Protein 9DOU (pdb70)

Nearest PDB structures (foldseek):
  8gh6-assembly1_A  TM=8.488E-01  e=1.044E-53  Bombyx mori
  8ibx-assembly1_C  TM=8.023E-01  e=6.310E-50  Bombyx mori
  8ibz-assembly1_C  TM=7.250E-01  e=3.531E-45  Bombyx mori
  8uw3-assembly1_A  TM=6.671E-01  e=2.197E-22  Homo sapiens
  8sxu-assembly1_A  TM=6.401E-01  e=6.492E-21  Homo sapiens

Solvent-accessible surface area: 48446 Å² total; per-residue (Å²): 176,30,119,6,75,4,67,66,174,43,8,50,0,77,63,70,64,81,141,38,125,39,1,133,44,0,59,96,52,1,138,118,68,70,46,92,204,37,21,13,6,95,1,55,120,70,42,126,75,68,73,79,76,122,48,4,54,74,44,67,99,174,23,276,70,145,91,97,0,173,78,61,127,123,87,36,110,70,131,143,28,22,23,82,21,17,100,116,58,28,40,40,58,61,8,104,65,29,40,126,88,100,247,160,129,116,154,156,132,38,140,82,127,61,90,155,138,34,75,102,118,114,26,30,133,20,7,80,128,78,78,25,111,0,3,117,44,11,3,41,97,133,81,92,97,24,65,55,43,0,67,87,48,12,58,82,107,28,86,27,142,51,7,53,76,3,135,22,102,48,151,17,58,62,76,2,26,168,78,112,3,54,27,119,6,0,68,33,8,21,139,56,30,80,202,77,52,50,42,8,63,67,45,44,51,22,43,55,5,57,166,112,5,86,139,13,50,143,11,58,116,60,0,28,105,6,22,93,82,6,123,6,37,116,147,12,22,28,2,55,0,51,29,81,62,91,42,58,139,100,128,144,62,179,85,27,72,35,63,89,5,35,3,33,7,4,5,39,8,28,1,0,0,71,0,5,22,46,8,0,60,81,0,3,70,32,3,55,22,5,17,0,111,54,183,37,45,3,33,12,10,4,4,19,2,0,38,10,3,3,97,7,2,14,128,106,94,66,41,0,0,0,0,18,4,6,4,16,69,17,35,10,43,0,7,41,92,1,8,21,59,0,1,100,72,1,104,4,52,106,87,9,10,36,1,4,53,14,9,18,104,81,6,16,0,49,0,24,33,154,241,115,52,104,11,102,122,3,72,10,112,12,1,6,11,33,51,15,37,1,0,35,14,0,1,4,1,1,6,2,0,0,4,21,40,0,110,112,52,15,107,4,5,89,61,70,185,34,44,2,11,2,2,3,53,17,31,42,4,1,0,0,0,41,39,58,112,41,0,56,52,0,5,58,23,1,53,62,2,11,112,29,4,26,10,121,10,60,58,162,109,7,19,0,1,15,1,90,43,41,178,108,40,26,2,2,27,65,49,68,39,2,69,8,60,63,87,94,16,80,33,6,73,9,37,118,29,58,134,11,31,37,9,70,3,1,0,21,89,6,24,11,141,40,46,6,33,100,92,0,67,85,21,17,112,68,0,70,121,12,52,16,70,24,8,4,28,7,27,0,0,63,68,65,0,1,71,90,2,41,86,56,4,12,16,21,37,17,152,39,82,60,2,90,63,1,2,86,64,0,44,56,17,0,24,129,17,1,122,14,28,120,81,5,17,58,5,1,1,1,0,35,23,93,9,4,0,10,10,1,22,43,3,15,9,37,0,4,5,28,5,2,51,9,0,16,96,1,3,91,11,98,7,106,46,2,52,72,1,6,36,100,120,116,7,85,113,47,6,86,105,12,15,50,85,11,46,12,81,154,152,113,50,32,90,2,83,89,112,32,47,58,104,87,173,168,109,199,37,66,127,18,52,96,34,58,65,66,6,3,133,93,3,52,167,78,100,44,25,6,98,8,2,49,18,2,70,164,14,118,13,1,3,53,8,12,100,144,26,159,233,30,82,30,184,47,0,23,10,0,4,25,2,4,0,22,0,31,64,2,82,34,22,88,0,63,73,122,109,141,130,124,126,63,36,10,100,67,37,147,30,114,81,0,23,8,24,20,1,2,38,112,0,85,51,0,92,103,17,43,86,154,19,48,75,115,0,14,103,43,0,20,97,8,0,100,117,84,107,8,97,24,70,126,76,12,123,10,146,19,119,128,161,96,69,39,104,1,26,3,0,0,21,66,116,52,81,0,8,3,0,7,1,26,25,81,29,0,44,50,158,46,12,7,107,98,1,17,46,71,48,48,168,109,8,150,97,0,48,87,31,0,92,150,64,14,144,13,134,76,14,66,36,46,8,0,0,0,0,0,2,1,26,0,24,105,71,3,44,139,5,1,82,75,4,38,14,75,174,90,97,11,51,119,15,0,18,44,2,4,42,35,0,1,14,23,0,0,64,2,1,49,71,4,19,41,115,18,162,120,49,173,148,187

Organism: Ficedula albicollis (NCBI:txid59894)

Sequence (924 aa):
KVMVTVPDKNPPCPCCGTRVNSVLNLIEHLKVSHGKRGVCFRCAKCGKENSNYHSVVCHFPKCRGEWICEVCNRDFTTKIGLGQHKRLAHPAVRNQERIVASKKPFQKWMKDRAIKKGNYLRFQRLFYLDRGKLAKIILDDILSEIYSVFKTRWETTGSFKSLGDFKTYGKADNTAFRELITAKEIEKNVQEMSKGSAPGPDGITLGDVVKMDPEFSRTMEIFNLWLTTGKIPDMVRGCRTVLIPKSSKPDRLKDINNWRPITIGSILLRLFSRIVTARLSKACPLNPRQRGFIRAAGCSENLKLLQTIIWSAKREHRPLGVVFVDIAKAFDTVSHQHIIHALQQREVDPHIVGLVSNMYENISTYITTKRNTHTDKIQIRVGVKQGDPMSPLLFNLAMDPLLCKLEESGKGYHRGQSSITAMAFADDLVLLSDSWENMNTNISILETFCNLTGLKTQGQKCHGFYIKPTKDSYTINDCAAWTINGTPLNMIDPGESEKYLGLQFDPWIGIARSGLSTKLDFWLQRIDQAPLKPLQKTDILKTYTIPRLIYIADHSEVKTALLETLDQKIRTAVKEWLHLPPCTCDAILYSSTRDGGLGITKLAGLIPSVQARRLHRIAQSSDDTMKCFMEKEKMEQLHKKLWIQAGGDRENIPSIWSEWEAPTQKDKFPKPCNWRKNEFKKWTKLASQGRGIVNFERDKISNHWIQYYRRIPHRKLLTALQLRANVYPTREFLARGRQDQYIKACRHCDADIESCAHIIGNCPVTQDARIKRHNYICELLLEEAKKKDWVVFKEPHIRDSNKELYKPDLIFVKDARALVVDVTVRYEAAKSSLEEAAAEKVRKYKHLETEVRHLTNAKDVTFVGFPLGARGKWHQDNFKLLTELGLSKSRQVKMAETFSTVALFSSVDIVHMFASRARKSMVM

Structure (mmCIF, N/CA/C/O backbone):
data_9DOU
#
_entry.id   9DOU
#
_cell.length_a   1.00
_cell.length_b   1.00
_cell.length_c   1.00
_cell.angle_alpha   90.00
_cell.angle_beta   90.00
_cell.angle_gamma   90.00
#
_symmetry.space_group_name_H-M   'P 1'
#
loop_
_entity.id
_entity.type
_entity.pdbx_description
1 polymer 'R2Tg retrotransposon ORF'
2 polymer "28S DNA bottom strand, 3' side"
3 polymer "28S DNA bottom strand, 5' side (priming strand)"
4 polymer "R2Tg 3'UTR RNA"
5 polymer '28S DNA top strand'
6 non-polymer 'MAGNESIUM ION'
7 non-polymer "THYMIDINE-5'-TRIPHOSPHATE"
8 non-polymer 'ZINC ION'
#
loop_
_atom_site.group_PDB
_atom_site.id
_atom_site.type_symbol
_atom_site.label_atom_id
_atom_site.label_alt_id
_atom_site.label_comp_id
_atom_site.label_asym_id
_atom_site.label_entity_id
_atom_site.label_seq_id
_atom_site.pdbx_PDB_ins_code
_atom_site.Cartn_x
_atom_site.Cartn_y
_atom_site.Cartn_z
_atom_site.occupancy
_atom_site.B_iso_or_equiv
_atom_site.auth_seq_id
_atom_site.auth_comp_id
_atom_site.auth_asym_id
_atom_site.auth_atom_id
_atom_site.pdbx_PDB_model_num
ATOM 1 N N . LYS A 1 220 ? 123.564 163.620 131.683 1.00 135.45 220 LYS A N 1
ATOM 2 C CA . LYS A 1 220 ? 124.645 163.134 132.531 1.00 135.10 220 LYS A CA 1
ATOM 3 C C . LYS A 1 220 ? 125.229 164.261 133.374 1.00 137.35 220 LYS A C 1
ATOM 4 O O . LYS A 1 220 ? 125.138 165.433 133.008 1.00 138.22 220 LYS A O 1
ATOM 10 N N . VAL A 1 221 ? 125.819 163.891 134.510 1.00 138.71 221 VAL A N 1
ATOM 11 C CA . VAL A 1 221 ? 126.485 164.854 135.378 1.00 139.17 221 VAL A CA 1
ATOM 12 C C . VAL A 1 221 ? 127.780 165.310 134.718 1.00 140.18 221 VAL A C 1
ATOM 13 O O . VAL A 1 221 ? 128.615 164.488 134.328 1.00 140.39 221 VAL A O 1
ATOM 17 N N . MET A 1 222 ? 127.961 166.623 134.599 1.00 139.56 222 MET A N 1
ATOM 18 C CA . MET A 1 222 ? 129.049 167.190 133.811 1.00 139.36 222 MET A CA 1
ATOM 19 C C . MET A 1 222 ? 130.096 167.829 134.715 1.00 140.38 222 MET A C 1
ATOM 20 O O . MET A 1 222 ? 129.774 168.689 135.542 1.00 139.62 222 MET A O 1
ATOM 25 N N . VAL A 1 223 ? 131.350 167.404 134.542 1.00 142.19 223 VAL A N 1
ATOM 26 C CA . VAL A 1 223 ? 132.491 167.839 135.342 1.00 140.10 223 VAL A CA 1
ATOM 27 C C . VAL A 1 223 ? 133.549 168.382 134.387 1.00 140.37 223 VAL A C 1
ATOM 28 O O . VAL A 1 223 ? 133.852 167.755 133.368 1.00 139.99 223 VAL A O 1
ATOM 32 N N . THR A 1 224 ? 134.107 169.549 134.704 1.00 142.91 224 THR A N 1
ATOM 33 C CA . THR A 1 224 ? 135.104 170.194 133.856 1.00 143.39 224 THR A CA 1
ATOM 34 C C . THR A 1 224 ? 136.494 169.956 134.440 1.00 143.42 224 THR A C 1
ATOM 35 O O . THR A 1 224 ? 136.745 170.286 135.604 1.00 145.09 224 THR A O 1
ATOM 39 N N . VAL A 1 225 ? 137.386 169.365 133.641 1.00 142.82 225 VAL A N 1
ATOM 40 C CA . VAL A 1 225 ? 138.675 168.883 134.154 1.00 147.49 225 VAL A CA 1
ATOM 41 C C . VAL A 1 225 ? 139.858 169.526 133.425 1.00 147.35 225 VAL A C 1
ATOM 42 O O . VAL A 1 225 ? 140.385 168.943 132.462 1.00 144.00 225 VAL A O 1
ATOM 46 N N . PRO A 1 226 ? 140.259 170.763 133.775 1.00 150.37 226 PRO A N 1
ATOM 47 C CA . PRO A 1 226 ? 141.694 171.085 133.752 1.00 148.91 226 PRO A CA 1
ATOM 48 C C . PRO A 1 226 ? 142.393 170.883 135.096 1.00 150.01 226 PRO A C 1
ATOM 49 O O . PRO A 1 226 ? 143.615 170.712 135.148 1.00 149.24 226 PRO A O 1
ATOM 53 N N . ASP A 1 227 ? 141.615 170.868 136.179 1.00 149.35 227 ASP A N 1
ATOM 54 C CA . ASP A 1 227 ? 142.094 171.001 137.546 1.00 150.82 227 ASP A CA 1
ATOM 55 C C . ASP A 1 227 ? 141.949 169.615 138.154 1.00 151.75 227 ASP A C 1
ATOM 56 O O . ASP A 1 227 ? 140.900 168.977 138.011 1.00 148.79 227 ASP A O 1
ATOM 61 N N . LYS A 1 228 ? 143.004 169.158 138.831 1.00 154.40 228 LYS A N 1
ATOM 62 C CA . LYS A 1 228 ? 143.055 167.822 139.411 1.00 152.68 228 LYS A CA 1
ATOM 63 C C . LYS A 1 228 ? 142.120 167.636 140.604 1.00 151.91 228 LYS A C 1
ATOM 64 O O . LYS A 1 228 ? 141.918 166.494 141.028 1.00 149.65 228 LYS A O 1
ATOM 70 N N . ASN A 1 229 ? 141.560 168.710 141.164 1.00 153.48 229 ASN A N 1
ATOM 71 C CA . ASN A 1 229 ? 140.692 168.620 142.342 1.00 153.56 229 ASN A CA 1
ATOM 72 C C . ASN A 1 229 ? 139.442 169.492 142.172 1.00 154.70 229 ASN A C 1
ATOM 73 O O . ASN A 1 229 ? 139.359 170.594 142.718 1.00 154.82 229 ASN A O 1
ATOM 78 N N . PRO A 1 230 ? 138.450 169.033 141.406 1.00 153.73 230 PRO A N 1
ATOM 79 C CA . PRO A 1 230 ? 137.238 169.843 141.190 1.00 152.12 230 PRO A CA 1
ATOM 80 C C . PRO A 1 230 ? 136.226 169.623 142.303 1.00 151.49 230 PRO A C 1
ATOM 81 O O . PRO A 1 230 ? 136.324 168.636 143.046 1.00 149.45 230 PRO A O 1
ATOM 85 N N . PRO A 1 231 ? 135.245 170.512 142.466 1.00 152.38 231 PRO A N 1
ATOM 86 C CA . PRO A 1 231 ? 134.166 170.244 143.421 1.00 153.45 231 PRO A CA 1
ATOM 87 C C . PRO A 1 231 ? 133.091 169.326 142.855 1.00 154.08 231 PRO A C 1
ATOM 88 O O . PRO A 1 231 ? 132.998 169.085 141.650 1.00 153.70 231 PRO A O 1
ATOM 92 N N . CYS A 1 232 ? 132.277 168.808 143.767 1.00 154.99 232 CYS A N 1
ATOM 93 C CA . CYS A 1 232 ? 131.059 168.083 143.409 1.00 156.21 232 CYS A CA 1
ATOM 94 C C . CYS A 1 232 ? 129.987 169.068 142.970 1.00 156.61 232 CYS A C 1
ATOM 95 O O . CYS A 1 232 ? 129.758 170.062 143.664 1.00 155.67 232 CYS A O 1
ATOM 98 N N . PRO A 1 233 ? 129.334 168.862 141.824 1.00 157.71 233 PRO A N 1
ATOM 99 C CA . PRO A 1 233 ? 128.286 169.804 141.401 1.00 158.59 233 PRO A CA 1
ATOM 100 C C . PRO A 1 233 ? 126.976 169.663 142.168 1.00 157.81 233 PRO A C 1
ATOM 101 O O . PRO A 1 233 ? 126.117 170.546 142.050 1.00 157.73 233 PRO A O 1
ATOM 105 N N . CYS A 1 234 ? 126.781 168.583 142.930 1.00 157.42 234 CYS A N 1
ATOM 106 C CA . CYS A 1 234 ? 125.552 168.435 143.702 1.00 157.37 234 CYS A CA 1
ATOM 107 C C . CYS A 1 234 ? 125.537 169.296 144.960 1.00 156.40 234 CYS A C 1
ATOM 108 O O . CYS A 1 234 ? 124.454 169.636 145.446 1.00 154.25 234 CYS A O 1
ATOM 111 N N . CYS A 1 235 ? 126.707 169.648 145.503 1.00 157.50 235 CYS A N 1
ATOM 112 C CA . CYS A 1 235 ? 126.735 170.407 146.749 1.00 158.37 235 CYS A CA 1
ATOM 113 C C . CYS A 1 235 ? 127.783 171.516 146.782 1.00 159.55 235 CYS A C 1
ATOM 114 O O . CYS A 1 235 ? 127.934 172.157 147.830 1.00 159.76 235 CYS A O 1
ATOM 117 N N . GLY A 1 236 ? 128.499 171.772 145.688 1.00 159.73 236 GLY A N 1
ATOM 118 C CA . GLY A 1 236 ? 129.516 172.810 145.632 1.00 158.70 236 GLY A CA 1
ATOM 119 C C . GLY A 1 236 ? 130.727 172.603 146.518 1.00 159.67 236 GLY A C 1
ATOM 120 O O . GLY A 1 236 ? 131.424 173.573 146.827 1.00 159.97 236 GLY A O 1
ATOM 121 N N . THR A 1 237 ? 131.005 171.368 146.932 1.00 160.04 237 THR A N 1
ATOM 122 C CA . THR A 1 237 ? 132.005 171.080 147.955 1.00 159.97 237 THR A CA 1
ATOM 123 C C . THR A 1 237 ? 133.150 170.271 147.355 1.00 158.33 237 THR A C 1
ATOM 124 O O . THR A 1 237 ? 132.917 169.249 146.701 1.00 156.79 237 THR A O 1
ATOM 128 N N . ARG A 1 238 ? 134.382 170.723 147.589 1.00 155.92 238 ARG A N 1
ATOM 129 C CA . ARG A 1 238 ? 135.568 170.080 147.045 1.00 152.94 238 ARG A CA 1
ATOM 130 C C . ARG A 1 238 ? 135.965 168.850 147.866 1.00 153.01 238 ARG A C 1
ATOM 131 O O . ARG A 1 238 ? 135.506 168.624 148.989 1.00 154.40 238 ARG A O 1
ATOM 139 N N . VAL A 1 239 ? 136.844 168.052 147.260 1.00 151.59 239 VAL A N 1
ATOM 140 C CA . VAL A 1 239 ? 137.312 166.738 147.701 1.00 148.70 239 VAL A CA 1
ATOM 141 C C . VAL A 1 239 ? 138.834 166.771 147.639 1.00 149.95 239 VAL A C 1
ATOM 142 O O . VAL A 1 239 ? 139.426 167.851 147.715 1.00 151.65 239 VAL A O 1
ATOM 146 N N . ASN A 1 240 ? 139.488 165.607 147.643 1.00 148.34 240 ASN A N 1
ATOM 147 C CA . ASN A 1 240 ? 140.936 165.569 147.460 1.00 146.95 240 ASN A CA 1
ATOM 148 C C . ASN A 1 240 ? 141.392 165.371 146.016 1.00 145.95 240 ASN A C 1
ATOM 149 O O . ASN A 1 240 ? 142.416 165.943 145.637 1.00 145.71 240 ASN A O 1
ATOM 154 N N . SER A 1 241 ? 140.671 164.605 145.195 1.00 145.32 241 SER A N 1
ATOM 155 C CA . SER A 1 241 ? 141.084 164.344 143.816 1.00 141.74 241 SER A CA 1
ATOM 156 C C . SER A 1 241 ? 139.855 163.948 143.008 1.00 138.25 241 SER A C 1
ATOM 157 O O . SER A 1 241 ? 138.756 163.835 143.550 1.00 139.15 241 SER A O 1
ATOM 160 N N . VAL A 1 242 ? 140.051 163.766 141.692 1.00 133.17 242 VAL A N 1
ATOM 161 C CA . VAL A 1 242 ? 138.959 163.363 140.799 1.00 131.57 242 VAL A CA 1
ATOM 162 C C . VAL A 1 242 ? 138.469 161.960 141.160 1.00 133.64 242 VAL A C 1
ATOM 163 O O . VAL A 1 242 ? 137.265 161.673 141.097 1.00 137.35 242 VAL A O 1
ATOM 167 N N . LEU A 1 243 ? 139.389 161.083 141.575 1.00 132.48 243 LEU A N 1
ATOM 168 C CA . LEU A 1 243 ? 139.029 159.745 142.045 1.00 132.66 243 LEU A CA 1
ATOM 169 C C . LEU A 1 243 ? 138.158 159.802 143.301 1.00 133.34 243 LEU A C 1
ATOM 170 O O . LEU A 1 243 ? 137.176 159.055 143.419 1.00 133.31 243 LEU A O 1
ATOM 175 N N . ASN A 1 244 ? 138.460 160.728 144.219 1.00 134.35 244 ASN A N 1
ATOM 176 C CA . ASN A 1 244 ? 137.580 160.946 145.364 1.00 135.57 244 ASN A CA 1
ATOM 177 C C . ASN A 1 244 ? 136.253 161.595 144.971 1.00 136.18 244 ASN A C 1
ATOM 178 O O . ASN A 1 244 ? 135.242 161.352 145.639 1.00 138.55 244 ASN A O 1
ATOM 183 N N . LEU A 1 245 ? 136.216 162.359 143.872 1.00 134.62 245 LEU A N 1
ATOM 184 C CA . LEU A 1 245 ? 134.958 162.892 143.350 1.00 134.19 245 LEU A CA 1
ATOM 185 C C . LEU A 1 245 ? 134.078 161.783 142.784 1.00 132.64 245 LEU A C 1
ATOM 186 O O . LEU A 1 245 ? 132.863 161.782 143.003 1.00 133.09 245 LEU A O 1
ATOM 191 N N . ILE A 1 246 ? 134.680 160.851 142.037 1.00 132.01 246 ILE A N 1
ATOM 192 C CA . ILE A 1 246 ? 133.948 159.716 141.475 1.00 130.13 246 ILE A CA 1
ATOM 193 C C . ILE A 1 246 ? 133.431 158.817 142.597 1.00 129.10 246 ILE A C 1
ATOM 194 O O . ILE A 1 246 ? 132.295 158.318 142.542 1.00 126.02 246 ILE A O 1
ATOM 199 N N . GLU A 1 247 ? 134.240 158.658 143.655 1.00 129.57 247 GLU A N 1
ATOM 200 C CA . GLU A 1 247 ? 133.821 158.010 144.900 1.00 127.92 247 GLU A CA 1
ATOM 201 C C . GLU A 1 247 ? 132.594 158.677 145.528 1.00 125.70 247 GLU A C 1
ATOM 202 O O . GLU A 1 247 ? 131.612 158.004 145.864 1.00 121.90 247 GLU A O 1
ATOM 208 N N . HIS A 1 248 ? 132.643 160.004 145.694 1.00 127.60 248 HIS A N 1
ATOM 209 C CA . HIS A 1 248 ? 131.550 160.734 146.337 1.00 126.32 248 HIS A CA 1
ATOM 210 C C . HIS A 1 248 ? 130.288 160.753 145.476 1.00 125.69 248 HIS A C 1
ATOM 211 O O . HIS A 1 248 ? 129.170 160.717 146.005 1.00 125.14 248 HIS A O 1
ATOM 218 N N . LEU A 1 249 ? 130.449 160.815 144.151 1.00 126.86 249 LEU A N 1
ATOM 219 C CA . LEU A 1 249 ? 129.308 160.751 143.242 1.00 126.34 249 LEU A CA 1
ATOM 220 C C . LEU A 1 249 ? 128.659 159.371 143.253 1.00 123.03 249 LEU A C 1
ATOM 221 O O . LEU A 1 249 ? 127.428 159.261 143.200 1.00 122.85 249 LEU A O 1
ATOM 226 N N . LYS A 1 250 ? 129.468 158.307 143.303 1.00 120.60 250 LYS A N 1
ATOM 227 C CA . LYS A 1 250 ? 128.920 156.953 143.295 1.00 114.55 250 LYS A CA 1
ATOM 228 C C . LYS A 1 250 ? 128.234 156.613 144.615 1.00 108.52 250 LYS A C 1
ATOM 229 O O . LYS A 1 250 ? 127.102 156.113 144.628 1.00 103.63 250 LYS A O 1
ATOM 235 N N . VAL A 1 251 ? 128.904 156.874 145.740 1.00 110.31 251 VAL A N 1
ATOM 236 C CA . VAL A 1 251 ? 128.400 156.400 147.026 1.00 102.19 251 VAL A CA 1
ATOM 237 C C . VAL A 1 251 ? 127.273 157.287 147.540 1.00 105.01 251 VAL A C 1
ATOM 238 O O . VAL A 1 251 ? 126.166 156.810 147.816 1.00 97.03 251 VAL A O 1
ATOM 242 N N . SER A 1 252 ? 127.531 158.588 147.674 1.00 113.24 252 SER A N 1
ATOM 243 C CA . SER A 1 252 ? 126.592 159.470 148.355 1.00 116.42 252 SER A CA 1
ATOM 244 C C . SER A 1 252 ? 125.391 159.856 147.500 1.00 122.36 252 SER A C 1
ATOM 245 O O . SER A 1 252 ? 124.352 160.232 148.057 1.00 124.87 252 SER A O 1
ATOM 248 N N . HIS A 1 253 ? 125.495 159.766 146.172 1.00 123.30 253 HIS A N 1
ATOM 249 C CA . HIS A 1 253 ? 124.424 160.228 145.298 1.00 125.01 253 HIS A CA 1
ATOM 250 C C . HIS A 1 253 ? 123.964 159.213 144.259 1.00 123.77 253 HIS A C 1
ATOM 251 O O . HIS A 1 253 ? 122.890 159.408 143.679 1.00 125.62 253 HIS A O 1
ATOM 258 N N . GLY A 1 254 ? 124.717 158.142 144.011 1.00 118.10 254 GLY A N 1
ATOM 259 C CA . GLY A 1 254 ? 124.309 157.153 143.027 1.00 118.38 254 GLY A CA 1
ATOM 260 C C . GLY A 1 254 ? 124.390 157.602 141.585 1.00 125.77 254 GLY A C 1
ATOM 261 O O . GLY A 1 254 ? 123.710 157.030 140.730 1.00 126.12 254 GLY A O 1
ATOM 262 N N . LYS A 1 255 ? 125.201 158.621 141.291 1.00 126.28 255 LYS A N 1
ATOM 263 C CA . LYS A 1 255 ? 125.305 159.202 139.951 1.00 126.91 255 LYS A CA 1
ATOM 264 C C . LYS A 1 255 ? 126.340 158.436 139.123 1.00 128.75 255 LYS A C 1
ATOM 265 O O . LYS A 1 255 ? 127.493 158.843 138.969 1.00 129.73 255 LYS A O 1
ATOM 271 N N . ARG A 1 256 ? 125.906 157.295 138.580 1.00 130.23 256 ARG A N 1
ATOM 272 C CA . ARG A 1 256 ? 126.801 156.479 137.762 1.00 132.88 256 ARG A CA 1
ATOM 273 C C . ARG A 1 256 ? 127.067 157.076 136.381 1.00 136.70 256 ARG A C 1
ATOM 274 O O . ARG A 1 256 ? 128.042 156.681 135.732 1.00 134.78 256 ARG A O 1
ATOM 282 N N . GLY A 1 257 ? 126.223 157.991 135.906 1.00 139.16 257 GLY A N 1
ATOM 283 C CA . GLY A 1 257 ? 126.451 158.631 134.621 1.00 138.43 257 GLY A CA 1
ATOM 284 C C . GLY A 1 257 ? 127.251 159.916 134.714 1.00 138.74 257 GLY A C 1
ATOM 285 O O . GLY A 1 257 ? 126.698 160.972 135.034 1.00 138.91 257 GLY A O 1
ATOM 286 N N . VAL A 1 258 ? 128.557 159.843 134.441 1.00 140.01 258 VAL A N 1
ATOM 287 C CA . VAL A 1 258 ? 129.474 160.967 134.613 1.00 138.51 258 VAL A CA 1
ATOM 288 C C . VAL A 1 258 ? 130.170 161.230 133.279 1.00 135.80 258 VAL A C 1
ATOM 289 O O . VAL A 1 258 ? 130.599 160.292 132.597 1.00 131.65 258 VAL A O 1
ATOM 293 N N . CYS A 1 259 ? 130.283 162.509 132.909 1.00 137.54 259 CYS A N 1
ATOM 294 C CA . CYS A 1 259 ? 130.951 162.939 131.689 1.00 135.30 259 CYS A CA 1
ATOM 295 C C . CYS A 1 259 ? 131.927 164.062 132.017 1.00 133.42 259 CYS A C 1
ATOM 296 O O . CYS A 1 259 ? 131.616 164.953 132.811 1.00 132.74 259 CYS A O 1
ATOM 299 N N . PHE A 1 260 ? 133.104 164.012 131.398 1.00 132.70 260 PHE A N 1
ATOM 300 C CA . PHE A 1 260 ? 134.199 164.941 131.654 1.00 132.55 260 PHE A CA 1
ATOM 301 C C . PHE A 1 260 ? 134.482 165.771 130.407 1.00 133.72 260 PHE A C 1
ATOM 302 O O . PHE A 1 260 ? 134.411 165.256 129.286 1.00 132.84 260 PHE A O 1
ATOM 310 N N . ARG A 1 261 ? 134.792 167.053 130.601 1.00 137.88 261 ARG A N 1
ATOM 311 C CA . ARG A 1 261 ? 134.989 168.001 129.510 1.00 138.48 261 ARG A CA 1
ATOM 312 C C . ARG A 1 261 ? 136.386 168.615 129.564 1.00 138.42 261 ARG A C 1
ATOM 313 O O . ARG A 1 261 ? 136.878 168.963 130.642 1.00 139.61 261 ARG A O 1
ATOM 321 N N . CYS A 1 262 ? 137.018 168.736 128.396 1.00 136.46 262 CYS A N 1
ATOM 322 C CA . CYS A 1 262 ? 138.258 169.487 128.242 1.00 138.90 262 CYS A CA 1
ATOM 323 C C . CYS A 1 262 ? 137.957 170.978 128.309 1.00 141.83 262 CYS A C 1
ATOM 324 O O . CYS A 1 262 ? 137.020 171.458 127.664 1.00 142.42 262 CYS A O 1
ATOM 327 N N . ALA A 1 263 ? 138.739 171.709 129.108 1.00 141.96 263 ALA A N 1
ATOM 328 C CA . ALA A 1 263 ? 138.491 173.137 129.272 1.00 141.57 263 ALA A CA 1
ATOM 329 C C . ALA A 1 263 ? 138.965 173.961 128.084 1.00 140.80 263 ALA A C 1
ATOM 330 O O . ALA A 1 263 ? 138.457 175.068 127.877 1.00 140.61 263 ALA A O 1
ATOM 332 N N . LYS A 1 264 ? 139.944 173.471 127.320 1.00 140.85 264 LYS A N 1
ATOM 333 C CA . LYS A 1 264 ? 140.466 174.265 126.213 1.00 140.18 264 LYS A CA 1
ATOM 334 C C . LYS A 1 264 ? 139.538 174.262 125.004 1.00 141.69 264 LYS A C 1
ATOM 335 O O . LYS A 1 264 ? 139.444 175.276 124.302 1.00 141.23 264 LYS A O 1
ATOM 341 N N . CYS A 1 265 ? 138.851 173.152 124.738 1.00 142.55 265 CYS A N 1
ATOM 342 C CA . CYS A 1 265 ? 138.172 173.007 123.456 1.00 142.61 265 CYS A CA 1
ATOM 343 C C . CYS A 1 265 ? 136.747 172.484 123.587 1.00 143.03 265 CYS A C 1
ATOM 344 O O . CYS A 1 265 ? 136.036 172.366 122.584 1.00 142.75 265 CYS A O 1
ATOM 347 N N . GLY A 1 266 ? 136.318 172.167 124.807 1.00 142.43 266 GLY A N 1
ATOM 348 C CA . GLY A 1 266 ? 134.964 171.690 125.021 1.00 141.55 266 GLY A CA 1
ATOM 349 C C . GLY A 1 266 ? 134.670 170.288 124.530 1.00 140.58 266 GLY A C 1
ATOM 350 O O . GLY A 1 266 ? 133.495 169.938 124.385 1.00 137.21 266 GLY A O 1
ATOM 351 N N . LYS A 1 267 ? 135.694 169.487 124.238 1.00 140.16 267 LYS A N 1
ATOM 352 C CA . LYS A 1 267 ? 135.484 168.096 123.853 1.00 135.57 267 LYS A CA 1
ATOM 353 C C . LYS A 1 267 ? 135.012 167.287 125.056 1.00 137.22 267 LYS A C 1
ATOM 354 O O . LYS A 1 267 ? 135.466 167.501 126.181 1.00 139.18 267 LYS A O 1
ATOM 360 N N . GLU A 1 268 ? 134.096 166.352 124.820 1.00 135.66 268 GLU A N 1
ATOM 361 C CA . GLU A 1 268 ? 133.548 165.547 125.898 1.00 133.73 268 GLU A CA 1
ATOM 362 C C . GLU A 1 268 ? 133.776 164.066 125.643 1.00 128.68 268 GLU A C 1
ATOM 363 O O . GLU A 1 268 ? 133.809 163.603 124.500 1.00 125.73 268 GLU A O 1
ATOM 369 N N . ASN A 1 269 ? 133.943 163.337 126.741 1.00 127.71 269 ASN A N 1
ATOM 370 C CA . ASN A 1 269 ? 133.997 161.887 126.738 1.00 123.77 269 ASN A CA 1
ATOM 371 C C . ASN A 1 269 ? 133.473 161.417 128.084 1.00 122.92 269 ASN A C 1
ATOM 372 O O . ASN A 1 269 ? 133.444 162.175 129.056 1.00 124.70 269 ASN A O 1
ATOM 377 N N . SER A 1 270 ? 133.050 160.155 128.136 1.00 118.46 270 SER A N 1
ATOM 378 C CA . SER A 1 270 ? 132.642 159.568 129.406 1.00 117.34 270 SER A CA 1
ATOM 379 C C . SER A 1 270 ? 133.832 159.190 130.284 1.00 113.12 270 SER A C 1
ATOM 380 O O . SER A 1 270 ? 133.639 158.877 131.464 1.00 113.57 270 SER A O 1
ATOM 383 N N . ASN A 1 271 ? 135.047 159.221 129.741 1.00 108.39 271 ASN A N 1
ATOM 384 C CA . ASN A 1 271 ? 136.219 158.638 130.377 1.00 103.64 271 ASN A CA 1
ATOM 385 C C . ASN A 1 271 ? 137.152 159.765 130.826 1.00 102.95 271 ASN A C 1
ATOM 386 O O . ASN A 1 271 ? 137.522 160.630 130.025 1.00 103.92 271 ASN A O 1
ATOM 391 N N . TYR A 1 272 ? 137.505 159.750 132.118 1.00 101.14 272 TYR A N 1
ATOM 392 C CA . TYR A 1 272 ? 138.376 160.752 132.742 1.00 98.92 272 TYR A CA 1
ATOM 393 C C . TYR A 1 272 ? 139.786 160.747 132.159 1.00 92.21 272 TYR A C 1
ATOM 394 O O . TYR A 1 272 ? 140.377 161.812 131.899 1.00 95.65 272 TYR A O 1
ATOM 403 N N . HIS A 1 273 ? 140.346 159.551 131.978 1.00 85.45 273 HIS A N 1
ATOM 404 C CA . HIS A 1 273 ? 141.730 159.400 131.556 1.00 80.00 273 HIS A CA 1
ATOM 405 C C . HIS A 1 273 ? 141.908 159.848 130.108 1.00 80.49 273 HIS A C 1
ATOM 406 O O . HIS A 1 273 ? 142.972 160.368 129.747 1.00 80.74 273 HIS A O 1
ATOM 413 N N . SER A 1 274 ? 140.844 159.728 129.306 1.00 80.29 274 SER A N 1
ATOM 414 C CA . SER A 1 274 ? 140.792 160.312 127.966 1.00 78.88 274 SER A CA 1
ATOM 415 C C . SER A 1 274 ? 140.969 161.826 127.992 1.00 85.24 274 SER A C 1
ATOM 416 O O . SER A 1 274 ? 141.732 162.381 127.196 1.00 84.01 274 SER A O 1
ATOM 419 N N . VAL A 1 275 ? 140.290 162.505 128.919 1.00 89.06 275 VAL A N 1
ATOM 420 C CA . VAL A 1 275 ? 140.335 163.965 128.975 1.00 92.12 275 VAL A CA 1
ATOM 421 C C . VAL A 1 275 ? 141.692 164.454 129.484 1.00 92.09 275 VAL A C 1
ATOM 422 O O . VAL A 1 275 ? 142.247 165.439 128.968 1.00 97.19 275 VAL A O 1
ATOM 426 N N . VAL A 1 276 ? 142.271 163.768 130.477 1.00 88.79 276 VAL A N 1
ATOM 427 C CA . VAL A 1 276 ? 143.589 164.229 130.931 1.00 86.86 276 VAL A CA 1
ATOM 428 C C . VAL A 1 276 ? 144.708 163.844 129.965 1.00 84.30 276 VAL A C 1
ATOM 429 O O . VAL A 1 276 ? 145.771 164.477 129.971 1.00 85.40 276 VAL A O 1
ATOM 433 N N . CYS A 1 277 ? 144.518 162.822 129.126 1.00 82.44 277 CYS A N 1
ATOM 434 C CA . CYS A 1 277 ? 145.452 162.675 128.012 1.00 80.07 277 CYS A CA 1
ATOM 435 C C . CYS A 1 277 ? 145.159 163.654 126.877 1.00 85.91 277 CYS A C 1
ATOM 436 O O . CYS A 1 277 ? 146.057 163.936 126.076 1.00 85.94 277 CYS A O 1
ATOM 439 N N . HIS A 1 278 ? 143.927 164.169 126.790 1.00 91.40 278 HIS A N 1
ATOM 440 C CA . HIS A 1 278 ? 143.597 165.191 125.797 1.00 94.34 278 HIS A CA 1
ATOM 441 C C . HIS A 1 278 ? 144.264 166.526 126.101 1.00 98.82 278 HIS A C 1
ATOM 442 O O . HIS A 1 278 ? 144.673 167.234 125.174 1.00 102.64 278 HIS A O 1
ATOM 449 N N . PHE A 1 279 ? 144.322 166.908 127.382 1.00 97.69 279 PHE A N 1
ATOM 450 C CA . PHE A 1 279 ? 144.717 168.269 127.770 1.00 102.29 279 PHE A CA 1
ATOM 451 C C . PHE A 1 279 ? 146.121 168.747 127.345 1.00 104.96 279 PHE A C 1
ATOM 452 O O . PHE A 1 279 ? 146.215 169.916 126.933 1.00 107.57 279 PHE A O 1
ATOM 460 N N . PRO A 1 280 ? 147.229 167.976 127.433 1.00 101.09 280 PRO A N 1
ATOM 461 C CA . PRO A 1 280 ? 148.501 168.541 126.928 1.00 100.29 280 PRO A CA 1
ATOM 462 C C . PRO A 1 280 ? 148.563 168.642 125.416 1.00 100.82 280 PRO A C 1
ATOM 463 O O . PRO A 1 280 ? 149.129 169.603 124.880 1.00 97.25 280 PRO A O 1
ATOM 467 N N . LYS A 1 281 ? 147.981 167.676 124.717 1.00 104.13 281 LYS A N 1
ATOM 468 C CA . LYS A 1 281 ? 148.081 167.573 123.271 1.00 101.37 281 LYS A CA 1
ATOM 469 C C . LYS A 1 281 ? 146.997 168.364 122.552 1.00 103.61 281 LYS A C 1
ATOM 470 O O . LYS A 1 281 ? 146.944 168.336 121.316 1.00 103.42 281 LYS A O 1
ATOM 476 N N . CYS A 1 282 ? 146.122 169.030 123.306 1.00 108.01 282 CYS A N 1
ATOM 477 C CA . CYS A 1 282 ? 145.037 169.832 122.755 1.00 112.30 282 CYS A CA 1
ATOM 478 C C . CYS A 1 282 ? 145.575 171.024 121.968 1.00 115.97 282 CYS A C 1
ATOM 479 O O . CYS A 1 282 ? 146.529 171.683 122.387 1.00 113.91 282 CYS A O 1
ATOM 482 N N . ARG A 1 283 ? 144.954 171.299 120.825 1.00 121.43 283 ARG A N 1
ATOM 483 C CA . ARG A 1 283 ? 145.400 172.382 119.954 1.00 118.47 283 ARG A CA 1
ATOM 484 C C . ARG A 1 283 ? 144.398 173.533 119.923 1.00 114.85 283 ARG A C 1
ATOM 485 O O . ARG A 1 283 ? 144.785 174.698 119.822 1.00 111.48 283 ARG A O 1
ATOM 493 N N . GLY A 1 293 ? 134.185 173.221 102.344 1.00 72.76 293 GLY A N 1
ATOM 494 C CA . GLY A 1 293 ? 134.292 172.517 101.080 1.00 72.90 293 GLY A CA 1
ATOM 495 C C . GLY A 1 293 ? 133.263 172.945 100.051 1.00 74.29 293 GLY A C 1
ATOM 496 O O . GLY A 1 293 ? 132.163 173.376 100.396 1.00 74.91 293 GLY A O 1
ATOM 497 N N . GLU A 1 294 ? 133.627 172.819 98.774 1.00 71.37 294 GLU A N 1
ATOM 498 C CA . GLU A 1 294 ? 132.748 173.210 97.681 1.00 73.08 294 GLU A CA 1
ATOM 499 C C . GLU A 1 294 ? 131.625 172.203 97.443 1.00 74.28 294 GLU A C 1
ATOM 500 O O . GLU A 1 294 ? 130.522 172.602 97.050 1.00 76.42 294 GLU A O 1
ATOM 506 N N . TRP A 1 295 ? 131.852 170.925 97.731 1.00 71.52 295 TRP A N 1
ATOM 507 C CA . TRP A 1 295 ? 130.894 169.867 97.438 1.00 67.64 295 TRP A CA 1
ATOM 508 C C . TRP A 1 295 ? 130.188 169.469 98.726 1.00 65.75 295 TRP A C 1
ATOM 509 O O . TRP A 1 295 ? 130.835 169.310 99.763 1.00 67.08 295 TRP A O 1
ATOM 520 N N . ILE A 1 296 ? 128.867 169.319 98.668 1.00 65.40 296 ILE A N 1
ATOM 521 C CA . ILE A 1 296 ? 128.063 169.068 99.860 1.00 69.38 296 ILE A CA 1
ATOM 522 C C . ILE A 1 296 ? 127.272 167.780 99.667 1.00 68.36 296 ILE A C 1
ATOM 523 O O . ILE A 1 296 ? 126.589 167.602 98.652 1.00 68.67 296 ILE A O 1
ATOM 528 N N . CYS A 1 297 ? 127.367 166.885 100.649 1.00 67.57 297 CYS A N 1
ATOM 529 C CA . CYS A 1 297 ? 126.530 165.693 100.722 1.00 68.15 297 CYS A CA 1
ATOM 530 C C . CYS A 1 297 ? 125.110 166.110 101.077 1.00 72.42 297 CYS A C 1
ATOM 531 O O . CYS A 1 297 ? 124.886 166.769 102.095 1.00 72.71 297 CYS A O 1
ATOM 534 N N . GLU A 1 298 ? 124.147 165.728 100.239 1.00 73.70 298 GLU A N 1
ATOM 535 C CA . GLU A 1 298 ? 122.754 166.070 100.493 1.00 75.37 298 GLU A CA 1
ATOM 536 C C . GLU A 1 298 ? 122.087 165.178 101.537 1.00 76.43 298 GLU A C 1
ATOM 537 O O . GLU A 1 298 ? 120.926 165.427 101.875 1.00 79.52 298 GLU A O 1
ATOM 543 N N . VAL A 1 299 ? 122.768 164.151 102.042 1.00 72.73 299 VAL A N 1
ATOM 544 C CA . VAL A 1 299 ? 122.177 163.297 103.067 1.00 70.30 299 VAL A CA 1
ATOM 545 C C . VAL A 1 299 ? 122.467 163.811 104.479 1.00 70.77 299 VAL A C 1
ATOM 546 O O . VAL A 1 299 ? 121.593 163.753 105.350 1.00 70.36 299 VAL A O 1
ATOM 550 N N . CYS A 1 300 ? 123.666 164.349 104.717 1.00 71.28 300 CYS A N 1
ATOM 551 C CA . CYS A 1 300 ? 124.067 164.692 106.077 1.00 72.65 300 CYS A CA 1
ATOM 552 C C . CYS A 1 300 ? 124.777 166.039 106.193 1.00 72.17 300 CYS A C 1
ATOM 553 O O . CYS A 1 300 ? 125.327 166.323 107.267 1.00 69.59 300 CYS A O 1
ATOM 556 N N . ASN A 1 301 ? 124.816 166.851 105.129 1.00 70.65 301 ASN A N 1
ATOM 557 C CA . ASN A 1 301 ? 125.393 168.197 105.048 1.00 71.13 301 ASN A CA 1
ATOM 558 C C . ASN A 1 301 ? 126.894 168.238 105.327 1.00 71.86 301 ASN A C 1
ATOM 559 O O . ASN A 1 301 ? 127.414 169.282 105.743 1.00 74.25 301 ASN A O 1
ATOM 564 N N . ARG A 1 302 ? 127.601 167.129 105.128 1.00 71.90 302 ARG A N 1
ATOM 565 C CA . ARG A 1 302 ? 129.055 167.123 105.213 1.00 68.85 302 ARG A CA 1
ATOM 566 C C . ARG A 1 302 ? 129.660 167.811 103.993 1.00 66.87 302 ARG A C 1
ATOM 567 O O . ARG A 1 302 ? 129.079 167.819 102.908 1.00 69.66 302 ARG A O 1
ATOM 575 N N . ASP A 1 303 ? 130.840 168.396 104.175 1.00 65.60 303 ASP A N 1
ATOM 576 C CA . ASP A 1 303 ? 131.484 169.185 103.133 1.00 67.56 303 ASP A CA 1
ATOM 577 C C . ASP A 1 303 ? 132.840 168.589 102.775 1.00 63.98 303 ASP A C 1
ATOM 578 O O . ASP A 1 303 ? 133.578 168.107 103.639 1.00 67.79 303 ASP A O 1
ATOM 583 N N . PHE A 1 304 ? 133.149 168.613 101.477 1.00 60.73 304 PHE A N 1
ATOM 584 C CA . PHE A 1 304 ? 134.326 167.969 100.911 1.00 60.53 304 PHE A CA 1
ATOM 585 C C . PHE A 1 304 ? 134.899 168.843 99.805 1.00 64.91 304 PHE A C 1
ATOM 586 O O . PHE A 1 304 ? 134.204 169.695 99.246 1.00 67.96 304 PHE A O 1
ATOM 594 N N . THR A 1 305 ? 136.178 168.622 99.493 1.00 63.64 305 THR A N 1
ATOM 595 C CA . THR A 1 305 ? 136.872 169.480 98.539 1.00 63.45 305 THR A CA 1
ATOM 596 C C . THR A 1 305 ? 136.698 169.046 97.088 1.00 64.75 305 THR A C 1
ATOM 597 O O . THR A 1 305 ? 136.728 169.904 96.200 1.00 67.80 305 THR A O 1
ATOM 601 N N . THR A 1 306 ? 136.519 167.751 96.819 1.00 61.81 306 THR A N 1
ATOM 602 C CA . THR A 1 306 ? 136.421 167.237 95.456 1.00 57.85 306 THR A CA 1
ATOM 603 C C . THR A 1 306 ? 135.215 166.315 95.353 1.00 57.20 306 THR A C 1
ATOM 604 O O . THR A 1 306 ? 134.697 165.821 96.357 1.00 60.54 306 THR A O 1
ATOM 608 N N . LYS A 1 307 ? 134.765 166.093 94.113 1.00 55.50 307 LYS A N 1
ATOM 609 C CA . LYS A 1 307 ? 133.616 165.222 93.886 1.00 54.80 307 LYS A CA 1
ATOM 610 C C . LYS A 1 307 ? 133.989 163.750 94.059 1.00 48.15 307 LYS A C 1
ATOM 611 O O . LYS A 1 307 ? 133.120 162.925 94.369 1.00 47.81 307 LYS A O 1
ATOM 617 N N . ILE A 1 308 ? 135.269 163.407 93.866 1.00 46.14 308 ILE A N 1
ATOM 618 C CA . ILE A 1 308 ? 135.753 162.047 94.113 1.00 42.10 308 ILE A CA 1
ATOM 619 C C . ILE A 1 308 ? 135.626 161.691 95.592 1.00 41.92 308 ILE A C 1
ATOM 620 O O . ILE A 1 308 ? 135.166 160.595 95.948 1.00 42.26 308 ILE A O 1
ATOM 625 N N . GLY A 1 309 ? 135.998 162.629 96.471 1.00 41.94 309 GLY A N 1
ATOM 626 C CA . GLY A 1 309 ? 135.816 162.430 97.901 1.00 39.75 309 GLY A CA 1
ATOM 627 C C . GLY A 1 309 ? 134.357 162.347 98.311 1.00 37.42 309 GLY A C 1
ATOM 628 O O . GLY A 1 309 ? 134.002 161.590 99.216 1.00 40.33 309 GLY A O 1
ATOM 629 N N . LEU A 1 310 ? 133.493 163.111 97.636 1.00 37.51 310 LEU A N 1
ATOM 630 C CA . LEU A 1 310 ? 132.057 163.052 97.897 1.00 40.48 310 LEU A CA 1
ATOM 631 C C . LEU A 1 310 ? 131.466 161.707 97.483 1.00 39.76 310 LEU A C 1
ATOM 632 O O . LEU A 1 310 ? 130.646 161.126 98.207 1.00 40.41 310 LEU A O 1
ATOM 637 N N . GLY A 1 311 ? 131.878 161.198 96.318 1.00 39.25 311 GLY A N 1
ATOM 638 C CA . GLY A 1 311 ? 131.424 159.887 95.876 1.00 36.53 311 GLY A CA 1
ATOM 639 C C . GLY A 1 311 ? 131.932 158.761 96.755 1.00 35.14 311 GLY A C 1
ATOM 640 O O . GLY A 1 311 ? 131.219 157.786 97.002 1.00 36.10 311 GLY A O 1
ATOM 641 N N . GLN A 1 312 ? 133.157 158.898 97.269 1.00 32.58 312 GLN A N 1
ATOM 642 C CA . GLN A 1 312 ? 133.700 157.887 98.170 1.00 28.00 312 GLN A CA 1
ATOM 643 C C . GLN A 1 312 ? 133.015 157.919 99.530 1.00 29.63 312 GLN A C 1
ATOM 644 O O . GLN A 1 312 ? 132.771 156.863 100.136 1.00 31.36 312 GLN A O 1
ATOM 650 N N . HIS A 1 313 ? 132.710 159.127 100.022 1.00 30.80 313 HIS A N 1
ATOM 651 C CA . HIS A 1 313 ? 131.914 159.294 101.234 1.00 30.07 313 HIS A CA 1
ATOM 652 C C . HIS A 1 313 ? 130.532 158.683 101.092 1.00 32.92 313 HIS A C 1
ATOM 653 O O . HIS A 1 313 ? 130.032 158.036 102.015 1.00 35.61 313 HIS A O 1
ATOM 660 N N . LYS A 1 314 ? 129.887 158.902 99.949 1.00 35.14 314 LYS A N 1
ATOM 661 C CA . LYS A 1 314 ? 128.558 158.339 99.760 1.00 34.81 314 LYS A CA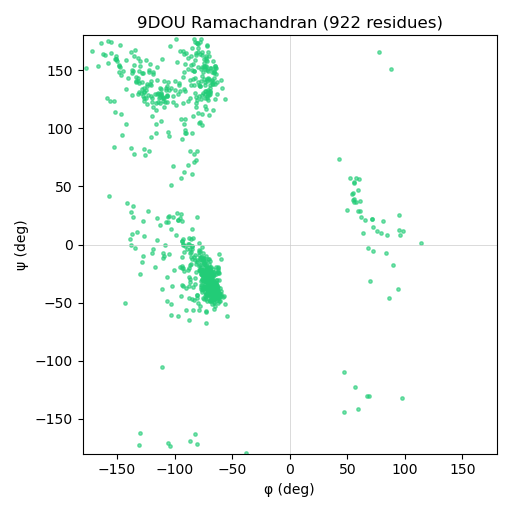 1
ATOM 662 C C . LYS A 1 314 ? 128.612 156.833 99.508 1.00 34.74 314 LYS A C 1
ATOM 663 O O . LYS A 1 314 ? 127.628 156.138 99.761 1.00 36.08 314 LYS A O 1
ATOM 669 N N . ARG A 1 315 ? 129.736 156.309 99.011 1.00 33.77 315 ARG A N 1
ATOM 670 C CA . ARG A 1 315 ? 129.919 154.859 98.964 1.00 27.87 315 ARG A CA 1
ATOM 671 C C . ARG A 1 315 ? 130.032 154.265 100.363 1.00 29.42 315 ARG A C 1
ATOM 672 O O . ARG A 1 315 ? 129.400 153.250 100.672 1.00 34.79 315 ARG A O 1
ATOM 680 N N . LEU A 1 316 ? 130.851 154.878 101.220 1.00 28.59 316 LEU A N 1
ATOM 681 C CA . LEU A 1 316 ? 131.128 154.303 102.535 1.00 28.59 316 LEU A CA 1
ATOM 682 C C . LEU A 1 316 ? 129.993 154.534 103.529 1.00 34.03 316 LEU A C 1
ATOM 683 O O . LEU A 1 316 ? 129.499 153.585 104.145 1.00 32.57 316 LEU A O 1
ATOM 688 N N . ALA A 1 317 ? 129.569 155.783 103.700 1.00 36.58 317 ALA A N 1
ATOM 689 C CA . ALA A 1 317 ? 128.679 156.146 104.794 1.00 33.61 317 ALA A CA 1
ATOM 690 C C . ALA A 1 317 ? 127.205 155.984 104.462 1.00 35.85 317 ALA A C 1
ATOM 691 O O . ALA A 1 317 ? 126.404 155.745 105.372 1.00 40.20 317 ALA A O 1
ATOM 693 N N . HIS A 1 318 ? 126.817 156.094 103.194 1.00 34.59 318 HIS A N 1
ATOM 694 C CA . HIS A 1 318 ? 125.409 156.018 102.800 1.00 35.98 318 HIS A CA 1
ATOM 695 C C . HIS A 1 318 ? 125.194 154.950 101.733 1.00 35.13 318 HIS A C 1
ATOM 696 O O . HIS A 1 318 ? 125.038 155.275 100.551 1.00 38.78 318 HIS A O 1
ATOM 703 N N . PRO A 1 319 ? 125.166 153.642 102.114 1.00 34.78 319 PRO A N 1
ATOM 704 C CA . PRO A 1 319 ? 124.691 152.629 101.159 1.00 30.46 319 PRO A CA 1
ATOM 705 C C . PRO A 1 319 ? 123.221 152.829 100.818 1.00 30.53 319 PRO A C 1
ATOM 706 O O . PRO A 1 319 ? 122.484 153.442 101.601 1.00 33.38 319 PRO A O 1
ATOM 710 N N . ALA A 1 320 ? 122.847 152.393 99.606 1.00 28.25 320 ALA A N 1
ATOM 711 C CA . ALA A 1 320 ? 121.528 152.417 98.960 1.00 29.76 320 ALA A CA 1
ATOM 712 C C . ALA A 1 320 ? 121.085 153.817 98.525 1.00 35.18 320 ALA A C 1
ATOM 713 O O . ALA A 1 320 ? 120.040 153.957 97.883 1.00 39.63 320 ALA A O 1
ATOM 715 N N . VAL A 1 321 ? 121.853 154.854 98.870 1.00 36.10 321 VAL A N 1
ATOM 716 C CA . VAL A 1 321 ? 121.807 156.111 98.131 1.00 32.81 321 VAL A CA 1
ATOM 717 C C . VAL A 1 321 ? 122.777 156.060 96.957 1.00 35.21 321 VAL A C 1
ATOM 718 O O . VAL A 1 321 ? 122.436 156.435 95.826 1.00 39.59 321 VAL A O 1
ATOM 722 N N . ARG A 1 322 ? 124.004 155.587 97.219 1.00 31.87 322 ARG A N 1
ATOM 723 C CA . ARG A 1 322 ? 124.991 155.355 96.167 1.00 32.00 322 ARG A CA 1
ATOM 724 C C . ARG A 1 322 ? 124.529 154.293 95.180 1.00 35.37 322 ARG A C 1
ATOM 725 O O . ARG A 1 322 ? 124.813 154.405 93.985 1.00 38.23 322 ARG A O 1
ATOM 733 N N . ASN A 1 323 ? 123.799 153.279 95.657 1.00 33.52 323 ASN A N 1
ATOM 734 C CA . ASN A 1 323 ? 123.249 152.252 94.775 1.00 32.72 323 ASN A CA 1
ATOM 735 C C . ASN A 1 323 ? 122.212 152.830 93.818 1.00 34.14 323 ASN A C 1
ATOM 736 O O . ASN A 1 323 ? 122.209 152.495 92.627 1.00 38.10 323 ASN A O 1
ATOM 741 N N . GLN A 1 324 ? 121.350 153.724 94.314 1.00 32.28 324 GLN A N 1
ATOM 742 C CA . GLN A 1 324 ? 120.382 154.399 93.453 1.00 36.71 324 GLN A CA 1
ATOM 743 C C . GLN A 1 324 ? 121.064 155.333 92.464 1.00 37.90 324 GLN A C 1
ATOM 744 O O . GLN A 1 324 ? 120.601 155.485 91.325 1.00 39.71 324 GLN A O 1
ATOM 750 N N . GLU A 1 325 ? 122.157 155.977 92.885 1.00 36.59 325 GLU A N 1
ATOM 751 C CA . GLU A 1 325 ? 122.919 156.819 91.965 1.00 37.15 325 GLU A CA 1
ATOM 752 C C . GLU A 1 325 ? 123.598 155.991 90.875 1.00 39.74 325 GLU A C 1
ATOM 753 O O . GLU A 1 325 ? 123.698 156.432 89.726 1.00 44.30 325 GLU A O 1
ATOM 759 N N . ARG A 1 326 ? 124.088 154.796 91.222 1.00 36.25 326 ARG A N 1
ATOM 760 C CA . ARG A 1 326 ? 124.706 153.926 90.221 1.00 35.08 326 ARG A CA 1
ATOM 761 C C . ARG A 1 326 ? 123.675 153.352 89.253 1.00 39.11 326 ARG A C 1
ATOM 762 O O . ARG A 1 326 ? 123.980 153.144 88.072 1.00 41.99 326 ARG A O 1
ATOM 770 N N . ILE A 1 327 ? 122.467 153.049 89.745 1.00 38.52 327 ILE A N 1
ATOM 771 C CA . ILE A 1 327 ? 121.385 152.580 88.875 1.00 38.92 327 ILE A CA 1
ATOM 772 C C . ILE A 1 327 ? 120.941 153.687 87.922 1.00 43.29 327 ILE A C 1
ATOM 773 O O . ILE A 1 327 ? 120.729 153.446 86.724 1.00 46.57 327 ILE A O 1
ATOM 778 N N . VAL A 1 328 ? 120.822 154.918 88.440 1.00 43.50 328 VAL A N 1
ATOM 779 C CA . VAL A 1 328 ? 120.440 156.083 87.638 1.00 43.36 328 VAL A CA 1
ATOM 780 C C . VAL A 1 328 ? 121.476 156.388 86.556 1.00 45.42 328 VAL A C 1
ATOM 781 O O . VAL A 1 328 ? 121.118 156.666 85.404 1.00 48.89 328 VAL A O 1
ATOM 785 N N . ALA A 1 329 ? 122.764 156.252 86.875 1.00 43.61 329 ALA A N 1
ATOM 786 C CA . ALA A 1 329 ? 123.818 156.512 85.901 1.00 44.81 329 ALA A CA 1
ATOM 787 C C . ALA A 1 329 ? 123.955 155.421 84.842 1.00 48.01 329 ALA A C 1
ATOM 788 O O . ALA A 1 329 ? 124.653 155.643 83.847 1.00 49.35 329 ALA A O 1
ATOM 790 N N . SER A 1 330 ? 123.317 154.266 85.019 1.00 47.83 330 SER A N 1
ATOM 791 C CA . SER A 1 330 ? 123.373 153.190 84.030 1.00 50.43 330 SER A CA 1
ATOM 792 C C . SER A 1 330 ? 122.548 153.512 82.787 1.00 56.57 330 SER A C 1
ATOM 793 O O . SER A 1 330 ? 123.017 153.349 81.661 1.00 53.24 330 SER A O 1
ATOM 796 N N . LYS A 1 546 ? 112.472 136.417 166.176 1.00 95.08 546 LYS A N 1
ATOM 797 C CA . LYS A 1 546 ? 111.041 136.439 166.444 1.00 98.84 546 LYS A CA 1
ATOM 798 C C . LYS A 1 546 ? 110.630 137.737 167.141 1.00 100.16 546 LYS A C 1
ATOM 799 O O . LYS A 1 546 ? 109.970 137.736 168.181 1.00 97.26 546 LYS A O 1
ATOM 805 N N . LYS A 1 547 ? 111.052 138.843 166.531 1.00 102.19 547 LYS A N 1
ATOM 806 C CA . LYS A 1 547 ? 110.622 140.187 166.893 1.00 99.11 547 LYS A CA 1
ATOM 807 C C . LYS A 1 547 ? 109.179 140.396 166.395 1.00 96.82 547 LYS A C 1
ATOM 808 O O . LYS A 1 547 ? 108.715 139.635 165.545 1.00 96.80 547 LYS A O 1
ATOM 814 N N . PRO A 1 548 ? 108.422 141.372 166.947 1.00 96.27 548 PRO A N 1
ATOM 815 C CA . PRO A 1 548 ? 106.962 141.404 166.664 1.00 96.67 548 PRO A CA 1
ATOM 816 C C . PRO A 1 548 ? 106.526 141.709 165.229 1.00 94.66 548 PRO A C 1
ATOM 817 O O . PRO A 1 548 ? 105.640 141.016 164.711 1.00 93.56 548 PRO A O 1
ATOM 821 N N . PHE A 1 549 ? 107.103 142.707 164.568 1.00 91.04 549 PHE A N 1
ATOM 822 C CA . PHE A 1 549 ? 106.551 143.198 163.312 1.00 86.27 549 PHE A CA 1
ATOM 823 C C . PHE A 1 549 ? 107.299 142.607 162.111 1.00 85.78 549 PHE A C 1
ATOM 824 O O . PHE A 1 549 ? 108.227 141.811 162.258 1.00 86.69 549 PHE A O 1
ATOM 832 N N . GLN A 1 550 ? 106.826 142.948 160.893 1.00 83.93 550 GLN A N 1
ATOM 833 C CA . GLN A 1 550 ? 107.183 142.205 159.685 1.00 81.18 550 GLN A CA 1
ATOM 834 C C . GLN A 1 550 ? 107.531 143.068 158.467 1.00 81.68 550 GLN A C 1
ATOM 835 O O . GLN A 1 550 ? 107.394 142.585 157.337 1.00 79.76 550 GLN A O 1
ATOM 841 N N . LYS A 1 551 ? 107.960 144.322 158.632 1.00 79.13 551 LYS A N 1
ATOM 842 C CA . LYS A 1 551 ? 107.973 145.212 157.470 1.00 74.60 551 LYS A CA 1
ATOM 843 C C . LYS A 1 551 ? 109.315 145.348 156.737 1.00 67.80 551 LYS A C 1
ATOM 844 O O . LYS A 1 551 ? 109.392 145.008 155.552 1.00 68.69 551 LYS A O 1
ATOM 850 N N . TRP A 1 552 ? 110.373 145.841 157.399 1.00 64.37 552 TRP A N 1
ATOM 851 C CA . TRP A 1 552 ? 111.696 145.921 156.761 1.00 58.64 552 TRP A CA 1
ATOM 852 C C . TRP A 1 552 ? 112.340 144.546 156.611 1.00 54.85 552 TRP A C 1
ATOM 853 O O . TRP A 1 552 ? 113.211 144.335 155.744 1.00 55.32 552 TRP A O 1
ATOM 864 N N . MET A 1 553 ? 111.917 143.601 157.446 1.00 52.79 553 MET A N 1
ATOM 865 C CA . MET A 1 553 ? 112.388 142.227 157.389 1.00 50.61 553 MET A CA 1
ATOM 866 C C . MET A 1 553 ? 111.959 141.509 156.116 1.00 52.95 553 MET A C 1
ATOM 867 O O . MET A 1 553 ? 112.630 140.557 155.710 1.00 53.75 553 MET A O 1
ATOM 872 N N . LYS A 1 554 ? 110.906 141.992 155.443 1.00 53.69 554 LYS A N 1
ATOM 873 C CA . LYS A 1 554 ? 110.574 141.513 154.103 1.00 53.79 554 LYS A CA 1
ATOM 874 C C . LYS A 1 554 ? 111.664 141.867 153.095 1.00 54.50 554 LYS A C 1
ATOM 875 O O . LYS A 1 554 ? 112.053 141.020 152.283 1.00 54.28 554 LYS A O 1
ATOM 881 N N . ASP A 1 555 ? 112.193 143.097 153.155 1.00 53.03 555 ASP A N 1
ATOM 882 C CA . ASP A 1 555 ? 113.261 143.511 152.243 1.00 53.25 555 ASP A CA 1
ATOM 883 C C . ASP A 1 555 ? 114.560 142.766 152.531 1.00 49.29 555 ASP A C 1
ATOM 884 O O . ASP A 1 555 ? 115.278 142.363 151.596 1.00 49.13 555 ASP A O 1
ATOM 889 N N . ARG A 1 556 ? 114.856 142.552 153.822 1.00 45.53 556 ARG A N 1
ATOM 890 C CA . ARG A 1 556 ? 116.001 141.723 154.200 1.00 41.15 556 ARG A CA 1
ATOM 891 C C . ARG A 1 556 ? 115.836 140.280 153.721 1.00 41.19 556 ARG A C 1
ATOM 892 O O . ARG A 1 556 ? 116.803 139.660 153.260 1.00 42.10 556 ARG A O 1
ATOM 900 N N . ALA A 1 557 ? 114.606 139.754 153.782 1.00 41.68 557 ALA A N 1
ATOM 901 C CA . ALA A 1 557 ? 114.301 138.409 153.300 1.00 42.22 557 ALA A CA 1
ATOM 902 C C . ALA A 1 557 ? 114.491 138.282 151.791 1.00 40.86 557 ALA A C 1
ATOM 903 O O . ALA A 1 557 ? 114.991 137.260 151.311 1.00 40.94 557 ALA A O 1
ATOM 905 N N . ILE A 1 558 ? 114.076 139.305 151.031 1.00 41.78 558 ILE A N 1
ATOM 906 C CA . ILE A 1 558 ? 114.237 139.299 149.571 1.00 40.77 558 ILE A CA 1
ATOM 907 C C . ILE A 1 558 ? 115.716 139.306 149.182 1.00 37.65 558 ILE A C 1
ATOM 908 O O . ILE A 1 558 ? 116.144 138.540 148.303 1.00 35.92 558 ILE A O 1
ATOM 913 N N . LYS A 1 559 ? 116.518 140.149 149.853 1.00 37.44 559 LYS A N 1
ATOM 914 C CA . LYS A 1 559 ? 117.954 140.213 149.560 1.00 34.56 559 LYS A CA 1
ATOM 915 C C . LYS A 1 559 ? 118.673 138.909 149.921 1.00 33.57 559 LYS A C 1
ATOM 916 O O . LYS A 1 559 ? 119.482 138.388 149.131 1.00 34.37 559 LYS A O 1
ATOM 922 N N . LYS A 1 560 ? 118.353 138.347 151.098 1.00 32.43 560 LYS A N 1
ATOM 923 C CA . LYS A 1 560 ? 118.933 137.074 151.524 1.00 30.52 560 LYS A CA 1
ATOM 924 C C . LYS A 1 560 ? 118.491 135.919 150.630 1.00 31.85 560 LYS A C 1
ATOM 925 O O . LYS A 1 560 ? 119.265 134.990 150.380 1.00 32.73 560 LYS A O 1
ATOM 931 N N . GLY A 1 561 ? 117.265 135.976 150.109 1.00 31.36 561 GLY A N 1
ATOM 932 C CA . GLY A 1 561 ? 116.799 134.926 149.219 1.00 29.89 561 GLY A CA 1
ATOM 933 C C . GLY A 1 561 ? 117.438 134.969 147.844 1.00 27.13 561 GLY A C 1
ATOM 934 O O . GLY A 1 561 ? 117.709 133.920 147.250 1.00 27.32 561 GLY A O 1
ATOM 935 N N . ASN A 1 562 ? 117.663 136.180 147.312 1.00 29.04 562 ASN A N 1
ATOM 936 C CA . ASN A 1 562 ? 118.391 136.324 146.049 1.00 27.33 562 ASN A CA 1
ATOM 937 C C . ASN A 1 562 ? 119.825 135.817 146.178 1.00 24.19 562 ASN A C 1
ATOM 938 O O . ASN A 1 562 ? 120.331 135.113 145.283 1.00 23.98 562 ASN A O 1
ATOM 943 N N . TYR A 1 563 ? 120.477 136.135 147.309 1.00 23.40 563 TYR A N 1
ATOM 944 C CA . TYR A 1 563 ? 121.818 135.613 147.575 1.00 20.83 563 TYR A CA 1
ATOM 945 C C . TYR A 1 563 ? 121.819 134.091 147.719 1.00 21.53 563 TYR A C 1
ATOM 946 O O . TYR A 1 563 ? 122.736 133.429 147.220 1.00 21.19 563 TYR A O 1
ATOM 955 N N . LEU A 1 564 ? 120.807 133.528 148.400 1.00 23.18 564 LEU A N 1
ATOM 956 C CA . LEU A 1 564 ? 120.696 132.076 148.561 1.00 23.77 564 LEU A CA 1
ATOM 957 C C . LEU A 1 564 ? 120.518 131.372 147.223 1.00 22.81 564 LEU A C 1
ATOM 958 O O . LEU A 1 564 ? 121.120 130.316 146.991 1.00 23.79 564 LEU A O 1
ATOM 963 N N . ARG A 1 565 ? 119.677 131.936 146.345 1.00 22.90 565 ARG A N 1
ATOM 964 C CA . ARG A 1 565 ? 119.440 131.353 145.025 1.00 20.27 565 ARG A CA 1
ATOM 965 C C . ARG A 1 565 ? 120.709 131.331 144.179 1.00 21.39 565 ARG A C 1
ATOM 966 O O . ARG A 1 565 ? 121.051 130.297 143.585 1.00 24.59 565 ARG A O 1
ATOM 974 N N . PHE A 1 566 ? 121.453 132.445 144.157 1.00 18.71 566 PHE A N 1
ATOM 975 C CA . PHE A 1 566 ? 122.662 132.476 143.331 1.00 17.52 566 PHE A CA 1
ATOM 976 C C . PHE A 1 566 ? 123.799 131.634 143.916 1.00 20.75 566 PHE A C 1
ATOM 977 O O . PHE A 1 566 ? 124.525 130.975 143.159 1.00 21.75 566 PHE A O 1
ATOM 985 N N . GLN A 1 567 ? 123.957 131.606 145.247 1.00 20.56 567 GLN A N 1
ATOM 986 C CA . GLN A 1 567 ? 124.983 130.743 145.836 1.00 19.21 567 GLN A CA 1
ATOM 987 C C . GLN A 1 567 ? 124.629 129.263 145.721 1.00 21.19 567 GLN A C 1
ATOM 988 O O . GLN A 1 567 ? 125.528 128.421 145.635 1.00 23.09 567 GLN A O 1
ATOM 994 N N . ARG A 1 568 ? 123.337 128.919 145.741 1.00 22.98 568 ARG A N 1
ATOM 995 C CA . ARG A 1 568 ? 122.928 127.539 145.491 1.00 23.08 568 ARG A CA 1
ATOM 996 C C . ARG A 1 568 ? 123.223 127.120 144.056 1.00 24.72 568 ARG A C 1
ATOM 997 O O . ARG A 1 568 ? 123.733 126.019 143.808 1.00 28.92 568 ARG A O 1
ATOM 1005 N N . LEU A 1 569 ? 122.892 127.985 143.092 1.00 22.63 569 LEU A N 1
ATOM 1006 C CA . LEU A 1 569 ? 123.080 127.626 141.689 1.00 22.04 569 LEU A CA 1
ATOM 1007 C C . LEU A 1 569 ? 124.547 127.654 141.275 1.00 22.31 569 LEU A C 1
ATOM 1008 O O . LEU A 1 569 ? 124.912 127.032 140.273 1.00 26.00 569 LEU A O 1
ATOM 1013 N N . PHE A 1 570 ? 125.394 128.405 141.986 1.00 19.76 570 PHE A N 1
ATOM 1014 C CA . PHE A 1 570 ? 126.819 128.384 141.662 1.00 18.86 570 PHE A CA 1
ATOM 1015 C C . PHE A 1 570 ? 127.471 127.033 141.965 1.00 22.86 570 PHE A C 1
ATOM 1016 O O . PHE A 1 570 ? 128.447 126.671 141.303 1.00 23.84 570 PHE A O 1
ATOM 1024 N N . TYR A 1 571 ? 126.936 126.256 142.906 1.00 25.32 571 TYR A N 1
ATOM 1025 C CA . TYR A 1 571 ? 127.494 124.943 143.196 1.00 26.62 571 TYR A CA 1
ATOM 1026 C C . TYR A 1 571 ? 126.624 123.767 142.776 1.00 30.99 571 TYR A C 1
ATOM 1027 O O . TYR A 1 571 ? 127.119 122.637 142.782 1.00 37.21 571 TYR A O 1
ATOM 1036 N N . LEU A 1 572 ? 125.358 123.981 142.413 1.00 31.56 572 LEU A N 1
ATOM 1037 C CA . LEU A 1 572 ? 124.623 122.871 141.808 1.00 36.36 572 LEU A CA 1
ATOM 1038 C C . LEU A 1 572 ? 124.764 122.822 140.290 1.00 40.39 572 LEU A C 1
ATOM 1039 O O . LEU A 1 572 ? 125.193 121.804 139.741 1.00 45.04 572 LEU A O 1
ATOM 1044 N N . ASP A 1 573 ? 124.415 123.913 139.596 1.00 36.80 573 ASP A N 1
ATOM 1045 C CA . ASP A 1 573 ? 124.386 123.921 138.130 1.00 32.99 573 ASP A CA 1
ATOM 1046 C C . ASP A 1 573 ? 124.806 125.321 137.673 1.00 29.75 573 ASP A C 1
ATOM 1047 O O . ASP A 1 573 ? 124.002 126.251 137.579 1.00 29.28 573 ASP A O 1
ATOM 1052 N N . ARG A 1 574 ? 126.101 125.463 137.385 1.00 26.31 574 ARG A N 1
ATOM 1053 C CA . ARG A 1 574 ? 126.662 126.764 137.033 1.00 23.03 574 ARG A CA 1
ATOM 1054 C C . ARG A 1 574 ? 126.329 127.164 135.599 1.00 24.30 574 ARG A C 1
ATOM 1055 O O . ARG A 1 574 ? 126.361 128.358 135.271 1.00 25.51 574 ARG A O 1
ATOM 1063 N N . GLY A 1 575 ? 126.016 126.188 134.739 1.00 25.22 575 GLY A N 1
ATOM 1064 C CA . GLY A 1 575 ? 125.569 126.506 133.390 1.00 25.04 575 GLY A CA 1
ATOM 1065 C C . GLY A 1 575 ? 124.227 127.214 133.359 1.00 28.64 575 GLY A C 1
ATOM 1066 O O . GLY A 1 575 ? 124.027 128.155 132.581 1.00 31.65 575 GLY A O 1
ATOM 1067 N N . LYS A 1 576 ? 123.296 126.784 134.216 1.00 25.92 576 LYS A N 1
ATOM 1068 C CA . LYS A 1 576 ? 122.021 127.485 134.345 1.00 26.27 576 LYS A CA 1
ATOM 1069 C C . LYS A 1 576 ? 122.202 128.872 134.949 1.00 25.95 576 LYS A C 1
ATOM 1070 O O . LYS A 1 576 ? 121.494 129.810 134.567 1.00 27.78 576 LYS A O 1
ATOM 1076 N N . LEU A 1 577 ? 123.149 129.024 135.880 1.00 22.95 577 LEU A N 1
ATOM 1077 C CA . LEU A 1 577 ? 123.451 130.339 136.442 1.00 19.86 577 LEU A CA 1
ATOM 1078 C C . LEU A 1 577 ? 123.996 131.283 135.376 1.00 21.10 577 LEU A C 1
ATOM 1079 O O . LEU A 1 577 ? 123.619 132.461 135.330 1.00 23.07 577 LEU A O 1
ATOM 1084 N N . ALA A 1 578 ? 124.846 130.759 134.484 1.00 21.36 578 ALA A N 1
ATOM 1085 C CA . ALA A 1 578 ? 125.333 131.533 133.344 1.00 19.08 578 ALA A CA 1
ATOM 1086 C C . ALA A 1 578 ? 124.203 131.925 132.395 1.00 24.90 578 ALA A C 1
ATOM 1087 O O . ALA A 1 578 ? 124.164 133.063 131.916 1.00 28.80 578 ALA A O 1
ATOM 1089 N N . LYS A 1 579 ? 123.264 131.007 132.130 1.00 25.12 579 LYS A N 1
ATOM 1090 C CA . LYS A 1 579 ? 122.137 131.331 131.250 1.00 24.38 579 LYS A CA 1
ATOM 1091 C C . LYS A 1 579 ? 121.187 132.353 131.873 1.00 24.97 579 LYS A C 1
ATOM 1092 O O . LYS A 1 579 ? 120.658 133.219 131.169 1.00 28.59 579 LYS A O 1
ATOM 1098 N N . ILE A 1 580 ? 120.943 132.250 133.183 1.00 22.74 580 ILE A N 1
ATOM 1099 C CA . ILE A 1 580 ? 120.072 133.195 133.886 1.00 20.83 580 ILE A CA 1
ATOM 1100 C C . ILE A 1 580 ? 120.693 134.591 133.913 1.00 22.64 580 ILE A C 1
ATOM 1101 O O . ILE A 1 580 ? 120.000 135.597 133.703 1.00 26.22 580 ILE A O 1
ATOM 1106 N N . ILE A 1 581 ? 122.012 134.670 134.135 1.00 22.19 581 ILE A N 1
ATOM 1107 C CA . ILE A 1 581 ? 122.701 135.962 134.128 1.00 20.90 581 ILE A CA 1
ATOM 1108 C C . ILE A 1 581 ? 122.717 136.575 132.725 1.00 23.14 581 ILE A C 1
ATOM 1109 O O . ILE A 1 581 ? 122.359 137.744 132.545 1.00 25.48 581 ILE A O 1
ATOM 1114 N N . LEU A 1 582 ? 123.084 135.792 131.707 1.00 22.38 582 LEU A N 1
ATOM 1115 C CA . LEU A 1 582 ? 123.350 136.389 130.401 1.00 24.09 582 LEU A CA 1
ATOM 1116 C C . LEU A 1 582 ? 122.106 136.526 129.520 1.00 30.21 582 LEU A C 1
ATOM 1117 O O . LEU A 1 582 ? 121.991 137.503 128.773 1.00 35.47 582 LEU A O 1
ATOM 1122 N N . ASP A 1 583 ? 121.165 135.577 129.574 1.00 31.64 583 ASP A N 1
ATOM 1123 C CA . ASP A 1 583 ? 120.197 135.411 128.493 1.00 39.72 583 ASP A CA 1
ATOM 1124 C C . ASP A 1 583 ? 118.758 135.802 128.809 1.00 48.96 583 ASP A C 1
ATOM 1125 O O . ASP A 1 583 ? 117.933 135.761 127.890 1.00 55.60 583 ASP A O 1
ATOM 1130 N N . ASP A 1 584 ? 118.432 136.132 130.071 1.00 48.86 584 ASP A N 1
ATOM 1131 C CA . ASP A 1 584 ? 117.104 136.550 130.595 1.00 56.09 584 ASP A CA 1
ATOM 1132 C C . ASP A 1 584 ? 115.937 135.628 130.200 1.00 63.43 584 ASP A C 1
ATOM 1133 O O . ASP A 1 584 ? 114.786 136.074 130.137 1.00 64.29 584 ASP A O 1
ATOM 1138 N N . ILE A 1 585 ? 116.193 134.337 129.995 1.00 64.21 585 ILE A N 1
ATOM 1139 C CA . ILE A 1 585 ? 115.153 133.391 129.588 1.00 71.71 585 ILE A CA 1
ATOM 1140 C C . ILE A 1 585 ? 114.180 133.093 130.730 1.00 78.84 585 ILE A C 1
ATOM 1141 O O . ILE A 1 585 ? 114.601 132.819 131.853 1.00 75.18 585 ILE A O 1
ATOM 1146 N N . LEU A 1 594 ? 97.504 122.354 126.456 1.00 63.82 594 LEU A N 1
ATOM 1147 C CA . LEU A 1 594 ? 97.324 120.911 126.594 1.00 70.04 594 LEU A CA 1
ATOM 1148 C C . LEU A 1 594 ? 96.460 120.352 125.471 1.00 71.26 594 LEU A C 1
ATOM 1149 O O . LEU A 1 594 ? 96.816 119.362 124.835 1.00 69.01 594 LEU A O 1
ATOM 1154 N N . SER A 1 595 ? 95.308 120.987 125.246 1.00 73.36 595 SER A N 1
ATOM 1155 C CA . SER A 1 595 ? 94.442 120.573 124.147 1.00 73.80 595 SER A CA 1
ATOM 1156 C C . SER A 1 595 ? 95.004 121.022 122.804 1.00 72.19 595 SER A C 1
ATOM 1157 O O . SER A 1 595 ? 94.864 120.312 121.800 1.00 70.44 595 SER A O 1
ATOM 1160 N N . GLU A 1 596 ? 95.632 122.203 122.771 1.00 71.62 596 GLU A N 1
ATOM 1161 C CA . GLU A 1 596 ? 96.249 122.716 121.549 1.00 69.78 596 GLU A CA 1
ATOM 1162 C C . GLU A 1 596 ? 97.428 121.854 121.115 1.00 67.51 596 GLU A C 1
ATOM 1163 O O . GLU A 1 596 ? 97.561 121.526 119.930 1.00 67.95 596 GLU A O 1
ATOM 1169 N N . ILE A 1 597 ? 98.284 121.477 122.073 1.00 64.42 597 ILE A N 1
ATOM 1170 C CA . ILE A 1 597 ? 99.465 120.657 121.799 1.00 59.68 597 ILE A CA 1
ATOM 1171 C C . ILE A 1 597 ? 99.057 119.285 121.274 1.00 63.02 597 ILE A C 1
ATOM 1172 O O . ILE A 1 597 ? 99.547 118.834 120.226 1.00 65.55 597 ILE A O 1
ATOM 1177 N N . TYR A 1 598 ? 98.097 118.645 121.960 1.00 65.17 598 TYR A N 1
ATOM 1178 C CA . TYR A 1 598 ? 97.566 117.348 121.544 1.00 64.63 598 TYR A CA 1
ATOM 1179 C C . TYR A 1 598 ? 96.904 117.408 120.173 1.00 62.90 598 TYR A C 1
ATOM 1180 O O . TYR A 1 598 ? 97.181 116.565 119.316 1.00 64.32 598 TYR A O 1
ATOM 1189 N N . SER A 1 599 ? 96.079 118.436 119.933 1.00 61.28 599 SER A N 1
ATOM 1190 C CA . SER A 1 599 ? 95.337 118.535 118.678 1.00 63.68 599 SER A CA 1
ATOM 1191 C C . SER A 1 599 ? 96.255 118.793 117.487 1.00 62.91 599 SER A C 1
ATOM 1192 O O . SER A 1 599 ? 96.174 118.079 116.478 1.00 62.83 599 SER A O 1
ATOM 1195 N N . VAL A 1 600 ? 97.173 119.762 117.614 1.00 62.24 600 VAL A N 1
ATOM 1196 C CA . VAL A 1 600 ? 98.055 120.132 116.504 1.00 61.56 600 VAL A CA 1
ATOM 1197 C C . VAL A 1 600 ? 99.065 119.024 116.211 1.00 60.35 600 VAL A C 1
ATOM 1198 O O . VAL A 1 600 ? 99.230 118.616 115.055 1.00 60.00 600 VAL A O 1
ATOM 1202 N N . PHE A 1 601 ? 99.731 118.491 117.246 1.00 57.21 601 PHE A N 1
ATOM 1203 C CA . PHE A 1 601 ? 100.707 117.435 116.987 1.00 55.51 601 PHE A CA 1
ATOM 1204 C C . PHE A 1 601 ? 100.053 116.104 116.609 1.00 56.39 601 PHE A C 1
ATOM 1205 O O . PHE A 1 601 ? 100.660 115.319 115.867 1.00 56.30 601 PHE A O 1
ATOM 1213 N N . LYS A 1 602 ? 98.814 115.847 117.052 1.00 58.13 602 LYS A N 1
ATOM 1214 C CA . LYS A 1 602 ? 98.120 114.630 116.646 1.00 55.75 602 LYS A CA 1
ATOM 1215 C C . LYS A 1 602 ? 97.685 114.704 115.188 1.00 56.77 602 LYS A C 1
ATOM 1216 O O . LYS A 1 602 ? 97.824 113.729 114.444 1.00 59.79 602 LYS A O 1
ATOM 1222 N N . THR A 1 603 ? 97.153 115.855 114.754 1.00 56.16 603 THR A N 1
ATOM 1223 C CA . THR A 1 603 ? 96.814 115.973 113.338 1.00 57.39 603 THR A CA 1
ATOM 1224 C C . THR A 1 603 ? 98.056 116.142 112.463 1.00 57.16 603 THR A C 1
ATOM 1225 O O . THR A 1 603 ? 97.974 115.930 111.248 1.00 52.96 603 THR A O 1
ATOM 1229 N N . ARG A 1 604 ? 99.202 116.507 113.050 1.00 57.32 604 ARG A N 1
ATOM 1230 C CA . ARG A 1 604 ? 100.432 116.624 112.276 1.00 52.74 604 ARG A CA 1
ATOM 1231 C C . ARG A 1 604 ? 101.095 115.267 112.052 1.00 53.71 604 ARG A C 1
ATOM 1232 O O . ARG A 1 604 ? 101.561 114.976 110.945 1.00 57.26 604 ARG A O 1
ATOM 1240 N N . TRP A 1 605 ? 101.159 114.420 113.084 1.00 51.27 605 TRP A N 1
ATOM 1241 C CA . TRP A 1 605 ? 101.925 113.183 112.946 1.00 47.97 605 TRP A CA 1
ATOM 1242 C C . TRP A 1 605 ? 101.153 112.015 112.341 1.00 50.99 605 TRP A C 1
ATOM 1243 O O . TRP A 1 605 ? 101.758 111.192 111.645 1.00 50.94 605 TRP A O 1
ATOM 1254 N N . GLU A 1 606 ? 99.845 111.913 112.584 1.00 53.87 606 GLU A N 1
ATOM 1255 C CA . GLU A 1 606 ? 99.123 110.664 112.354 1.00 56.33 606 GLU A CA 1
ATOM 1256 C C . GLU A 1 606 ? 98.841 110.400 110.874 1.00 58.75 606 GLU A C 1
ATOM 1257 O O . GLU A 1 606 ? 98.707 109.236 110.477 1.00 59.81 606 GLU A O 1
ATOM 1263 N N . THR A 1 607 ? 98.848 111.429 110.036 1.00 59.03 607 THR A N 1
ATOM 1264 C CA . THR A 1 607 ? 98.482 111.294 108.632 1.00 61.27 607 THR A CA 1
ATOM 1265 C C . THR A 1 607 ? 99.720 111.015 107.788 1.00 58.50 607 THR A C 1
ATOM 1266 O O . THR A 1 607 ? 100.760 111.655 107.972 1.00 57.11 607 THR A O 1
ATOM 1270 N N . THR A 1 608 ? 99.606 110.029 106.897 1.00 57.61 608 THR A N 1
ATOM 1271 C CA . THR A 1 608 ? 100.683 109.654 105.987 1.00 55.57 608 THR A CA 1
ATOM 1272 C C . THR A 1 608 ? 100.966 110.794 105.006 1.00 57.92 608 THR A C 1
ATOM 1273 O O . THR A 1 608 ? 100.061 111.523 104.593 1.00 60.31 608 THR A O 1
ATOM 1277 N N . GLY A 1 609 ? 102.247 110.972 104.668 1.00 54.80 609 GLY A N 1
ATOM 1278 C CA . GLY A 1 609 ? 102.672 112.061 103.811 1.00 54.16 609 GLY A CA 1
ATOM 1279 C C . GLY A 1 609 ? 102.269 111.887 102.357 1.00 55.93 609 GLY A C 1
ATOM 1280 O O . GLY A 1 609 ? 101.795 110.839 101.916 1.00 55.55 609 GLY A O 1
ATOM 1281 N N . SER A 1 610 ? 102.474 112.964 101.595 1.00 55.26 610 SER A N 1
ATOM 1282 C CA . SER A 1 610 ? 101.977 113.099 100.231 1.00 50.64 610 SER A CA 1
ATOM 1283 C C . SER A 1 610 ? 103.014 112.759 99.160 1.00 47.41 610 SER A C 1
ATOM 1284 O O . SER A 1 610 ? 102.944 113.317 98.059 1.00 46.81 610 SER A O 1
ATOM 1287 N N . PHE A 1 611 ? 103.986 111.899 99.462 1.00 45.05 611 PHE A N 1
ATOM 1288 C CA . PHE A 1 611 ? 104.946 111.464 98.453 1.00 42.51 611 PHE A CA 1
ATOM 1289 C C . PHE A 1 611 ? 104.271 110.582 97.409 1.00 45.99 611 PHE A C 1
ATOM 1290 O O . PHE A 1 611 ? 103.553 109.637 97.744 1.00 48.26 611 PHE A O 1
ATOM 1298 N N . LYS A 1 612 ? 104.506 110.892 96.134 1.00 45.69 612 LYS A N 1
ATOM 1299 C CA . LYS A 1 612 ? 104.052 110.042 95.038 1.00 48.23 612 LYS A CA 1
ATOM 1300 C C . LYS A 1 612 ? 105.188 109.213 94.441 1.00 43.99 612 LYS A C 1
ATOM 1301 O O . LYS A 1 612 ? 105.141 107.982 94.516 1.00 39.21 612 LYS A O 1
ATOM 1307 N N . SER A 1 613 ? 106.236 109.844 93.905 1.00 43.13 613 SER A N 1
ATOM 1308 C CA . SER A 1 613 ? 107.302 109.164 93.176 1.00 43.17 613 SER A CA 1
ATOM 1309 C C . SER A 1 613 ? 108.465 110.135 93.016 1.00 43.96 613 SER A C 1
ATOM 1310 O O . SER A 1 613 ? 108.279 111.354 93.009 1.00 44.03 613 SER A O 1
ATOM 1313 N N . LEU A 1 614 ? 109.673 109.580 92.882 1.00 42.46 614 LEU A N 1
ATOM 1314 C CA . LEU A 1 614 ? 110.852 110.414 92.678 1.00 44.74 614 LEU A CA 1
ATOM 1315 C C . LEU A 1 614 ? 110.995 110.918 91.247 1.00 44.94 614 LEU A C 1
ATOM 1316 O O . LEU A 1 614 ? 111.654 111.941 91.043 1.00 43.77 614 LEU A O 1
ATOM 1321 N N . GLY A 1 615 ? 110.378 110.253 90.272 1.00 46.16 615 GLY A N 1
ATOM 1322 C CA . GLY A 1 615 ? 110.455 110.702 88.889 1.00 44.82 615 GLY A CA 1
ATOM 1323 C C . GLY A 1 615 ? 111.840 110.534 88.289 1.00 51.34 615 GLY A C 1
ATOM 1324 O O . GLY A 1 615 ? 112.462 109.470 88.381 1.00 52.18 615 GLY A O 1
ATOM 1325 N N . ASP A 1 616 ? 112.334 111.605 87.670 1.00 51.00 616 ASP A N 1
ATOM 1326 C CA . ASP A 1 616 ? 113.635 111.616 87.017 1.00 50.41 616 ASP A CA 1
ATOM 1327 C C . ASP A 1 616 ? 114.786 111.917 87.969 1.00 47.98 616 ASP A C 1
ATOM 1328 O O . ASP A 1 616 ? 115.943 111.907 87.535 1.00 50.00 616 ASP A O 1
ATOM 1333 N N . PHE A 1 617 ? 114.501 112.202 89.237 1.00 45.17 617 PHE A N 1
ATOM 1334 C CA . PHE A 1 617 ? 115.552 112.474 90.208 1.00 41.81 617 PHE A CA 1
ATOM 1335 C C . PHE A 1 617 ? 116.292 111.191 90.577 1.00 46.12 617 PHE A C 1
ATOM 1336 O O . PHE A 1 617 ? 115.677 110.167 90.886 1.00 49.32 617 PHE A O 1
ATOM 1344 N N . LYS A 1 618 ? 117.626 111.256 90.560 1.00 44.69 618 LYS A N 1
ATOM 1345 C CA . LYS A 1 618 ? 118.481 110.092 90.770 1.00 42.14 618 LYS A CA 1
ATOM 1346 C C . LYS A 1 618 ? 119.565 110.407 91.789 1.00 42.44 618 LYS A C 1
ATOM 1347 O O . LYS A 1 618 ? 120.093 111.522 91.824 1.00 43.75 618 LYS A O 1
ATOM 1353 N N . THR A 1 619 ? 119.888 109.414 92.615 1.00 43.46 619 THR A N 1
ATOM 1354 C CA . THR A 1 619 ? 120.879 109.557 93.672 1.00 44.17 619 THR A CA 1
ATOM 1355 C C . THR A 1 619 ? 122.307 109.443 93.136 1.00 43.82 619 THR A C 1
ATOM 1356 O O . THR A 1 619 ? 122.547 109.055 91.990 1.00 43.01 619 THR A O 1
ATOM 1360 N N . TYR A 1 620 ? 123.260 109.794 94.004 1.00 44.79 620 TYR A N 1
ATOM 1361 C CA . TYR A 1 620 ? 124.699 109.778 93.720 1.00 48.31 620 TYR A CA 1
ATOM 1362 C C . TYR A 1 620 ? 125.255 108.358 93.846 1.00 51.74 620 TYR A C 1
ATOM 1363 O O .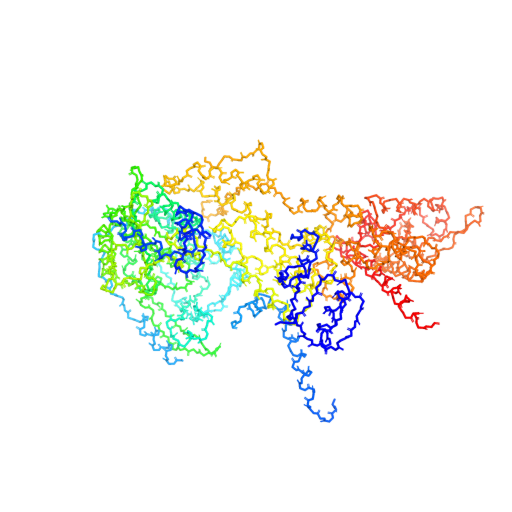 TYR A 1 620 ? 125.832 107.963 94.862 1.00 53.48 620 TYR A O 1
ATOM 1372 N N . GLY A 1 621 ? 125.060 107.565 92.794 1.00 50.63 621 GLY A N 1
ATOM 1373 C CA . GLY A 1 621 ? 125.729 106.285 92.665 1.00 55.43 621 GLY A CA 1
ATOM 1374 C C . GLY A 1 621 ? 125.121 105.176 93.510 1.00 57.52 621 GLY A C 1
ATOM 1375 O O . GLY A 1 621 ? 124.321 105.397 94.420 1.00 56.28 621 GLY A O 1
ATOM 1376 N N . LYS A 1 622 ? 125.523 103.945 93.191 1.00 55.86 622 LYS A N 1
ATOM 1377 C CA . LYS A 1 622 ? 125.028 102.768 93.891 1.00 57.21 622 LYS A CA 1
ATOM 1378 C C . LYS A 1 622 ? 125.875 102.449 95.124 1.00 60.42 622 LYS A C 1
ATOM 1379 O O . LYS A 1 622 ? 127.023 102.880 95.261 1.00 62.81 622 LYS A O 1
ATOM 1385 N N . ALA A 1 623 ? 125.277 101.670 96.024 1.00 57.96 623 ALA A N 1
ATOM 1386 C CA . ALA A 1 623 ? 125.784 101.463 97.372 1.00 56.56 623 ALA A CA 1
ATOM 1387 C C . ALA A 1 623 ? 126.889 100.408 97.420 1.00 57.33 623 ALA A C 1
ATOM 1388 O O . ALA A 1 623 ? 127.073 99.606 96.500 1.00 60.71 623 ALA A O 1
ATOM 1390 N N . ASP A 1 624 ? 127.624 100.424 98.531 1.00 56.66 624 ASP A N 1
ATOM 1391 C CA . ASP A 1 624 ? 128.690 99.469 98.829 1.00 56.47 624 ASP A CA 1
ATOM 1392 C C . ASP A 1 624 ? 128.121 98.536 99.900 1.00 58.12 624 ASP A C 1
ATOM 1393 O O . ASP A 1 624 ? 128.154 98.837 101.093 1.00 56.44 624 ASP A O 1
ATOM 1398 N N . ASN A 1 625 ? 127.614 97.377 99.466 1.00 59.96 625 ASN A N 1
ATOM 1399 C CA . ASN A 1 625 ? 126.942 96.422 100.346 1.00 60.57 625 ASN A CA 1
ATOM 1400 C C . ASN A 1 625 ? 127.892 95.614 101.231 1.00 60.75 625 ASN A C 1
ATOM 1401 O O . ASN A 1 625 ? 127.412 94.791 102.019 1.00 59.84 625 ASN A O 1
ATOM 1406 N N . THR A 1 626 ? 129.211 95.801 101.105 1.00 58.47 626 THR A N 1
ATOM 1407 C CA . THR A 1 626 ? 130.176 95.065 101.922 1.00 59.36 626 THR A CA 1
ATOM 1408 C C . THR A 1 626 ? 130.132 95.495 103.392 1.00 62.86 626 THR A C 1
ATOM 1409 O O . THR A 1 626 ? 130.532 94.727 104.275 1.00 65.59 626 THR A O 1
ATOM 1413 N N . ALA A 1 627 ? 129.634 96.709 103.669 1.00 61.80 627 ALA A N 1
ATOM 1414 C CA . ALA A 1 627 ? 129.648 97.271 105.021 1.00 58.58 627 ALA A CA 1
ATOM 1415 C C . ALA A 1 627 ? 128.747 96.514 105.994 1.00 57.82 627 ALA A C 1
ATOM 1416 O O . ALA A 1 627 ? 129.014 96.506 107.199 1.00 57.36 627 ALA A O 1
ATOM 1418 N N . PHE A 1 628 ? 127.692 95.870 105.504 1.00 57.30 628 PHE A N 1
ATOM 1419 C CA . PHE A 1 628 ? 126.748 95.173 106.367 1.00 58.98 628 PHE A CA 1
ATOM 1420 C C . PHE A 1 628 ? 127.148 93.730 106.659 1.00 64.92 628 PHE A C 1
ATOM 1421 O O . PHE A 1 628 ? 126.419 93.039 107.379 1.00 69.21 628 PHE A O 1
ATOM 1429 N N . ARG A 1 629 ? 128.280 93.271 106.119 1.00 62.99 629 ARG A N 1
ATOM 1430 C CA . ARG A 1 629 ? 128.647 91.856 106.156 1.00 66.63 629 ARG A CA 1
ATOM 1431 C C . ARG A 1 629 ? 129.088 91.406 107.547 1.00 70.22 629 ARG A C 1
ATOM 1432 O O . ARG A 1 629 ? 128.517 90.469 108.119 1.00 66.11 629 ARG A O 1
ATOM 1440 N N . GLU A 1 630 ? 130.115 92.052 108.097 1.00 69.58 630 GLU A N 1
ATOM 1441 C CA . GLU A 1 630 ? 130.751 91.605 109.333 1.00 66.20 630 GLU A CA 1
ATOM 1442 C C . GLU A 1 630 ? 129.876 91.907 110.546 1.00 61.36 630 GLU A C 1
ATOM 1443 O O . GLU A 1 630 ? 129.196 92.931 110.587 1.00 61.57 630 GLU A O 1
ATOM 1449 N N . LEU A 1 631 ? 129.872 90.997 111.517 1.00 59.55 631 LEU A N 1
ATOM 1450 C CA . LEU A 1 631 ? 128.967 91.082 112.657 1.00 57.99 631 LEU A CA 1
ATOM 1451 C C . LEU A 1 631 ? 129.367 92.193 113.631 1.00 56.30 631 LEU A C 1
ATOM 1452 O O . LEU A 1 631 ? 130.492 92.698 113.622 1.00 60.06 631 LEU A O 1
ATOM 1457 N N . ILE A 1 632 ? 128.409 92.573 114.476 1.00 50.90 632 ILE A N 1
ATOM 1458 C CA . ILE A 1 632 ? 128.647 93.548 115.537 1.00 48.95 632 ILE A CA 1
ATOM 1459 C C . ILE A 1 632 ? 129.463 92.895 116.646 1.00 52.50 632 ILE A C 1
ATOM 1460 O O . ILE A 1 632 ? 129.029 91.915 117.262 1.00 53.90 632 ILE A O 1
ATOM 1465 N N . THR A 1 633 ? 130.651 93.432 116.901 1.00 53.04 633 THR A N 1
ATOM 1466 C CA . THR A 1 633 ? 131.480 92.974 118.004 1.00 51.37 633 THR A CA 1
ATOM 1467 C C . THR A 1 633 ? 131.222 93.806 119.254 1.00 52.25 633 THR A C 1
ATOM 1468 O O . THR A 1 633 ? 130.595 94.866 119.208 1.00 55.97 633 THR A O 1
ATOM 1472 N N . ALA A 1 634 ? 131.713 93.296 120.387 1.00 52.05 634 ALA A N 1
ATOM 1473 C CA . ALA A 1 634 ? 131.578 94.005 121.655 1.00 53.45 634 ALA A CA 1
ATOM 1474 C C . ALA A 1 634 ? 132.444 95.259 121.712 1.00 56.70 634 ALA A C 1
ATOM 1475 O O . ALA A 1 634 ? 132.098 96.219 122.410 1.00 60.13 634 ALA A O 1
ATOM 1477 N N . LYS A 1 635 ? 133.571 95.272 120.995 1.00 54.97 635 LYS A N 1
ATOM 1478 C CA . LYS A 1 635 ? 134.456 96.433 121.014 1.00 56.40 635 LYS A CA 1
ATOM 1479 C C . LYS A 1 635 ? 133.906 97.572 120.163 1.00 55.85 635 LYS A C 1
ATOM 1480 O O . LYS A 1 635 ? 134.138 98.745 120.477 1.00 56.70 635 LYS A O 1
ATOM 1486 N N . GLU A 1 636 ? 133.163 97.239 119.104 1.00 54.55 636 GLU A N 1
ATOM 1487 C CA . GLU A 1 636 ? 132.413 98.233 118.342 1.00 51.68 636 GLU A CA 1
ATOM 1488 C C . GLU A 1 636 ? 131.339 98.892 119.199 1.00 49.55 636 GLU A C 1
ATOM 1489 O O . GLU A 1 636 ? 131.158 100.121 119.140 1.00 54.25 636 GLU A O 1
ATOM 1495 N N . ILE A 1 637 ? 130.669 98.094 120.041 1.00 47.32 637 ILE A N 1
ATOM 1496 C CA . ILE A 1 637 ? 129.712 98.617 121.013 1.00 47.74 637 ILE A CA 1
ATOM 1497 C C . ILE A 1 637 ? 130.412 99.509 122.033 1.00 50.24 637 ILE A C 1
ATOM 1498 O O . ILE A 1 637 ? 129.905 100.580 122.376 1.00 50.80 637 ILE A O 1
ATOM 1503 N N . GLU A 1 638 ? 131.595 99.090 122.504 1.00 52.98 638 GLU A N 1
ATOM 1504 C CA . GLU A 1 638 ? 132.385 99.872 123.462 1.00 54.01 638 GLU A CA 1
ATOM 1505 C C . GLU A 1 638 ? 132.810 101.228 122.895 1.00 53.48 638 GLU A C 1
ATOM 1506 O O . GLU A 1 638 ? 132.738 102.254 123.589 1.00 56.08 638 GLU A O 1
ATOM 1512 N N . LYS A 1 639 ? 133.236 101.243 121.628 1.00 51.40 639 LYS A N 1
ATOM 1513 C CA . LYS A 1 639 ? 133.614 102.483 120.952 1.00 51.53 639 LYS A CA 1
ATOM 1514 C C . LYS A 1 639 ? 132.421 103.416 120.779 1.00 50.39 639 LYS A C 1
ATOM 1515 O O . LYS A 1 639 ? 132.531 104.630 121.000 1.00 52.17 639 LYS A O 1
ATOM 1521 N N . ASN A 1 640 ? 131.267 102.866 120.382 1.00 48.66 640 ASN A N 1
ATOM 1522 C CA . ASN A 1 640 ? 130.081 103.707 120.246 1.00 43.73 640 ASN A CA 1
ATOM 1523 C C . ASN A 1 640 ? 129.539 104.189 121.591 1.00 46.25 640 ASN A C 1
ATOM 1524 O O . ASN A 1 640 ? 128.963 105.275 121.647 1.00 48.14 640 ASN A O 1
ATOM 1529 N N . VAL A 1 641 ? 129.710 103.420 122.672 1.00 49.15 641 VAL A N 1
ATOM 1530 C CA . VAL A 1 641 ? 129.337 103.908 124.003 1.00 48.65 641 VAL A CA 1
ATOM 1531 C C . VAL A 1 641 ? 130.276 105.026 124.461 1.00 50.87 641 VAL A C 1
ATOM 1532 O O . VAL A 1 641 ? 129.827 105.997 125.092 1.00 53.50 641 VAL A O 1
ATOM 1536 N N . GLN A 1 642 ? 131.570 104.948 124.113 1.00 51.55 642 GLN A N 1
ATOM 1537 C CA . GLN A 1 642 ? 132.468 106.076 124.385 1.00 53.58 642 GLN A CA 1
ATOM 1538 C C . GLN A 1 642 ? 132.092 107.310 123.567 1.00 53.39 642 GLN A C 1
ATOM 1539 O O . GLN A 1 642 ? 132.236 108.442 124.044 1.00 54.40 642 GLN A O 1
ATOM 1545 N N . GLU A 1 643 ? 131.597 107.118 122.341 1.00 53.70 643 GLU A N 1
ATOM 1546 C CA . GLU A 1 643 ? 131.208 108.270 121.530 1.00 51.34 643 GLU A CA 1
ATOM 1547 C C . GLU A 1 643 ? 129.805 108.810 121.834 1.00 47.53 643 GLU A C 1
ATOM 1548 O O . GLU A 1 643 ? 129.461 109.882 121.324 1.00 45.00 643 GLU A O 1
ATOM 1554 N N . MET A 1 644 ? 128.979 108.106 122.610 1.00 48.96 644 MET A N 1
ATOM 1555 C CA . MET A 1 644 ? 127.680 108.658 122.995 1.00 48.98 644 MET A CA 1
ATOM 1556 C C . MET A 1 644 ? 127.818 109.778 124.020 1.00 50.75 644 MET A C 1
ATOM 1557 O O . MET A 1 644 ? 128.848 109.925 124.684 1.00 51.09 644 MET A O 1
ATOM 1562 N N . SER A 1 645 ? 126.761 110.587 124.115 1.00 52.84 645 SER A N 1
ATOM 1563 C CA . SER A 1 645 ? 126.683 111.654 125.106 1.00 52.66 645 SER A CA 1
ATOM 1564 C C . SER A 1 645 ? 126.605 111.078 126.515 1.00 56.45 645 SER A C 1
ATOM 1565 O O . SER A 1 645 ? 125.917 110.083 126.760 1.00 57.76 645 SER A O 1
ATOM 1568 N N . LYS A 1 646 ? 127.317 111.724 127.441 1.00 57.65 646 LYS A N 1
ATOM 1569 C CA . LYS A 1 646 ? 127.671 111.106 128.716 1.00 58.19 646 LYS A CA 1
ATOM 1570 C C . LYS A 1 646 ? 126.512 111.071 129.713 1.00 58.10 646 LYS A C 1
ATOM 1571 O O . LYS A 1 646 ? 126.374 110.091 130.454 1.00 58.62 646 LYS A O 1
ATOM 1577 N N . GLY A 1 647 ? 125.665 112.100 129.746 1.00 56.89 647 GLY A N 1
ATOM 1578 C CA . GLY A 1 647 ? 124.678 112.217 130.811 1.00 55.67 647 GLY A CA 1
ATOM 1579 C C . GLY A 1 647 ? 123.216 112.307 130.405 1.00 53.20 647 GLY A C 1
ATOM 1580 O O . GLY A 1 647 ? 122.413 112.911 131.123 1.00 48.02 647 GLY A O 1
ATOM 1581 N N . SER A 1 648 ? 122.860 111.713 129.267 1.00 53.11 648 SER A N 1
ATOM 1582 C CA . SER A 1 648 ? 121.564 111.943 128.638 1.00 46.95 648 SER A CA 1
ATOM 1583 C C . SER A 1 648 ? 120.409 111.276 129.383 1.00 47.22 648 SER A C 1
ATOM 1584 O O . SER A 1 648 ? 120.593 110.348 130.175 1.00 48.52 648 SER A O 1
ATOM 1587 N N . ALA A 1 649 ? 119.204 111.796 129.126 1.00 46.26 649 ALA A N 1
ATOM 1588 C CA . ALA A 1 649 ? 117.971 111.323 129.737 1.00 43.32 649 ALA A CA 1
ATOM 1589 C C . ALA A 1 649 ? 117.614 109.914 129.253 1.00 46.48 649 ALA A C 1
ATOM 1590 O O . ALA A 1 649 ? 117.976 109.520 128.142 1.00 49.26 649 ALA A O 1
ATOM 1592 N N . PRO A 1 650 ? 116.914 109.131 130.075 1.00 48.52 650 PRO A N 1
ATOM 1593 C CA . PRO A 1 650 ? 116.396 107.841 129.611 1.00 45.25 650 PRO A CA 1
ATOM 1594 C C . PRO A 1 650 ? 115.055 107.968 128.902 1.00 43.70 650 PRO A C 1
ATOM 1595 O O . PRO A 1 650 ? 114.403 109.010 128.921 1.00 49.87 650 PRO A O 1
ATOM 1599 N N . GLY A 1 651 ? 114.652 106.871 128.266 1.00 42.66 651 GLY A N 1
ATOM 1600 C CA . GLY A 1 651 ? 113.36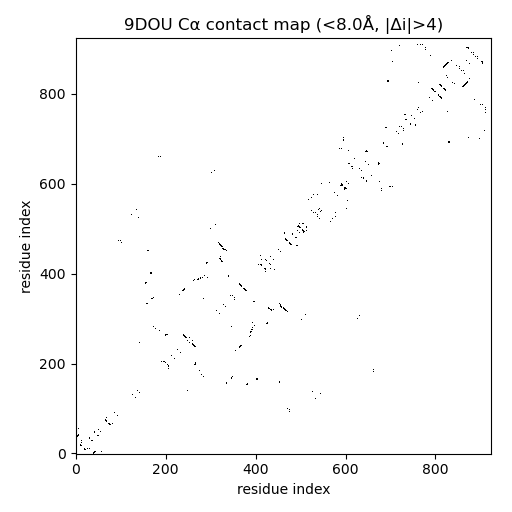3 106.781 127.619 1.00 43.71 651 GLY A CA 1
ATOM 1601 C C . GLY A 1 651 ? 112.243 106.441 128.583 1.00 47.88 651 GLY A C 1
ATOM 1602 O O . GLY A 1 651 ? 112.373 106.613 129.800 1.00 54.05 651 GLY A O 1
ATOM 1603 N N . PRO A 1 652 ? 111.099 105.989 128.055 1.00 48.17 652 PRO A N 1
ATOM 1604 C CA . PRO A 1 652 ? 110.020 105.512 128.941 1.00 51.61 652 PRO A CA 1
ATOM 1605 C C . PRO A 1 652 ? 110.366 104.249 129.718 1.00 52.36 652 PRO A C 1
ATOM 1606 O O . PRO A 1 652 ? 109.777 104.015 130.779 1.00 52.80 652 PRO A O 1
ATOM 1610 N N . ASP A 1 653 ? 111.308 103.439 129.238 1.00 53.25 653 ASP A N 1
ATOM 1611 C CA . ASP A 1 653 ? 111.757 102.258 129.965 1.00 55.24 653 ASP A CA 1
ATOM 1612 C C . ASP A 1 653 ? 112.724 102.591 131.097 1.00 59.12 653 ASP A C 1
ATOM 1613 O O . ASP A 1 653 ? 112.989 101.722 131.934 1.00 60.12 653 ASP A O 1
ATOM 1618 N N . GLY A 1 654 ? 113.251 103.817 131.145 1.00 55.91 654 GLY A N 1
ATOM 1619 C CA . GLY A 1 654 ? 113.936 104.326 132.317 1.00 51.81 654 GLY A CA 1
ATOM 1620 C C . GLY A 1 654 ? 115.395 103.949 132.468 1.00 55.53 654 GLY A C 1
ATOM 1621 O O . GLY A 1 654 ? 116.056 104.470 133.374 1.00 58.61 654 GLY A O 1
ATOM 1622 N N . ILE A 1 655 ? 115.925 103.064 131.626 1.00 56.16 655 ILE A N 1
ATOM 1623 C CA . ILE A 1 655 ? 117.332 102.691 131.717 1.00 57.36 655 ILE A CA 1
ATOM 1624 C C . ILE A 1 655 ? 118.196 103.783 131.100 1.00 58.51 655 ILE A C 1
ATOM 1625 O O . ILE A 1 655 ? 117.878 104.316 130.030 1.00 58.53 655 ILE A O 1
ATOM 1630 N N . THR A 1 656 ? 119.288 104.129 131.778 1.00 58.54 656 THR A N 1
ATOM 1631 C CA . THR A 1 656 ? 120.298 105.032 131.247 1.00 58.13 656 THR A CA 1
ATOM 1632 C C . THR A 1 656 ? 121.520 104.232 130.809 1.00 61.53 656 THR A C 1
ATOM 1633 O O . THR A 1 656 ? 121.615 103.030 131.065 1.00 63.44 656 THR A O 1
ATOM 1637 N N . LEU A 1 657 ? 122.446 104.922 130.126 1.00 58.24 657 LEU A N 1
ATOM 1638 C CA . LEU A 1 657 ? 123.610 104.271 129.521 1.00 58.32 657 LEU A CA 1
ATOM 1639 C C . LEU A 1 657 ? 124.559 103.701 130.572 1.00 64.66 657 LEU A C 1
ATOM 1640 O O . LEU A 1 657 ? 125.115 102.605 130.391 1.00 70.58 657 LEU A O 1
ATOM 1645 N N . GLY A 1 658 ? 124.748 104.431 131.680 1.00 63.33 658 GLY A N 1
ATOM 1646 C CA . GLY A 1 658 ? 125.545 103.920 132.784 1.00 66.24 658 GLY A CA 1
ATOM 1647 C C . GLY A 1 658 ? 124.943 102.693 133.439 1.00 66.22 658 GLY A C 1
ATOM 1648 O O . GLY A 1 658 ? 125.670 101.807 133.893 1.00 66.17 658 GLY A O 1
ATOM 1649 N N . ASP A 1 659 ? 123.611 102.613 133.470 1.00 64.88 659 ASP A N 1
ATOM 1650 C CA . ASP A 1 659 ? 122.937 101.416 133.960 1.00 68.56 659 ASP A CA 1
ATOM 1651 C C . ASP A 1 659 ? 123.146 100.228 133.024 1.00 70.06 659 ASP A C 1
ATOM 1652 O O . ASP A 1 659 ? 123.223 99.084 133.484 1.00 71.38 659 ASP A O 1
ATOM 1657 N N . VAL A 1 660 ? 123.215 100.479 131.710 1.00 69.40 660 VAL A N 1
ATOM 1658 C CA . VAL A 1 660 ? 123.530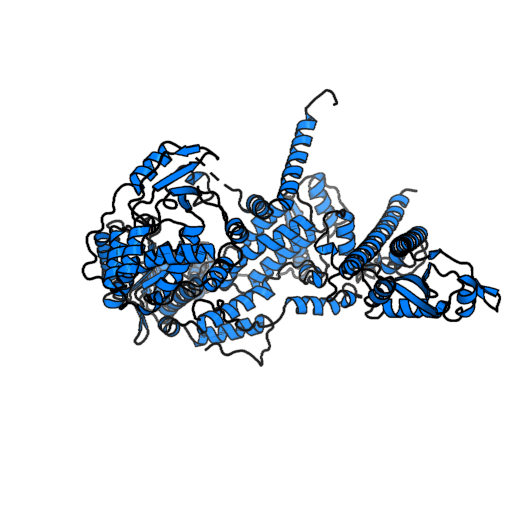 99.426 130.741 1.00 66.02 660 VAL A CA 1
ATOM 1659 C C . VAL A 1 660 ? 124.955 98.919 130.946 1.00 68.36 660 VAL A C 1
ATOM 1660 O O . VAL A 1 660 ? 125.221 97.711 130.847 1.00 70.42 660 VAL A O 1
ATOM 1664 N N . VAL A 1 661 ? 125.888 99.830 131.252 1.00 69.21 661 VAL A N 1
ATOM 1665 C CA . VAL A 1 661 ? 127.263 99.422 131.549 1.00 69.40 661 VAL A CA 1
ATOM 1666 C C . VAL A 1 661 ? 127.335 98.630 132.859 1.00 73.29 661 VAL A C 1
ATOM 1667 O O . VAL A 1 661 ? 128.044 97.618 132.943 1.00 72.02 661 VAL A O 1
ATOM 1671 N N . LYS A 1 662 ? 126.580 99.050 133.884 1.00 74.61 662 LYS A N 1
ATOM 1672 C CA . LYS A 1 662 ? 126.573 98.331 135.161 1.00 71.10 662 LYS A CA 1
ATOM 1673 C C . LYS A 1 662 ? 125.922 96.954 135.049 1.00 73.48 662 LYS A C 1
ATOM 1674 O O . LYS A 1 662 ? 126.392 95.993 135.667 1.00 75.15 662 LYS A O 1
ATOM 1680 N N . MET A 1 663 ? 124.834 96.840 134.279 1.00 76.20 663 MET A N 1
ATOM 1681 C CA . MET A 1 663 ? 124.165 95.553 134.111 1.00 76.35 663 MET A CA 1
ATOM 1682 C C . MET A 1 663 ? 124.965 94.582 133.254 1.00 74.49 663 MET A C 1
ATOM 1683 O O . MET A 1 663 ? 124.767 93.370 133.372 1.00 76.25 663 MET A O 1
ATOM 1688 N N . ASP A 1 664 ? 125.849 95.082 132.397 1.00 73.72 664 ASP A N 1
ATOM 1689 C CA . ASP A 1 664 ? 126.554 94.273 131.409 1.00 74.14 664 ASP A CA 1
ATOM 1690 C C . ASP A 1 664 ? 127.901 94.926 131.081 1.00 72.21 664 ASP A C 1
ATOM 1691 O O . ASP A 1 664 ? 127.994 95.729 130.142 1.00 73.54 664 ASP A O 1
ATOM 1696 N N . PRO A 1 665 ? 128.943 94.675 131.895 1.00 71.47 665 PRO A N 1
ATOM 1697 C CA . PRO A 1 665 ? 130.220 95.395 131.715 1.00 69.21 665 PRO A CA 1
ATOM 1698 C C . PRO A 1 665 ? 130.990 95.030 130.457 1.00 71.01 665 PRO A C 1
ATOM 1699 O O . PRO A 1 665 ? 131.540 95.924 129.803 1.00 68.77 665 PRO A O 1
ATOM 1703 N N . GLU A 1 666 ? 131.038 93.752 130.088 1.00 73.31 666 GLU A N 1
ATOM 1704 C CA . GLU A 1 666 ? 131.843 93.301 128.961 1.00 73.07 666 GLU A CA 1
ATOM 1705 C C . GLU A 1 666 ? 131.110 93.389 127.635 1.00 71.85 666 GLU A C 1
ATOM 1706 O O . GLU A 1 666 ? 131.656 92.940 126.620 1.00 73.57 666 GLU A O 1
ATOM 1712 N N . PHE A 1 667 ? 129.900 93.960 127.636 1.00 67.09 667 PHE A N 1
ATOM 1713 C CA . PHE A 1 667 ? 129.006 94.091 126.486 1.00 63.27 667 PHE A CA 1
ATOM 1714 C C . PHE A 1 667 ? 128.688 92.757 125.823 1.00 64.04 667 PHE A C 1
ATOM 1715 O O . PHE A 1 667 ? 128.603 92.686 124.600 1.00 65.03 667 PHE A O 1
ATOM 1723 N N . SER A 1 668 ? 128.544 91.683 126.606 1.00 65.64 668 SER A N 1
ATOM 1724 C CA . SER A 1 668 ? 128.208 90.383 126.026 1.00 66.49 668 SER A CA 1
ATOM 1725 C C . SER A 1 668 ? 126.718 90.264 125.714 1.00 64.60 668 SER A C 1
ATOM 1726 O O . SER A 1 668 ? 126.345 89.894 124.591 1.00 64.68 668 SER A O 1
ATOM 1729 N N . ARG A 1 669 ? 125.860 90.579 126.698 1.00 63.23 669 ARG A N 1
ATOM 1730 C CA . ARG A 1 669 ? 124.413 90.406 126.560 1.00 63.54 669 ARG A CA 1
ATOM 1731 C C . ARG A 1 669 ? 123.839 91.338 125.502 1.00 63.14 669 ARG A C 1
ATOM 1732 O O . ARG A 1 669 ? 122.984 90.932 124.700 1.00 62.48 669 ARG A O 1
ATOM 1740 N N . THR A 1 670 ? 124.319 92.585 125.476 1.00 61.28 670 THR A N 1
ATOM 1741 C CA . THR A 1 670 ? 123.901 93.525 124.443 1.00 55.45 670 THR A CA 1
ATOM 1742 C C . THR A 1 670 ? 124.421 93.113 123.073 1.00 54.04 670 THR A C 1
ATOM 1743 O O . THR A 1 670 ? 123.784 93.413 122.062 1.00 52.77 670 THR A O 1
ATOM 1747 N N . MET A 1 671 ? 125.569 92.424 123.016 1.00 55.65 671 MET A N 1
ATOM 1748 C CA . MET A 1 671 ? 126.054 91.902 121.739 1.00 55.89 671 MET A CA 1
ATOM 1749 C C . MET A 1 671 ? 125.137 90.817 121.190 1.00 54.48 671 MET A C 1
ATOM 1750 O O . MET A 1 671 ? 124.813 90.833 119.998 1.00 52.34 671 MET A O 1
ATOM 1755 N N . GLU A 1 672 ? 124.692 89.882 122.045 1.00 56.01 672 GLU A N 1
ATOM 1756 C CA . GLU A 1 672 ? 123.746 88.859 121.582 1.00 56.47 672 GLU A CA 1
ATOM 1757 C C . GLU A 1 672 ? 122.402 89.467 121.189 1.00 53.64 672 GLU A C 1
ATOM 1758 O O . GLU A 1 672 ? 121.802 89.052 120.188 1.00 52.74 672 GLU A O 1
ATOM 1764 N N . ILE A 1 673 ? 121.944 90.478 121.938 1.00 52.49 673 ILE A N 1
ATOM 1765 C CA . ILE A 1 673 ? 120.685 91.161 121.629 1.00 50.21 673 ILE A CA 1
ATOM 1766 C C . ILE A 1 673 ? 120.772 91.912 120.294 1.00 49.29 673 ILE A C 1
ATOM 1767 O O . ILE A 1 673 ? 119.885 91.786 119.437 1.00 48.72 673 ILE A O 1
ATOM 1772 N N . PHE A 1 674 ? 121.859 92.669 120.084 1.00 47.44 674 PHE A N 1
ATOM 1773 C CA . PHE A 1 674 ? 122.022 93.445 118.852 1.00 41.93 674 PHE A CA 1
ATOM 1774 C C . PHE A 1 674 ? 122.248 92.559 117.635 1.00 43.73 674 PHE A C 1
ATOM 1775 O O . PHE A 1 674 ? 121.729 92.857 116.554 1.00 44.34 674 PHE A O 1
ATOM 1783 N N . ASN A 1 675 ? 123.006 91.464 117.780 1.00 45.38 675 ASN A N 1
ATOM 1784 C CA . ASN A 1 675 ? 123.138 90.546 116.654 1.00 45.92 675 ASN A CA 1
ATOM 1785 C C . ASN A 1 675 ? 121.850 89.783 116.370 1.00 49.53 675 ASN A C 1
ATOM 1786 O O . ASN A 1 675 ? 121.589 89.468 115.207 1.00 49.75 675 ASN A O 1
ATOM 1791 N N . LEU A 1 676 ? 121.029 89.502 117.391 1.00 50.38 676 LEU A N 1
ATOM 1792 C CA . LEU A 1 676 ? 119.719 88.894 117.157 1.00 49.62 676 LEU A CA 1
ATOM 1793 C C . LEU A 1 676 ? 118.806 89.837 116.374 1.00 47.91 676 LEU A C 1
ATOM 1794 O O . LEU A 1 676 ? 118.140 89.416 115.414 1.00 49.50 676 LEU A O 1
ATOM 1799 N N . TRP A 1 677 ? 118.791 91.122 116.763 1.00 46.89 677 TRP A N 1
ATOM 1800 C CA . TRP A 1 677 ? 118.056 92.141 116.009 1.00 45.59 677 TRP A CA 1
ATOM 1801 C C . TRP A 1 677 ? 118.595 92.293 114.592 1.00 45.62 677 TRP A C 1
ATOM 1802 O O . TRP A 1 677 ? 117.830 92.539 113.655 1.00 46.95 677 TRP A O 1
ATOM 1813 N N . LEU A 1 678 ? 119.913 92.175 114.421 1.00 44.65 678 LEU A N 1
ATOM 1814 C CA . LEU A 1 678 ? 120.494 92.419 113.109 1.00 43.98 678 LEU A CA 1
ATOM 1815 C C . LEU A 1 678 ? 120.255 91.251 112.152 1.00 47.19 678 LEU A C 1
ATOM 1816 O O . LEU A 1 678 ? 119.975 91.477 110.971 1.00 48.88 678 LEU A O 1
ATOM 1821 N N . THR A 1 679 ? 120.340 89.996 112.627 1.00 49.04 679 THR A N 1
ATOM 1822 C CA . THR A 1 679 ? 120.131 88.898 111.679 1.00 49.12 679 THR A CA 1
ATOM 1823 C C . THR A 1 679 ? 118.656 88.612 111.456 1.00 48.48 679 THR A C 1
ATOM 1824 O O . THR A 1 679 ? 118.288 88.122 110.381 1.00 49.68 679 THR A O 1
ATOM 1828 N N . THR A 1 680 ? 117.799 88.871 112.451 1.00 48.32 680 THR A N 1
ATOM 1829 C CA . THR A 1 680 ? 116.366 88.771 112.189 1.00 48.98 680 THR A CA 1
ATOM 1830 C C . THR A 1 680 ? 115.895 89.910 111.290 1.00 51.50 680 THR A C 1
ATOM 1831 O O . THR A 1 680 ? 115.029 89.712 110.428 1.00 51.98 680 THR A O 1
ATOM 1835 N N . GLY A 1 681 ? 116.511 91.079 111.415 1.00 51.38 681 GLY A N 1
ATOM 1836 C CA . GLY A 1 681 ? 116.115 92.224 110.628 1.00 50.63 681 GLY A CA 1
ATOM 1837 C C . GLY A 1 681 ? 114.890 92.938 111.137 1.00 53.82 681 GLY A C 1
ATOM 1838 O O . GLY A 1 681 ? 114.355 93.801 110.437 1.00 53.33 681 GLY A O 1
ATOM 1839 N N . LYS A 1 682 ? 114.420 92.601 112.337 1.00 54.04 682 LYS A N 1
ATOM 1840 C CA . LYS A 1 682 ? 113.279 93.270 112.944 1.00 50.01 682 LYS A CA 1
ATOM 1841 C C . LYS A 1 682 ? 113.622 93.597 114.387 1.00 49.69 682 LYS A C 1
ATOM 1842 O O . LYS A 1 682 ? 114.244 92.789 115.080 1.00 53.29 682 LYS A O 1
ATOM 1848 N N . ILE A 1 683 ? 113.211 94.779 114.834 1.00 48.06 683 ILE A N 1
ATOM 1849 C CA . ILE A 1 683 ? 113.396 95.187 116.225 1.00 50.04 683 ILE A CA 1
ATOM 1850 C C . ILE A 1 683 ? 112.184 94.711 117.027 1.00 51.78 683 ILE A C 1
ATOM 1851 O O . ILE A 1 683 ? 111.094 94.564 116.453 1.00 51.74 683 ILE A O 1
ATOM 1856 N N . PRO A 1 684 ? 112.318 94.417 118.324 1.00 49.92 684 PRO A N 1
ATOM 1857 C CA . PRO A 1 684 ? 111.158 93.950 119.087 1.00 50.60 684 PRO A CA 1
ATOM 1858 C C . PRO A 1 684 ? 110.207 95.082 119.429 1.00 53.23 684 PRO A C 1
ATOM 1859 O O . PRO A 1 684 ? 110.551 96.263 119.359 1.00 52.69 684 PRO A O 1
ATOM 1863 N N . ASP A 1 685 ? 108.987 94.694 119.804 1.00 56.19 685 ASP A N 1
ATOM 1864 C CA . ASP A 1 685 ? 107.938 95.656 120.122 1.00 56.92 685 ASP A CA 1
ATOM 1865 C C . ASP A 1 685 ? 108.158 96.362 121.458 1.00 57.04 685 ASP A C 1
ATOM 1866 O O . ASP A 1 685 ? 107.497 97.370 121.722 1.00 58.31 685 ASP A O 1
ATOM 1871 N N . MET A 1 686 ? 109.064 95.864 122.304 1.00 56.41 686 MET A N 1
ATOM 1872 C CA . MET A 1 686 ? 109.262 96.427 123.637 1.00 56.59 686 MET A CA 1
ATOM 1873 C C . MET A 1 686 ? 110.020 97.753 123.645 1.00 55.41 686 MET A C 1
ATOM 1874 O O . MET A 1 686 ? 110.127 98.368 124.712 1.00 53.95 686 MET A O 1
ATOM 1879 N N . VAL A 1 687 ? 110.551 98.207 122.510 1.00 53.89 687 VAL A N 1
ATOM 1880 C CA . VAL A 1 687 ? 111.273 99.472 122.427 1.00 49.05 687 VAL A CA 1
ATOM 1881 C C . VAL A 1 687 ? 110.571 100.496 121.549 1.00 49.67 687 VAL A C 1
ATOM 1882 O O . VAL A 1 687 ? 111.112 101.586 121.339 1.00 48.88 687 VAL A O 1
ATOM 1886 N N . ARG A 1 688 ? 109.381 100.185 121.030 1.00 49.86 688 ARG A N 1
ATOM 1887 C CA . ARG A 1 688 ? 108.728 101.050 120.053 1.00 48.61 688 ARG A CA 1
ATOM 1888 C C . ARG A 1 688 ? 108.090 102.285 120.682 1.00 50.45 688 ARG A C 1
ATOM 1889 O O . ARG A 1 688 ? 107.751 103.225 119.957 1.00 50.62 688 ARG A O 1
ATOM 1897 N N . GLY A 1 689 ? 107.909 102.302 122.002 1.00 51.31 689 GLY A N 1
ATOM 1898 C CA . GLY A 1 689 ? 107.313 103.454 122.668 1.00 47.89 689 GLY A CA 1
ATOM 1899 C C . GLY A 1 689 ? 108.336 104.548 122.919 1.00 47.13 689 GLY A C 1
ATOM 1900 O O . GLY A 1 689 ? 109.502 104.268 123.218 1.00 49.52 689 GLY A O 1
ATOM 1901 N N . CYS A 1 690 ? 107.902 105.804 122.784 1.00 44.04 690 CYS A N 1
ATOM 1902 C CA . CYS A 1 690 ? 108.772 106.963 122.947 1.00 43.23 690 CYS A CA 1
ATOM 1903 C C . CYS A 1 690 ? 108.075 108.065 123.740 1.00 45.74 690 CYS A C 1
ATOM 1904 O O . CYS A 1 690 ? 106.863 108.018 123.965 1.00 48.52 690 CYS A O 1
ATOM 1907 N N . ARG A 1 691 ? 108.867 109.032 124.206 1.00 40.56 691 ARG A N 1
ATOM 1908 C CA . ARG A 1 691 ? 108.383 110.219 124.903 1.00 37.84 691 ARG A CA 1
ATOM 1909 C C . ARG A 1 691 ? 108.701 111.463 124.064 1.00 38.87 691 ARG A C 1
ATOM 1910 O O . ARG A 1 691 ? 109.645 111.460 123.277 1.00 41.54 691 ARG A O 1
ATOM 1918 N N . THR A 1 692 ? 107.896 112.523 124.210 1.00 40.55 692 THR A N 1
ATOM 1919 C CA . THR A 1 692 ? 108.076 113.765 123.464 1.00 38.46 692 THR A CA 1
ATOM 1920 C C . THR A 1 692 ? 108.125 114.960 124.414 1.00 40.46 692 THR A C 1
ATOM 1921 O O . THR A 1 692 ? 107.230 115.139 125.243 1.00 45.36 692 THR A O 1
ATOM 1925 N N . VAL A 1 693 ? 109.179 115.777 124.283 1.00 38.79 693 VAL A N 1
ATOM 1926 C CA . VAL A 1 693 ? 109.418 116.966 125.100 1.00 38.32 693 VAL A CA 1
ATOM 1927 C C . VAL A 1 693 ? 109.630 118.149 124.157 1.00 39.50 693 VAL A C 1
ATOM 1928 O O . VAL A 1 693 ? 110.367 118.037 123.173 1.00 42.63 693 VAL A O 1
ATOM 1932 N N . LEU A 1 694 ? 108.994 119.285 124.456 1.00 37.29 694 LEU A N 1
ATOM 1933 C CA . LEU A 1 694 ? 109.017 120.458 123.586 1.00 35.97 694 LEU A CA 1
ATOM 1934 C C . LEU A 1 694 ? 110.105 121.439 124.013 1.00 37.16 694 LEU A C 1
ATOM 1935 O O . LEU A 1 694 ? 110.220 121.777 125.195 1.00 43.15 694 LEU A O 1
ATOM 1940 N N . ILE A 1 695 ? 110.895 121.888 123.041 1.00 34.59 695 ILE A N 1
ATOM 1941 C CA . ILE A 1 695 ? 111.989 122.845 123.218 1.00 37.99 695 ILE A CA 1
ATOM 1942 C C . ILE A 1 695 ? 111.605 124.151 122.528 1.00 42.92 695 ILE A C 1
ATOM 1943 O O . ILE A 1 695 ? 111.123 124.111 121.389 1.00 45.04 695 ILE A O 1
ATOM 1948 N N . PRO A 1 696 ? 111.778 125.319 123.153 1.00 44.99 696 PRO A N 1
ATOM 1949 C CA . PRO A 1 696 ? 111.461 126.571 122.456 1.00 46.58 696 PRO A CA 1
ATOM 1950 C C . PRO A 1 696 ? 112.526 126.951 121.437 1.00 49.45 696 PRO A C 1
ATOM 1951 O O . PRO A 1 696 ? 113.717 126.688 121.616 1.00 47.72 696 PRO A O 1
ATOM 1955 N N . LYS A 1 697 ? 112.073 127.554 120.337 1.00 51.99 697 LYS A N 1
ATOM 1956 C CA . LYS A 1 697 ? 112.979 127.982 119.278 1.00 51.61 697 LYS A CA 1
ATOM 1957 C C . LYS A 1 697 ? 113.524 129.390 119.491 1.00 60.37 697 LYS A C 1
ATOM 1958 O O . LYS A 1 697 ? 114.578 129.717 118.935 1.00 63.15 697 LYS A O 1
ATOM 1964 N N . SER A 1 698 ? 112.844 130.223 120.279 1.00 66.89 698 SER A N 1
ATOM 1965 C CA . SER A 1 698 ? 113.295 131.586 120.528 1.00 77.58 698 SER A CA 1
ATOM 1966 C C . SER A 1 698 ? 112.964 131.974 121.963 1.00 81.78 698 SER A C 1
ATOM 1967 O O . SER A 1 698 ? 111.972 131.512 122.533 1.00 80.51 698 SER A O 1
ATOM 1970 N N . SER A 1 699 ? 113.804 132.838 122.540 1.00 86.67 699 SER A N 1
ATOM 1971 C CA . SER A 1 699 ? 113.677 133.206 123.946 1.00 92.52 699 SER A CA 1
ATOM 1972 C C . SER A 1 699 ? 112.630 134.284 124.207 1.00 96.69 699 SER A C 1
ATOM 1973 O O . SER A 1 699 ? 112.236 134.467 125.364 1.00 97.64 699 SER A O 1
ATOM 1976 N N . LYS A 1 700 ? 112.192 135.007 123.179 1.00 98.03 700 LYS A N 1
ATOM 1977 C CA . LYS A 1 700 ? 111.288 136.148 123.360 1.00 99.82 700 LYS A CA 1
ATOM 1978 C C . LYS A 1 700 ? 109.879 135.718 123.760 1.00 103.66 700 LYS A C 1
ATOM 1979 O O . LYS A 1 700 ? 109.315 134.815 123.127 1.00 101.10 700 LYS A O 1
ATOM 1985 N N . PRO A 1 701 ? 109.288 136.317 124.806 1.00 106.76 701 PRO A N 1
ATOM 1986 C CA . PRO A 1 701 ? 107.893 136.003 125.176 1.00 105.75 701 PRO A CA 1
ATOM 1987 C C . PRO A 1 701 ? 106.846 136.378 124.128 1.00 106.58 701 PRO A C 1
ATOM 1988 O O . PRO A 1 701 ? 105.721 135.864 124.186 1.00 104.41 701 PRO A O 1
ATOM 1992 N N . ASP A 1 702 ? 107.175 137.279 123.192 1.00 109.46 702 ASP A N 1
ATOM 1993 C CA . ASP A 1 702 ? 106.297 137.602 122.065 1.00 111.19 702 ASP A CA 1
ATOM 1994 C C . ASP A 1 702 ? 106.046 136.415 121.137 1.00 108.02 702 ASP A C 1
ATOM 1995 O O . ASP A 1 702 ? 105.038 136.410 120.422 1.00 104.68 702 ASP A O 1
ATOM 2000 N N . ARG A 1 703 ? 106.941 135.427 121.117 1.00 104.69 703 ARG A N 1
ATOM 2001 C CA . ARG A 1 703 ? 106.867 134.296 120.202 1.00 98.11 703 ARG A CA 1
ATOM 2002 C C . ARG A 1 703 ? 106.311 133.030 120.840 1.00 93.14 703 ARG A C 1
ATOM 2003 O O . ARG A 1 703 ? 105.826 132.152 120.117 1.00 88.16 703 ARG A O 1
ATOM 2011 N N . LEU A 1 704 ? 106.377 132.915 122.173 1.00 94.80 704 LEU A N 1
ATOM 2012 C CA . LEU A 1 704 ? 106.139 131.651 122.871 1.00 88.86 704 LEU A CA 1
ATOM 2013 C C . LEU A 1 704 ? 104.688 131.184 122.833 1.00 89.19 704 LEU A C 1
ATOM 2014 O O . LEU A 1 704 ? 104.426 130.012 123.124 1.00 86.23 704 LEU A O 1
ATOM 2019 N N . LYS A 1 705 ? 103.743 132.070 122.509 1.00 90.52 705 LYS A N 1
ATOM 2020 C CA . LYS A 1 705 ? 102.339 131.678 122.437 1.00 86.11 705 LYS A CA 1
ATOM 2021 C C . LYS A 1 705 ? 102.060 130.797 121.224 1.00 83.85 705 LYS A C 1
ATOM 2022 O O . LYS A 1 705 ? 101.188 129.922 121.278 1.00 79.06 705 LYS A O 1
ATOM 2028 N N . ASP A 1 706 ? 102.791 131.012 120.133 1.00 83.69 706 ASP A N 1
ATOM 2029 C CA . ASP A 1 706 ? 102.494 130.398 118.844 1.00 77.33 706 ASP A CA 1
ATOM 2030 C C . ASP A 1 706 ? 103.092 128.991 118.879 1.00 73.54 706 ASP A C 1
ATOM 2031 O O . ASP A 1 706 ? 104.259 128.821 119.242 1.00 74.19 706 ASP A O 1
ATOM 2036 N N . ILE A 1 707 ? 102.284 127.990 118.511 1.00 69.37 707 ILE A N 1
ATOM 2037 C CA . ILE A 1 707 ? 102.675 126.581 118.600 1.00 67.38 707 ILE A CA 1
ATOM 2038 C C . ILE A 1 707 ? 103.801 126.209 117.627 1.00 63.77 707 ILE A C 1
ATOM 2039 O O . ILE A 1 707 ? 104.575 125.281 117.898 1.00 62.66 707 ILE A O 1
ATOM 2044 N N . ASN A 1 708 ? 103.961 126.955 116.530 1.00 63.13 708 ASN A N 1
ATOM 2045 C CA . ASN A 1 708 ? 104.962 126.617 115.524 1.00 60.54 708 ASN A CA 1
ATOM 2046 C C . ASN A 1 708 ? 106.382 126.952 115.960 1.00 57.96 708 ASN A C 1
ATOM 2047 O O . ASN A 1 708 ? 107.331 126.513 115.305 1.00 62.27 708 ASN A O 1
ATOM 2052 N N . ASN A 1 709 ? 106.555 127.718 117.036 1.00 57.18 709 ASN A N 1
ATOM 2053 C CA . ASN A 1 709 ? 107.873 127.988 117.589 1.00 55.01 709 ASN A CA 1
ATOM 2054 C C . ASN A 1 709 ? 108.247 127.025 118.709 1.00 49.36 709 ASN A C 1
ATOM 2055 O O . ASN A 1 709 ? 109.040 127.384 119.585 1.00 45.86 709 ASN A O 1
ATOM 2060 N N . TRP A 1 710 ? 107.682 125.820 118.705 1.00 50.05 710 TRP A N 1
ATOM 2061 C CA . TRP A 1 710 ? 108.066 124.745 119.607 1.00 45.80 710 TRP A CA 1
ATOM 2062 C C . TRP A 1 710 ? 108.449 123.525 118.785 1.00 43.09 710 TRP A C 1
ATOM 2063 O O . TRP A 1 710 ? 107.789 123.195 117.797 1.00 45.59 710 TRP A O 1
ATOM 2074 N N . ARG A 1 711 ? 109.519 122.863 119.208 1.00 36.41 711 ARG A N 1
ATOM 2075 C CA . ARG A 1 711 ? 110.155 121.803 118.448 1.00 29.57 711 ARG A CA 1
ATOM 2076 C C . ARG A 1 711 ? 109.905 120.468 119.129 1.00 30.56 711 ARG A C 1
ATOM 2077 O O . ARG A 1 711 ? 110.321 120.290 120.283 1.00 34.99 711 ARG A O 1
ATOM 2085 N N . PRO A 1 712 ? 109.236 119.512 118.488 1.00 32.06 712 PRO A N 1
ATOM 2086 C CA . PRO A 1 712 ? 109.024 118.213 119.141 1.00 32.30 712 PRO A CA 1
ATOM 2087 C C . PRO A 1 712 ? 110.246 117.299 119.127 1.00 30.26 712 PRO A C 1
ATOM 2088 O O . PRO A 1 712 ? 110.602 116.691 118.112 1.00 31.48 712 PRO A O 1
ATOM 2092 N N . ILE A 1 713 ? 110.888 117.186 120.285 1.00 28.05 713 ILE A N 1
ATOM 2093 C CA . ILE A 1 713 ? 112.025 116.290 120.469 1.00 29.44 713 ILE A CA 1
ATOM 2094 C C . ILE A 1 713 ? 111.522 114.949 120.980 1.00 32.85 713 ILE A C 1
ATOM 2095 O O . ILE A 1 713 ? 110.899 114.876 122.041 1.00 39.02 713 ILE A O 1
ATOM 2100 N N . THR A 1 714 ? 111.815 113.883 120.249 1.00 29.10 714 THR A N 1
ATOM 2101 C CA . THR A 1 714 ? 111.327 112.554 120.585 1.00 31.16 714 THR A CA 1
ATOM 2102 C C . THR A 1 714 ? 112.500 111.698 121.049 1.00 31.45 714 THR A C 1
ATOM 2103 O O . THR A 1 714 ? 113.491 111.548 120.327 1.00 33.84 714 THR A O 1
ATOM 2107 N N . ILE A 1 715 ? 112.383 111.148 122.255 1.00 32.43 715 ILE A N 1
ATOM 2108 C CA . ILE A 1 715 ? 113.436 110.390 122.921 1.00 31.33 715 ILE A CA 1
ATOM 2109 C C . ILE A 1 715 ? 112.990 108.937 122.992 1.00 35.91 715 ILE A C 1
ATOM 2110 O O . ILE A 1 715 ? 111.868 108.647 123.423 1.00 40.12 715 ILE A O 1
ATOM 2115 N N . GLY A 1 716 ? 113.857 108.024 122.558 1.00 37.65 716 GLY A N 1
ATOM 2116 C CA . GLY A 1 716 ? 113.561 106.611 122.570 1.00 35.72 716 GLY A CA 1
ATOM 2117 C C . GLY A 1 716 ? 114.294 105.862 123.675 1.00 38.30 716 GLY A C 1
ATOM 2118 O O . GLY A 1 716 ? 114.891 106.442 124.578 1.00 39.95 716 GLY A O 1
ATOM 2119 N N . SER A 1 717 ? 114.191 104.534 123.600 1.00 39.07 717 SER A N 1
ATOM 2120 C CA . SER A 1 717 ? 114.944 103.642 124.474 1.00 39.81 717 SER A CA 1
ATOM 2121 C C . SER A 1 717 ? 116.440 103.788 124.226 1.00 39.11 717 SER A C 1
ATOM 2122 O O . SER A 1 717 ? 116.866 104.082 123.107 1.00 40.14 717 SER A O 1
ATOM 2125 N N . ILE A 1 718 ? 117.233 103.618 125.292 1.00 37.80 718 ILE A N 1
ATOM 2126 C CA . ILE A 1 718 ? 118.684 103.783 125.203 1.00 38.26 718 ILE A CA 1
ATOM 2127 C C . ILE A 1 718 ? 119.326 102.696 124.334 1.00 38.93 718 ILE A C 1
ATOM 2128 O O . ILE A 1 718 ? 120.274 102.973 123.583 1.00 39.95 718 ILE A O 1
ATOM 2133 N N . LEU A 1 719 ? 118.792 101.468 124.372 1.00 38.29 719 LEU A N 1
ATOM 2134 C CA . LEU A 1 719 ? 119.367 100.376 123.593 1.00 38.10 719 LEU A CA 1
ATOM 2135 C C . LEU A 1 719 ? 119.047 100.534 122.115 1.00 38.09 719 LEU A C 1
ATOM 2136 O O . LEU A 1 719 ? 119.897 100.258 121.258 1.00 39.33 719 LEU A O 1
ATOM 2141 N N . LEU A 1 720 ? 117.834 101.007 121.809 1.00 34.60 720 LEU A N 1
ATOM 2142 C CA . LEU A 1 720 ? 117.454 101.336 120.439 1.00 35.33 720 LEU A CA 1
ATOM 2143 C C . LEU A 1 720 ? 118.303 102.469 119.882 1.00 33.83 720 LEU A C 1
ATOM 2144 O O . LEU A 1 720 ? 118.717 102.421 118.726 1.00 35.54 720 LEU A O 1
ATOM 2149 N N . ARG A 1 721 ? 118.596 103.470 120.707 1.00 31.94 721 ARG A N 1
ATOM 2150 C CA . ARG A 1 721 ? 119.369 104.636 120.288 1.00 29.78 721 ARG A CA 1
ATOM 2151 C C . ARG A 1 721 ? 120.828 104.270 120.009 1.00 31.09 721 ARG A C 1
ATOM 2152 O O . ARG A 1 721 ? 121.409 104.692 118.993 1.00 36.06 721 ARG A O 1
ATOM 2160 N N . LEU A 1 722 ? 121.414 103.438 120.878 1.00 30.16 722 LEU A N 1
ATOM 2161 C CA . LEU A 1 722 ? 122.760 102.911 120.653 1.00 29.24 722 LEU A CA 1
ATOM 2162 C C . LEU A 1 722 ? 122.819 102.017 119.415 1.00 31.14 722 LEU A C 1
ATOM 2163 O O . LEU A 1 722 ? 123.768 102.109 118.620 1.00 33.29 722 LEU A O 1
ATOM 2168 N N . PHE A 1 723 ? 121.803 101.163 119.232 1.00 30.51 723 PHE A N 1
ATOM 2169 C CA . PHE A 1 723 ? 121.720 100.300 118.057 1.00 30.07 723 PHE A CA 1
ATOM 2170 C C . PHE A 1 723 ? 121.563 101.107 116.773 1.00 30.83 723 PHE A C 1
ATOM 2171 O O . PHE A 1 723 ? 122.127 100.741 115.734 1.00 33.25 723 PHE A O 1
ATOM 2179 N N . SER A 1 724 ? 120.807 102.210 116.834 1.00 29.56 724 SER A N 1
ATOM 2180 C CA . SER A 1 724 ? 120.680 103.106 115.690 1.00 26.31 724 SER A CA 1
ATOM 2181 C C . SER A 1 724 ? 122.006 103.749 115.326 1.00 27.04 724 SER A C 1
ATOM 2182 O O . SER A 1 724 ? 122.321 103.848 114.143 1.00 29.36 724 SER A O 1
ATOM 2185 N N . ARG A 1 725 ? 122.807 104.162 116.321 1.00 26.18 725 ARG A N 1
ATOM 2186 C CA . ARG A 1 725 ? 124.127 104.730 116.010 1.00 25.13 725 ARG A CA 1
ATOM 2187 C C . ARG A 1 725 ? 125.068 103.700 115.377 1.00 29.69 725 ARG A C 1
ATOM 2188 O O . ARG A 1 725 ? 125.799 104.016 114.415 1.00 31.95 725 ARG A O 1
ATOM 2196 N N . ILE A 1 726 ? 125.022 102.457 115.879 1.00 31.92 726 ILE A N 1
ATOM 2197 C CA . ILE A 1 726 ? 125.822 101.363 115.317 1.00 31.25 726 ILE A CA 1
ATOM 2198 C C . ILE A 1 726 ? 125.423 101.060 113.868 1.00 32.36 726 ILE A C 1
ATOM 2199 O O . ILE A 1 726 ? 126.288 100.839 113.009 1.00 37.14 726 ILE A O 1
ATOM 2204 N N . VAL A 1 727 ? 124.121 101.088 113.561 1.00 30.24 727 VAL A N 1
ATOM 2205 C CA . VAL A 1 727 ? 123.679 100.860 112.180 1.00 29.41 727 VAL A CA 1
ATOM 2206 C C . VAL A 1 727 ? 124.018 102.056 111.275 1.00 30.56 727 VAL A C 1
ATOM 2207 O O . VAL A 1 727 ? 124.429 101.873 110.119 1.00 31.47 727 VAL A O 1
ATOM 2211 N N . THR A 1 728 ? 123.881 103.286 111.796 1.00 30.74 728 THR A N 1
ATOM 2212 C CA . THR A 1 728 ? 124.132 104.511 111.024 1.00 28.66 728 THR A CA 1
ATOM 2213 C C . THR A 1 728 ? 125.590 104.659 110.605 1.00 30.59 728 THR A C 1
ATOM 2214 O O . THR A 1 728 ? 125.863 105.177 109.516 1.00 33.00 728 THR A O 1
ATOM 2218 N N . ALA A 1 729 ? 126.534 104.168 111.424 1.00 31.26 729 ALA A N 1
ATOM 2219 C CA . ALA A 1 729 ? 127.944 104.157 111.008 1.00 33.23 729 ALA A CA 1
ATOM 2220 C C . ALA A 1 729 ? 128.169 103.308 109.752 1.00 38.82 729 ALA A C 1
ATOM 2221 O O . ALA A 1 729 ? 128.817 103.753 108.790 1.00 41.19 729 ALA A O 1
ATOM 2223 N N . ARG A 1 730 ? 127.529 102.142 109.693 1.00 37.97 730 ARG A N 1
ATOM 2224 C CA . ARG A 1 730 ? 127.671 101.248 108.550 1.00 38.49 730 ARG A CA 1
ATOM 2225 C C . ARG A 1 730 ? 126.924 101.763 107.325 1.00 38.38 730 ARG A C 1
ATOM 2226 O O . ARG A 1 730 ? 127.424 101.666 106.198 1.00 44.06 730 ARG A O 1
ATOM 2234 N N . LEU A 1 731 ? 125.718 102.300 107.530 1.00 36.97 731 LEU A N 1
ATOM 2235 C CA . LEU A 1 731 ? 124.939 102.828 106.413 1.00 35.01 731 LEU A CA 1
ATOM 2236 C C . LEU A 1 731 ? 125.555 104.110 105.861 1.00 34.97 731 LEU A C 1
ATOM 2237 O O . LEU A 1 731 ? 125.444 104.387 104.661 1.00 36.90 731 LEU A O 1
ATOM 2242 N N . SER A 1 732 ? 126.223 104.890 106.714 1.00 33.67 732 SER A N 1
ATOM 2243 C CA . SER A 1 732 ? 126.970 106.053 106.256 1.00 33.26 732 SER A CA 1
ATOM 2244 C C . SER A 1 732 ? 128.226 105.654 105.496 1.00 36.05 732 SER A C 1
ATOM 2245 O O . SER A 1 732 ? 128.670 106.400 104.617 1.00 37.05 732 SER A O 1
ATOM 2248 N N . LYS A 1 733 ? 128.829 104.504 105.830 1.00 36.99 733 LYS A N 1
ATOM 2249 C CA . LYS A 1 733 ? 129.904 104.001 104.973 1.00 37.85 733 LYS A CA 1
ATOM 2250 C C . LYS A 1 733 ? 129.366 103.509 103.630 1.00 38.76 733 LYS A C 1
ATOM 2251 O O . LYS A 1 733 ? 130.011 103.698 102.592 1.00 45.14 733 LYS A O 1
ATOM 2257 N N . ALA A 1 734 ? 128.190 102.871 103.633 1.00 38.89 734 ALA A N 1
ATOM 2258 C CA . ALA A 1 734 ? 127.669 102.240 102.420 1.00 39.55 734 ALA A CA 1
ATOM 2259 C C . ALA A 1 734 ? 127.189 103.246 101.377 1.00 43.93 734 ALA A C 1
ATOM 2260 O O . ALA A 1 734 ? 127.171 102.930 100.183 1.00 46.26 734 ALA A O 1
ATOM 2262 N N . CYS A 1 735 ? 126.781 104.446 101.796 1.00 45.16 735 CYS A N 1
ATOM 2263 C CA . CYS A 1 735 ? 126.123 105.413 100.914 1.00 43.98 735 CYS A CA 1
ATOM 2264 C C . CYS A 1 735 ? 126.910 106.718 100.841 1.00 46.22 735 CYS A C 1
ATOM 2265 O O . CYS A 1 735 ? 126.730 107.608 101.688 1.00 46.36 735 CYS A O 1
ATOM 2268 N N . PRO A 1 736 ? 127.807 106.868 99.863 1.00 46.67 736 PRO A N 1
ATOM 2269 C CA . PRO A 1 736 ? 128.500 108.152 99.674 1.00 45.83 736 PRO A CA 1
ATOM 2270 C C . PRO A 1 736 ? 127.551 109.231 99.168 1.00 45.45 736 PRO A C 1
ATOM 2271 O O . PRO A 1 736 ? 126.769 109.006 98.245 1.00 46.62 736 PRO A O 1
ATOM 2275 N N . LEU A 1 737 ? 127.638 110.414 99.767 1.00 41.40 737 LEU A N 1
ATOM 2276 C CA . LEU A 1 737 ? 126.783 111.534 99.402 1.00 38.59 737 LEU A CA 1
ATOM 2277 C C . LEU A 1 737 ? 127.439 112.407 98.336 1.00 39.47 737 LEU A C 1
ATOM 2278 O O . LEU A 1 737 ? 128.640 112.309 98.064 1.00 42.42 737 LEU A O 1
ATOM 2283 N N . ASN A 1 738 ? 126.607 113.243 97.709 1.00 36.81 738 ASN A N 1
ATOM 2284 C CA . ASN A 1 738 ? 127.086 114.292 96.819 1.00 35.37 738 ASN A CA 1
ATOM 2285 C C . ASN A 1 738 ? 127.926 115.275 97.633 1.00 34.52 738 ASN A C 1
ATOM 2286 O O . ASN A 1 738 ? 127.478 115.726 98.689 1.00 36.22 738 ASN A O 1
ATOM 2291 N N . PRO A 1 739 ? 129.144 115.615 97.182 1.00 34.29 739 PRO A N 1
ATOM 2292 C CA . PRO A 1 739 ? 130.011 116.544 97.941 1.00 30.86 739 PRO A CA 1
ATOM 2293 C C . PRO A 1 739 ? 129.488 117.966 98.163 1.00 27.38 739 PRO A C 1
ATOM 2294 O O . PRO A 1 739 ? 130.133 118.721 98.901 1.00 29.49 739 PRO A O 1
ATOM 2298 N N . ARG A 1 740 ? 128.377 118.377 97.538 1.00 26.72 740 ARG A N 1
ATOM 2299 C CA . ARG A 1 740 ? 127.780 119.670 97.856 1.00 22.54 740 ARG A CA 1
ATOM 2300 C C . ARG A 1 740 ? 127.191 119.705 99.262 1.00 19.80 740 ARG A C 1
ATOM 2301 O O . ARG A 1 740 ? 127.093 120.785 99.849 1.00 16.81 740 ARG A O 1
ATOM 2309 N N . GLN A 1 741 ? 126.805 118.551 99.805 1.00 20.74 741 GLN A N 1
ATOM 2310 C CA . GLN A 1 741 ? 126.167 118.448 101.113 1.00 17.52 741 GLN A CA 1
ATOM 2311 C C . GLN A 1 741 ? 127.237 118.429 102.197 1.00 18.03 741 GLN A C 1
ATOM 2312 O O . GLN A 1 741 ? 127.984 117.454 102.324 1.00 21.76 741 GLN A O 1
ATOM 2318 N N . ARG A 1 742 ? 127.310 119.501 102.986 1.00 15.67 742 ARG A N 1
ATOM 2319 C CA . ARG A 1 742 ? 128.346 119.663 103.997 1.00 15.25 742 ARG A CA 1
ATOM 2320 C C . ARG A 1 742 ? 127.850 119.433 105.420 1.00 14.23 742 ARG A C 1
ATOM 2321 O O . ARG A 1 742 ? 128.669 119.410 106.345 1.00 14.24 742 ARG A O 1
ATOM 2329 N N . GLY A 1 743 ? 126.545 119.279 105.622 1.00 14.58 743 GLY A N 1
ATOM 2330 C CA . GLY A 1 743 ? 126.003 119.062 106.948 1.00 13.94 743 GLY A CA 1
ATOM 2331 C C . GLY A 1 743 ? 125.991 117.597 107.349 1.00 17.00 743 GLY A C 1
ATOM 2332 O O . GLY A 1 743 ? 125.787 116.715 106.518 1.00 22.56 743 GLY A O 1
ATOM 2333 N N . PHE A 1 744 ? 126.287 117.367 108.638 1.00 14.57 744 PHE A N 1
ATOM 2334 C CA . PHE A 1 744 ? 126.307 116.093 109.369 1.00 15.91 744 PHE A CA 1
ATOM 2335 C C . PHE A 1 744 ? 127.406 115.115 108.948 1.00 18.13 744 PHE A C 1
ATOM 2336 O O . PHE A 1 744 ? 127.545 114.052 109.561 1.00 18.59 744 PHE A O 1
ATOM 2344 N N . ILE A 1 745 ? 128.203 115.451 107.937 1.00 18.79 745 ILE A N 1
ATOM 2345 C CA . ILE A 1 745 ? 129.337 114.628 107.532 1.00 19.35 745 ILE A CA 1
ATOM 2346 C C . ILE A 1 745 ? 130.524 114.944 108.430 1.00 22.28 745 ILE A C 1
ATOM 2347 O O . ILE A 1 745 ? 130.457 115.854 109.260 1.00 22.95 745 ILE A O 1
ATOM 2352 N N . ARG A 1 746 ? 131.614 114.190 108.281 1.00 24.52 746 ARG A N 1
ATOM 2353 C CA . ARG A 1 746 ? 132.818 114.365 109.098 1.00 26.26 746 ARG A CA 1
ATOM 2354 C C . ARG A 1 746 ? 133.734 115.455 108.530 1.00 27.27 746 ARG A C 1
ATOM 2355 O O . ARG A 1 746 ? 134.886 115.219 108.168 1.00 29.20 746 ARG A O 1
ATOM 2363 N N . ALA A 1 747 ? 133.200 116.672 108.457 1.00 25.93 747 ALA A N 1
ATOM 2364 C CA . ALA A 1 747 ? 133.957 117.818 107.977 1.00 22.12 747 ALA A CA 1
ATOM 2365 C C . ALA A 1 747 ? 133.441 119.076 108.658 1.00 21.41 747 ALA A C 1
ATOM 2366 O O . ALA A 1 747 ? 132.311 119.121 109.148 1.00 24.13 747 ALA A O 1
ATOM 2368 N N . ALA A 1 748 ? 134.296 120.100 108.691 1.00 19.33 748 ALA A N 1
ATOM 2369 C CA . ALA A 1 748 ? 133.934 121.421 109.207 1.00 17.18 748 ALA A CA 1
ATOM 2370 C C . ALA A 1 748 ? 133.220 122.210 108.107 1.00 17.18 748 ALA A C 1
ATOM 2371 O O . ALA A 1 748 ? 133.791 123.073 107.437 1.00 18.49 748 ALA A O 1
ATOM 2373 N N . GLY A 1 749 ? 131.938 121.875 107.921 1.00 16.12 749 GLY A N 1
ATOM 2374 C CA . GLY A 1 749 ? 131.176 122.412 106.802 1.00 15.10 749 GLY A CA 1
ATOM 2375 C C . GLY A 1 749 ? 130.850 123.889 106.910 1.00 14.68 749 GLY A C 1
ATOM 2376 O O . GLY A 1 749 ? 130.680 124.561 105.888 1.00 15.89 749 GLY A O 1
ATOM 2377 N N . CYS A 1 750 ? 130.747 124.405 108.140 1.00 12.05 750 CYS A N 1
ATOM 2378 C CA . CYS A 1 750 ? 130.379 125.803 108.357 1.00 11.73 750 CYS A CA 1
ATOM 2379 C C . CYS A 1 750 ? 131.462 126.756 107.865 1.00 13.82 750 CYS A C 1
ATOM 2380 O O . CYS A 1 750 ? 131.165 127.725 107.155 1.00 17.27 750 CYS A O 1
ATOM 2383 N N . SER A 1 751 ? 132.725 126.474 108.220 1.00 12.87 751 SER A N 1
ATOM 2384 C CA . SER A 1 751 ? 133.864 127.292 107.800 1.00 11.72 751 SER A CA 1
ATOM 2385 C C . SER A 1 751 ? 134.019 127.289 106.289 1.00 13.75 751 SER A C 1
ATOM 2386 O O . SER A 1 751 ? 134.248 128.338 105.673 1.00 15.04 751 SER A O 1
ATOM 2389 N N . GLU A 1 752 ? 133.837 126.117 105.682 1.00 14.08 752 GLU A N 1
ATOM 2390 C CA . GLU A 1 752 ? 134.002 125.945 104.245 1.00 14.62 752 GLU A CA 1
ATOM 2391 C C . GLU A 1 752 ? 132.900 126.657 103.474 1.00 13.21 752 GLU A C 1
ATOM 2392 O O . GLU A 1 752 ? 133.169 127.315 102.465 1.00 15.87 752 GLU A O 1
ATOM 2398 N N . ASN A 1 753 ? 131.655 126.568 103.957 1.00 12.13 753 ASN A N 1
ATOM 2399 C CA . ASN A 1 753 ? 130.549 127.231 103.270 1.00 11.46 753 ASN A CA 1
ATOM 2400 C C . ASN A 1 753 ? 130.608 128.749 103.418 1.00 13.15 753 ASN A C 1
ATOM 2401 O O . ASN A 1 753 ? 130.332 129.472 102.450 1.00 16.20 753 ASN A O 1
ATOM 2406 N N . LEU A 1 754 ? 130.985 129.249 104.606 1.00 11.87 754 LEU A N 1
ATOM 2407 C CA . LEU A 1 754 ? 131.127 130.694 104.795 1.00 10.41 754 LEU A CA 1
ATOM 2408 C C . LEU A 1 754 ? 132.275 131.262 103.967 1.00 11.64 754 LEU A C 1
ATOM 2409 O O . LEU A 1 754 ? 132.128 132.323 103.344 1.00 14.84 754 LEU A O 1
ATOM 2414 N N . LYS A 1 755 ? 133.407 130.547 103.913 1.00 12.44 755 LYS A N 1
ATOM 2415 C CA . LYS A 1 755 ? 134.536 130.978 103.093 1.00 13.33 755 LYS A CA 1
ATOM 2416 C C . LYS A 1 755 ? 134.215 130.921 101.605 1.00 13.95 755 LYS A C 1
ATOM 2417 O O . LYS A 1 755 ? 134.607 131.822 100.856 1.00 16.11 755 LYS A O 1
ATOM 2423 N N . LEU A 1 756 ? 133.478 129.891 101.169 1.00 13.57 756 LEU A N 1
ATOM 2424 C CA . LEU A 1 756 ? 133.100 129.761 99.765 1.00 13.92 756 LEU A CA 1
ATOM 2425 C C . LEU A 1 756 ? 132.157 130.876 99.329 1.00 14.68 756 LEU A C 1
ATOM 2426 O O . LEU A 1 756 ? 132.356 131.482 98.268 1.00 18.04 756 LEU A O 1
ATOM 2431 N N . LEU A 1 757 ? 131.154 131.190 100.158 1.00 12.95 757 LEU A N 1
ATOM 2432 C CA . LEU A 1 757 ? 130.215 132.254 99.815 1.00 11.99 757 LEU A CA 1
ATOM 2433 C C . LEU A 1 757 ? 130.885 133.626 99.840 1.00 13.93 757 LEU A C 1
ATOM 2434 O O . LEU A 1 757 ? 130.636 134.449 98.950 1.00 17.08 757 LEU A O 1
ATOM 2439 N N . GLN A 1 758 ? 131.771 133.867 100.819 1.00 14.30 758 GLN A N 1
ATOM 2440 C CA . GLN A 1 758 ? 132.494 135.136 100.899 1.00 13.97 758 GLN A CA 1
ATOM 2441 C C . GLN A 1 758 ? 133.437 135.341 99.712 1.00 15.30 758 GLN A C 1
ATOM 2442 O O . GLN A 1 758 ? 133.492 136.439 99.140 1.00 17.16 758 GLN A O 1
ATOM 2448 N N . THR A 1 759 ? 134.152 134.284 99.301 1.00 15.91 759 THR A N 1
ATOM 2449 C CA . THR A 1 759 ? 135.061 134.392 98.160 1.00 15.59 759 THR A CA 1
ATOM 2450 C C . THR A 1 759 ? 134.305 134.558 96.842 1.00 17.45 759 THR A C 1
ATOM 2451 O O . THR A 1 759 ? 134.739 135.336 95.983 1.00 23.71 759 THR A O 1
ATOM 2455 N N . ILE A 1 760 ? 133.161 133.875 96.673 1.00 15.20 760 ILE A N 1
ATOM 2456 C CA . ILE A 1 760 ? 132.363 134.044 95.452 1.00 14.36 760 ILE A CA 1
ATOM 2457 C C . ILE A 1 760 ? 131.771 135.454 95.352 1.00 16.17 760 ILE A C 1
ATOM 2458 O O . ILE A 1 760 ? 131.825 136.080 94.280 1.00 17.26 760 ILE A O 1
ATOM 2463 N N . ILE A 1 761 ? 131.247 135.992 96.468 1.00 16.84 761 ILE A N 1
ATOM 2464 C CA . ILE A 1 761 ? 130.700 137.355 96.476 1.00 15.32 761 ILE A CA 1
ATOM 2465 C C . ILE A 1 761 ? 131.791 138.399 96.220 1.00 18.11 761 ILE A C 1
ATOM 2466 O O . ILE A 1 761 ? 131.577 139.359 95.469 1.00 20.83 761 ILE A O 1
ATOM 2471 N N . TRP A 1 762 ? 132.992 138.199 96.780 1.00 18.50 762 TRP A N 1
ATOM 2472 C CA . TRP A 1 762 ? 134.097 139.126 96.524 1.00 18.92 762 TRP A CA 1
ATOM 2473 C C . TRP A 1 762 ? 134.601 139.030 95.081 1.00 22.50 762 TRP A C 1
ATOM 2474 O O . TRP A 1 762 ? 134.876 140.052 94.434 1.00 25.73 762 TRP A O 1
ATOM 2485 N N . SER A 1 763 ? 134.706 137.806 94.556 1.00 22.22 763 SER A N 1
ATOM 2486 C CA . SER A 1 763 ? 135.275 137.581 93.231 1.00 21.54 763 SER A CA 1
ATOM 2487 C C . SER A 1 763 ? 134.339 138.034 92.118 1.00 21.01 763 SER A C 1
ATOM 2488 O O . SER A 1 763 ? 134.803 138.421 91.041 1.00 23.55 763 SER A O 1
ATOM 2491 N N . ALA A 1 764 ? 133.022 137.937 92.332 1.00 20.60 764 ALA A N 1
ATOM 2492 C CA . ALA A 1 764 ? 132.071 138.451 91.348 1.00 19.84 764 ALA A CA 1
ATOM 2493 C C . ALA A 1 764 ? 132.153 139.968 91.229 1.00 20.56 764 ALA A C 1
ATOM 2494 O O . ALA A 1 764 ? 131.957 140.525 90.144 1.00 21.66 764 ALA A O 1
ATOM 2496 N N . LYS A 1 765 ? 132.417 140.652 92.341 1.00 22.12 765 LYS A N 1
ATOM 2497 C CA . LYS A 1 765 ? 132.618 142.096 92.310 1.00 22.72 765 LYS A CA 1
ATOM 2498 C C . LYS A 1 765 ? 133.937 142.459 91.640 1.00 25.73 765 LYS A C 1
ATOM 2499 O O . LYS A 1 765 ? 134.000 143.404 90.846 1.00 26.34 765 LYS A O 1
ATOM 2505 N N . ARG A 1 766 ? 135.006 141.717 91.952 1.00 26.22 766 ARG A N 1
ATOM 2506 C CA . ARG A 1 766 ? 136.331 142.096 91.466 1.00 24.91 766 ARG A CA 1
ATOM 2507 C C . ARG A 1 766 ? 136.541 141.779 89.987 1.00 26.20 766 ARG A C 1
ATOM 2508 O O . ARG A 1 766 ? 137.293 142.489 89.313 1.00 32.58 766 ARG A O 1
ATOM 2516 N N . GLU A 1 767 ? 135.914 140.728 89.466 1.00 25.79 767 GLU A N 1
ATOM 2517 C CA . GLU A 1 767 ? 136.095 140.344 88.070 1.00 25.58 767 GLU A CA 1
ATOM 2518 C C . GLU A 1 767 ? 135.048 140.932 87.130 1.00 25.73 767 GLU A C 1
ATOM 2519 O O . GLU A 1 767 ? 135.089 140.614 85.935 1.00 26.94 767 GLU A O 1
ATOM 2525 N N . HIS A 1 768 ? 134.128 141.766 87.648 1.00 26.66 768 HIS A N 1
ATOM 2526 C CA . HIS A 1 768 ? 133.028 142.408 86.900 1.00 26.09 768 HIS A CA 1
ATOM 2527 C C . HIS A 1 768 ? 132.124 141.386 86.209 1.00 24.76 768 HIS A C 1
ATOM 2528 O O . HIS A 1 768 ? 131.930 141.414 84.992 1.00 26.55 768 HIS A O 1
ATOM 2535 N N . ARG A 1 769 ? 131.563 140.475 87.001 1.00 25.03 769 ARG A N 1
ATOM 2536 C CA . ARG A 1 769 ? 130.707 139.426 86.476 1.00 23.13 769 ARG A CA 1
ATOM 2537 C C . ARG A 1 769 ? 129.384 139.384 87.235 1.00 23.87 769 ARG A C 1
ATOM 2538 O O . ARG A 1 769 ? 129.347 139.693 88.431 1.00 27.96 769 ARG A O 1
ATOM 2546 N N . PRO A 1 770 ? 128.281 139.025 86.574 1.00 23.99 770 PRO A N 1
ATOM 2547 C CA . PRO A 1 770 ? 127.009 138.889 87.292 1.00 22.58 770 PRO A CA 1
ATOM 2548 C C . PRO A 1 770 ? 126.958 137.647 88.172 1.00 21.11 770 PRO A C 1
ATOM 2549 O O . PRO A 1 770 ? 127.614 136.639 87.908 1.00 26.28 770 PRO A O 1
ATOM 2553 N N . LEU A 1 771 ? 126.155 137.737 89.235 1.00 16.72 771 LEU A N 1
ATOM 2554 C CA . LEU A 1 771 ? 126.025 136.673 90.230 1.00 16.51 771 LEU A CA 1
ATOM 2555 C C . LEU A 1 771 ? 124.686 136.791 90.939 1.00 18.34 771 LEU A C 1
ATOM 2556 O O . LEU A 1 771 ? 124.388 137.834 91.523 1.00 22.53 771 LEU A O 1
ATOM 2561 N N . GLY A 1 772 ? 123.889 135.729 90.900 1.00 17.70 772 GLY A N 1
ATOM 2562 C CA . GLY A 1 772 ? 122.667 135.646 91.686 1.00 16.84 772 GLY A CA 1
ATOM 2563 C C . GLY A 1 772 ? 122.827 134.682 92.849 1.00 18.33 772 GLY A C 1
ATOM 2564 O O . GLY A 1 772 ? 123.398 133.604 92.699 1.00 21.06 772 GLY A O 1
ATOM 2565 N N . VAL A 1 773 ? 122.331 135.090 94.018 1.00 16.38 773 VAL A N 1
ATOM 2566 C CA . VAL A 1 773 ? 122.350 134.278 95.234 1.00 14.83 773 VAL A CA 1
ATOM 2567 C C . VAL A 1 773 ? 120.924 134.210 95.770 1.00 16.38 773 VAL A C 1
ATOM 2568 O O . VAL A 1 773 ? 120.250 135.238 95.859 1.00 19.91 773 VAL A O 1
ATOM 2572 N N . VAL A 1 774 ? 120.452 133.001 96.087 1.00 14.25 774 VAL A N 1
ATOM 2573 C CA . VAL A 1 774 ? 119.149 132.782 96.714 1.00 14.08 774 VAL A CA 1
ATOM 2574 C C . VAL A 1 774 ? 119.352 131.850 97.905 1.00 16.02 774 VAL A C 1
ATOM 2575 O O . VAL A 1 774 ? 120.013 130.818 97.775 1.00 17.26 774 VAL A O 1
ATOM 2579 N N . PHE A 1 775 ? 118.806 132.218 99.064 1.00 16.66 775 PHE A N 1
ATOM 2580 C CA . PHE A 1 775 ? 118.830 131.383 100.259 1.00 14.86 775 PHE A CA 1
ATOM 2581 C C . PHE A 1 775 ? 117.437 130.812 100.484 1.00 19.75 775 PHE A C 1
ATOM 2582 O O . PHE A 1 775 ? 116.457 131.558 100.475 1.00 27.18 775 PHE A O 1
ATOM 2590 N N . VAL A 1 776 ? 117.342 129.488 100.657 1.00 19.01 776 VAL A N 1
ATOM 2591 C CA . VAL A 1 776 ? 116.103 128.806 101.029 1.00 21.94 776 VAL A CA 1
ATOM 2592 C C . VAL A 1 776 ? 116.412 127.786 102.118 1.00 24.27 776 VAL A C 1
ATOM 2593 O O . VAL A 1 776 ? 117.566 127.425 102.350 1.00 27.10 776 VAL A O 1
ATOM 2597 N N . ASP A 1 777 ? 115.362 127.346 102.816 1.00 25.12 777 ASP A N 1
ATOM 2598 C CA . ASP A 1 777 ? 115.446 126.177 103.684 1.00 24.89 777 ASP A CA 1
ATOM 2599 C C . ASP A 1 777 ? 114.078 125.508 103.754 1.00 29.70 777 ASP A C 1
ATOM 2600 O O . ASP A 1 777 ? 113.049 126.114 103.452 1.00 33.39 777 ASP A O 1
ATOM 2605 N N . ILE A 1 778 ? 114.090 124.231 104.138 1.00 28.40 778 ILE A N 1
ATOM 2606 C CA . ILE A 1 778 ? 112.876 123.421 104.172 1.00 28.22 778 ILE A CA 1
ATOM 2607 C C . ILE A 1 778 ? 112.124 123.660 105.479 1.00 28.51 778 ILE A C 1
ATOM 2608 O O . ILE A 1 778 ? 112.724 123.746 106.557 1.00 30.64 778 ILE A O 1
ATOM 2613 N N . ALA A 1 779 ? 110.801 123.784 105.383 1.00 29.68 779 ALA A N 1
ATOM 2614 C CA . ALA A 1 779 ? 109.936 123.908 106.548 1.00 32.43 779 ALA A CA 1
ATOM 2615 C C . ALA A 1 779 ? 109.685 122.556 107.198 1.00 31.34 779 ALA A C 1
ATOM 2616 O O . ALA A 1 779 ? 109.223 121.622 106.533 1.00 32.13 779 ALA A O 1
ATOM 2618 N N . LYS A 1 780 ? 109.939 122.494 108.516 1.00 29.37 780 LYS A N 1
ATOM 2619 C CA . LYS A 1 780 ? 109.721 121.326 109.388 1.00 27.97 780 LYS A CA 1
ATOM 2620 C C . LYS A 1 780 ? 110.387 120.069 108.835 1.00 29.16 780 LYS A C 1
ATOM 2621 O O . LYS A 1 780 ? 109.732 119.048 108.623 1.00 32.39 780 LYS A O 1
ATOM 2627 N N . ALA A 1 781 ? 111.708 120.172 108.627 1.00 27.06 781 ALA A N 1
ATOM 2628 C CA . ALA A 1 781 ? 112.442 119.348 107.661 1.00 24.06 781 ALA A CA 1
ATOM 2629 C C . ALA A 1 781 ? 112.403 117.862 108.001 1.00 25.09 781 ALA A C 1
ATOM 2630 O O . ALA A 1 781 ? 112.173 117.020 107.127 1.00 27.15 781 ALA A O 1
ATOM 2632 N N . PHE A 1 782 ? 112.602 117.526 109.273 1.00 23.46 782 PHE A N 1
ATOM 2633 C CA . PHE A 1 782 ? 112.554 116.125 109.680 1.00 24.15 782 PHE A CA 1
ATOM 2634 C C . PHE A 1 782 ? 111.121 115.612 109.784 1.00 28.13 782 PHE A C 1
ATOM 2635 O O . PHE A 1 782 ? 110.875 114.428 109.539 1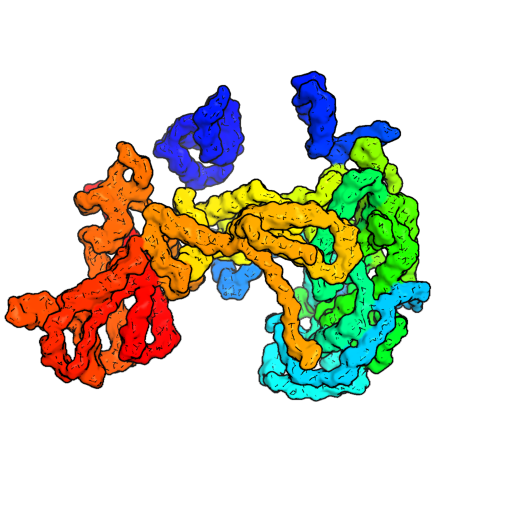.00 29.51 782 PHE A O 1
ATOM 2643 N N . ASP A 1 783 ? 110.168 116.480 110.139 1.00 27.53 783 ASP A N 1
ATOM 2644 C CA . ASP A 1 783 ? 108.793 116.041 110.391 1.00 28.23 783 ASP A CA 1
ATOM 2645 C C . ASP A 1 783 ? 108.007 115.766 109.113 1.00 31.22 783 ASP A C 1
ATOM 2646 O O . ASP A 1 783 ? 107.047 114.989 109.141 1.00 34.60 783 ASP A O 1
ATOM 2651 N N . THR A 1 784 ? 108.369 116.398 107.999 1.00 29.76 784 THR A N 1
ATOM 2652 C CA . THR A 1 784 ? 107.558 116.345 106.787 1.00 27.48 784 THR A CA 1
ATOM 2653 C C . THR A 1 784 ? 107.979 115.220 105.840 1.00 30.65 784 THR A C 1
ATOM 2654 O O . THR A 1 784 ? 107.155 114.769 105.033 1.00 38.73 784 THR A O 1
ATOM 2658 N N . VAL A 1 785 ? 109.206 114.704 105.975 1.00 27.70 785 VAL A N 1
ATOM 2659 C CA . VAL A 1 785 ? 109.735 113.719 105.032 1.00 28.12 785 VAL A CA 1
ATOM 2660 C C . VAL A 1 785 ? 109.013 112.378 105.177 1.00 29.92 785 VAL A C 1
ATOM 2661 O O . VAL A 1 785 ? 108.787 111.872 106.284 1.00 32.76 785 VAL A O 1
ATOM 2665 N N . SER A 1 786 ? 108.534 111.862 104.050 1.00 31.52 786 SER A N 1
ATOM 2666 C CA . SER A 1 786 ? 107.758 110.632 104.040 1.00 35.14 786 SER A CA 1
ATOM 2667 C C . SER A 1 786 ? 108.661 109.424 104.241 1.00 36.79 786 SER A C 1
ATOM 2668 O O . SER A 1 786 ? 109.831 109.437 103.851 1.00 36.68 786 SER A O 1
ATOM 2671 N N . HIS A 1 787 ? 108.114 108.387 104.887 1.00 36.29 787 HIS A N 1
ATOM 2672 C CA . HIS A 1 787 ? 108.830 107.123 105.030 1.00 38.03 787 HIS A CA 1
ATOM 2673 C C . HIS A 1 787 ? 109.064 106.455 103.681 1.00 40.32 787 HIS A C 1
ATOM 2674 O O . HIS A 1 787 ? 110.136 105.880 103.448 1.00 40.79 787 HIS A O 1
ATOM 2681 N N . GLN A 1 788 ? 108.087 106.550 102.773 1.00 37.88 788 GLN A N 1
ATOM 2682 C CA . GLN A 1 788 ? 108.211 105.926 101.461 1.00 37.76 788 GLN A CA 1
ATOM 2683 C C . GLN A 1 788 ? 109.220 106.657 100.582 1.00 38.50 788 GLN A C 1
ATOM 2684 O O . GLN A 1 788 ? 109.827 106.036 99.706 1.00 38.15 788 GLN A O 1
ATOM 2690 N N . HIS A 1 789 ? 109.417 107.960 100.818 1.00 38.10 789 HIS A N 1
ATOM 2691 C CA . HIS A 1 789 ? 110.477 108.721 100.157 1.00 34.89 789 HIS A CA 1
ATOM 2692 C C . HIS A 1 789 ? 111.850 108.176 100.547 1.00 33.15 789 HIS A C 1
ATOM 2693 O O . HIS A 1 789 ? 112.718 107.977 99.689 1.00 36.23 789 HIS A O 1
ATOM 2700 N N . ILE A 1 790 ? 112.045 107.914 101.843 1.00 31.78 790 ILE A N 1
ATOM 2701 C CA . ILE A 1 790 ? 113.310 107.381 102.352 1.00 31.98 790 ILE A CA 1
ATOM 2702 C C . ILE A 1 790 ? 113.547 105.963 101.832 1.00 36.42 790 ILE A C 1
ATOM 2703 O O . ILE A 1 790 ? 114.663 105.615 101.415 1.00 37.91 790 ILE A O 1
ATOM 2708 N N . ILE A 1 791 ? 112.489 105.138 101.816 1.00 37.77 791 ILE A N 1
ATOM 2709 C CA . ILE A 1 791 ? 112.584 103.767 101.303 1.00 35.66 791 ILE A CA 1
ATOM 2710 C C . ILE A 1 791 ? 112.890 103.750 99.805 1.00 37.29 791 ILE A C 1
ATOM 2711 O O . ILE A 1 791 ? 113.738 102.973 99.347 1.00 41.25 791 ILE A O 1
ATOM 2716 N N . HIS A 1 792 ? 112.246 104.631 99.029 1.00 36.52 792 HIS A N 1
ATOM 2717 C CA . HIS A 1 792 ? 112.526 104.727 97.598 1.00 36.42 792 HIS A CA 1
ATOM 2718 C C . HIS A 1 792 ? 113.929 105.259 97.326 1.00 37.75 792 HIS A C 1
ATOM 2719 O O . HIS A 1 792 ? 114.572 104.851 96.353 1.00 41.74 792 HIS A O 1
ATOM 2726 N N . ALA A 1 793 ? 114.418 106.174 98.171 1.00 36.28 793 ALA A N 1
ATOM 2727 C CA . ALA A 1 793 ? 115.788 106.660 98.036 1.00 36.54 793 ALA A CA 1
ATOM 2728 C C . ALA A 1 793 ? 116.804 105.572 98.368 1.00 41.30 793 ALA A C 1
ATOM 2729 O O . ALA A 1 793 ? 117.889 105.530 97.777 1.00 44.98 793 ALA A O 1
ATOM 2731 N N . LEU A 1 794 ? 116.481 104.697 99.323 1.00 38.46 794 LEU A N 1
ATOM 2732 C CA . LEU A 1 794 ? 117.341 103.547 99.594 1.00 37.50 794 LEU A CA 1
ATOM 2733 C C . LEU A 1 794 ? 117.283 102.511 98.474 1.00 41.86 794 LEU A C 1
ATOM 2734 O O . LEU A 1 794 ? 118.301 101.884 98.163 1.00 48.61 794 LEU A O 1
ATOM 2739 N N . GLN A 1 795 ? 116.113 102.319 97.859 1.00 39.99 795 GLN A N 1
ATOM 2740 C CA . GLN A 1 795 ? 115.977 101.332 96.789 1.00 39.79 795 GLN A CA 1
ATOM 2741 C C . GLN A 1 795 ? 116.597 101.803 95.477 1.00 44.80 795 GLN A C 1
ATOM 2742 O O . GLN A 1 795 ? 117.000 100.970 94.657 1.00 46.39 795 GLN A O 1
ATOM 2748 N N . GLN A 1 796 ? 116.641 103.121 95.239 1.00 45.57 796 GLN A N 1
ATOM 2749 C CA . GLN A 1 796 ? 117.361 103.646 94.078 1.00 44.72 796 GLN A CA 1
ATOM 2750 C C . GLN A 1 796 ? 118.858 103.367 94.169 1.00 47.42 796 GLN A C 1
ATOM 2751 O O . GLN A 1 796 ? 119.519 103.144 93.148 1.00 51.84 796 GLN A O 1
ATOM 2757 N N . ARG A 1 797 ? 119.409 103.370 95.382 1.00 45.18 797 ARG A N 1
ATOM 2758 C CA . ARG A 1 797 ? 120.826 103.106 95.583 1.00 48.43 797 ARG A CA 1
ATOM 2759 C C . ARG A 1 797 ? 121.179 101.626 95.528 1.00 55.10 797 ARG A C 1
ATOM 2760 O O . ARG A 1 797 ? 122.374 101.317 95.565 1.00 60.87 797 ARG A O 1
ATOM 2768 N N . GLU A 1 79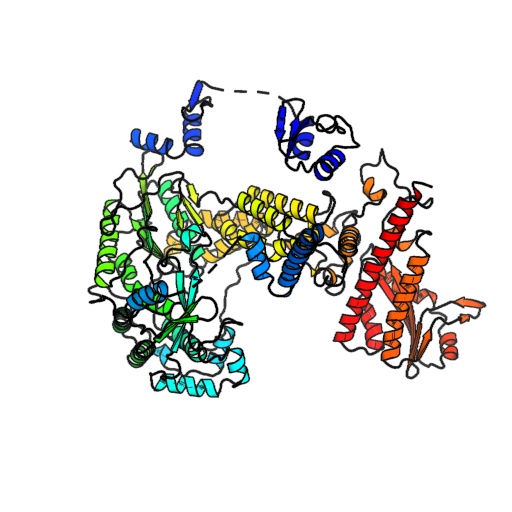8 ? 120.177 100.732 95.437 1.00 51.80 798 GLU A N 1
ATOM 2769 C CA . GLU A 1 798 ? 120.334 99.268 95.520 1.00 51.82 798 GLU A CA 1
ATOM 2770 C C . GLU A 1 798 ? 121.049 98.845 96.803 1.00 54.78 798 GLU A C 1
ATOM 2771 O O . GLU A 1 798 ? 121.971 98.027 96.784 1.00 57.17 798 GLU A O 1
ATOM 2777 N N . VAL A 1 799 ? 120.635 99.450 97.919 1.00 53.71 799 VAL A N 1
ATOM 2778 C CA . VAL A 1 799 ? 121.038 98.991 99.239 1.00 53.33 799 VAL A CA 1
ATOM 2779 C C . VAL A 1 799 ? 120.425 97.601 99.460 1.00 53.96 799 VAL A C 1
ATOM 2780 O O . VAL A 1 799 ? 119.364 97.279 98.906 1.00 55.54 799 VAL A O 1
ATOM 2784 N N . ASP A 1 800 ? 121.146 96.753 100.215 1.00 54.69 800 ASP A N 1
ATOM 2785 C CA . ASP A 1 800 ? 120.836 95.347 100.486 1.00 58.30 800 ASP A CA 1
ATOM 2786 C C . ASP A 1 800 ? 119.438 95.228 101.101 1.00 57.05 800 ASP A C 1
ATOM 2787 O O . ASP A 1 800 ? 119.148 95.938 102.073 1.00 58.41 800 ASP A O 1
ATOM 2792 N N . PRO A 1 801 ? 118.532 94.421 100.515 1.00 55.80 801 PRO A N 1
ATOM 2793 C CA . PRO A 1 801 ? 117.115 94.413 100.936 1.00 55.56 801 PRO A CA 1
ATOM 2794 C C . PRO A 1 801 ? 116.840 94.000 102.375 1.00 53.82 801 PRO A C 1
ATOM 2795 O O . PRO A 1 801 ? 115.790 94.369 102.920 1.00 53.50 801 PRO A O 1
ATOM 2799 N N . HIS A 1 802 ? 117.738 93.234 102.995 1.00 54.09 802 HIS A N 1
ATOM 2800 C CA . HIS A 1 802 ? 117.610 92.927 104.415 1.00 53.51 802 HIS A CA 1
ATOM 2801 C C . HIS A 1 802 ? 117.790 94.186 105.262 1.00 53.18 802 HIS A C 1
ATOM 2802 O O . HIS A 1 802 ? 117.034 94.422 106.214 1.00 54.05 802 HIS A O 1
ATOM 2809 N N . ILE A 1 803 ? 118.737 95.040 104.872 1.00 53.22 803 ILE A N 1
ATOM 2810 C CA . ILE A 1 803 ? 119.006 96.293 105.570 1.00 51.04 803 ILE A CA 1
ATOM 2811 C C . ILE A 1 803 ? 117.873 97.295 105.358 1.00 48.78 803 ILE A C 1
ATOM 2812 O O . ILE A 1 803 ? 117.455 97.973 106.305 1.00 48.04 803 ILE A O 1
ATOM 2817 N N . VAL A 1 804 ? 117.354 97.386 104.125 1.00 48.02 804 VAL A N 1
ATOM 2818 C CA . VAL A 1 804 ? 116.205 98.245 103.825 1.00 46.33 804 VAL A CA 1
ATOM 2819 C C . VAL A 1 804 ? 114.963 97.769 104.573 1.00 45.19 804 VAL A C 1
ATOM 2820 O O . VAL A 1 804 ? 114.162 98.581 105.056 1.00 41.36 804 VAL A O 1
ATOM 2824 N N . GLY A 1 805 ? 114.802 96.447 104.704 1.00 49.97 805 GLY A N 1
ATOM 2825 C CA . GLY A 1 805 ? 113.716 95.904 105.508 1.00 49.40 805 GLY A CA 1
ATOM 2826 C C . GLY A 1 805 ? 113.843 96.241 106.983 1.00 45.66 805 GLY A C 1
ATOM 2827 O O . GLY A 1 805 ? 112.847 96.520 107.653 1.00 45.96 805 GLY A O 1
ATOM 2828 N N . LEU A 1 806 ? 115.078 96.218 107.503 1.00 44.43 806 LEU A N 1
ATOM 2829 C CA . LEU A 1 806 ? 115.336 96.626 108.885 1.00 44.89 806 LEU A CA 1
ATOM 2830 C C . LEU A 1 806 ? 115.019 98.104 109.115 1.00 46.26 806 LEU A C 1
ATOM 2831 O O . LEU A 1 806 ? 114.399 98.464 110.125 1.00 46.11 806 LEU A O 1
ATOM 2836 N N . VAL A 1 807 ? 115.444 98.971 108.184 1.00 45.89 807 VAL A N 1
ATOM 2837 C CA . VAL A 1 807 ? 115.180 100.411 108.286 1.00 39.69 807 VAL A CA 1
ATOM 2838 C C . VAL A 1 807 ? 113.681 100.701 108.190 1.00 40.25 807 VAL A C 1
ATOM 2839 O O . VAL A 1 807 ? 113.146 101.532 108.938 1.00 43.07 807 VAL A O 1
ATOM 2843 N N . SER A 1 808 ? 112.978 99.984 107.304 1.00 42.95 808 SER A N 1
ATOM 2844 C CA . SER A 1 808 ? 111.522 100.088 107.207 1.00 43.79 808 SER A CA 1
ATOM 2845 C C . SER A 1 808 ? 110.832 99.595 108.475 1.00 45.36 808 SER A C 1
ATOM 2846 O O . SER A 1 808 ? 109.822 100.163 108.904 1.00 45.92 808 SER A O 1
ATOM 2849 N N . ASN A 1 809 ? 111.356 98.520 109.073 1.00 46.76 809 ASN A N 1
ATOM 2850 C CA . ASN A 1 809 ? 110.754 97.952 110.273 1.00 46.54 809 ASN A CA 1
ATOM 2851 C C . ASN A 1 809 ? 110.947 98.849 111.489 1.00 45.30 809 ASN A C 1
ATOM 2852 O O . ASN A 1 809 ? 110.094 98.860 112.384 1.00 46.21 809 ASN A O 1
ATOM 2857 N N . MET A 1 810 ? 112.061 99.593 111.549 1.00 43.40 810 MET A N 1
ATOM 2858 C CA . MET A 1 810 ? 112.297 100.474 112.694 1.00 40.52 810 MET A CA 1
ATOM 2859 C C . MET A 1 810 ? 111.353 101.671 112.733 1.00 42.16 810 MET A C 1
ATOM 2860 O O . MET A 1 810 ? 111.184 102.264 113.800 1.00 41.20 810 MET A O 1
ATOM 2865 N N . TYR A 1 811 ? 110.737 102.042 111.610 1.00 41.90 811 TYR A N 1
ATOM 2866 C CA . TYR A 1 811 ? 109.744 103.111 111.573 1.00 39.49 811 TYR A CA 1
ATOM 2867 C C . TYR A 1 811 ? 108.324 102.597 111.374 1.00 42.50 811 TYR A C 1
ATOM 2868 O O . TYR A 1 811 ? 107.450 103.366 110.964 1.00 41.92 811 TYR A O 1
ATOM 2877 N N . GLU A 1 812 ? 108.072 101.316 111.649 1.00 46.29 812 GLU A N 1
ATOM 2878 C CA . GLU A 1 812 ? 106.813 100.706 111.238 1.00 49.61 812 GLU A CA 1
ATOM 2879 C C . GLU A 1 812 ? 105.673 100.963 112.225 1.00 49.95 812 GLU A C 1
ATOM 2880 O O . GLU A 1 812 ? 104.530 101.157 111.795 1.00 52.73 812 GLU A O 1
ATOM 2886 N N . ASN A 1 813 ? 105.944 100.993 113.533 1.00 48.50 813 ASN A N 1
ATOM 2887 C CA . ASN A 1 813 ? 104.857 101.093 114.507 1.00 49.66 813 ASN A CA 1
ATOM 2888 C C . ASN A 1 813 ? 105.224 102.003 115.678 1.00 50.09 813 ASN A C 1
ATOM 2889 O O . ASN A 1 813 ? 104.863 101.726 116.827 1.00 55.85 813 ASN A O 1
ATOM 2894 N N . ILE A 1 814 ? 105.973 103.077 115.409 1.00 47.14 814 ILE A N 1
ATOM 2895 C CA . ILE A 1 814 ? 106.359 104.014 116.461 1.00 44.30 814 ILE A CA 1
ATOM 2896 C C . ILE A 1 814 ? 105.153 104.805 116.960 1.00 47.81 814 ILE A C 1
ATOM 2897 O O . ILE A 1 814 ? 104.363 105.339 116.172 1.00 51.06 814 ILE A O 1
ATOM 2902 N N . SER A 1 815 ? 105.011 104.882 118.286 1.00 45.93 815 SER A N 1
ATOM 2903 C CA . SER A 1 815 ? 104.018 105.727 118.933 1.00 45.89 815 SER A CA 1
ATOM 2904 C C . SER A 1 815 ? 104.680 106.458 120.097 1.00 48.06 815 SER A C 1
ATOM 2905 O O . SER A 1 815 ? 105.680 105.996 120.651 1.00 50.58 815 SER A O 1
ATOM 2908 N N . THR A 1 816 ? 104.120 107.614 120.460 1.00 47.84 816 THR A N 1
ATOM 2909 C CA . THR A 1 816 ? 104.751 108.497 121.437 1.00 50.74 816 THR A CA 1
ATOM 2910 C C . THR A 1 816 ? 103.686 109.290 122.189 1.00 52.16 816 THR A C 1
ATOM 2911 O O . THR A 1 816 ? 102.534 109.366 121.766 1.00 56.41 816 THR A O 1
ATOM 2915 N N . TYR A 1 817 ? 104.071 109.851 123.338 1.00 48.29 817 TYR A N 1
ATOM 2916 C CA . TYR A 1 817 ? 103.190 110.702 124.132 1.00 48.12 817 TYR A CA 1
ATOM 2917 C C . TYR A 1 817 ? 103.934 111.962 124.556 1.00 48.83 817 TYR A C 1
ATOM 2918 O O . TYR A 1 817 ? 105.117 111.910 124.884 1.00 50.34 817 TYR A O 1
ATOM 2927 N N . ILE A 1 818 ? 103.219 113.084 124.606 1.00 50.92 818 ILE A N 1
ATOM 2928 C CA . ILE A 1 818 ? 103.812 114.395 124.864 1.00 48.15 818 ILE A CA 1
ATOM 2929 C C . ILE A 1 818 ? 103.654 114.743 126.337 1.00 55.07 818 ILE A C 1
ATOM 2930 O O . ILE A 1 818 ? 102.544 114.691 126.875 1.00 62.05 818 ILE A O 1
ATOM 2935 N N . THR A 1 819 ? 104.751 115.133 126.984 1.00 55.75 819 THR A N 1
ATOM 2936 C CA . THR A 1 819 ? 104.720 115.592 128.366 1.00 60.49 819 THR A CA 1
ATOM 2937 C C . THR A 1 819 ? 104.966 117.100 128.433 1.00 64.54 819 THR A C 1
ATOM 2938 O O . THR A 1 819 ? 105.745 117.652 127.645 1.00 65.69 819 THR A O 1
ATOM 2942 N N . THR A 1 820 ? 104.234 117.760 129.330 1.00 71.07 820 THR A N 1
ATOM 2943 C CA . THR A 1 820 ? 104.170 119.212 129.459 1.00 76.09 820 THR A CA 1
ATOM 2944 C C . THR A 1 820 ? 103.590 119.504 130.840 1.00 82.85 820 THR A C 1
ATOM 2945 O O . THR A 1 820 ? 103.049 118.607 131.487 1.00 84.41 820 THR A O 1
ATOM 2949 N N . LYS A 1 821 ? 103.753 120.758 131.296 1.00 88.54 821 LYS A N 1
ATOM 2950 C CA . LYS A 1 821 ? 103.344 121.265 132.628 1.00 90.70 821 LYS A CA 1
ATOM 2951 C C . LYS A 1 821 ? 103.965 120.417 133.752 1.00 90.79 821 LYS A C 1
ATOM 2952 O O . LYS A 1 821 ? 103.325 120.054 134.744 1.00 91.57 821 LYS A O 1
ATOM 2958 N N . ARG A 1 822 ? 105.223 120.043 133.504 1.00 91.69 822 ARG A N 1
ATOM 2959 C CA . ARG A 1 822 ? 106.223 119.313 134.285 1.00 96.39 822 ARG A CA 1
ATOM 2960 C C . ARG A 1 822 ? 105.924 117.827 134.501 1.00 94.78 822 ARG A C 1
ATOM 2961 O O . ARG A 1 822 ? 106.871 117.031 134.498 1.00 96.18 822 ARG A O 1
ATOM 2969 N N . ASN A 1 823 ? 104.655 117.410 134.588 1.00 91.55 823 ASN A N 1
ATOM 2970 C CA . ASN A 1 823 ? 104.357 115.987 134.779 1.00 89.88 823 ASN A CA 1
ATOM 2971 C C . ASN A 1 823 ? 102.939 115.646 134.285 1.00 85.98 823 ASN A C 1
ATOM 2972 O O . ASN A 1 823 ? 102.171 114.955 134.955 1.00 84.37 823 ASN A O 1
ATOM 2977 N N . THR A 1 824 ? 102.504 116.180 133.140 1.00 85.25 824 THR A N 1
ATOM 2978 C CA . THR A 1 824 ? 101.189 115.796 132.622 1.00 80.42 824 THR A CA 1
ATOM 2979 C C . THR A 1 824 ? 101.342 115.356 131.174 1.00 74.87 824 THR A C 1
ATOM 2980 O O . THR A 1 824 ? 102.092 115.968 130.412 1.00 74.86 824 THR A O 1
ATOM 2984 N N . HIS A 1 825 ? 100.620 114.301 130.796 1.00 73.90 825 HIS A N 1
ATOM 2985 C CA . HIS A 1 825 ? 100.862 113.603 129.541 1.00 68.16 825 HIS A CA 1
ATOM 2986 C C . HIS A 1 825 ? 99.603 113.595 128.686 1.00 67.02 825 HIS A C 1
ATOM 2987 O O . HIS A 1 825 ? 98.485 113.623 129.205 1.00 73.22 825 HIS A O 1
ATOM 2994 N N . THR A 1 826 ? 99.792 113.571 127.364 1.00 63.78 826 THR A N 1
ATOM 2995 C CA . THR A 1 826 ? 98.681 113.469 126.420 1.00 67.68 826 THR A CA 1
ATOM 2996 C C . THR A 1 826 ? 98.810 112.147 125.661 1.00 66.37 826 THR A C 1
ATOM 2997 O O . THR A 1 826 ? 99.841 111.885 125.028 1.00 64.91 826 THR A O 1
ATOM 3001 N N . ASP A 1 827 ? 97.825 111.278 125.875 1.00 68.66 827 ASP A N 1
ATOM 3002 C CA . ASP A 1 827 ? 97.297 110.167 125.062 1.00 70.13 827 ASP A CA 1
ATOM 3003 C C . ASP A 1 827 ? 98.425 109.270 124.513 1.00 67.88 827 ASP A C 1
ATOM 3004 O O . ASP A 1 827 ? 99.421 109.021 125.201 1.00 66.88 827 ASP A O 1
ATOM 3009 N N . LYS A 1 828 ? 98.269 108.754 123.292 1.00 63.19 828 LYS A N 1
ATOM 3010 C CA . LYS A 1 828 ? 99.345 108.098 122.557 1.00 59.91 828 LYS A CA 1
ATOM 3011 C C . LYS A 1 828 ? 99.066 108.259 121.071 1.00 60.58 828 LYS A C 1
ATOM 3012 O O . LYS A 1 828 ? 98.006 107.851 120.589 1.00 64.68 828 LYS A O 1
ATOM 3018 N N . ILE A 1 829 ? 100.023 108.845 120.359 1.00 56.63 829 ILE A N 1
ATOM 3019 C CA . ILE A 1 829 ? 99.851 109.313 118.990 1.00 52.84 829 ILE A CA 1
ATOM 3020 C C . ILE A 1 829 ? 100.695 108.447 118.065 1.00 50.05 829 ILE A C 1
ATOM 3021 O O . ILE A 1 829 ? 101.895 108.265 118.301 1.00 50.42 829 ILE A O 1
ATOM 3026 N N . GLN A 1 830 ? 100.077 107.922 117.009 1.00 49.49 830 GLN A N 1
ATOM 3027 C CA . GLN A 1 830 ? 100.798 107.150 116.005 1.00 48.72 830 GLN A CA 1
ATOM 3028 C C . GLN A 1 830 ? 101.639 108.063 115.123 1.00 51.22 830 GLN A C 1
ATOM 3029 O O . GLN A 1 830 ? 101.125 109.017 114.533 1.00 57.75 830 GLN A O 1
ATOM 3035 N N . ILE A 1 831 ? 102.930 107.761 115.024 1.00 46.24 831 ILE A N 1
ATOM 3036 C CA . ILE A 1 831 ? 103.845 108.500 114.162 1.00 43.06 831 ILE A CA 1
ATOM 3037 C C . ILE A 1 831 ? 103.850 107.802 112.807 1.00 44.14 831 ILE A C 1
ATOM 3038 O O . ILE A 1 831 ? 104.375 106.694 112.669 1.00 45.54 831 ILE A O 1
ATOM 3043 N N . ARG A 1 832 ? 103.237 108.436 111.808 1.00 42.08 832 ARG A N 1
ATOM 3044 C CA . ARG A 1 832 ? 103.147 107.867 110.473 1.00 41.33 832 ARG A CA 1
ATOM 3045 C C . ARG A 1 832 ? 103.832 108.709 109.410 1.00 40.63 832 ARG A C 1
ATOM 3046 O O . ARG A 1 832 ? 103.886 108.289 108.249 1.00 43.88 832 ARG A O 1
ATOM 3054 N N . VAL A 1 833 ? 104.356 109.877 109.767 1.00 40.08 833 VAL A N 1
ATOM 3055 C CA . VAL A 1 833 ? 105.134 110.694 108.850 1.00 37.26 833 VAL A CA 1
ATOM 3056 C C . VAL A 1 833 ? 106.299 111.284 109.639 1.00 36.59 833 VAL A C 1
ATOM 3057 O O . VAL A 1 833 ? 106.191 111.557 110.839 1.00 39.46 833 VAL A O 1
ATOM 3061 N N . GLY A 1 834 ? 107.447 111.388 108.980 1.00 34.96 834 GLY A N 1
ATOM 3062 C CA . GLY A 1 834 ? 108.591 112.039 109.578 1.00 34.37 834 GLY A CA 1
ATOM 3063 C C . GLY A 1 834 ? 109.506 111.163 110.406 1.00 32.25 834 GLY A C 1
ATOM 3064 O O . GLY A 1 834 ? 109.078 110.177 111.014 1.00 35.74 834 GLY A O 1
ATOM 3065 N N . VAL A 1 835 ? 110.771 111.537 110.441 1.00 28.92 835 VAL A N 1
ATOM 3066 C CA . VAL A 1 835 ? 111.775 110.905 111.284 1.00 29.61 835 VAL A CA 1
ATOM 3067 C C . VAL A 1 835 ? 111.834 111.638 112.616 1.00 30.28 835 VAL A C 1
ATOM 3068 O O . VAL A 1 835 ? 111.456 112.808 112.729 1.00 32.21 835 VAL A O 1
ATOM 3072 N N . LYS A 1 836 ? 112.286 110.927 113.643 1.00 29.33 836 LYS A N 1
ATOM 3073 C CA . LYS A 1 836 ? 112.318 111.474 114.991 1.00 28.98 836 LYS A CA 1
ATOM 3074 C C . LYS A 1 836 ? 113.476 112.453 115.143 1.00 27.92 836 LYS A C 1
ATOM 3075 O O . LYS A 1 836 ? 114.620 112.123 114.823 1.00 28.04 836 LYS A O 1
ATOM 3081 N N . GLN A 1 837 ? 113.192 113.656 115.633 1.00 26.38 837 GLN A N 1
ATOM 3082 C CA . GLN A 1 837 ? 114.273 114.562 115.998 1.00 23.55 837 GLN A CA 1
ATOM 3083 C C . GLN A 1 837 ? 114.869 114.105 117.322 1.00 23.37 837 GLN A C 1
ATOM 3084 O O . GLN A 1 837 ? 114.216 114.185 118.365 1.00 26.98 837 GLN A O 1
ATOM 3090 N N . GLY A 1 838 ? 116.111 113.629 117.282 1.00 22.87 838 GLY A N 1
ATOM 3091 C CA . GLY A 1 838 ? 116.733 113.010 118.435 1.00 22.81 838 GLY A CA 1
ATOM 3092 C C . GLY A 1 838 ? 117.037 111.537 118.274 1.00 23.24 838 GLY A C 1
ATOM 3093 O O . GLY A 1 838 ? 117.528 110.917 119.222 1.00 24.38 838 GLY A O 1
ATOM 3094 N N . ASP A 1 839 ? 116.754 110.956 117.131 1.00 23.91 839 ASP A N 1
ATOM 3095 C CA . ASP A 1 839 ? 117.191 109.597 116.852 1.00 23.06 839 ASP A CA 1
ATOM 3096 C C . ASP A 1 839 ? 118.486 109.678 116.059 1.00 24.14 839 ASP A C 1
ATOM 3097 O O . ASP A 1 839 ? 118.609 110.556 115.193 1.00 25.44 839 ASP A O 1
ATOM 3102 N N . PRO A 1 840 ? 119.482 108.813 116.358 1.00 21.95 840 PRO A N 1
ATOM 3103 C CA . PRO A 1 840 ? 120.792 108.886 115.690 1.00 21.38 840 PRO A CA 1
ATOM 3104 C C . PRO A 1 840 ? 120.806 108.671 114.180 1.00 23.50 840 PRO A C 1
ATOM 3105 O O . PRO A 1 840 ? 121.778 109.043 113.517 1.00 24.01 840 PRO A O 1
ATOM 3109 N N . MET A 1 841 ? 119.756 108.064 113.628 1.00 25.22 841 MET A N 1
ATOM 3110 C CA . MET A 1 841 ? 119.746 107.697 112.221 1.00 21.78 841 MET A CA 1
ATOM 3111 C C . MET A 1 841 ? 119.142 108.791 111.345 1.00 20.04 841 MET A C 1
ATOM 3112 O O . MET A 1 841 ? 119.488 108.881 110.159 1.00 23.94 841 MET A O 1
ATOM 3117 N N . SER A 1 842 ? 118.313 109.661 111.932 1.00 18.47 842 SER A N 1
ATOM 3118 C CA . SER A 1 842 ? 117.552 110.660 111.177 1.00 18.89 842 SER A CA 1
ATOM 3119 C C . SER A 1 842 ? 118.344 111.685 110.350 1.00 19.90 842 SER A C 1
ATOM 3120 O O . SER A 1 842 ? 117.848 112.030 109.261 1.00 22.18 842 SER A O 1
ATOM 3123 N N . PRO A 1 843 ? 119.498 112.257 110.793 1.00 18.74 843 PRO A N 1
ATOM 3124 C CA . PRO A 1 843 ? 120.275 113.097 109.856 1.00 16.50 843 PRO A CA 1
ATOM 3125 C C . PRO A 1 843 ? 120.769 112.384 108.603 1.00 16.90 843 PRO A C 1
ATOM 3126 O O . PRO A 1 843 ? 120.750 112.982 107.516 1.00 19.01 843 PRO A O 1
ATOM 3130 N N . LEU A 1 844 ? 121.175 111.116 108.720 1.00 17.26 844 LEU A N 1
ATOM 3131 C CA . LEU A 1 844 ? 121.613 110.347 107.558 1.00 16.84 844 LEU A CA 1
ATOM 3132 C C . LEU A 1 844 ? 120.456 110.077 106.601 1.00 17.96 844 LEU A C 1
ATOM 3133 O O . LEU A 1 844 ? 120.614 110.186 105.380 1.00 20.98 844 LEU A O 1
ATOM 3138 N N . LEU A 1 845 ? 119.282 109.737 107.145 1.00 17.18 845 LEU A N 1
ATOM 3139 C CA . LEU A 1 845 ? 118.103 109.489 106.316 1.00 17.33 845 LEU A CA 1
ATOM 3140 C C . LEU A 1 845 ? 117.619 110.758 105.627 1.00 18.35 845 LEU A C 1
ATOM 3141 O O . LEU A 1 845 ? 117.190 110.713 104.469 1.00 21.12 845 LEU A O 1
ATOM 3146 N N . PHE A 1 846 ? 117.689 111.900 106.320 1.00 16.96 846 PHE A N 1
ATOM 3147 C CA . PHE A 1 846 ? 117.341 113.172 105.691 1.00 16.99 846 PHE A CA 1
ATOM 3148 C C . PHE A 1 846 ? 118.330 113.556 104.593 1.00 20.11 846 PHE A C 1
ATOM 3149 O O . PHE A 1 846 ? 117.931 114.115 103.565 1.00 23.61 846 PHE A O 1
ATOM 3157 N N . ASN A 1 847 ? 119.623 113.274 104.798 1.00 19.01 847 ASN A N 1
ATOM 3158 C CA . ASN A 1 847 ? 120.621 113.532 103.762 1.00 17.79 847 ASN A CA 1
ATOM 3159 C C . ASN A 1 847 ? 120.411 112.645 102.538 1.00 20.18 847 ASN A C 1
ATOM 3160 O O . ASN A 1 847 ? 120.554 113.108 101.399 1.00 22.54 847 ASN A O 1
ATOM 3165 N N . LEU A 1 848 ? 120.055 111.374 102.755 1.00 21.31 848 LEU A N 1
ATOM 3166 C CA . LEU A 1 848 ? 119.744 110.483 101.637 1.00 20.55 848 LEU A CA 1
ATOM 3167 C C . LEU A 1 848 ? 118.457 110.891 100.929 1.00 22.13 848 LEU A C 1
ATOM 3168 O O . LEU A 1 848 ? 118.321 110.683 99.718 1.00 25.80 848 LEU A O 1
ATOM 3173 N N . ALA A 1 849 ? 117.493 111.450 101.665 1.00 19.43 849 ALA A N 1
ATOM 3174 C CA . ALA A 1 849 ? 116.276 111.939 101.026 1.00 19.49 849 ALA A CA 1
ATOM 3175 C C . ALA A 1 849 ? 116.522 113.210 100.216 1.00 23.82 849 ALA A C 1
ATOM 3176 O O . ALA A 1 849 ? 115.905 113.395 99.162 1.00 27.16 849 ALA A O 1
ATOM 3178 N N . MET A 1 850 ? 117.409 114.091 100.685 1.00 24.87 850 MET A N 1
ATOM 3179 C CA . MET A 1 850 ? 117.702 115.341 99.987 1.00 25.28 850 MET A CA 1
ATOM 3180 C C . MET A 1 850 ? 118.773 115.224 98.909 1.00 27.70 850 MET A C 1
ATOM 3181 O O . MET A 1 850 ? 118.983 116.196 98.178 1.00 30.28 850 MET A O 1
ATOM 3186 N N . ASP A 1 851 ? 119.493 114.103 98.841 1.00 27.37 851 ASP A N 1
ATOM 3187 C CA . ASP A 1 851 ? 120.520 113.905 97.813 1.00 27.40 851 ASP A CA 1
ATOM 3188 C C . ASP A 1 851 ? 120.094 114.023 96.335 1.00 31.76 851 ASP A C 1
ATOM 3189 O O . ASP A 1 851 ? 120.866 114.637 95.572 1.00 36.41 851 ASP A O 1
ATOM 3194 N N . PRO A 1 852 ? 118.951 113.462 95.845 1.00 31.99 852 PRO A N 1
ATOM 3195 C CA . PRO A 1 852 ? 118.648 113.624 94.403 1.00 33.23 852 PRO A CA 1
ATOM 3196 C C . PRO A 1 852 ? 118.349 115.050 93.953 1.00 32.84 852 PRO A C 1
ATOM 3197 O O . PRO A 1 852 ? 118.547 115.354 92.771 1.00 35.69 852 PRO A O 1
ATOM 3201 N N . LEU A 1 853 ? 117.877 115.923 94.851 1.00 30.05 853 LEU A N 1
ATOM 3202 C CA . LEU A 1 853 ? 117.718 117.340 94.524 1.00 27.98 853 LEU A CA 1
ATOM 3203 C C . LEU A 1 853 ? 119.059 117.999 94.226 1.00 29.20 853 LEU A C 1
ATOM 3204 O O . LEU A 1 853 ? 119.189 118.748 93.251 1.00 33.76 853 LEU A O 1
ATOM 3209 N N . LEU A 1 854 ? 120.071 117.714 95.052 1.00 28.68 854 LEU A N 1
ATOM 3210 C CA . LEU A 1 854 ? 121.408 118.261 94.834 1.00 30.08 854 LEU A CA 1
ATOM 3211 C C . LEU A 1 854 ? 122.048 117.682 93.580 1.00 31.91 854 LEU A C 1
ATOM 3212 O O . LEU A 1 854 ? 122.743 118.396 92.844 1.00 34.14 854 LEU A O 1
ATOM 3217 N N . CYS A 1 855 ? 121.822 116.388 93.324 1.00 31.26 855 CYS A N 1
ATOM 3218 C CA . CYS A 1 855 ? 122.320 115.772 92.095 1.00 31.31 855 CYS A CA 1
ATOM 3219 C C . CYS A 1 855 ? 121.653 116.358 90.853 1.00 33.90 855 CYS A C 1
ATOM 3220 O O . CYS A 1 855 ? 122.317 116.563 89.833 1.00 37.80 855 CYS A O 1
ATOM 3223 N N . LYS A 1 856 ? 120.346 116.645 90.925 1.00 33.91 856 LYS A N 1
ATOM 3224 C CA . LYS A 1 856 ? 119.647 117.284 89.810 1.00 32.99 856 LYS A CA 1
ATOM 3225 C C . LYS A 1 856 ? 120.123 118.713 89.576 1.00 31.23 856 LYS A C 1
ATOM 3226 O O . LYS A 1 856 ? 120.244 119.148 88.425 1.00 37.44 856 LYS A O 1
ATOM 3232 N N . LEU A 1 857 ? 120.374 119.464 90.654 1.00 29.96 857 LEU A N 1
ATOM 3233 C CA . LEU A 1 857 ? 120.899 120.821 90.510 1.00 29.04 857 LEU A CA 1
ATOM 3234 C C . LEU A 1 857 ? 122.320 120.831 89.954 1.00 32.46 857 LEU A C 1
ATOM 3235 O O . LEU A 1 857 ? 122.679 121.753 89.216 1.00 33.91 857 LEU A O 1
ATOM 3240 N N . GLU A 1 858 ? 123.134 119.823 90.278 1.00 34.54 858 GLU A N 1
ATOM 3241 C CA . GLU A 1 858 ? 124.435 119.701 89.621 1.00 36.59 858 GLU A CA 1
ATOM 3242 C C . GLU A 1 858 ? 124.282 119.289 88.158 1.00 38.05 858 GLU A C 1
ATOM 3243 O O . GLU A 1 858 ? 125.019 119.770 87.289 1.00 43.49 858 GLU A O 1
ATOM 3249 N N . GLU A 1 859 ? 123.318 118.409 87.871 1.00 36.68 859 GLU A N 1
ATOM 3250 C CA . GLU A 1 859 ? 123.190 117.809 86.545 1.00 40.18 859 GLU A CA 1
ATOM 3251 C C . GLU A 1 859 ? 122.630 118.790 85.517 1.00 41.89 859 GLU A C 1
ATOM 3252 O O . GLU A 1 859 ? 123.162 118.908 84.408 1.00 45.98 859 GLU A O 1
ATOM 3258 N N . SER A 1 860 ? 121.555 119.506 85.865 1.00 37.94 860 SER A N 1
ATOM 3259 C CA . SER A 1 860 ? 120.866 120.341 84.887 1.00 35.55 860 SER A CA 1
ATOM 3260 C C . SER A 1 860 ? 120.570 121.752 85.377 1.00 35.55 860 SER A C 1
ATOM 3261 O O . SER A 1 860 ? 119.800 122.464 84.722 1.00 36.77 860 SER A O 1
ATOM 3264 N N . GLY A 1 861 ? 121.130 122.175 86.503 1.00 37.86 861 GLY A N 1
ATOM 3265 C CA . GLY A 1 861 ? 120.992 123.553 86.914 1.00 33.12 861 GLY A CA 1
ATOM 3266 C C . GLY A 1 861 ? 122.013 124.447 86.237 1.00 32.58 861 GLY A C 1
ATOM 3267 O O . GLY A 1 861 ? 123.123 124.033 85.910 1.00 32.52 861 GLY A O 1
ATOM 3268 N N . LYS A 1 862 ? 121.620 125.700 86.025 1.00 32.53 862 LYS A N 1
ATOM 3269 C CA . LYS A 1 862 ? 122.486 126.693 85.391 1.00 31.59 862 LYS A CA 1
ATOM 3270 C C . LYS A 1 862 ? 123.269 127.406 86.487 1.00 30.65 862 LYS A C 1
ATOM 3271 O O . LYS A 1 862 ? 122.793 128.364 87.094 1.00 30.10 862 LYS A O 1
ATOM 3277 N N . GLY A 1 863 ? 124.486 126.938 86.742 1.00 28.38 863 GLY A N 1
ATOM 3278 C CA . GLY A 1 863 ? 125.277 127.437 87.846 1.00 25.38 863 GLY A CA 1
ATOM 3279 C C . GLY A 1 863 ? 126.092 128.672 87.512 1.00 26.61 863 GLY A C 1
ATOM 3280 O O . GLY A 1 863 ? 125.932 129.316 86.474 1.00 33.03 863 GLY A O 1
ATOM 3281 N N . TYR A 1 864 ? 126.989 129.000 88.438 1.00 25.09 864 TYR A N 1
ATOM 3282 C CA . TYR A 1 864 ? 127.963 130.076 88.303 1.00 27.42 864 TYR A CA 1
ATOM 3283 C C . TYR A 1 864 ? 129.333 129.453 88.081 1.00 31.41 864 TYR A C 1
ATOM 3284 O O . TYR A 1 864 ? 129.759 128.591 88.856 1.00 32.80 864 TYR A O 1
ATOM 3293 N N . HIS A 1 865 ? 130.019 129.889 87.030 1.00 32.69 865 HIS A N 1
ATOM 3294 C CA . HIS A 1 865 ? 131.239 129.242 86.571 1.00 35.10 865 HIS A CA 1
ATOM 3295 C C . HIS A 1 865 ? 132.488 129.945 87.089 1.00 38.35 865 HIS A C 1
ATOM 3296 O O . HIS A 1 865 ? 132.459 131.120 87.458 1.00 37.35 865 HIS A O 1
ATOM 3303 N N . ARG A 1 866 ? 133.585 129.191 87.138 1.00 42.35 866 ARG A N 1
ATOM 3304 C CA . ARG A 1 866 ? 134.932 129.752 87.225 1.00 41.67 866 ARG A CA 1
ATOM 3305 C C . ARG A 1 866 ? 135.875 128.752 86.577 1.00 46.74 866 ARG A C 1
ATOM 3306 O O . ARG A 1 866 ? 136.077 127.655 87.110 1.00 49.67 866 ARG A O 1
ATOM 3314 N N . GLY A 1 867 ? 136.469 129.144 85.452 1.00 47.92 867 GLY A N 1
ATOM 3315 C CA . GLY A 1 867 ? 137.261 128.210 84.669 1.00 49.26 867 GLY A CA 1
ATOM 3316 C C . GLY A 1 867 ? 136.383 127.128 84.075 1.00 50.78 867 GLY A C 1
ATOM 3317 O O . GLY A 1 867 ? 135.349 127.401 83.454 1.00 47.21 867 GLY A O 1
ATOM 3318 N N . GLN A 1 868 ? 136.799 125.879 84.264 1.00 51.63 868 GLN A N 1
ATOM 3319 C CA . GLN A 1 868 ? 136.033 124.746 83.766 1.00 55.94 868 GLN A CA 1
ATOM 3320 C C . GLN A 1 868 ? 134.939 124.294 84.728 1.00 52.55 868 GLN A C 1
ATOM 3321 O O . GLN A 1 868 ? 134.029 123.571 84.309 1.00 56.98 868 GLN A O 1
ATOM 3327 N N . SER A 1 869 ? 134.999 124.703 85.993 1.00 44.97 869 SER A N 1
ATOM 3328 C CA . SER A 1 869 ? 134.093 124.206 87.020 1.00 42.64 869 SER A CA 1
ATOM 3329 C C . SER A 1 869 ? 132.899 125.136 87.215 1.00 40.99 869 SER A C 1
ATOM 3330 O O . SER A 1 869 ? 132.878 126.273 86.741 1.00 40.64 869 SER A O 1
ATOM 3333 N N . SER A 1 870 ? 131.891 124.624 87.921 1.00 37.46 870 SER A N 1
ATOM 3334 C CA . SER A 1 870 ? 130.676 125.375 88.198 1.00 33.31 870 SER A CA 1
ATOM 3335 C C . SER A 1 870 ? 130.103 124.947 89.543 1.00 32.30 870 SER A C 1
ATOM 3336 O O . SER A 1 870 ? 130.249 123.793 89.955 1.00 32.99 870 SER A O 1
ATOM 3339 N N . ILE A 1 871 ? 129.454 125.890 90.223 1.00 30.38 871 ILE A N 1
ATOM 3340 C CA . ILE A 1 871 ? 128.708 125.627 91.451 1.00 25.40 871 ILE A CA 1
ATOM 3341 C C . ILE A 1 871 ? 127.279 126.103 91.244 1.00 23.13 871 ILE A C 1
ATOM 3342 O O . ILE A 1 871 ? 127.047 127.285 90.966 1.00 24.59 871 ILE A O 1
ATOM 3347 N N . THR A 1 872 ? 126.326 125.187 91.380 1.00 21.64 872 THR A N 1
ATOM 3348 C CA . THR A 1 872 ? 124.907 125.512 91.347 1.00 20.56 872 THR A CA 1
ATOM 3349 C C . THR A 1 872 ? 124.289 125.536 92.739 1.00 18.39 872 THR A C 1
ATOM 3350 O O . THR A 1 872 ? 123.431 126.376 93.024 1.00 18.19 872 THR A O 1
ATOM 3354 N N . ALA A 1 873 ? 124.737 124.656 93.630 1.00 17.20 873 ALA A N 1
ATOM 3355 C CA . ALA A 1 873 ? 124.104 124.485 94.925 1.00 14.43 873 ALA A CA 1
ATOM 3356 C C . ALA A 1 873 ? 125.160 124.376 96.015 1.00 13.77 873 ALA A C 1
ATOM 3357 O O . ALA A 1 873 ? 126.281 123.930 95.772 1.00 15.47 873 ALA A O 1
ATOM 3359 N N . MET A 1 874 ? 124.801 124.834 97.209 1.00 12.80 874 MET A N 1
ATOM 3360 C CA . MET A 1 874 ? 125.544 124.575 98.433 1.00 13.65 874 MET A CA 1
ATOM 3361 C C . MET A 1 874 ? 124.552 124.117 99.487 1.00 14.79 874 MET A C 1
ATOM 3362 O O . MET A 1 874 ? 123.440 124.642 99.563 1.00 17.35 874 MET A O 1
ATOM 3367 N N . ALA A 1 875 ? 124.939 123.142 100.296 1.00 12.35 875 ALA A N 1
ATOM 3368 C CA . ALA A 1 875 ? 124.022 122.597 101.282 1.00 11.29 875 ALA A CA 1
ATOM 3369 C C . ALA A 1 875 ? 124.707 122.465 102.631 1.00 15.74 875 ALA A C 1
ATOM 3370 O O . ALA A 1 875 ? 125.889 122.123 102.711 1.00 18.80 875 ALA A O 1
ATOM 3372 N N . PHE A 1 876 ? 123.958 122.775 103.685 1.00 14.37 876 PHE A N 1
ATOM 3373 C CA . PHE A 1 876 ? 124.309 122.419 105.057 1.00 12.89 876 PHE A CA 1
ATOM 3374 C C . PHE A 1 876 ? 122.974 122.054 105.695 1.00 16.48 876 PHE A C 1
ATOM 3375 O O . PHE A 1 876 ? 122.197 122.954 106.032 1.00 19.95 876 PHE A O 1
ATOM 3383 N N . ALA A 1 877 ? 122.735 120.744 105.854 1.00 15.20 877 ALA A N 1
ATOM 3384 C CA . ALA A 1 877 ? 121.472 120.134 106.300 1.00 13.61 877 ALA A CA 1
ATOM 3385 C C . ALA A 1 877 ? 120.357 120.586 105.363 1.00 15.22 877 ALA A C 1
ATOM 3386 O O . ALA A 1 877 ? 120.475 120.364 104.146 1.00 15.18 877 ALA A O 1
ATOM 3388 N N . ASP A 1 878 ? 119.293 121.218 105.854 1.00 17.04 878 ASP A N 1
ATOM 3389 C CA . ASP A 1 878 ? 118.191 121.681 105.021 1.00 19.01 878 ASP A CA 1
ATOM 3390 C C . ASP A 1 878 ? 118.424 123.071 104.449 1.00 20.63 878 ASP A C 1
ATOM 3391 O O . ASP A 1 878 ? 117.617 123.530 103.635 1.00 23.36 878 ASP A O 1
ATOM 3396 N N . ASP A 1 879 ? 119.488 123.753 104.865 1.00 19.46 879 ASP A N 1
ATOM 3397 C CA . ASP A 1 879 ? 119.810 125.069 104.327 1.00 18.18 879 ASP A CA 1
ATOM 3398 C C . ASP A 1 879 ? 120.443 124.913 102.951 1.00 17.46 879 ASP A C 1
ATOM 3399 O O . ASP A 1 879 ? 121.436 124.198 102.797 1.00 17.10 879 ASP A O 1
ATOM 3404 N N . LEU A 1 880 ? 119.874 125.581 101.954 1.00 17.95 880 LEU A N 1
ATOM 3405 C CA . LEU A 1 880 ? 120.309 125.464 100.570 1.00 15.74 880 LEU A CA 1
ATOM 3406 C C . LEU A 1 880 ? 120.548 126.851 99.990 1.00 15.48 880 LEU A C 1
ATOM 3407 O O . LEU A 1 880 ? 119.730 127.753 100.180 1.00 17.05 880 LEU A O 1
ATOM 3412 N N . VAL A 1 881 ? 121.674 127.023 99.302 1.00 12.68 881 VAL A N 1
ATOM 3413 C CA . VAL A 1 881 ? 122.006 128.257 98.596 1.00 12.39 881 VAL A CA 1
ATOM 3414 C C . VAL A 1 881 ? 122.111 127.938 97.111 1.00 14.79 881 VAL A C 1
ATOM 3415 O O . VAL A 1 881 ? 122.797 126.987 96.724 1.00 17.42 881 VAL A O 1
ATOM 3419 N N . LEU A 1 882 ? 121.426 128.721 96.284 1.00 14.46 882 LEU A N 1
ATOM 3420 C CA . LEU A 1 882 ? 121.448 128.572 94.838 1.00 14.77 882 LEU A CA 1
ATOM 3421 C C . LEU A 1 882 ? 122.246 129.701 94.203 1.00 16.72 882 LEU A C 1
ATOM 3422 O O . LEU A 1 882 ? 122.080 130.870 94.561 1.00 21.00 882 LEU A O 1
ATOM 3427 N N . LEU A 1 883 ? 123.108 129.345 93.258 1.00 16.73 883 LEU A N 1
ATOM 3428 C CA . LEU A 1 883 ? 123.934 130.299 92.540 1.00 16.56 883 LEU A CA 1
ATOM 3429 C C . LEU A 1 883 ? 123.611 130.246 91.056 1.00 21.97 883 LEU A C 1
ATOM 3430 O O . LEU A 1 883 ? 123.270 129.191 90.515 1.00 27.61 883 LEU A O 1
ATOM 3435 N N . SER A 1 884 ? 123.712 131.400 90.403 1.00 21.11 884 SER A N 1
ATOM 3436 C CA . SER A 1 884 ? 123.411 131.510 88.985 1.00 22.98 884 SER A CA 1
ATOM 3437 C C . SER A 1 884 ? 124.303 132.569 88.363 1.00 24.99 884 SER A C 1
ATOM 3438 O O . SER A 1 884 ? 124.757 133.494 89.040 1.00 27.34 884 SER A O 1
ATOM 3441 N N . ASP A 1 885 ? 124.563 132.414 87.069 1.00 26.39 885 ASP A N 1
ATOM 3442 C CA . ASP A 1 885 ? 125.374 133.362 86.319 1.00 27.41 885 ASP A CA 1
ATOM 3443 C C . ASP A 1 885 ? 124.548 134.446 85.632 1.00 27.82 885 ASP A C 1
ATOM 3444 O O . ASP A 1 885 ? 125.131 135.324 84.989 1.00 32.95 885 ASP A O 1
ATOM 3449 N N . SER A 1 886 ? 123.224 134.415 85.765 1.00 27.76 886 SER A N 1
ATOM 3450 C CA . SER A 1 886 ? 122.335 135.373 85.118 1.00 30.16 886 SER A CA 1
ATOM 3451 C C . SER A 1 886 ? 121.010 135.332 85.864 1.00 31.96 886 SER A C 1
ATOM 3452 O O . SER A 1 886 ? 120.749 134.398 86.625 1.00 34.08 886 SER A O 1
ATOM 3455 N N . TRP A 1 887 ? 120.188 136.366 85.654 1.00 30.92 887 TRP A N 1
ATOM 3456 C CA . TRP A 1 887 ? 118.909 136.467 86.356 1.00 30.97 887 TRP A CA 1
ATOM 3457 C C . TRP A 1 887 ? 117.927 135.398 85.896 1.00 35.35 887 TRP A C 1
ATOM 3458 O O . TRP A 1 887 ? 117.206 134.813 86.713 1.00 38.37 887 TRP A O 1
ATOM 3469 N N . GLU A 1 888 ? 117.872 135.142 84.588 1.00 34.13 888 GLU A N 1
ATOM 3470 C CA . GLU A 1 888 ? 116.912 134.184 84.053 1.00 34.10 888 GLU A CA 1
ATOM 3471 C C . GLU A 1 888 ? 117.303 132.745 84.381 1.00 35.47 888 GLU A C 1
ATOM 3472 O O . GLU A 1 888 ? 116.449 131.853 84.356 1.00 39.09 888 GLU A O 1
ATOM 3478 N N . ASN A 1 889 ? 118.582 132.501 84.678 1.00 31.93 889 ASN A N 1
ATOM 3479 C CA . ASN A 1 889 ? 119.046 131.165 85.045 1.00 31.72 889 ASN A CA 1
ATOM 3480 C C . ASN A 1 889 ? 118.550 130.744 86.429 1.00 32.39 889 ASN A C 1
ATOM 3481 O O . ASN A 1 889 ? 118.351 129.541 86.696 1.00 35.46 889 ASN A O 1
ATOM 3486 N N . MET A 1 890 ? 118.326 131.719 87.315 1.00 28.78 890 MET A N 1
ATOM 3487 C CA . MET A 1 890 ? 117.795 131.408 88.635 1.00 28.01 890 MET A CA 1
ATOM 3488 C C . MET A 1 890 ? 116.348 130.932 88.555 1.00 28.95 890 MET A C 1
ATOM 3489 O O . MET A 1 890 ? 115.920 130.150 89.402 1.00 30.08 890 MET A O 1
ATOM 3494 N N . ASN A 1 891 ? 115.604 131.334 87.520 1.00 28.41 891 ASN A N 1
ATOM 3495 C CA . ASN A 1 891 ? 114.267 130.781 87.316 1.00 29.18 891 ASN A CA 1
ATOM 3496 C C . ASN A 1 891 ? 114.308 129.299 86.953 1.00 31.28 891 ASN A C 1
ATOM 3497 O O . ASN A 1 891 ? 113.429 128.544 87.379 1.00 34.56 891 ASN A O 1
ATOM 3502 N N . THR A 1 892 ? 115.345 128.862 86.226 1.00 28.44 892 THR A N 1
ATOM 3503 C CA . THR A 1 892 ? 115.541 127.437 85.960 1.00 28.21 892 THR A CA 1
ATOM 3504 C C . THR A 1 892 ? 115.840 126.676 87.249 1.00 29.52 892 THR A C 1
ATOM 3505 O O . THR A 1 892 ? 115.236 125.625 87.517 1.00 32.82 892 THR A O 1
ATOM 3509 N N . ASN A 1 893 ? 116.739 127.229 88.082 1.00 27.68 893 ASN A N 1
ATOM 3510 C CA . ASN A 1 893 ? 117.077 126.596 89.369 1.00 25.89 893 ASN A CA 1
ATOM 3511 C C . ASN A 1 893 ? 115.874 126.540 90.319 1.00 26.89 893 ASN A C 1
ATOM 3512 O O . ASN A 1 893 ? 115.629 125.512 90.979 1.00 30.52 893 ASN A O 1
ATOM 3517 N N . ILE A 1 894 ? 115.094 127.624 90.364 1.00 26.14 894 ILE A N 1
ATOM 3518 C CA . ILE A 1 894 ? 113.895 127.699 91.194 1.00 27.09 894 ILE A CA 1
ATOM 3519 C C . ILE A 1 894 ? 112.826 126.721 90.716 1.00 30.56 894 ILE A C 1
ATOM 3520 O O . ILE A 1 894 ? 112.182 126.061 91.534 1.00 33.70 894 ILE A O 1
ATOM 3525 N N . SER A 1 895 ? 112.654 126.567 89.395 1.00 31.03 895 SER A N 1
ATOM 3526 C CA . SER A 1 895 ? 111.672 125.603 88.895 1.00 31.02 895 SER A CA 1
ATOM 3527 C C . SER A 1 895 ? 112.093 124.154 89.135 1.00 32.59 895 SER A C 1
ATOM 3528 O O . SER A 1 895 ? 111.220 123.295 89.317 1.00 36.59 895 SER A O 1
ATOM 3531 N N . ILE A 1 896 ? 113.403 123.870 89.165 1.00 29.49 896 ILE A N 1
ATOM 3532 C CA . ILE A 1 896 ? 113.870 122.550 89.611 1.00 29.22 896 ILE A CA 1
ATOM 3533 C C . ILE A 1 896 ? 113.498 122.310 91.077 1.00 31.22 896 ILE A C 1
ATOM 3534 O O . ILE A 1 896 ? 113.009 121.225 91.444 1.00 35.02 896 ILE A O 1
ATOM 3539 N N . LEU A 1 897 ? 113.682 123.336 91.921 1.00 28.85 897 LEU A N 1
ATOM 3540 C CA . LEU A 1 897 ? 113.294 123.225 93.331 1.00 26.81 897 LEU A CA 1
ATOM 3541 C C . LEU A 1 897 ? 111.776 123.080 93.507 1.00 31.10 897 LEU A C 1
ATOM 3542 O O . LEU A 1 897 ? 111.318 122.303 94.354 1.00 34.29 897 LEU A O 1
ATOM 3547 N N . GLU A 1 898 ? 110.989 123.815 92.709 1.00 32.34 898 GLU A N 1
ATOM 3548 C CA . GLU A 1 898 ? 109.525 123.690 92.696 1.00 34.86 898 GLU A CA 1
ATOM 3549 C C . GLU A 1 898 ? 109.071 122.294 92.290 1.00 35.39 898 GLU A C 1
ATOM 3550 O O . GLU A 1 898 ? 108.136 121.748 92.891 1.00 38.33 898 GLU A O 1
ATOM 3556 N N . THR A 1 899 ? 109.712 121.711 91.265 1.00 33.60 899 THR A N 1
ATOM 3557 C CA . THR A 1 899 ? 109.395 120.348 90.838 1.00 32.61 899 THR A CA 1
ATOM 3558 C C . THR A 1 899 ? 109.703 119.325 91.931 1.00 35.62 899 THR A C 1
ATOM 3559 O O . THR A 1 899 ? 108.901 118.412 92.179 1.00 39.15 899 THR A O 1
ATOM 3563 N N . PHE A 1 900 ? 110.836 119.489 92.626 1.00 34.95 900 PHE A N 1
ATOM 3564 C CA . PHE A 1 900 ? 111.172 118.566 93.713 1.00 33.20 900 PHE A CA 1
ATOM 3565 C C . PHE A 1 900 ? 110.225 118.710 94.906 1.00 34.12 900 PHE A C 1
ATOM 3566 O O . PHE A 1 900 ? 109.840 117.702 95.513 1.00 34.43 900 PHE A O 1
ATOM 3574 N N . CYS A 1 901 ? 109.840 119.944 95.256 1.00 34.31 901 CYS A N 1
ATOM 3575 C CA . CYS A 1 901 ? 108.883 120.149 96.346 1.00 36.24 901 CYS A CA 1
ATOM 3576 C C . CYS A 1 901 ? 107.492 119.632 95.996 1.00 37.92 901 CYS A C 1
ATOM 3577 O O . CYS A 1 901 ? 106.744 119.207 96.884 1.00 39.98 901 CYS A O 1
ATOM 3580 N N . ASN A 1 902 ? 107.109 119.689 94.718 1.00 38.65 902 ASN A N 1
ATOM 3581 C CA . ASN A 1 902 ? 105.826 119.112 94.326 1.00 37.20 902 ASN A CA 1
ATOM 3582 C C . ASN A 1 902 ? 105.865 117.587 94.317 1.00 36.49 902 ASN A C 1
ATOM 3583 O O . ASN A 1 902 ? 104.867 116.943 94.660 1.00 38.50 902 ASN A O 1
ATOM 3588 N N . LEU A 1 903 ? 106.991 116.985 93.913 1.00 37.57 903 LEU A N 1
ATOM 3589 C CA . LEU A 1 903 ? 107.060 115.523 93.895 1.00 38.20 903 LEU A CA 1
ATOM 3590 C C . LEU A 1 903 ? 107.159 114.930 95.297 1.00 38.94 903 LEU A C 1
ATOM 3591 O O . LEU A 1 903 ? 106.490 113.934 95.594 1.00 39.78 903 LEU A O 1
ATOM 3596 N N . THR A 1 904 ? 107.977 115.512 96.177 1.00 38.56 904 THR A N 1
ATOM 3597 C CA . THR A 1 904 ? 108.193 114.875 97.472 1.00 35.58 904 THR A CA 1
ATOM 3598 C C . THR A 1 904 ? 107.261 115.382 98.562 1.00 37.19 904 THR A C 1
ATOM 3599 O O . THR A 1 904 ? 107.208 114.776 99.637 1.00 35.97 904 THR A O 1
ATOM 3603 N N . GLY A 1 905 ? 106.527 116.462 98.316 1.00 38.97 905 GLY A N 1
ATOM 3604 C CA . GLY A 1 905 ? 105.624 116.985 99.318 1.00 37.48 905 GLY A CA 1
ATOM 3605 C C . GLY A 1 905 ? 106.252 117.908 100.333 1.00 36.31 905 GLY A C 1
ATOM 3606 O O . GLY A 1 905 ? 105.589 118.265 101.313 1.00 41.72 905 GLY A O 1
ATOM 3607 N N . LEU A 1 906 ? 107.511 118.293 100.143 1.00 35.19 906 LEU A N 1
ATOM 3608 C CA . LEU A 1 906 ? 108.167 119.244 101.026 1.00 36.26 906 LEU A CA 1
ATOM 3609 C C . LEU A 1 906 ? 107.713 120.673 100.718 1.00 37.07 906 LEU A C 1
ATOM 3610 O O . LEU A 1 906 ? 106.977 120.937 99.764 1.00 40.87 906 LEU A O 1
ATOM 3615 N N . LYS A 1 907 ? 108.166 121.604 101.554 1.00 37.65 907 LYS A N 1
ATOM 3616 C CA . LYS A 1 907 ? 107.728 122.991 101.494 1.00 41.77 907 LYS A CA 1
ATOM 3617 C C . LYS A 1 907 ? 108.899 123.852 101.956 1.00 41.62 907 LYS A C 1
ATOM 3618 O O . LYS A 1 907 ? 109.776 123.369 102.671 1.00 41.69 907 LYS A O 1
ATOM 3624 N N . THR A 1 908 ? 108.952 125.104 101.497 1.00 41.40 908 THR A N 1
ATOM 3625 C CA . THR A 1 908 ? 109.980 126.047 101.918 1.00 42.59 908 THR A CA 1
ATOM 3626 C C . THR A 1 908 ? 109.404 127.081 102.880 1.00 44.57 908 THR A C 1
ATOM 3627 O O . THR A 1 908 ? 108.281 127.557 102.694 1.00 45.78 908 THR A O 1
ATOM 3631 N N . GLN A 1 909 ? 110.182 127.425 103.910 1.00 42.16 909 GLN A N 1
ATOM 3632 C CA . GLN A 1 909 ? 109.810 128.493 104.840 1.00 39.52 909 GLN A CA 1
ATOM 3633 C C . GLN A 1 909 ? 109.894 129.842 104.141 1.00 43.48 909 GLN A C 1
ATOM 3634 O O . GLN A 1 909 ? 110.992 130.310 103.831 1.00 44.71 909 GLN A O 1
ATOM 3640 N N . GLY A 1 910 ? 108.734 130.472 103.915 1.00 43.94 910 GLY A N 1
ATOM 3641 C CA . GLY A 1 910 ? 108.701 131.774 103.266 1.00 42.67 910 GLY A CA 1
ATOM 3642 C C . GLY A 1 910 ? 109.334 132.888 104.077 1.00 43.39 910 GLY A C 1
ATOM 3643 O O . GLY A 1 910 ? 109.810 133.875 103.511 1.00 42.08 910 GLY A O 1
ATOM 3644 N N . GLN A 1 911 ? 109.345 132.747 105.408 1.00 45.50 911 GLN A N 1
ATOM 3645 C CA . GLN A 1 911 ? 109.996 133.728 106.273 1.00 46.87 911 GLN A CA 1
ATOM 3646 C C . GLN A 1 911 ? 111.512 133.723 106.116 1.00 43.34 911 GLN A C 1
ATOM 3647 O O . GLN A 1 911 ? 112.165 134.733 106.398 1.00 45.43 911 GLN A O 1
ATOM 3653 N N . LYS A 1 912 ? 112.092 132.610 105.668 1.00 39.63 912 LYS A N 1
ATOM 3654 C CA . LYS A 1 912 ? 113.540 132.495 105.553 1.00 38.42 912 LYS A CA 1
ATOM 3655 C C . LYS A 1 912 ? 114.026 132.341 104.115 1.00 39.83 912 LYS A C 1
ATOM 3656 O O . LYS A 1 912 ? 115.130 131.827 103.902 1.00 38.45 912 LYS A O 1
ATOM 3662 N N . CYS A 1 913 ? 113.243 132.768 103.124 1.00 37.33 913 CYS A N 1
ATOM 3663 C CA . CYS A 1 913 ? 113.701 132.849 101.741 1.00 31.83 913 CYS A CA 1
ATOM 3664 C C . CYS A 1 913 ? 114.099 134.283 101.412 1.00 33.68 913 CYS A C 1
ATOM 3665 O O . CYS A 1 913 ? 113.271 135.196 101.489 1.00 39.32 913 CYS A O 1
ATOM 3668 N N . HIS A 1 914 ? 115.364 134.467 101.037 1.00 27.63 914 HIS A N 1
ATOM 3669 C CA . HIS A 1 914 ? 115.959 135.763 100.739 1.00 23.43 914 HIS A CA 1
ATOM 3670 C C . HIS A 1 914 ? 116.752 135.644 99.446 1.00 21.76 914 HIS A C 1
ATOM 3671 O O . HIS A 1 914 ? 116.981 134.545 98.943 1.00 23.82 914 HIS A O 1
ATOM 3678 N N . GLY A 1 915 ? 117.150 136.786 98.887 1.00 21.17 915 GLY A N 1
ATOM 3679 C CA . GLY A 1 915 ? 118.045 136.740 97.744 1.00 18.66 915 GLY A CA 1
ATOM 3680 C C . GLY A 1 915 ? 118.554 138.107 97.343 1.00 20.59 915 GLY A C 1
ATOM 3681 O O . GLY A 1 915 ? 118.029 139.135 97.769 1.00 24.59 915 GLY A O 1
ATOM 3682 N N . PHE A 1 916 ? 119.585 138.107 96.496 1.00 18.04 916 PHE A N 1
ATOM 3683 C CA . PHE A 1 916 ? 120.080 139.337 95.887 1.00 17.93 916 PHE A CA 1
ATOM 3684 C C . PHE A 1 916 ? 120.716 139.025 94.538 1.00 18.89 916 PHE A C 1
ATOM 3685 O O . PHE A 1 916 ? 121.098 137.887 94.257 1.00 21.69 916 PHE A O 1
ATOM 3693 N N . TYR A 1 917 ? 120.822 140.059 93.705 1.00 17.74 917 TYR A N 1
ATOM 3694 C CA . TYR A 1 917 ? 121.376 139.960 92.360 1.00 17.89 917 TYR A CA 1
ATOM 3695 C C . TYR A 1 917 ? 122.400 141.067 92.152 1.00 19.36 917 TYR A C 1
ATOM 3696 O O . TYR A 1 917 ? 122.112 142.236 92.421 1.00 23.60 917 TYR A O 1
ATOM 3705 N N . ILE A 1 918 ? 123.588 140.699 91.678 1.00 17.98 918 ILE A N 1
ATOM 3706 C CA . ILE A 1 918 ? 124.685 141.632 91.432 1.00 18.38 918 ILE A CA 1
ATOM 3707 C C . ILE A 1 918 ? 124.880 141.763 89.928 1.00 21.99 918 ILE A C 1
ATOM 3708 O O . ILE A 1 918 ? 125.034 140.757 89.228 1.00 23.93 918 ILE A O 1
ATOM 3713 N N . LYS A 1 919 ? 124.877 142.998 89.425 1.00 22.88 919 LYS A N 1
ATOM 3714 C CA . LYS A 1 919 ? 124.944 143.267 87.995 1.00 24.83 919 LYS A CA 1
ATOM 3715 C C . LYS A 1 919 ? 126.093 144.232 87.724 1.00 26.98 919 LYS A C 1
ATOM 3716 O O . LYS A 1 919 ? 126.147 145.306 88.337 1.00 28.33 919 LYS A O 1
ATOM 3722 N N . PRO A 1 920 ? 127.028 143.900 86.835 1.00 27.72 920 PRO A N 1
ATOM 3723 C CA . PRO A 1 920 ? 128.204 144.757 86.651 1.00 28.75 920 PRO A CA 1
ATOM 3724 C C . PRO A 1 920 ? 127.895 146.015 85.852 1.00 32.65 920 PRO A C 1
ATOM 3725 O O . PRO A 1 920 ? 126.985 146.060 85.023 1.00 36.48 920 PRO A O 1
ATOM 3729 N N . THR A 1 921 ? 128.694 147.049 86.115 1.00 33.51 921 THR A N 1
ATOM 3730 C CA . THR A 1 921 ? 128.681 148.291 85.356 1.00 37.48 921 THR A CA 1
ATOM 3731 C C . THR A 1 921 ? 130.116 148.636 84.980 1.00 39.27 921 THR A C 1
ATOM 3732 O O . THR A 1 921 ? 131.027 147.815 85.125 1.00 39.36 921 THR A O 1
ATOM 3736 N N . LYS A 1 922 ? 130.286 149.838 84.416 1.00 43.70 922 LYS A N 1
ATOM 3737 C CA . LYS A 1 922 ? 131.593 150.297 83.947 1.00 47.21 922 LYS A CA 1
ATOM 3738 C C . LYS A 1 922 ? 132.566 150.454 85.114 1.00 45.00 922 LYS A C 1
ATOM 3739 O O . LYS A 1 922 ? 133.672 149.904 85.098 1.00 47.72 922 LYS A O 1
ATOM 3745 N N . ASP A 1 923 ? 132.166 151.195 86.139 1.00 45.02 923 ASP A N 1
ATOM 3746 C CA . ASP A 1 923 ? 132.858 151.182 87.417 1.00 43.80 923 ASP A CA 1
ATOM 3747 C C . ASP A 1 923 ? 131.935 150.573 88.460 1.00 44.55 923 ASP A C 1
ATOM 3748 O O . ASP A 1 923 ? 130.801 151.036 88.632 1.00 46.12 923 ASP A O 1
ATOM 3753 N N . SER A 1 924 ? 132.437 149.548 89.147 1.00 36.91 924 SER A N 1
ATOM 3754 C CA . SER A 1 924 ? 131.762 148.793 90.227 1.00 31.22 924 SER A CA 1
ATOM 3755 C C . SER A 1 924 ? 130.457 148.159 89.696 1.00 29.38 924 SER A C 1
ATOM 3756 O O . SER A 1 924 ? 130.447 147.649 88.565 1.00 29.85 924 SER A O 1
ATOM 3759 N N . TYR A 1 925 ? 129.372 148.124 90.469 1.00 29.40 925 TYR A N 1
ATOM 3760 C CA . TYR A 1 925 ? 128.262 147.198 90.285 1.00 26.57 925 TYR A CA 1
ATOM 3761 C C . TYR A 1 925 ? 127.005 147.810 90.891 1.00 23.94 925 TYR A C 1
ATOM 3762 O O . TYR A 1 925 ? 127.073 148.744 91.687 1.00 26.56 925 TYR A O 1
ATOM 3771 N N . THR A 1 926 ? 125.856 147.248 90.531 1.00 23.41 926 THR A N 1
ATOM 3772 C CA . THR A 1 926 ? 124.572 147.599 91.122 1.00 23.55 926 THR A CA 1
ATOM 3773 C C . THR A 1 926 ? 123.950 146.358 91.745 1.00 26.01 926 THR A C 1
ATOM 3774 O O . THR A 1 926 ? 124.246 145.231 91.342 1.00 26.75 926 THR A O 1
ATOM 3778 N N . ILE A 1 927 ? 123.086 146.570 92.733 1.00 26.36 927 ILE A N 1
ATOM 3779 C CA . ILE A 1 927 ? 122.416 145.491 93.451 1.00 24.78 927 ILE A CA 1
ATOM 3780 C C . ILE A 1 927 ? 120.909 145.643 93.280 1.00 26.26 927 ILE A C 1
ATOM 3781 O O . ILE A 1 927 ? 120.360 146.723 93.535 1.00 31.00 927 ILE A O 1
ATOM 3786 N N . ASN A 1 928 ? 120.254 144.556 92.836 1.00 24.25 928 ASN A N 1
ATOM 3787 C CA . ASN A 1 928 ? 118.791 144.427 92.692 1.00 26.34 928 ASN A CA 1
ATOM 3788 C C . ASN A 1 928 ? 118.188 145.455 91.738 1.00 35.90 928 ASN A C 1
ATOM 3789 O O . ASN A 1 928 ? 117.179 146.092 92.044 1.00 40.39 928 ASN A O 1
ATOM 3794 N N . ASP A 1 929 ? 118.805 145.623 90.568 1.00 36.42 929 ASP A N 1
ATOM 3795 C CA . ASP A 1 929 ? 118.177 146.363 89.473 1.00 38.91 929 ASP A CA 1
ATOM 3796 C C . ASP A 1 929 ? 117.397 145.386 88.582 1.00 44.52 929 ASP A C 1
ATOM 3797 O O . ASP A 1 929 ? 117.683 145.194 87.400 1.00 50.27 929 ASP A O 1
ATOM 3802 N N . CYS A 1 930 ? 116.393 144.753 89.188 1.00 44.62 930 CYS A N 1
ATOM 3803 C CA . CYS A 1 930 ? 115.651 143.666 88.562 1.00 42.82 930 CYS A CA 1
ATOM 3804 C C . CYS A 1 930 ? 114.355 143.451 89.329 1.00 40.46 930 CYS A C 1
ATOM 3805 O O . CYS A 1 930 ? 114.118 144.061 90.372 1.00 40.30 930 CYS A O 1
ATOM 3808 N N . ALA A 1 931 ? 113.510 142.581 88.782 1.00 40.98 931 ALA A N 1
ATOM 3809 C CA . ALA A 1 931 ? 112.337 142.109 89.502 1.00 41.92 931 ALA A CA 1
ATOM 3810 C C . ALA A 1 931 ? 112.716 141.012 90.493 1.00 39.78 931 ALA A C 1
ATOM 3811 O O . ALA A 1 931 ? 113.697 140.287 90.309 1.00 38.69 931 ALA A O 1
ATOM 3813 N N . ALA A 1 932 ? 111.927 140.902 91.560 1.00 37.62 932 ALA A N 1
ATOM 3814 C CA . ALA A 1 932 ? 112.125 139.846 92.544 1.00 38.14 932 ALA A CA 1
ATOM 3815 C C . ALA A 1 932 ? 111.717 138.489 91.982 1.00 38.12 932 ALA A C 1
ATOM 3816 O O . ALA A 1 932 ? 110.743 138.377 91.233 1.00 42.16 932 ALA A O 1
ATOM 3818 N N . TRP A 1 933 ? 112.475 137.455 92.341 1.00 35.88 933 TRP A N 1
ATOM 3819 C CA . TRP A 1 933 ? 112.098 136.093 91.992 1.00 36.78 933 TRP A CA 1
ATOM 3820 C C . TRP A 1 933 ? 110.916 135.624 92.835 1.00 40.90 933 TRP A C 1
ATOM 3821 O O . TRP A 1 933 ? 110.692 136.097 93.950 1.00 39.82 933 TRP A O 1
ATOM 3832 N N . THR A 1 934 ? 110.151 134.681 92.287 1.00 45.89 934 THR A N 1
ATOM 3833 C CA . THR A 1 934 ? 108.999 134.105 92.972 1.00 46.44 934 THR A CA 1
ATOM 3834 C C . THR A 1 934 ? 109.210 132.607 93.141 1.00 46.27 934 THR A C 1
ATOM 3835 O O . THR A 1 934 ? 109.485 131.901 92.165 1.00 47.71 934 THR A O 1
ATOM 3839 N N . ILE A 1 935 ? 109.100 132.129 94.378 1.00 47.16 935 ILE A N 1
ATOM 3840 C CA . ILE A 1 935 ? 109.089 130.703 94.685 1.00 52.46 935 ILE A CA 1
ATOM 3841 C C . ILE A 1 935 ? 107.729 130.381 95.280 1.00 57.21 935 ILE A C 1
ATOM 3842 O O . ILE A 1 935 ? 107.347 130.956 96.306 1.00 58.38 935 ILE A O 1
ATOM 3847 N N . ASN A 1 936 ? 107.017 129.452 94.633 1.00 54.33 936 ASN A N 1
ATOM 3848 C CA . ASN A 1 936 ? 105.626 129.058 94.928 1.00 55.63 936 ASN A CA 1
ATOM 3849 C C . ASN A 1 936 ? 104.689 130.265 94.927 1.00 58.66 936 ASN A C 1
ATOM 3850 O O . ASN A 1 936 ? 103.818 130.414 95.785 1.00 60.78 936 ASN A O 1
ATOM 3855 N N . GLY A 1 937 ? 104.867 131.120 93.931 1.00 58.10 937 GLY A N 1
ATOM 3856 C CA . GLY A 1 937 ? 104.003 132.286 93.763 1.00 57.73 937 GLY A CA 1
ATOM 3857 C C . GLY A 1 937 ? 104.368 133.535 94.525 1.00 59.59 937 GLY A C 1
ATOM 3858 O O . GLY A 1 937 ? 104.358 134.630 93.954 1.00 62.00 937 GLY A O 1
ATOM 3859 N N . THR A 1 938 ? 104.680 133.400 95.811 1.00 57.40 938 THR A N 1
ATOM 3860 C CA . THR A 1 938 ? 104.998 134.562 96.629 1.00 55.81 938 THR A CA 1
ATOM 3861 C C . THR A 1 938 ? 106.386 135.108 96.283 1.00 54.41 938 THR A C 1
ATOM 3862 O O . THR A 1 938 ? 107.321 134.334 96.048 1.00 52.91 938 THR A O 1
ATOM 3866 N N . PRO A 1 939 ? 106.538 136.430 96.189 1.00 51.51 939 PRO A N 1
ATOM 3867 C CA . PRO A 1 939 ? 107.854 137.004 95.891 1.00 47.19 939 PRO A CA 1
ATOM 3868 C C . PRO A 1 939 ? 108.795 136.947 97.084 1.00 46.46 939 PRO A C 1
ATOM 3869 O O . PRO A 1 939 ? 108.376 136.927 98.244 1.00 48.16 939 PRO A O 1
ATOM 3873 N N . LEU A 1 940 ? 110.088 136.917 96.774 1.00 43.12 940 LEU A N 1
ATOM 3874 C CA . LEU A 1 940 ? 111.130 136.828 97.788 1.00 36.04 940 LEU A CA 1
ATOM 3875 C C . LEU A 1 940 ? 111.446 138.188 98.396 1.00 36.21 940 LEU A C 1
ATOM 3876 O O . LEU A 1 940 ? 111.173 139.239 97.811 1.00 36.20 940 LEU A O 1
ATOM 3881 N N . ASN A 1 941 ? 112.027 138.151 99.591 1.00 34.15 941 ASN A N 1
ATOM 3882 C CA . ASN A 1 941 ? 112.599 139.334 100.229 1.00 34.14 941 ASN A CA 1
ATOM 3883 C C . ASN A 1 941 ? 113.964 139.616 99.618 1.00 32.94 941 ASN A C 1
ATOM 3884 O O . ASN A 1 941 ? 114.943 138.927 99.909 1.00 32.87 941 ASN A O 1
ATOM 3889 N N . MET A 1 942 ? 114.041 140.631 98.764 1.00 30.72 942 MET A N 1
ATOM 3890 C CA . MET A 1 942 ? 115.315 141.020 98.177 1.00 28.14 942 MET A CA 1
ATOM 3891 C C . MET A 1 942 ? 116.098 141.866 99.173 1.00 32.94 942 MET A C 1
ATOM 3892 O O . MET A 1 942 ? 115.596 142.883 99.664 1.00 37.50 942 MET A O 1
ATOM 3897 N N . ILE A 1 943 ? 117.321 141.440 99.474 1.00 28.99 943 ILE A N 1
ATOM 3898 C CA . ILE A 1 943 ? 118.142 142.092 100.487 1.00 27.98 943 ILE A CA 1
ATOM 3899 C C . ILE A 1 943 ? 118.780 143.331 99.878 1.00 30.69 943 ILE A C 1
ATOM 3900 O O . ILE A 1 943 ? 119.651 143.231 99.008 1.00 33.22 943 ILE A O 1
ATOM 3905 N N . ASP A 1 944 ? 118.393 144.446 100.337 1.00 32.74 944 ASP A N 1
ATOM 3906 C CA . ASP A 1 944 ? 118.892 145.729 99.874 1.00 34.61 944 ASP A CA 1
ATOM 3907 C C . ASP A 1 944 ? 120.198 146.074 100.590 1.00 35.50 944 ASP A C 1
ATOM 3908 O O . ASP A 1 944 ? 120.478 145.520 101.657 1.00 36.76 944 ASP A O 1
ATOM 3913 N N . PRO A 1 945 ? 121.049 146.910 99.972 1.00 30.86 945 PRO A N 1
ATOM 3914 C CA . PRO A 1 945 ? 122.310 147.316 100.612 1.00 31.03 945 PRO A CA 1
ATOM 3915 C C . PRO A 1 945 ? 122.131 148.031 101.946 1.00 34.72 945 PRO A C 1
ATOM 3916 O O . PRO A 1 945 ? 121.213 148.832 102.134 1.00 36.26 945 PRO A O 1
ATOM 3920 N N . GLY A 1 946 ? 123.037 147.729 102.874 1.00 32.78 946 GLY A N 1
ATOM 3921 C CA . GLY A 1 946 ? 122.951 148.188 104.239 1.00 31.94 946 GLY A CA 1
ATOM 3922 C C . GLY A 1 946 ? 122.199 147.269 105.174 1.00 35.89 946 GLY A C 1
ATOM 3923 O O . GLY A 1 946 ? 122.354 147.394 106.396 1.00 46.13 946 GLY A O 1
ATOM 3924 N N . GLU A 1 947 ? 121.397 146.349 104.652 1.00 34.45 947 GLU A N 1
ATOM 3925 C CA . GLU A 1 947 ? 120.663 145.389 105.458 1.00 35.95 947 GLU A CA 1
ATOM 3926 C C . GLU A 1 947 ? 121.219 143.985 105.242 1.00 32.32 947 GLU A C 1
ATOM 3927 O O . GLU A 1 947 ? 121.877 143.700 104.239 1.00 34.65 947 GLU A O 1
ATOM 3933 N N . SER A 1 948 ? 120.944 143.101 106.200 1.00 31.12 948 SER A N 1
ATOM 3934 C CA . SER A 1 948 ? 121.578 141.791 106.199 1.00 28.41 948 SER A CA 1
ATOM 3935 C C . SER A 1 948 ? 120.640 140.750 106.790 1.00 27.72 948 SER A C 1
ATOM 3936 O O . SER A 1 948 ? 119.754 141.060 107.589 1.00 30.23 948 SER A O 1
ATOM 3939 N N . GLU A 1 949 ? 120.859 139.500 106.384 1.00 25.47 949 GLU A N 1
ATOM 3940 C CA . GLU A 1 949 ? 120.107 138.353 106.868 1.00 25.52 949 GLU A CA 1
ATOM 3941 C C . GLU A 1 949 ? 121.069 137.258 107.304 1.00 22.38 949 GLU A C 1
ATOM 3942 O O . GLU A 1 949 ? 122.204 137.179 106.828 1.00 21.34 949 GLU A O 1
ATOM 3948 N N . LYS A 1 950 ? 120.600 136.423 108.227 1.00 21.48 950 LYS A N 1
ATOM 3949 C CA . LYS A 1 950 ? 121.439 135.396 108.828 1.00 17.22 950 LYS A CA 1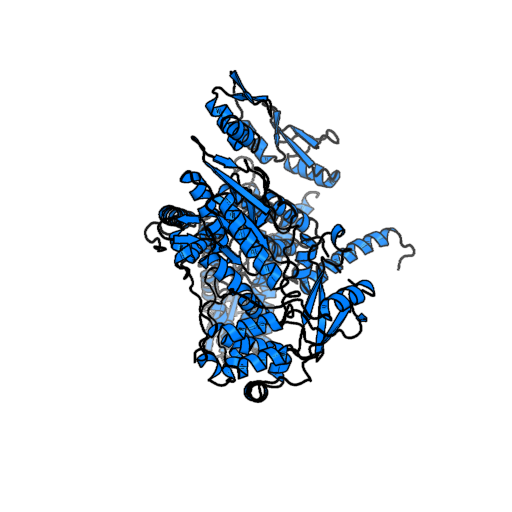
ATOM 3950 C C . LYS A 1 950 ? 121.707 134.243 107.866 1.00 16.17 950 LYS A C 1
ATOM 3951 O O . LYS A 1 950 ? 120.824 133.804 107.126 1.00 21.50 950 LYS A O 1
ATOM 3957 N N . TYR A 1 951 ? 122.944 133.756 107.892 1.00 12.04 951 TYR A N 1
ATOM 3958 C CA . TYR A 1 951 ? 123.345 132.519 107.232 1.00 10.82 951 TYR A CA 1
ATOM 3959 C C . TYR A 1 951 ? 124.424 131.868 108.079 1.00 12.56 951 TYR A C 1
ATOM 3960 O O . TYR A 1 951 ? 125.528 132.412 108.173 1.00 14.65 951 TYR A O 1
ATOM 3969 N N . LEU A 1 952 ? 124.091 130.710 108.672 1.00 11.71 952 LEU A N 1
ATOM 3970 C CA . LEU A 1 952 ? 124.966 129.915 109.554 1.00 8.91 952 LEU A CA 1
ATOM 3971 C C . LEU A 1 952 ? 125.520 130.721 110.729 1.00 10.84 952 LEU A C 1
ATOM 3972 O O . LEU A 1 952 ? 126.673 130.548 111.129 1.00 11.74 952 LEU A O 1
ATOM 3977 N N . GLY A 1 953 ? 124.699 131.599 111.300 1.00 11.35 953 GLY A N 1
ATOM 3978 C CA . GLY A 1 953 ? 125.065 132.380 112.460 1.00 11.28 953 GLY A CA 1
ATOM 3979 C C . GLY A 1 953 ? 125.619 133.758 112.159 1.00 13.41 953 GLY A C 1
ATOM 3980 O O . GLY A 1 953 ? 125.321 134.706 112.890 1.00 16.75 953 GLY A O 1
ATOM 3981 N N . LEU A 1 954 ? 126.416 133.893 111.102 1.00 13.51 954 LEU A N 1
ATOM 3982 C CA . LEU A 1 954 ? 126.903 135.188 110.649 1.00 13.50 954 LEU A CA 1
ATOM 3983 C C . LEU A 1 954 ? 125.832 135.888 109.821 1.00 16.52 954 LEU A C 1
ATOM 3984 O O . LEU A 1 954 ? 124.774 135.335 109.536 1.00 19.00 954 LEU A O 1
ATOM 3989 N N . GLN A 1 955 ? 126.098 137.137 109.459 1.00 18.91 955 GLN A N 1
ATOM 3990 C CA . GLN A 1 955 ? 125.168 137.930 108.665 1.00 20.50 955 GLN A CA 1
ATOM 3991 C C . GLN A 1 955 ? 125.831 138.352 107.362 1.00 20.44 955 GLN A C 1
ATOM 3992 O O . GLN A 1 955 ? 127.001 138.743 107.360 1.00 23.44 955 GLN A O 1
ATOM 3998 N N . PHE A 1 956 ? 125.094 138.255 106.258 1.00 18.77 956 PHE A N 1
ATOM 3999 C CA . PHE A 1 956 ? 125.599 138.644 104.948 1.00 18.49 956 PHE A CA 1
ATOM 4000 C C . PHE A 1 956 ? 124.859 139.868 104.430 1.00 23.28 956 PHE A C 1
ATOM 4001 O O . PHE A 1 956 ? 123.628 139.873 104.353 1.00 29.28 956 PHE A O 1
ATOM 4009 N N . ASP A 1 957 ? 125.627 140.884 104.051 1.00 21.00 957 ASP A N 1
ATOM 4010 C CA . ASP A 1 957 ? 125.153 142.122 103.463 1.00 20.69 957 ASP A CA 1
ATOM 4011 C C . ASP A 1 957 ? 125.710 142.127 102.046 1.00 22.43 957 ASP A C 1
ATOM 4012 O O . ASP A 1 957 ? 126.902 141.831 101.874 1.00 24.03 957 ASP A O 1
ATOM 4017 N N . PRO A 1 958 ? 124.896 142.386 101.010 1.00 21.36 958 PRO A N 1
ATOM 4018 C CA . PRO A 1 958 ? 125.419 142.429 99.628 1.00 18.40 958 PRO A CA 1
ATOM 4019 C C . PRO A 1 958 ? 126.454 143.515 99.360 1.00 17.93 958 PRO A C 1
ATOM 4020 O O . PRO A 1 958 ? 127.225 143.402 98.400 1.00 17.57 958 PRO A O 1
ATOM 4024 N N . TRP A 1 959 ? 126.480 144.574 100.171 1.00 19.88 959 TRP A N 1
ATOM 4025 C CA . TRP A 1 959 ? 127.379 145.698 99.939 1.00 18.70 959 TRP A CA 1
ATOM 4026 C C . TRP A 1 959 ? 128.824 145.394 100.317 1.00 19.82 959 TRP A C 1
ATOM 4027 O O . TRP A 1 959 ? 129.741 145.851 99.630 1.00 20.53 959 TRP A O 1
ATOM 4038 N N . ILE A 1 960 ? 129.058 144.657 101.407 1.00 22.26 960 ILE A N 1
ATOM 4039 C CA . ILE A 1 960 ? 130.405 144.545 101.968 1.00 22.50 960 ILE A CA 1
ATOM 4040 C C . ILE A 1 960 ? 130.840 143.099 102.175 1.00 21.55 960 ILE A C 1
ATOM 4041 O O . ILE A 1 960 ? 132.012 142.837 102.470 1.00 22.40 960 ILE A O 1
ATOM 4046 N N . GLY A 1 961 ? 129.924 142.153 102.028 1.00 20.44 961 GLY A N 1
ATOM 4047 C CA . GLY A 1 961 ? 130.216 140.769 102.371 1.00 18.85 961 GLY A CA 1
ATOM 4048 C C . GLY A 1 961 ? 129.702 140.440 103.759 1.00 21.26 961 GLY A C 1
ATOM 4049 O O . GLY A 1 961 ? 128.564 140.741 104.079 1.00 23.41 961 GLY A O 1
ATOM 4050 N N . ILE A 1 962 ? 130.546 139.817 104.581 1.00 21.77 962 ILE A N 1
ATOM 4051 C CA . ILE A 1 962 ? 130.161 139.481 105.951 1.00 20.56 962 ILE A CA 1
ATOM 4052 C C . ILE A 1 962 ? 130.105 140.764 106.775 1.00 21.47 962 ILE A C 1
ATOM 4053 O O . ILE A 1 962 ? 131.078 141.525 106.832 1.00 24.93 962 ILE A O 1
ATOM 4058 N N . ALA A 1 963 ? 128.966 140.998 107.423 1.00 21.13 963 ALA A N 1
ATOM 4059 C CA . ALA A 1 963 ? 128.584 142.301 107.941 1.00 25.37 963 ALA A CA 1
ATOM 4060 C C . ALA A 1 963 ? 129.327 142.645 109.230 1.00 29.29 963 ALA A C 1
ATOM 4061 O O . ALA A 1 963 ? 130.142 141.871 109.741 1.00 30.09 963 ALA A O 1
ATOM 4063 N N . ARG A 1 964 ? 129.053 143.861 109.714 1.00 34.35 964 ARG A N 1
ATOM 4064 C CA . ARG A 1 964 ? 129.594 144.383 110.968 1.00 36.99 964 ARG A CA 1
ATOM 4065 C C . ARG A 1 964 ? 129.205 143.501 112.147 1.00 37.64 964 ARG A C 1
ATOM 4066 O O . ARG A 1 964 ? 128.055 143.062 112.257 1.00 35.95 964 ARG A O 1
ATOM 4074 N N . SER A 1 965 ? 130.188 143.221 113.009 1.00 37.80 965 SER A N 1
ATOM 4075 C CA . SER A 1 965 ? 130.062 142.125 113.966 1.00 38.61 965 SER A CA 1
ATOM 4076 C C . SER A 1 965 ? 129.100 142.452 115.107 1.00 34.52 965 SER A C 1
ATOM 4077 O O . SER A 1 965 ? 128.262 141.617 115.468 1.00 28.56 965 SER A O 1
ATOM 4080 N N . GLY A 1 966 ? 129.180 143.656 115.670 1.00 35.63 966 GLY A N 1
ATOM 4081 C CA . GLY A 1 966 ? 128.378 143.955 116.839 1.00 30.62 966 GLY A CA 1
ATOM 4082 C C . GLY A 1 966 ? 128.817 143.270 118.115 1.00 29.71 966 GLY A C 1
ATOM 4083 O O . GLY A 1 966 ? 127.995 143.104 119.020 1.00 31.48 966 GLY A O 1
ATOM 4084 N N . LEU A 1 967 ? 130.080 142.834 118.199 1.00 27.28 967 LEU A N 1
ATOM 4085 C CA . LEU A 1 967 ? 130.567 142.141 119.391 1.00 24.76 967 LEU A CA 1
ATOM 4086 C C . LEU A 1 967 ? 130.678 143.079 120.589 1.00 24.87 967 LEU A C 1
ATOM 4087 O O . LEU A 1 967 ? 130.587 142.635 121.741 1.00 27.82 967 LEU A O 1
ATOM 4092 N N . SER A 1 968 ? 130.901 144.373 120.331 1.00 25.10 968 SER A N 1
ATOM 4093 C CA . SER A 1 968 ? 131.132 145.355 121.390 1.00 23.16 968 SER A CA 1
ATOM 4094 C C . SER A 1 968 ? 129.899 145.571 122.265 1.00 23.25 968 SER A C 1
ATOM 4095 O O . SER A 1 968 ? 130.008 145.638 123.497 1.00 25.43 968 SER A O 1
ATOM 4098 N N . THR A 1 969 ? 128.720 145.677 121.641 1.00 24.14 969 THR A N 1
ATOM 4099 C CA . THR A 1 969 ? 127.473 145.880 122.377 1.00 25.05 969 THR A CA 1
ATOM 4100 C C . THR A 1 969 ? 127.116 144.652 123.209 1.00 23.78 969 THR A C 1
ATOM 4101 O O . THR A 1 969 ? 126.684 144.780 124.365 1.00 25.11 969 THR A O 1
ATOM 4105 N N . LYS A 1 970 ? 127.347 143.457 122.650 1.00 20.72 970 LYS A N 1
ATOM 4106 C CA . LYS A 1 970 ? 127.137 142.210 123.382 1.00 19.36 970 LYS A CA 1
ATOM 4107 C C . LYS A 1 970 ? 128.080 142.085 124.570 1.00 18.27 970 LYS A C 1
ATOM 4108 O O . LYS A 1 970 ? 127.671 141.632 125.645 1.00 20.44 970 LYS A O 1
ATOM 4114 N N . LEU A 1 971 ? 129.341 142.495 124.400 1.00 16.31 971 LEU A N 1
ATOM 4115 C CA . LEU A 1 971 ? 130.297 142.422 125.500 1.00 15.53 971 LEU A CA 1
ATOM 4116 C C . LEU A 1 971 ? 129.959 143.417 126.608 1.00 17.86 971 LEU A C 1
ATOM 4117 O O . LEU A 1 971 ? 130.071 143.078 127.791 1.00 20.24 971 LEU A O 1
ATOM 4122 N N . ASP A 1 972 ? 129.521 144.634 126.242 1.00 17.87 972 ASP A N 1
ATOM 4123 C CA . ASP A 1 972 ? 129.093 145.627 127.233 1.00 16.90 972 ASP A CA 1
ATOM 4124 C C . ASP A 1 972 ? 127.882 145.146 128.023 1.00 19.57 972 ASP A C 1
ATOM 4125 O O . ASP A 1 972 ? 127.838 145.272 129.258 1.00 22.37 972 ASP A O 1
ATOM 4130 N N . PHE A 1 973 ? 126.915 144.556 127.316 1.00 19.10 973 PHE A N 1
ATOM 4131 C CA . PHE A 1 973 ? 125.688 144.046 127.916 1.00 18.81 973 PHE A CA 1
ATOM 4132 C C . PHE A 1 973 ? 125.973 142.883 128.865 1.00 18.18 973 PHE A C 1
ATOM 4133 O O . PHE A 1 973 ? 125.450 142.840 129.990 1.00 21.63 973 PHE A O 1
ATOM 4141 N N . TRP A 1 974 ? 126.848 141.961 128.445 1.00 14.77 974 TRP A N 1
ATOM 4142 C CA . TRP A 1 974 ? 127.200 140.823 129.288 1.00 13.61 974 TRP A CA 1
ATOM 4143 C C . TRP A 1 974 ? 128.028 141.230 130.503 1.00 15.90 974 TRP A C 1
ATOM 4144 O O . TRP A 1 974 ? 127.815 140.685 131.588 1.00 18.74 974 TRP A O 1
ATOM 4155 N N . LEU A 1 975 ? 128.972 142.175 130.352 1.00 15.90 975 LEU A N 1
ATOM 4156 C CA . LEU A 1 975 ? 129.743 142.641 131.509 1.00 14.49 975 LEU A CA 1
ATOM 4157 C C . LEU A 1 975 ? 128.866 143.373 132.521 1.00 14.86 975 LEU A C 1
ATOM 4158 O O . LEU A 1 975 ? 129.053 143.210 133.735 1.00 16.03 975 LEU A O 1
ATOM 4163 N N . GLN A 1 976 ? 127.873 144.139 132.046 1.00 16.53 976 GLN A N 1
ATOM 4164 C CA . GLN A 1 976 ? 126.943 144.789 132.970 1.00 19.77 976 GLN A CA 1
ATOM 4165 C C . GLN A 1 976 ? 126.061 143.775 133.701 1.00 19.07 976 GLN A C 1
ATOM 4166 O O . GLN A 1 976 ? 125.810 143.920 134.905 1.00 20.73 976 GLN A O 1
ATOM 4172 N N . ARG A 1 977 ? 125.590 142.736 132.999 1.00 17.39 977 ARG A N 1
ATOM 4173 C CA . ARG A 1 977 ? 124.747 141.742 133.667 1.00 16.31 977 ARG A CA 1
ATOM 4174 C C . ARG A 1 977 ? 125.533 140.843 134.621 1.00 16.46 977 ARG A C 1
ATOM 4175 O O . ARG A 1 977 ? 124.970 140.358 135.610 1.00 18.00 977 ARG A O 1
ATOM 4183 N N . ILE A 1 978 ? 126.810 140.569 134.329 1.00 14.82 978 ILE A N 1
ATOM 4184 C CA . ILE A 1 978 ? 127.645 139.857 135.298 1.00 12.31 978 ILE A CA 1
ATOM 4185 C C . ILE A 1 978 ? 127.914 140.738 136.515 1.00 15.46 978 ILE A C 1
ATOM 4186 O O . ILE A 1 978 ? 127.925 140.256 137.656 1.00 17.76 978 ILE A O 1
ATOM 4191 N N . ASP A 1 979 ? 128.086 142.048 136.300 1.00 17.26 979 ASP A N 1
ATOM 4192 C CA . ASP A 1 979 ? 128.354 142.954 137.414 1.00 14.62 979 ASP A CA 1
ATOM 4193 C C . ASP A 1 979 ? 127.138 143.126 138.324 1.00 15.17 979 ASP A C 1
ATOM 4194 O O . ASP A 1 979 ? 127.288 143.242 139.545 1.00 15.97 979 ASP A O 1
ATOM 4199 N N . GLN A 1 980 ? 125.929 143.117 137.763 1.00 18.65 980 GLN A N 1
ATOM 4200 C CA . GLN A 1 980 ? 124.740 143.325 138.586 1.00 20.24 980 GLN A CA 1
ATOM 4201 C C . GLN A 1 980 ? 124.202 142.055 139.242 1.00 19.56 980 GLN A C 1
ATOM 4202 O O . GLN A 1 980 ? 123.152 142.119 139.888 1.00 21.61 980 GLN A O 1
ATOM 4208 N N . ALA A 1 981 ? 124.877 140.913 139.104 1.00 18.38 981 ALA A N 1
ATOM 4209 C CA . ALA A 1 981 ? 124.479 139.701 139.807 1.00 15.80 981 ALA A CA 1
ATOM 4210 C C . ALA A 1 981 ? 124.910 139.762 141.275 1.00 15.97 981 ALA A C 1
ATOM 4211 O O . ALA A 1 981 ? 125.893 140.428 141.609 1.00 17.38 981 ALA A O 1
ATOM 4213 N N . PRO A 1 982 ? 124.172 139.096 142.189 1.00 15.91 982 PRO A N 1
ATOM 4214 C CA . PRO A 1 982 ? 124.639 139.016 143.592 1.00 16.17 982 PRO A CA 1
ATOM 4215 C C . PRO A 1 982 ? 125.658 137.905 143.827 1.00 15.64 982 PRO A C 1
ATOM 4216 O O . PRO A 1 982 ? 125.408 136.885 144.479 1.00 15.93 982 PRO A O 1
ATOM 4220 N N . LEU A 1 983 ? 126.862 138.102 143.297 1.00 14.70 983 LEU A N 1
ATOM 4221 C CA . LEU A 1 983 ? 127.939 137.128 143.384 1.00 12.35 983 LEU A CA 1
ATOM 4222 C C . LEU A 1 983 ? 129.188 137.754 143.988 1.00 14.07 983 LEU A C 1
ATOM 4223 O O . LEU A 1 983 ? 129.353 138.977 143.996 1.00 17.64 983 LEU A O 1
ATOM 4228 N N . LYS A 1 984 ? 130.052 136.891 144.512 1.00 12.67 984 LYS A N 1
ATOM 4229 C CA . LYS A 1 984 ? 131.375 137.276 144.971 1.00 11.14 984 LYS A CA 1
ATOM 4230 C C . LYS A 1 984 ? 132.276 137.587 143.767 1.00 12.24 984 LYS A C 1
ATOM 4231 O O . LYS A 1 984 ? 131.974 137.155 142.655 1.00 14.33 984 LYS A O 1
ATOM 4237 N N . PRO A 1 985 ? 133.356 138.381 143.955 1.00 11.45 985 PRO A N 1
ATOM 4238 C CA . PRO A 1 985 ? 134.181 138.806 142.798 1.00 10.30 985 PRO A CA 1
ATOM 4239 C C . PRO A 1 985 ? 134.879 137.706 142.001 1.00 10.82 985 PRO A C 1
ATOM 4240 O O . PRO A 1 985 ? 134.886 137.780 140.763 1.00 12.98 985 PRO A O 1
ATOM 4244 N N . LEU A 1 986 ? 135.461 136.691 142.645 1.00 10.42 986 LEU A N 1
ATOM 4245 C CA . LEU A 1 986 ? 136.048 135.599 141.872 1.00 10.57 986 LEU A CA 1
ATOM 4246 C C . LEU A 1 986 ? 134.996 134.701 141.237 1.00 10.84 986 LEU A C 1
ATOM 4247 O O . LEU A 1 986 ? 135.275 134.076 140.209 1.00 13.19 986 LEU A O 1
ATOM 4252 N N . GLN A 1 987 ? 133.784 134.670 141.793 1.00 10.42 987 GLN A N 1
ATOM 4253 C CA . GLN A 1 987 ? 132.678 133.985 141.135 1.00 11.10 987 GLN A CA 1
ATOM 4254 C C . GLN A 1 987 ? 132.264 134.703 139.853 1.00 10.38 987 GLN A C 1
ATOM 4255 O O . GLN A 1 987 ? 132.004 134.055 138.834 1.00 12.24 987 GLN A O 1
ATOM 4261 N N . LYS A 1 988 ? 132.222 136.041 139.890 1.00 8.60 988 LYS A N 1
ATOM 4262 C CA . LYS A 1 988 ? 131.988 136.860 138.700 1.00 8.29 988 LYS A CA 1
ATOM 4263 C C . LYS A 1 988 ? 133.079 136.658 137.659 1.00 8.82 988 LYS A C 1
ATOM 4264 O O . LYS A 1 988 ? 132.799 136.572 136.452 1.00 10.09 988 LYS A O 1
ATOM 4270 N N . THR A 1 989 ? 134.332 136.588 138.120 1.00 8.80 989 THR A N 1
ATOM 4271 C CA . THR A 1 989 ? 135.471 136.340 137.243 1.00 8.39 989 THR A CA 1
ATOM 4272 C C . THR A 1 989 ? 135.383 134.957 136.604 1.00 9.16 989 THR A C 1
ATOM 4273 O O . THR A 1 989 ? 135.715 134.801 135.427 1.00 9.66 989 THR A O 1
ATOM 4277 N N . ASP A 1 990 ? 134.854 133.969 137.330 1.00 9.70 990 ASP A N 1
ATOM 4278 C CA . ASP A 1 990 ? 134.671 132.636 136.759 1.00 9.09 990 ASP A CA 1
ATOM 4279 C C . ASP A 1 990 ? 133.529 132.586 135.742 1.00 9.41 990 ASP A C 1
ATOM 4280 O O . ASP A 1 990 ? 133.624 131.847 134.748 1.00 11.28 990 ASP A O 1
ATOM 4285 N N . ILE A 1 991 ? 132.437 133.334 135.984 1.00 8.70 991 ILE A N 1
ATOM 4286 C CA . ILE A 1 991 ? 131.351 133.436 134.996 1.00 8.26 991 ILE A CA 1
ATOM 4287 C C . ILE A 1 991 ? 131.841 134.085 133.704 1.00 8.64 991 ILE A C 1
ATOM 4288 O O . ILE A 1 991 ? 131.501 133.634 132.602 1.00 9.03 991 ILE A O 1
ATOM 4293 N N . LEU A 1 992 ? 132.672 135.123 133.813 1.00 8.45 992 LEU A N 1
ATOM 4294 C CA . LEU A 1 992 ? 133.259 135.723 132.614 1.00 8.19 992 LEU A CA 1
ATOM 4295 C C . LEU A 1 992 ? 134.270 134.785 131.951 1.00 8.91 992 LEU A C 1
ATOM 4296 O O . LEU A 1 992 ? 134.304 134.661 130.722 1.00 10.28 992 LEU A O 1
ATOM 4301 N N . LYS A 1 993 ? 135.094 134.113 132.762 1.00 8.58 993 LYS A N 1
ATOM 4302 C CA . LYS A 1 993 ? 136.197 133.283 132.279 1.00 8.08 993 LYS A CA 1
ATOM 4303 C C . LYS A 1 993 ? 135.718 132.065 131.496 1.00 9.08 993 LYS A C 1
ATOM 4304 O O . LYS A 1 993 ? 136.186 131.810 130.382 1.00 11.04 993 LYS A O 1
ATOM 4310 N N . THR A 1 994 ? 134.788 131.298 132.062 1.00 8.62 994 THR A N 1
ATOM 4311 C CA . THR A 1 994 ? 134.476 129.991 131.495 1.00 8.11 994 THR A CA 1
ATOM 4312 C C . THR A 1 994 ? 133.329 130.041 130.490 1.00 9.26 994 THR A C 1
ATOM 4313 O O . THR A 1 994 ? 133.390 129.370 129.452 1.00 11.63 994 THR A O 1
ATOM 4317 N N . TYR A 1 995 ? 132.335 130.883 130.720 1.00 9.22 995 TYR A N 1
ATOM 4318 C CA . TYR A 1 995 ? 131.081 130.807 129.982 1.00 8.27 995 TYR A CA 1
ATOM 4319 C C . TYR A 1 995 ? 130.860 131.969 129.029 1.00 10.26 995 TYR A C 1
ATOM 4320 O O . TYR A 1 995 ? 130.333 131.767 127.936 1.00 13.33 995 TYR A O 1
ATOM 4329 N N . THR A 1 996 ? 131.247 133.185 129.413 1.00 9.86 996 THR A N 1
ATOM 4330 C CA . THR A 1 996 ? 130.921 134.372 128.627 1.00 9.16 996 THR A CA 1
ATOM 4331 C C . THR A 1 996 ? 131.871 134.563 127.447 1.00 9.34 996 THR A C 1
ATOM 4332 O O . THR A 1 996 ? 131.426 134.858 126.332 1.00 11.70 996 THR A O 1
ATOM 4336 N N . ILE A 1 997 ? 133.182 134.434 127.684 1.00 8.00 997 ILE A N 1
ATOM 4337 C CA . ILE A 1 997 ? 134.175 134.675 126.623 1.00 9.09 997 ILE A CA 1
ATOM 4338 C C . ILE A 1 997 ? 134.114 133.673 125.460 1.00 9.27 997 ILE A C 1
ATOM 4339 O O . ILE A 1 997 ? 134.198 134.117 124.304 1.00 9.80 997 ILE A O 1
ATOM 4344 N N . PRO A 1 998 ? 133.933 132.295 125.669 1.00 8.81 998 PRO A N 1
ATOM 4345 C CA . PRO A 1 998 ? 133.747 131.410 124.497 1.00 8.60 998 PRO A CA 1
ATOM 4346 C C . PRO A 1 998 ? 132.566 131.666 123.560 1.00 8.75 998 PRO A C 1
ATOM 4347 O O . PRO A 1 998 ? 132.523 131.090 122.468 1.00 9.60 998 PRO A O 1
ATOM 4351 N N . ARG A 1 999 ? 131.605 132.504 123.954 1.00 8.41 999 ARG A N 1
ATOM 4352 C CA . ARG A 1 999 ? 130.514 132.861 123.055 1.00 7.88 999 ARG A CA 1
ATOM 4353 C C . ARG A 1 999 ? 130.951 133.798 121.933 1.00 9.01 999 ARG A C 1
ATOM 4354 O O . ARG A 1 999 ? 130.235 133.919 120.934 1.00 11.42 999 ARG A O 1
ATOM 4362 N N . LEU A 1 1000 ? 132.096 134.468 122.078 1.00 8.44 1000 LEU A N 1
ATOM 4363 C CA . LEU A 1 1000 ? 132.562 135.425 121.079 1.00 7.68 1000 LEU A CA 1
ATOM 4364 C C . LEU A 1 1000 ? 133.379 134.773 119.971 1.00 8.02 1000 LEU A C 1
ATOM 4365 O O . LEU A 1 1000 ? 133.514 135.362 118.892 1.00 9.95 1000 LEU A O 1
ATOM 4370 N N . ILE A 1 1001 ? 133.923 133.580 120.231 1.00 7.92 1001 ILE A N 1
ATOM 4371 C CA . ILE A 1 1001 ? 135.048 133.038 119.468 1.00 7.41 1001 ILE A CA 1
ATOM 4372 C C . ILE A 1 1001 ? 134.625 132.616 118.062 1.00 8.93 1001 ILE A C 1
ATOM 4373 O O . ILE A 1 1001 ? 135.362 132.845 117.097 1.00 11.37 1001 ILE A O 1
ATOM 4378 N N . TYR A 1 1002 ? 133.418 132.053 117.916 1.00 8.82 1002 TYR A N 1
ATOM 4379 C CA . TYR A 1 1002 ? 132.920 131.617 116.607 1.00 7.68 1002 TYR A CA 1
ATOM 4380 C C . TYR A 1 1002 ? 132.694 132.797 115.663 1.00 8.44 1002 TYR A C 1
ATOM 4381 O O . TYR A 1 1002 ? 133.144 132.778 114.507 1.00 9.13 1002 TYR A O 1
ATOM 4390 N N . ILE A 1 1003 ? 132.036 133.850 116.160 1.00 9.49 1003 ILE A N 1
ATOM 4391 C CA . ILE A 1 1003 ? 131.769 135.034 115.347 1.00 10.07 1003 ILE A CA 1
ATOM 4392 C C . ILE A 1 1003 ? 133.061 135.787 115.047 1.00 10.59 1003 ILE A C 1
ATOM 4393 O O . ILE A 1 1003 ? 133.293 136.193 113.904 1.00 12.14 1003 ILE A O 1
ATOM 4398 N N . ALA A 1 1004 ? 133.950 135.923 116.041 1.00 10.68 1004 ALA A N 1
ATOM 4399 C CA . ALA A 1 1004 ? 135.221 136.614 115.829 1.00 10.53 1004 ALA A CA 1
ATOM 4400 C C . ALA A 1 1004 ? 136.156 135.839 114.907 1.00 11.90 1004 ALA A C 1
ATOM 4401 O O . ALA A 1 1004 ? 136.991 136.442 114.224 1.00 13.88 1004 ALA A O 1
ATOM 4403 N N . ASP A 1 1005 ? 136.029 134.512 114.871 1.00 11.20 1005 ASP A N 1
ATOM 4404 C CA . ASP A 1 1005 ? 136.826 133.701 113.961 1.00 11.12 1005 ASP A CA 1
ATOM 4405 C C . ASP A 1 1005 ? 136.322 133.882 112.531 1.00 11.87 1005 ASP A C 1
ATOM 4406 O O . ASP A 1 1005 ? 137.083 134.269 111.638 1.00 14.01 1005 ASP A O 1
ATOM 4411 N N . HIS A 1 1006 ? 135.037 133.598 112.292 1.00 11.87 1006 HIS A N 1
ATOM 4412 C CA . HIS A 1 1006 ? 134.566 133.500 110.911 1.00 10.51 1006 HIS A CA 1
ATOM 4413 C C . HIS A 1 1006 ? 134.306 134.844 110.232 1.00 11.34 1006 HIS A C 1
ATOM 4414 O O . HIS A 1 1006 ? 134.233 134.881 108.999 1.00 14.26 1006 HIS A O 1
ATOM 4421 N N . SER A 1 1007 ? 134.158 135.942 110.968 1.00 11.27 1007 SER A N 1
ATOM 4422 C CA . SER A 1 1007 ? 134.026 137.231 110.300 1.00 11.43 1007 SER A CA 1
ATOM 4423 C C . SER A 1 1007 ? 135.367 137.918 110.085 1.00 14.27 1007 SER A C 1
ATOM 4424 O O . SER A 1 1007 ? 135.386 139.019 109.522 1.00 15.56 1007 SER A O 1
ATOM 4427 N N . GLU A 1 1008 ? 136.464 137.292 110.542 1.00 16.62 1008 GLU A N 1
ATOM 4428 C CA . GLU A 1 1008 ? 137.854 137.724 110.328 1.00 16.16 1008 GLU A CA 1
ATOM 4429 C C . GLU A 1 1008 ? 138.125 139.118 110.897 1.00 15.20 1008 GLU A C 1
ATOM 4430 O O . GLU A 1 1008 ? 138.544 140.035 110.191 1.00 17.38 1008 GLU A O 1
ATOM 4436 N N . VAL A 1 1009 ? 137.861 139.260 112.199 1.00 13.39 1009 VAL A N 1
ATOM 4437 C CA . VAL A 1 1009 ? 138.052 140.522 112.904 1.00 13.27 1009 VAL A CA 1
ATOM 4438 C C . VAL A 1 1009 ? 139.538 140.833 113.030 1.00 15.63 1009 VAL A C 1
ATOM 4439 O O . VAL A 1 1009 ? 140.332 139.992 113.467 1.00 20.60 1009 VAL A O 1
ATOM 4443 N N . LYS A 1 1010 ? 139.921 142.047 112.642 1.00 14.46 1010 LYS A N 1
ATOM 4444 C CA . LYS A 1 1010 ? 141.288 142.523 112.791 1.00 16.39 1010 LYS A CA 1
ATOM 4445 C C . LYS A 1 1010 ? 141.542 143.058 114.201 1.00 17.36 1010 LYS A C 1
ATOM 4446 O O . LYS A 1 1010 ? 140.644 143.128 115.041 1.00 18.96 1010 LYS A O 1
ATOM 4452 N N . THR A 1 1011 ? 142.801 143.447 114.431 1.00 17.46 1011 THR A N 1
ATOM 4453 C CA . THR A 1 1011 ? 143.390 143.513 115.770 1.00 17.96 1011 THR A CA 1
ATOM 4454 C C . THR A 1 1011 ? 142.815 144.642 116.631 1.00 17.36 1011 THR A C 1
ATOM 4455 O O . THR A 1 1011 ? 142.731 144.490 117.857 1.00 20.18 1011 THR A O 1
ATOM 4459 N N . ALA A 1 1012 ? 142.395 145.756 116.014 1.00 14.72 1012 ALA A N 1
ATOM 4460 C CA . ALA A 1 1012 ? 141.977 146.947 116.764 1.00 13.85 1012 ALA A CA 1
ATOM 4461 C C . ALA A 1 1012 ? 140.713 146.707 117.588 1.00 16.62 1012 ALA A C 1
ATOM 4462 O O . ALA A 1 1012 ? 140.647 147.094 118.764 1.00 19.88 1012 ALA A O 1
ATOM 4464 N N . LEU A 1 1013 ? 139.729 146.012 117.010 1.00 15.92 1013 LEU A N 1
ATOM 4465 C CA . LEU A 1 1013 ? 138.517 145.661 117.744 1.00 14.62 1013 LEU A CA 1
ATOM 4466 C C . LEU A 1 1013 ? 138.803 144.612 118.813 1.00 16.00 1013 LEU A C 1
ATOM 4467 O O . LEU A 1 1013 ? 138.203 144.653 119.894 1.00 18.92 1013 LEU A O 1
ATOM 4472 N N . LEU A 1 1014 ? 139.743 143.697 118.534 1.00 14.02 1014 LEU A N 1
ATOM 4473 C CA . LEU A 1 1014 ? 140.158 142.688 119.509 1.00 13.52 1014 LEU A CA 1
ATOM 4474 C C . LEU A 1 1014 ? 140.797 143.319 120.738 1.00 15.74 1014 LEU A C 1
ATOM 4475 O O . LEU A 1 1014 ? 140.492 142.934 121.872 1.00 17.87 1014 LEU A O 1
ATOM 4480 N N . GLU A 1 1015 ? 141.660 144.314 120.537 1.00 15.36 1015 GLU A N 1
ATOM 4481 C CA . GLU A 1 1015 ? 142.276 144.983 121.674 1.00 16.27 1015 GLU A CA 1
ATOM 4482 C C . GLU A 1 1015 ? 141.322 145.946 122.370 1.00 15.52 1015 GLU A C 1
ATOM 4483 O O . GLU A 1 1015 ? 141.489 146.184 123.570 1.00 19.48 1015 GLU A O 1
ATOM 4489 N N . THR A 1 1016 ? 140.303 146.458 121.665 1.00 13.00 1016 THR A N 1
ATOM 4490 C CA . THR A 1 1016 ? 139.227 147.200 122.330 1.00 13.01 1016 THR A CA 1
ATOM 4491 C C . THR A 1 1016 ? 138.431 146.301 123.279 1.00 15.38 1016 THR A C 1
ATOM 4492 O O . THR A 1 1016 ? 138.167 146.674 124.436 1.00 18.28 1016 THR A O 1
ATOM 4496 N N . LEU A 1 1017 ? 138.077 145.094 122.814 1.00 14.38 1017 LEU A N 1
ATOM 4497 C CA . LEU A 1 1017 ? 137.366 144.139 123.664 1.00 12.42 1017 LEU A CA 1
ATOM 4498 C C . LEU A 1 1017 ? 138.241 143.654 124.818 1.00 14.66 1017 LEU A C 1
ATOM 4499 O O . LEU A 1 1017 ? 137.746 143.457 125.934 1.00 16.65 1017 LEU A O 1
ATOM 4504 N N . ASP A 1 1018 ? 139.544 143.468 124.565 1.00 13.07 1018 ASP A N 1
ATOM 4505 C CA . ASP A 1 1018 ? 140.493 143.101 125.618 1.00 12.99 1018 ASP A CA 1
ATOM 4506 C C . ASP A 1 1018 ? 140.611 144.176 126.688 1.00 13.27 1018 ASP A C 1
ATOM 4507 O O . ASP A 1 1018 ? 140.685 143.858 127.883 1.00 15.61 1018 ASP A O 1
ATOM 4512 N N . GLN A 1 1019 ? 140.647 145.449 126.271 1.00 12.65 1019 GLN A N 1
ATOM 4513 C CA . GLN A 1 1019 ? 140.688 146.561 127.214 1.00 12.74 1019 GLN A CA 1
ATOM 4514 C C . GLN A 1 1019 ? 139.436 146.612 128.074 1.00 13.03 1019 GLN A C 1
ATOM 4515 O O . GLN A 1 1019 ? 139.532 146.800 129.293 1.00 14.72 1019 GLN A O 1
ATOM 4521 N N . LYS A 1 1020 ? 138.264 146.398 127.461 1.00 11.57 1020 LYS A N 1
ATOM 4522 C CA . LYS A 1 1020 ? 137.003 146.397 128.207 1.00 11.60 1020 LYS A CA 1
ATOM 4523 C C . LYS A 1 1020 ? 136.946 145.252 129.216 1.00 10.96 1020 LYS A C 1
ATOM 4524 O O . LYS A 1 1020 ? 136.527 145.446 130.370 1.00 10.92 1020 LYS A O 1
ATOM 4530 N N . ILE A 1 1021 ? 137.410 144.065 128.800 1.00 10.60 1021 ILE A N 1
ATOM 4531 C CA . ILE A 1 1021 ? 137.442 142.881 129.661 1.00 9.18 1021 ILE A CA 1
ATOM 4532 C C . ILE A 1 1021 ? 138.355 143.104 130.864 1.00 8.98 1021 ILE A C 1
ATOM 4533 O O . ILE A 1 1021 ? 137.949 142.884 132.010 1.00 8.54 1021 ILE A O 1
ATOM 4538 N N . ARG A 1 1022 ? 139.588 143.575 130.629 1.00 10.25 1022 ARG A N 1
ATOM 4539 C CA . ARG A 1 1022 ? 140.518 143.681 131.752 1.00 8.24 1022 ARG A CA 1
ATOM 4540 C C . ARG A 1 1022 ? 140.218 144.876 132.656 1.00 7.73 1022 ARG A C 1
ATOM 4541 O O . ARG A 1 1022 ? 140.506 144.805 133.856 1.00 8.54 1022 ARG A O 1
ATOM 4549 N N . THR A 1 1023 ? 139.587 145.942 132.139 1.00 8.12 1023 THR A N 1
ATOM 4550 C CA . THR A 1 1023 ? 139.076 146.990 133.028 1.00 8.18 1023 THR A CA 1
ATOM 4551 C C . THR A 1 1023 ? 137.936 146.477 133.911 1.00 7.94 1023 THR A C 1
ATOM 4552 O O . THR A 1 1023 ? 137.888 146.793 135.108 1.00 9.76 1023 THR A O 1
ATOM 4556 N N . ALA A 1 1024 ? 137.051 145.633 133.359 1.00 8.97 1024 ALA A N 1
ATOM 4557 C CA . ALA A 1 1024 ? 135.988 145.030 134.168 1.00 8.11 1024 ALA A CA 1
ATOM 4558 C C . ALA A 1 1024 ? 136.540 144.086 135.238 1.00 7.20 1024 ALA A C 1
ATOM 4559 O O . ALA A 1 1024 ? 136.086 144.113 136.389 1.00 8.12 1024 ALA A O 1
ATOM 4561 N N . VAL A 1 1025 ? 137.530 143.259 134.877 1.00 6.49 1025 VAL A N 1
ATOM 4562 C CA . VAL A 1 1025 ? 138.132 142.316 135.826 1.00 5.64 1025 VAL A CA 1
ATOM 4563 C C . VAL A 1 1025 ? 138.896 143.047 136.928 1.00 5.19 1025 VAL A C 1
ATOM 4564 O O . VAL A 1 1025 ? 138.765 142.713 138.113 1.00 7.22 1025 VAL A O 1
ATOM 4568 N N . LYS A 1 1026 ? 139.672 144.075 136.571 1.00 6.46 1026 LYS A N 1
ATOM 4569 C CA . LYS A 1 1026 ? 140.425 144.812 137.583 1.00 6.65 1026 LYS A CA 1
ATOM 4570 C C . LYS A 1 1026 ? 139.523 145.681 138.458 1.00 7.08 1026 LYS A C 1
ATOM 4571 O O . LYS A 1 1026 ? 139.887 146.000 139.594 1.00 8.83 1026 LYS A O 1
ATOM 4577 N N . GLU A 1 1027 ? 138.348 146.086 137.961 1.00 7.60 1027 GLU A N 1
ATOM 4578 C CA . GLU A 1 1027 ? 137.424 146.776 138.862 1.00 7.93 1027 GLU A CA 1
ATOM 4579 C C . GLU A 1 1027 ? 136.613 145.814 139.730 1.00 7.23 1027 GLU A C 1
ATOM 4580 O O . GLU A 1 1027 ? 136.130 146.222 140.792 1.00 8.46 1027 GLU A O 1
ATOM 4586 N N . TRP A 1 1028 ? 136.425 144.558 139.304 1.00 7.18 1028 TRP A N 1
ATOM 4587 C CA . TRP A 1 1028 ? 135.756 143.588 140.176 1.00 6.49 1028 TRP A CA 1
ATOM 4588 C C . TRP A 1 1028 ? 136.624 143.189 141.365 1.00 7.44 1028 TRP A C 1
ATOM 4589 O O . TRP A 1 1028 ? 136.123 143.061 142.487 1.00 10.60 1028 TRP A O 1
ATOM 4600 N N . LEU A 1 1029 ? 137.915 142.977 141.142 1.00 7.13 1029 LEU A N 1
ATOM 4601 C CA . LEU A 1 1029 ? 138.794 142.394 142.145 1.00 6.01 1029 LEU A CA 1
ATOM 4602 C C . LEU A 1 1029 ? 139.497 143.435 143.004 1.00 8.41 1029 LEU A C 1
ATOM 4603 O O . LEU A 1 1029 ? 140.341 143.054 143.824 1.00 9.02 1029 LEU A O 1
ATOM 4608 N N . HIS A 1 1030 ? 139.165 144.722 142.817 1.00 9.48 1030 HIS A N 1
ATOM 4609 C CA . HIS A 1 1030 ? 139.737 145.872 143.537 1.00 9.75 1030 HIS A CA 1
ATOM 4610 C C . HIS A 1 1030 ? 141.254 145.958 143.387 1.00 9.10 1030 HIS A C 1
ATOM 4611 O O . HIS A 1 1030 ? 141.968 146.339 144.315 1.00 10.81 1030 HIS A O 1
ATOM 4618 N N . LEU A 1 1031 ? 141.745 145.609 142.205 1.00 7.89 1031 LEU A N 1
ATOM 4619 C CA . LEU A 1 1031 ? 143.134 145.783 141.815 1.00 8.20 1031 LEU A CA 1
ATOM 4620 C C . LEU A 1 1031 ? 143.359 147.205 141.310 1.00 9.30 1031 LEU A C 1
ATOM 4621 O O . LEU A 1 1031 ? 142.428 147.826 140.787 1.00 9.23 1031 LEU A O 1
ATOM 4626 N N . PRO A 1 1032 ? 144.563 147.742 141.507 1.00 9.63 1032 PRO A N 1
ATOM 4627 C CA . PRO A 1 1032 ? 144.903 149.028 140.903 1.00 8.90 1032 PRO A CA 1
ATOM 4628 C C . PRO A 1 1032 ? 144.926 148.936 139.387 1.00 11.32 1032 PRO A C 1
ATOM 4629 O O . PRO A 1 1032 ? 145.109 147.845 138.820 1.00 12.83 1032 PRO A O 1
ATOM 4633 N N . PRO A 1 1033 ? 144.688 150.056 138.693 1.00 11.65 1033 PRO A N 1
ATOM 4634 C CA . PRO A 1 1033 ? 144.827 150.064 137.223 1.00 9.97 1033 PRO A CA 1
ATOM 4635 C C . PRO A 1 1033 ? 146.231 149.765 136.712 1.00 12.74 1033 PRO A C 1
ATOM 4636 O O . PRO A 1 1033 ? 146.374 149.322 135.568 1.00 16.21 1033 PRO A O 1
ATOM 4640 N N . CYS A 1 1034 ? 147.268 149.992 137.517 1.00 12.99 1034 CYS A N 1
ATOM 4641 C CA . CYS A 1 1034 ? 148.644 149.725 137.123 1.00 13.60 1034 CYS A CA 1
ATOM 4642 C C . CYS A 1 1034 ? 149.063 148.273 137.334 1.00 15.10 1034 CYS A C 1
ATOM 4643 O O . CYS A 1 1034 ? 150.248 147.967 137.155 1.00 17.14 1034 CYS A O 1
ATOM 4646 N N . THR A 1 1035 ? 148.144 147.393 137.736 1.00 13.34 1035 THR A N 1
ATOM 4647 C CA . THR A 1 1035 ? 148.447 145.974 137.890 1.00 13.05 1035 THR A CA 1
ATOM 4648 C C . THR A 1 1035 ? 148.718 145.348 136.525 1.00 14.57 1035 THR A C 1
ATOM 4649 O O . THR A 1 1035 ? 148.050 145.672 135.541 1.00 17.43 1035 THR A O 1
ATOM 4653 N N . CYS A 1 1036 ? 149.740 144.490 136.472 1.00 13.89 1036 CYS A N 1
ATOM 4654 C CA . CYS A 1 1036 ? 150.189 143.865 135.235 1.00 16.62 1036 CYS A CA 1
ATOM 4655 C C . CYS A 1 1036 ? 149.120 142.959 134.631 1.00 18.92 1036 CYS A C 1
ATOM 4656 O O . CYS A 1 1036 ? 148.256 142.422 135.329 1.00 20.00 1036 CYS A O 1
ATOM 4659 N N . ASP A 1 1037 ? 149.175 142.822 133.303 1.00 19.17 1037 ASP A N 1
ATOM 4660 C CA . ASP A 1 1037 ? 148.199 142.020 132.571 1.00 17.05 1037 ASP A CA 1
ATOM 4661 C C . ASP A 1 1037 ? 148.381 140.529 132.824 1.00 16.13 1037 ASP A C 1
ATOM 4662 O O . ASP A 1 1037 ? 147.441 139.744 132.643 1.00 17.12 1037 ASP A O 1
ATOM 4667 N N . ALA A 1 1038 ? 149.585 140.122 133.216 1.00 15.01 1038 ALA A N 1
ATOM 4668 C CA . ALA A 1 1038 ? 149.920 138.707 133.238 1.00 15.72 1038 ALA A CA 1
ATOM 4669 C C . ALA A 1 1038 ? 149.346 137.976 134.445 1.00 15.72 1038 ALA A C 1
ATOM 4670 O O . ALA A 1 1038 ? 149.299 136.745 134.437 1.00 15.93 1038 ALA A O 1
ATOM 4672 N N . ILE A 1 1039 ? 148.935 138.688 135.498 1.00 14.09 1039 ILE A N 1
ATOM 4673 C CA . ILE A 1 1039 ? 148.181 138.002 136.545 1.00 12.54 1039 ILE A CA 1
ATOM 4674 C C . ILE A 1 1039 ? 146.798 137.618 136.019 1.00 13.88 1039 ILE A C 1
ATOM 4675 O O . ILE A 1 1039 ? 146.257 136.566 136.378 1.00 15.67 1039 ILE A O 1
ATOM 4680 N N . LEU A 1 1040 ? 146.239 138.416 135.109 1.00 12.82 1040 LEU A N 1
ATOM 4681 C CA . LEU A 1 1040 ? 144.962 138.076 134.498 1.00 10.66 1040 LEU A CA 1
ATOM 4682 C C . LEU A 1 1040 ? 145.126 136.979 133.452 1.00 11.77 1040 LEU A C 1
ATOM 4683 O O . LEU A 1 1040 ? 144.297 136.069 133.361 1.00 13.90 1040 LEU A O 1
ATOM 4688 N N . TYR A 1 1041 ? 146.195 137.043 132.654 1.00 12.68 1041 TYR A N 1
ATOM 4689 C CA . TYR A 1 1041 ? 146.291 136.183 131.477 1.00 12.28 1041 TYR A CA 1
ATOM 4690 C C . TYR A 1 1041 ? 147.058 134.873 131.646 1.00 13.66 1041 TYR A C 1
ATOM 4691 O O . TYR A 1 1041 ? 146.876 133.992 130.803 1.00 16.78 1041 TYR A O 1
ATOM 4700 N N . SER A 1 1042 ? 147.914 134.707 132.658 1.00 12.47 1042 SER A N 1
ATOM 4701 C CA . SER A 1 1042 ? 148.635 133.439 132.803 1.00 13.12 1042 SER A CA 1
ATOM 4702 C C . SER A 1 1042 ? 147.708 132.308 133.231 1.00 15.15 1042 SER A C 1
ATOM 4703 O O . SER A 1 1042 ? 146.594 132.535 133.704 1.00 16.37 1042 SER A O 1
ATOM 4706 N N . SER A 1 1043 ? 148.181 131.075 133.031 1.00 16.79 1043 SER A N 1
ATOM 4707 C CA . SER A 1 1043 ? 147.420 129.881 133.383 1.00 18.53 1043 SER A CA 1
ATOM 4708 C C . SER A 1 1043 ? 147.265 129.779 134.896 1.00 20.35 1043 SER A C 1
ATOM 4709 O O . SER A 1 1043 ? 148.016 130.391 135.656 1.00 21.82 1043 SER A O 1
ATOM 4712 N N . THR A 1 1044 ? 146.246 129.032 135.328 1.00 19.02 1044 THR A N 1
ATOM 4713 C CA . THR A 1 1044 ? 145.972 128.900 136.756 1.00 17.46 1044 THR A CA 1
ATOM 4714 C C . THR A 1 1044 ? 147.069 128.109 137.465 1.00 18.44 1044 THR A C 1
ATOM 4715 O O . THR A 1 1044 ? 147.376 128.383 138.631 1.00 20.78 1044 THR A O 1
ATOM 4719 N N . ARG A 1 1045 ? 147.704 127.158 136.772 1.00 19.50 1045 ARG A N 1
ATOM 4720 C CA . ARG A 1 1045 ? 148.878 126.515 137.348 1.00 21.60 1045 ARG A CA 1
ATOM 4721 C C . ARG A 1 1045 ? 150.144 127.363 137.232 1.00 24.00 1045 ARG A C 1
ATOM 4722 O O . ARG A 1 1045 ? 151.159 126.996 137.830 1.00 24.76 1045 ARG A O 1
ATOM 4730 N N 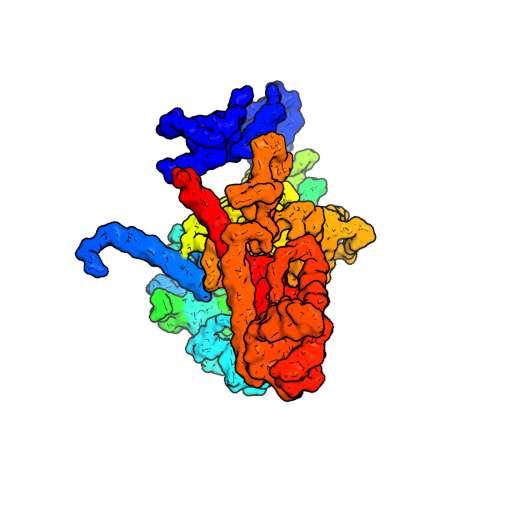. ASP A 1 1046 ? 150.117 128.475 136.495 1.00 23.94 1046 ASP A N 1
ATOM 4731 C CA . ASP A 1 1046 ? 151.221 129.428 136.497 1.00 21.63 1046 ASP A CA 1
ATOM 4732 C C . ASP A 1 1046 ? 151.113 130.464 137.607 1.00 20.25 1046 ASP A C 1
ATOM 4733 O O . ASP A 1 1046 ? 152.017 131.290 137.743 1.00 21.90 1046 ASP A O 1
ATOM 4738 N N . GLY A 1 1047 ? 150.040 130.451 138.387 1.00 17.05 1047 GLY A N 1
ATOM 4739 C CA . GLY A 1 1047 ? 149.793 131.482 139.371 1.00 16.03 1047 GLY A CA 1
ATOM 4740 C C . GLY A 1 1047 ? 148.879 132.599 138.915 1.00 17.11 1047 GLY A C 1
ATOM 4741 O O . GLY A 1 1047 ? 148.739 133.598 139.631 1.00 22.45 1047 GLY A O 1
ATOM 4742 N N . GLY A 1 1048 ? 148.259 132.462 137.745 1.00 14.58 1048 GLY A N 1
ATOM 4743 C CA . GLY A 1 1048 ? 147.343 133.453 137.224 1.00 12.12 1048 GLY A CA 1
ATOM 4744 C C . GLY A 1 1048 ? 145.884 133.049 137.356 1.00 13.38 1048 GLY A C 1
ATOM 4745 O O . GLY A 1 1048 ? 145.531 132.042 137.966 1.00 16.93 1048 GLY A O 1
ATOM 4746 N N . LEU A 1 1049 ? 145.021 133.878 136.764 1.00 11.97 1049 LEU A N 1
ATOM 4747 C CA . LEU A 1 1049 ? 143.579 133.672 136.822 1.00 12.10 1049 LEU A CA 1
ATOM 4748 C C . LEU A 1 1049 ? 143.024 132.892 135.635 1.00 12.58 1049 LEU A C 1
ATOM 4749 O O . LEU A 1 1049 ? 141.906 132.376 135.725 1.00 15.83 1049 LEU A O 1
ATOM 4754 N N . GLY A 1 1050 ? 143.760 132.801 134.532 1.00 11.18 1050 GLY A N 1
ATOM 4755 C CA . GLY A 1 1050 ? 143.313 132.034 133.383 1.00 11.65 1050 GLY A CA 1
ATOM 4756 C C . GLY A 1 1050 ? 142.318 132.719 132.473 1.00 12.19 1050 GLY A C 1
ATOM 4757 O O . GLY A 1 1050 ? 141.611 132.038 131.726 1.00 13.99 1050 GLY A O 1
ATOM 4758 N N . ILE A 1 1051 ? 142.236 134.049 132.515 1.00 11.36 1051 ILE A N 1
ATOM 4759 C CA . ILE A 1 1051 ? 141.362 134.789 131.611 1.00 11.29 1051 ILE A CA 1
ATOM 4760 C C . ILE A 1 1051 ? 142.006 134.873 130.224 1.00 12.84 1051 ILE A C 1
ATOM 4761 O O . ILE A 1 1051 ? 143.217 135.063 130.077 1.00 15.70 1051 ILE A O 1
ATOM 4766 N N . THR A 1 1052 ? 141.173 134.742 129.189 1.00 13.11 1052 THR A N 1
ATOM 4767 C CA . THR A 1 1052 ? 141.625 134.567 127.814 1.00 14.63 1052 THR A CA 1
ATOM 4768 C C . THR A 1 1052 ? 141.877 135.915 127.144 1.00 14.88 1052 THR A C 1
ATOM 4769 O O . THR A 1 1052 ? 140.997 136.779 127.123 1.00 15.50 1052 THR A O 1
ATOM 4773 N N . LYS A 1 1053 ? 143.086 136.082 126.603 1.00 13.35 1053 LYS A N 1
ATOM 4774 C CA . LYS A 1 1053 ? 143.459 137.236 125.787 1.00 13.30 1053 LYS A CA 1
ATOM 4775 C C . LYS A 1 1053 ? 142.960 137.016 124.365 1.00 14.93 1053 LYS A C 1
ATOM 4776 O O . LYS A 1 1053 ? 143.367 136.057 123.703 1.00 16.90 1053 LYS A O 1
ATOM 4782 N N . LEU A 1 1054 ? 142.072 137.899 123.899 1.00 14.23 1054 LEU A N 1
ATOM 4783 C CA . LEU A 1 1054 ? 141.484 137.751 122.570 1.00 12.78 1054 LEU A CA 1
ATOM 4784 C C . LEU A 1 1054 ? 142.499 138.027 121.467 1.00 13.52 1054 LEU A C 1
ATOM 4785 O O . LEU A 1 1054 ? 142.535 137.310 120.459 1.00 15.58 1054 LEU A O 1
ATOM 4790 N N . ALA A 1 1055 ? 143.357 139.033 121.654 1.00 13.32 1055 ALA A N 1
ATOM 4791 C CA . ALA A 1 1055 ? 144.348 139.410 120.652 1.00 14.49 1055 ALA A CA 1
ATOM 4792 C C . ALA A 1 1055 ? 145.474 138.395 120.503 1.00 15.50 1055 ALA A C 1
ATOM 4793 O O . ALA A 1 1055 ? 146.240 138.488 119.538 1.00 15.77 1055 ALA A O 1
ATOM 4795 N N . GLY A 1 1056 ? 145.602 137.446 121.423 1.00 14.05 1056 GLY A N 1
ATOM 4796 C CA . GLY A 1 1056 ? 146.516 136.338 121.251 1.00 12.72 1056 GLY A CA 1
ATOM 4797 C C . GLY A 1 1056 ? 145.839 135.120 120.659 1.00 13.00 1056 GLY A C 1
ATOM 4798 O O . GLY A 1 1056 ? 146.392 134.467 119.769 1.00 14.41 1056 GLY A O 1
ATOM 4799 N N . LEU A 1 1057 ? 144.645 134.798 121.167 1.00 11.48 1057 LEU A N 1
ATOM 4800 C CA . LEU A 1 1057 ? 143.967 133.564 120.779 1.00 9.89 1057 LEU A CA 1
ATOM 4801 C C . LEU A 1 1057 ? 143.409 133.638 119.361 1.00 12.63 1057 LEU A C 1
ATOM 4802 O O . LEU A 1 1057 ? 143.598 132.706 118.574 1.00 15.49 1057 LEU A O 1
ATOM 4807 N N . ILE A 1 1058 ? 142.717 134.744 119.026 1.00 13.26 1058 ILE A N 1
ATOM 4808 C CA . ILE A 1 1058 ? 141.912 134.802 117.789 1.00 11.46 1058 ILE A CA 1
ATOM 4809 C C . ILE A 1 1058 ? 142.717 134.688 116.480 1.00 11.31 1058 ILE A C 1
ATOM 4810 O O . ILE A 1 1058 ? 142.286 133.930 115.595 1.00 12.09 1058 ILE A O 1
ATOM 4815 N N . PRO A 1 1059 ? 143.872 135.397 116.286 1.00 10.78 1059 PRO A N 1
ATOM 4816 C CA . PRO A 1 1059 ? 144.642 135.164 115.036 1.00 11.20 1059 PRO A CA 1
ATOM 4817 C C . PRO A 1 1059 ? 145.177 133.750 114.833 1.00 12.27 1059 PRO A C 1
ATOM 4818 O O . PRO A 1 1059 ? 145.265 133.296 113.684 1.00 14.39 1059 PRO A O 1
ATOM 4822 N N . SER A 1 1060 ? 145.499 133.028 115.905 1.00 10.27 1060 SER A N 1
ATOM 4823 C CA . SER A 1 1060 ? 145.909 131.637 115.748 1.00 10.62 1060 SER A CA 1
ATOM 4824 C C . SER A 1 1060 ? 144.736 130.736 115.371 1.00 12.01 1060 SER A C 1
ATOM 4825 O O . SER A 1 1060 ? 144.914 129.799 114.583 1.00 15.41 1060 SER A O 1
ATOM 4828 N N . VAL A 1 1061 ? 143.530 131.049 115.856 1.00 10.87 1061 VAL A N 1
ATOM 4829 C CA . VAL A 1 1061 ? 142.328 130.310 115.470 1.00 10.43 1061 VAL A CA 1
ATOM 4830 C C . VAL A 1 1061 ? 141.981 130.571 114.007 1.00 10.80 1061 VAL A C 1
ATOM 4831 O O . VAL A 1 1061 ? 141.631 129.641 113.270 1.00 12.94 1061 VAL A O 1
ATOM 4835 N N . GLN A 1 1062 ? 142.118 131.823 113.556 1.00 10.15 1062 GLN A N 1
ATOM 4836 C CA . GLN A 1 1062 ? 141.882 132.155 112.150 1.00 9.22 1062 GLN A CA 1
ATOM 4837 C C . GLN A 1 1062 ? 142.909 131.507 111.219 1.00 11.62 1062 GLN A C 1
ATOM 4838 O O . GLN A 1 1062 ? 142.547 131.009 110.142 1.00 15.40 1062 GLN A O 1
ATOM 4844 N N . ALA A 1 1063 ? 144.190 131.507 111.616 1.00 10.61 1063 ALA A N 1
ATOM 4845 C CA . ALA A 1 1063 ? 145.239 130.860 110.825 1.00 9.92 1063 ALA A CA 1
ATOM 4846 C C . ALA A 1 1063 ? 145.031 129.351 110.728 1.00 11.06 1063 ALA A C 1
ATOM 4847 O O . ALA A 1 1063 ? 145.194 128.761 109.648 1.00 14.44 1063 ALA A O 1
ATOM 4849 N N . ARG A 1 1064 ? 144.650 128.715 111.841 1.00 10.67 1064 ARG A N 1
ATOM 4850 C CA . ARG A 1 1064 ? 144.331 127.292 111.817 1.00 10.92 1064 ARG A CA 1
ATOM 4851 C C . ARG A 1 1064 ? 143.077 127.001 111.004 1.00 12.32 1064 ARG A C 1
ATOM 4852 O O . ARG A 1 1064 ? 142.981 125.930 110.398 1.00 14.99 1064 ARG A O 1
ATOM 4860 N N . ARG A 1 1065 ? 142.113 127.934 110.975 1.00 11.90 1065 ARG A N 1
ATOM 4861 C CA . ARG A 1 1065 ? 140.931 127.765 110.130 1.00 11.01 1065 ARG A CA 1
ATOM 4862 C C . ARG A 1 1065 ? 141.292 127.786 108.652 1.00 13.23 1065 ARG A C 1
ATOM 4863 O O . ARG A 1 1065 ? 140.761 126.988 107.874 1.00 15.57 1065 ARG A O 1
ATOM 4871 N N . LEU A 1 1066 ? 142.170 128.713 108.248 1.00 13.93 1066 LEU A N 1
ATOM 4872 C CA . LEU A 1 1066 ? 142.617 128.770 106.854 1.00 12.37 1066 LEU A CA 1
ATOM 4873 C C . LEU A 1 1066 ? 143.401 127.523 106.456 1.00 14.30 1066 LEU A C 1
ATOM 4874 O O . LEU A 1 1066 ? 143.248 127.016 105.334 1.00 16.83 1066 LEU A O 1
ATOM 4879 N N . HIS A 1 1067 ? 144.241 127.015 107.366 1.00 15.77 1067 HIS A N 1
ATOM 4880 C CA . HIS A 1 1067 ? 144.960 125.768 107.105 1.00 16.86 1067 HIS A CA 1
ATOM 4881 C C . HIS A 1 1067 ? 144.000 124.574 107.031 1.00 18.44 1067 HIS A C 1
ATOM 4882 O O . HIS A 1 1067 ? 144.203 123.656 106.230 1.00 20.81 1067 HIS A O 1
ATOM 4889 N N . ARG A 1 1068 ? 142.946 124.582 107.856 1.00 16.32 1068 ARG A N 1
ATOM 4890 C CA . ARG A 1 1068 ? 141.914 123.545 107.822 1.00 15.29 1068 ARG A CA 1
ATOM 4891 C C . ARG A 1 1068 ? 141.120 123.559 106.517 1.00 17.82 1068 ARG A C 1
ATOM 4892 O O . ARG A 1 1068 ? 140.782 122.497 105.980 1.00 22.44 1068 ARG A O 1
ATOM 4900 N N . ILE A 1 1069 ? 140.790 124.753 106.012 1.00 18.71 1069 ILE A N 1
ATOM 4901 C CA . ILE A 1 1069 ? 140.054 124.874 104.752 1.00 17.90 1069 ILE A CA 1
ATOM 4902 C C . ILE A 1 1069 ? 140.929 124.453 103.572 1.00 21.79 1069 ILE A C 1
ATOM 4903 O O . ILE A 1 1069 ? 140.457 123.787 102.640 1.00 24.34 1069 ILE A O 1
ATOM 4908 N N . ALA A 1 1070 ? 142.222 124.797 103.613 1.00 21.88 1070 ALA A N 1
ATOM 4909 C CA . ALA A 1 1070 ? 143.118 124.505 102.494 1.00 20.63 1070 ALA A CA 1
ATOM 4910 C C . ALA A 1 1070 ? 143.397 123.009 102.318 1.00 24.31 1070 ALA A C 1
ATOM 4911 O O . ALA A 1 1070 ? 143.647 122.559 101.195 1.00 31.99 1070 ALA A O 1
ATOM 4913 N N . GLN A 1 1071 ? 143.361 122.228 103.398 1.00 23.04 1071 GLN A N 1
ATOM 4914 C CA . GLN A 1 1071 ? 143.472 120.769 103.350 1.00 25.50 1071 GLN A CA 1
ATOM 4915 C C . GLN A 1 1071 ? 142.131 120.037 103.336 1.00 32.03 1071 GLN A C 1
ATOM 4916 O O . GLN A 1 1071 ? 142.081 118.874 103.747 1.00 39.55 1071 GLN A O 1
ATOM 4922 N N . SER A 1 1072 ? 141.049 120.684 102.909 1.00 33.43 1072 SER A N 1
ATOM 4923 C CA . SER A 1 1072 ? 139.765 120.000 102.802 1.00 37.07 1072 SER A CA 1
ATOM 4924 C C . SER A 1 1072 ? 139.762 119.003 101.645 1.00 45.33 1072 SER A C 1
ATOM 4925 O O . SER A 1 1072 ? 140.429 119.196 100.626 1.00 49.58 1072 SER A O 1
ATOM 4928 N N . SER A 1 1073 ? 138.981 117.931 101.804 1.00 45.49 1073 SER A N 1
ATOM 4929 C CA . SER A 1 1073 ? 138.845 116.906 100.775 1.00 50.25 1073 SER A CA 1
ATOM 4930 C C . SER A 1 1073 ? 137.974 117.338 99.601 1.00 50.12 1073 SER A C 1
ATOM 4931 O O . SER A 1 1073 ? 137.977 116.658 98.569 1.00 53.94 1073 SER A O 1
ATOM 4934 N N . ASP A 1 1074 ? 137.245 118.446 99.725 1.00 46.48 1074 ASP A N 1
ATOM 4935 C CA . ASP A 1 1074 ? 136.333 118.939 98.693 1.00 46.02 1074 ASP A CA 1
ATOM 4936 C C . ASP A 1 1074 ? 137.206 119.584 97.617 1.00 48.82 1074 ASP A C 1
ATOM 4937 O O . ASP A 1 1074 ? 137.697 120.704 97.770 1.00 49.63 1074 ASP A O 1
ATOM 4942 N N . ASP A 1 1075 ? 137.395 118.862 96.507 1.00 46.19 1075 ASP A N 1
ATOM 4943 C CA . ASP A 1 1075 ? 138.282 119.322 95.441 1.00 45.91 1075 ASP A CA 1
ATOM 4944 C C . ASP A 1 1075 ? 137.681 120.439 94.596 1.00 45.36 1075 ASP A C 1
ATOM 4945 O O . ASP A 1 1075 ? 138.432 121.180 93.955 1.00 48.14 1075 ASP A O 1
ATOM 4950 N N . THR A 1 1076 ? 136.355 120.579 94.573 1.00 46.27 1076 THR A N 1
ATOM 4951 C CA . THR A 1 1076 ? 135.732 121.625 93.765 1.00 45.43 1076 THR A CA 1
ATOM 4952 C C . THR A 1 1076 ? 135.733 122.966 94.490 1.00 44.15 1076 THR A C 1
ATOM 4953 O O . THR A 1 1076 ? 135.817 124.020 93.849 1.00 44.99 1076 THR A O 1
ATOM 4957 N N . MET A 1 1077 ? 135.597 122.934 95.818 1.00 42.00 1077 MET A N 1
ATOM 4958 C CA . MET A 1 1077 ? 135.643 124.151 96.624 1.00 37.50 1077 MET A CA 1
ATOM 4959 C C . MET A 1 1077 ? 137.019 124.808 96.571 1.00 39.30 1077 MET A C 1
ATOM 4960 O O . MET A 1 1077 ? 137.124 126.040 96.566 1.00 42.34 1077 MET A O 1
ATOM 4965 N N . LYS A 1 1078 ? 138.086 124.001 96.530 1.00 40.01 1078 LYS A N 1
ATOM 4966 C CA . LYS A 1 1078 ? 139.442 124.537 96.446 1.00 40.74 1078 LYS A CA 1
ATOM 4967 C C . LYS A 1 1078 ? 139.750 125.186 95.100 1.00 40.08 1078 LYS A C 1
ATOM 4968 O O . LYS A 1 1078 ? 140.666 126.011 95.023 1.00 41.30 1078 LYS A O 1
ATOM 4974 N N . CYS A 1 1079 ? 139.016 124.844 94.042 1.00 38.47 1079 CYS A N 1
ATOM 4975 C CA . CYS A 1 1079 ? 139.208 125.499 92.755 1.00 38.24 1079 CYS A CA 1
ATOM 4976 C C . CYS A 1 1079 ? 138.576 126.883 92.707 1.00 39.15 1079 CYS A C 1
ATOM 4977 O O . CYS A 1 1079 ? 138.975 127.707 91.878 1.00 41.51 1079 CYS A O 1
ATOM 4980 N N . PHE A 1 1080 ? 137.611 127.156 93.580 1.00 38.08 1080 PHE A N 1
ATOM 4981 C CA . PHE A 1 1080 ? 137.023 128.480 93.721 1.00 35.19 1080 PHE A CA 1
ATOM 4982 C C . PHE A 1 1080 ? 137.713 129.326 94.779 1.00 34.90 1080 PHE A C 1
ATOM 4983 O O . PHE A 1 1080 ? 137.372 130.504 94.926 1.00 37.88 1080 PHE A O 1
ATOM 4991 N N . MET A 1 1081 ? 138.650 128.750 95.527 1.00 33.99 1081 MET A N 1
ATOM 4992 C CA . MET A 1 1081 ? 139.429 129.520 96.488 1.00 34.98 1081 MET A CA 1
ATOM 4993 C C . MET A 1 1081 ? 140.426 130.438 95.800 1.00 37.88 1081 MET A C 1
ATOM 4994 O O . MET A 1 1081 ? 141.036 130.086 94.788 1.00 38.14 1081 MET A O 1
ATOM 4999 N N . GLU A 1 1082 ? 140.568 131.635 96.362 1.00 37.17 1082 GLU A N 1
ATOM 5000 C CA . GLU A 1 1082 ? 141.553 132.618 95.927 1.00 34.85 1082 GLU A CA 1
ATOM 5001 C C . GLU A 1 1082 ? 142.860 132.272 96.638 1.00 36.37 1082 GLU A C 1
ATOM 5002 O O . GLU A 1 1082 ? 143.079 132.628 97.799 1.00 39.33 1082 GLU A O 1
ATOM 5008 N N . LYS A 1 1083 ? 143.705 131.514 95.922 1.00 36.48 1083 LYS A N 1
ATOM 5009 C CA . LYS A 1 1083 ? 144.874 130.830 96.485 1.00 35.06 1083 LYS A CA 1
ATOM 5010 C C . LYS A 1 1083 ? 145.895 131.802 97.077 1.00 37.33 1083 LYS A C 1
ATOM 5011 O O . LYS A 1 1083 ? 146.388 131.609 98.200 1.00 38.64 1083 LYS A O 1
ATOM 5017 N N . GLU A 1 1084 ? 146.192 132.871 96.334 1.00 41.02 1084 GLU A N 1
ATOM 5018 C CA . GLU A 1 1084 ? 147.226 133.827 96.717 1.00 38.71 1084 GLU A CA 1
ATOM 5019 C C . GLU A 1 1084 ? 146.812 134.671 97.924 1.00 36.90 1084 GLU A C 1
ATOM 5020 O O . GLU A 1 1084 ? 147.637 134.930 98.810 1.00 37.40 1084 GLU A O 1
ATOM 5026 N N . LYS A 1 1085 ? 145.532 135.059 98.005 1.00 37.35 1085 LYS A N 1
ATOM 5027 C CA . LYS A 1 1085 ? 145.051 135.843 99.138 1.00 35.82 1085 LYS A CA 1
ATOM 5028 C C . LYS A 1 1085 ? 144.998 134.996 100.397 1.00 34.46 1085 LYS A C 1
ATOM 5029 O O . LYS A 1 1085 ? 145.259 135.495 101.496 1.00 32.78 1085 LYS A O 1
ATOM 5035 N N . MET A 1 1086 ? 144.686 133.705 100.244 1.00 34.08 1086 MET A N 1
ATOM 5036 C CA . MET A 1 1086 ? 144.674 132.789 101.378 1.00 30.65 1086 MET A CA 1
ATOM 5037 C C . MET A 1 1086 ? 146.076 132.557 101.925 1.00 29.95 1086 MET A C 1
ATOM 5038 O O . MET A 1 1086 ? 146.266 132.547 103.147 1.00 28.87 1086 MET A O 1
ATOM 5043 N N . GLU A 1 1087 ? 147.073 132.396 101.040 1.00 32.27 1087 GLU A N 1
ATOM 5044 C CA . GLU A 1 1087 ? 148.455 132.244 101.502 1.00 30.76 1087 GLU A CA 1
ATOM 5045 C C . GLU A 1 1087 ? 148.986 133.515 102.164 1.00 30.96 1087 GLU A C 1
ATOM 5046 O O . GLU A 1 1087 ? 149.653 133.442 103.205 1.00 31.52 1087 GLU A O 1
ATOM 5052 N N . GLN A 1 1088 ? 148.683 134.688 101.588 1.00 29.57 1088 GLN A N 1
ATOM 5053 C CA . GLN A 1 1088 ? 149.141 135.953 102.167 1.00 29.04 1088 GLN A CA 1
ATOM 5054 C C . GLN A 1 1088 ? 148.469 136.242 103.508 1.00 29.08 1088 GLN A C 1
ATOM 5055 O O . GLN A 1 1088 ? 149.124 136.716 104.449 1.00 31.85 1088 GLN A O 1
ATOM 5061 N N . LEU A 1 1089 ? 147.171 135.938 103.621 1.00 26.65 1089 LEU A N 1
ATOM 5062 C CA . LEU A 1 1089 ? 146.457 136.139 104.876 1.00 22.53 1089 LEU A CA 1
ATOM 5063 C C . LEU A 1 1089 ? 146.923 135.162 105.949 1.00 21.49 1089 LEU A C 1
ATOM 5064 O O . LEU A 1 1089 ? 147.031 135.543 107.120 1.00 21.90 1089 LEU A O 1
ATOM 5069 N N . HIS A 1 1090 ? 147.204 133.905 105.571 1.00 21.55 1090 HIS A N 1
ATOM 5070 C CA . HIS A 1 1090 ? 147.780 132.944 106.511 1.00 19.27 1090 HIS A CA 1
ATOM 5071 C C . HIS A 1 1090 ? 149.155 133.380 107.000 1.00 21.77 1090 HIS A C 1
ATOM 5072 O O . HIS A 1 1090 ? 149.482 133.191 108.177 1.00 20.97 1090 HIS A O 1
ATOM 5079 N N . LYS A 1 1091 ? 149.970 133.956 106.105 1.00 23.15 1091 LYS A N 1
ATOM 5080 C CA . LYS A 1 1091 ? 151.270 134.503 106.496 1.00 22.27 1091 LYS A CA 1
ATOM 5081 C C . LYS A 1 1091 ? 151.127 135.643 107.501 1.00 22.50 1091 LYS A C 1
ATOM 5082 O O . LYS A 1 1091 ? 151.839 135.679 108.517 1.00 23.70 1091 LYS A O 1
ATOM 5088 N N . LYS A 1 1092 ? 150.184 136.561 107.245 1.00 21.56 1092 LYS A N 1
ATOM 5089 C CA . LYS A 1 1092 ? 149.949 137.692 108.145 1.00 19.18 1092 LYS A CA 1
ATOM 5090 C C . LYS A 1 1092 ? 149.436 137.239 109.509 1.00 21.40 1092 LYS A C 1
ATOM 5091 O O . LYS A 1 1092 ? 149.881 137.737 110.549 1.00 23.89 1092 LYS A O 1
ATOM 5097 N N . LEU A 1 1093 ? 148.497 136.292 109.522 1.00 21.88 1093 LEU A N 1
ATOM 5098 C CA . LEU A 1 1093 ? 147.951 135.800 110.783 1.00 17.94 1093 LEU A CA 1
ATOM 5099 C C . LEU A 1 1093 ? 148.953 134.936 111.543 1.00 18.65 1093 LEU A C 1
ATOM 5100 O O . LEU A 1 1093 ? 148.900 134.870 112.775 1.00 22.41 1093 LEU A O 1
ATOM 5105 N N . TRP A 1 1094 ? 149.843 134.236 110.834 1.00 18.81 1094 TRP A N 1
ATOM 5106 C CA . TRP A 1 1094 ? 150.885 133.463 111.504 1.00 20.43 1094 TRP A CA 1
ATOM 5107 C C . TRP A 1 1094 ? 151.901 134.378 112.176 1.00 24.29 1094 TRP A C 1
ATOM 5108 O O . TRP A 1 1094 ? 152.334 134.110 113.304 1.00 28.45 1094 TRP A O 1
ATOM 5119 N N . ILE A 1 1095 ? 152.327 135.439 111.477 1.00 26.30 1095 ILE A N 1
ATOM 5120 C CA . ILE A 1 1095 ? 153.285 136.380 112.058 1.00 27.01 1095 ILE A CA 1
ATOM 5121 C C . ILE A 1 1095 ? 152.652 137.165 113.205 1.00 25.78 1095 ILE A C 1
ATOM 5122 O O . ILE A 1 1095 ? 153.273 137.358 114.259 1.00 25.26 1095 ILE A O 1
ATOM 5127 N N . GLN A 1 1096 ? 151.393 137.580 113.040 1.00 25.44 1096 GLN A N 1
ATOM 5128 C CA . GLN A 1 1096 ? 150.749 138.453 114.018 1.00 25.00 1096 GLN A CA 1
ATOM 5129 C C . GLN A 1 1096 ? 150.394 137.700 115.302 1.00 26.60 1096 GLN A C 1
ATOM 5130 O O . GLN A 1 1096 ? 150.351 138.299 116.383 1.00 28.95 1096 GLN A O 1
ATOM 5136 N N . ALA A 1 1097 ? 150.212 136.381 115.222 1.00 26.36 1097 ALA A N 1
ATOM 5137 C CA . ALA A 1 1097 ? 149.978 135.559 116.406 1.00 26.15 1097 ALA A CA 1
ATOM 5138 C C . ALA A 1 1097 ? 151.249 135.239 117.193 1.00 27.16 1097 ALA A C 1
ATOM 5139 O O . ALA A 1 1097 ? 151.160 134.523 118.194 1.00 26.70 1097 ALA A O 1
ATOM 5141 N N . GLY A 1 1098 ? 152.414 135.733 116.783 1.00 28.85 1098 GLY A N 1
ATOM 5142 C CA . GLY A 1 1098 ? 153.655 135.443 117.471 1.00 30.97 1098 GLY A CA 1
ATOM 5143 C C . GLY A 1 1098 ? 154.454 134.293 116.907 1.00 33.63 1098 GLY A C 1
ATOM 5144 O O . GLY A 1 1098 ? 155.393 133.832 117.564 1.00 36.50 1098 GLY A O 1
ATOM 5145 N N . GLY A 1 1099 ? 154.111 133.811 115.717 1.00 31.82 1099 GLY A N 1
ATOM 5146 C CA . GLY A 1 1099 ? 154.834 132.708 115.126 1.00 34.28 1099 GLY A CA 1
ATOM 5147 C C . GLY A 1 1099 ? 156.176 133.125 114.558 1.00 40.10 1099 GLY A C 1
ATOM 5148 O O . GLY A 1 1099 ? 156.480 134.306 114.389 1.00 39.30 1099 GLY A O 1
ATOM 5149 N N . ASP A 1 1100 ? 156.995 132.117 114.271 1.00 42.55 1100 ASP A N 1
ATOM 5150 C CA . ASP A 1 1100 ? 158.325 132.333 113.716 1.00 48.34 1100 ASP A CA 1
ATOM 5151 C C . ASP A 1 1100 ? 158.168 132.740 112.253 1.00 52.46 1100 ASP A C 1
ATOM 5152 O O . ASP A 1 1100 ? 157.444 132.083 111.499 1.00 51.63 1100 ASP A O 1
ATOM 5157 N N . ARG A 1 1101 ? 158.828 133.838 111.867 1.00 56.18 1101 ARG A N 1
ATOM 5158 C CA . ARG A 1 1101 ? 158.817 134.293 110.477 1.00 55.57 1101 ARG A CA 1
ATOM 5159 C C . ARG A 1 1101 ? 159.487 133.302 109.532 1.00 58.40 1101 ARG A C 1
ATOM 5160 O O . ARG A 1 1101 ? 159.105 133.210 108.360 1.00 56.44 1101 ARG A O 1
ATOM 5168 N N . GLU A 1 1102 ? 160.481 132.561 110.012 1.00 60.87 1102 GLU A N 1
ATOM 5169 C CA . GLU A 1 1102 ? 161.322 131.739 109.153 1.00 62.38 1102 GLU A CA 1
ATOM 5170 C C . GLU A 1 1102 ? 160.841 130.298 109.025 1.00 63.81 1102 GLU A C 1
ATOM 5171 O O . GLU A 1 1102 ? 161.500 129.504 108.346 1.00 66.38 1102 GLU A O 1
ATOM 5177 N N . ASN A 1 1103 ? 159.707 129.944 109.637 1.00 57.51 1103 ASN A N 1
ATOM 5178 C CA . ASN A 1 1103 ? 159.272 128.553 109.710 1.00 54.97 1103 ASN A CA 1
ATOM 5179 C C . ASN A 1 1103 ? 157.780 128.407 109.409 1.00 47.41 1103 ASN A C 1
ATOM 5180 O O . ASN A 1 1103 ? 157.112 127.543 109.989 1.00 44.95 1103 ASN A O 1
ATOM 5185 N N . ILE A 1 1104 ? 157.250 129.249 108.524 1.00 45.93 1104 ILE A N 1
ATOM 5186 C CA . ILE A 1 1104 ? 155.808 129.301 108.229 1.00 37.25 1104 ILE A CA 1
ATOM 5187 C C . ILE A 1 1104 ? 155.395 128.048 107.458 1.00 35.07 1104 ILE A C 1
ATOM 5188 O O . ILE A 1 1104 ? 156.059 127.691 106.469 1.00 36.83 1104 ILE A O 1
ATOM 5193 N N . PRO A 1 1105 ? 154.343 127.339 107.884 1.00 33.31 1105 PRO A N 1
ATOM 5194 C CA . PRO A 1 1105 ? 153.860 126.178 107.125 1.00 32.71 1105 PRO A CA 1
ATOM 5195 C C . PRO A 1 1105 ? 153.254 126.576 105.787 1.00 33.91 1105 PRO A C 1
ATOM 5196 O O . PRO A 1 1105 ? 152.683 127.657 105.638 1.00 38.09 1105 PRO A O 1
ATOM 5200 N N . SER A 1 1106 ? 153.392 125.690 104.806 1.00 35.23 1106 SER A N 1
ATOM 5201 C CA . SER A 1 1106 ? 152.667 125.832 103.552 1.00 37.80 1106 SER A CA 1
ATOM 5202 C C . SER A 1 1106 ? 151.310 125.150 103.675 1.00 36.26 1106 SER A C 1
ATOM 5203 O O . SER A 1 1106 ? 151.232 123.961 103.998 1.00 36.73 1106 SER A O 1
ATOM 5206 N N . ILE A 1 1107 ? 150.235 125.902 103.423 1.00 33.48 1107 ILE A N 1
ATOM 5207 C CA . ILE A 1 1107 ? 148.894 125.354 103.625 1.00 28.96 1107 ILE A CA 1
ATOM 5208 C C . ILE A 1 1107 ? 148.370 124.572 102.433 1.00 31.18 1107 ILE A C 1
ATOM 5209 O O . ILE A 1 1107 ? 147.376 123.858 102.576 1.00 31.99 1107 ILE A O 1
ATOM 5214 N N . TRP A 1 1108 ? 149.005 124.664 101.272 1.00 31.80 1108 TRP A N 1
ATOM 5215 C CA . TRP A 1 1108 ? 148.553 123.907 100.109 1.00 33.59 1108 TRP A CA 1
ATOM 5216 C C . TRP A 1 1108 ? 149.468 122.723 99.829 1.00 38.13 1108 TRP A C 1
ATOM 5217 O O . TRP A 1 1108 ? 149.185 121.599 100.239 1.00 37.07 1108 TRP A O 1
ATOM 5228 N N . SER A 1 1124 ? 139.693 96.298 113.459 1.00 68.37 1124 SER A N 1
ATOM 5229 C CA . SER A 1 1124 ? 138.962 96.421 112.206 1.00 70.54 1124 SER A CA 1
ATOM 5230 C C . SER A 1 1124 ? 138.632 97.908 111.997 1.00 71.45 1124 SER A C 1
ATOM 5231 O O . SER A 1 1124 ? 139.036 98.745 112.803 1.00 68.88 1124 SER A O 1
ATOM 5234 N N . GLU A 1 1125 ? 137.948 98.229 110.893 1.00 71.01 1125 GLU A N 1
ATOM 5235 C CA . GLU A 1 1125 ? 137.474 99.588 110.643 1.00 68.88 1125 GLU A CA 1
ATOM 5236 C C . GLU A 1 1125 ? 136.462 100.040 111.692 1.00 68.39 1125 GLU A C 1
ATOM 5237 O O . GLU A 1 1125 ? 136.467 101.207 112.103 1.00 69.59 1125 GLU A O 1
ATOM 5243 N N . TRP A 1 1126 ? 135.621 99.124 112.169 1.00 64.35 1126 TRP A N 1
ATOM 5244 C CA . TRP A 1 1126 ? 134.532 99.470 113.072 1.00 58.60 1126 TRP A CA 1
ATOM 5245 C C . TRP A 1 1126 ? 134.960 99.535 114.531 1.00 60.20 1126 TRP A C 1
ATOM 5246 O O . TRP A 1 1126 ? 134.119 99.814 115.391 1.00 60.19 1126 TRP A O 1
ATOM 5257 N N . GLU A 1 1127 ? 136.230 99.262 114.834 1.00 62.36 1127 GLU A N 1
ATOM 5258 C CA . GLU A 1 1127 ? 136.732 99.281 116.198 1.00 64.85 1127 GLU A CA 1
ATOM 5259 C C . GLU A 1 1127 ? 137.807 100.328 116.446 1.00 67.79 1127 GLU A C 1
ATOM 5260 O O . GLU A 1 1127 ? 138.057 100.661 117.611 1.00 68.30 1127 GLU A O 1
ATOM 5266 N N . ALA A 1 1128 ? 138.456 100.835 115.401 1.00 69.46 1128 ALA A N 1
ATOM 5267 C CA . ALA A 1 1128 ? 139.508 101.836 115.565 1.00 72.36 1128 ALA A CA 1
ATOM 5268 C C . ALA A 1 1128 ? 138.907 103.175 115.982 1.00 75.76 1128 ALA A C 1
ATOM 5269 O O . ALA A 1 1128 ? 137.887 103.588 115.415 1.00 74.45 1128 ALA A O 1
ATOM 5271 N N . PRO A 1 1129 ? 139.470 103.845 116.995 1.00 80.24 1129 PRO A N 1
ATOM 5272 C CA . PRO A 1 1129 ? 138.953 105.155 117.416 1.00 80.76 1129 PRO A CA 1
ATOM 5273 C C . PRO A 1 1129 ? 139.128 106.224 116.345 1.00 83.08 1129 PRO A C 1
ATOM 5274 O O . PRO A 1 1129 ? 140.020 106.139 115.497 1.00 84.06 1129 PRO A O 1
ATOM 5278 N N . THR A 1 1130 ? 138.244 107.224 116.390 1.00 83.78 1130 THR A N 1
ATOM 5279 C CA . THR A 1 1130 ? 138.226 108.292 115.396 1.00 81.94 1130 THR A CA 1
ATOM 5280 C C . THR A 1 1130 ? 139.470 109.167 115.492 1.00 81.11 1130 THR A C 1
ATOM 5281 O O . THR A 1 1130 ? 139.966 109.459 116.584 1.00 81.29 1130 THR A O 1
ATOM 5285 N N . GLN A 1 1131 ? 139.974 109.582 114.332 1.00 78.20 1131 GLN A N 1
ATOM 5286 C CA . GLN A 1 1131 ? 141.209 110.342 114.234 1.00 75.89 1131 GLN A CA 1
ATOM 5287 C C . GLN A 1 1131 ? 140.941 111.708 113.616 1.00 70.79 1131 GLN A C 1
ATOM 5288 O O . GLN A 1 1131 ? 140.042 111.869 112.785 1.00 69.60 1131 GLN A O 1
ATOM 5294 N N . LYS A 1 1132 ? 141.735 112.692 114.036 1.00 67.34 1132 LYS A N 1
ATOM 5295 C CA . LYS A 1 1132 ? 141.680 114.042 113.493 1.00 66.04 1132 LYS A CA 1
ATOM 5296 C C . LYS A 1 1132 ? 143.085 114.577 113.272 1.00 66.26 1132 LYS A C 1
ATOM 5297 O O . LYS A 1 1132 ? 144.026 114.215 113.984 1.00 67.32 1132 LYS A O 1
ATOM 5303 N N . ASP A 1 1133 ? 143.215 115.443 112.271 1.00 62.99 1133 ASP A N 1
ATOM 5304 C CA . ASP A 1 1133 ? 144.441 116.201 112.078 1.00 61.50 1133 ASP A CA 1
ATOM 5305 C C . ASP A 1 1133 ? 144.479 117.381 113.039 1.00 56.59 1133 ASP A C 1
ATOM 5306 O O . ASP A 1 1133 ? 143.467 118.048 113.269 1.00 55.56 1133 ASP A O 1
ATOM 5311 N N . LYS A 1 1134 ? 145.659 117.641 113.591 1.00 52.13 1134 LYS A N 1
ATOM 5312 C CA . LYS A 1 1134 ? 145.902 118.799 114.446 1.00 47.56 1134 LYS A CA 1
ATOM 5313 C C . LYS A 1 1134 ? 146.923 119.698 113.746 1.00 45.77 1134 LYS A C 1
ATOM 5314 O O . LYS A 1 1134 ? 148.135 119.471 113.793 1.00 51.97 1134 LYS A O 1
ATOM 5320 N N . PHE A 1 1135 ? 146.393 120.702 113.048 1.00 36.27 1135 PHE A N 1
ATOM 5321 C CA . PHE A 1 1135 ? 147.187 121.647 112.279 1.00 32.91 1135 PHE A CA 1
ATOM 5322 C C . PHE A 1 1135 ? 148.058 122.500 113.207 1.00 32.68 1135 PHE A C 1
ATOM 5323 O O . PHE A 1 1135 ? 147.692 122.713 114.367 1.00 31.15 1135 PHE A O 1
ATOM 5331 N N . PRO A 1 1136 ? 149.247 122.924 112.742 1.00 30.83 1136 PRO A N 1
ATOM 5332 C CA . PRO A 1 1136 ? 150.195 123.634 113.614 1.00 26.83 1136 PRO A CA 1
ATOM 5333 C C . PRO A 1 1136 ? 149.684 124.967 114.147 1.00 27.90 1136 PRO A C 1
ATOM 5334 O O . PRO A 1 1136 ? 149.044 125.746 113.438 1.00 29.84 1136 PRO A O 1
ATOM 5338 N N . LYS A 1 1137 ? 149.997 125.218 115.407 1.00 24.85 1137 LYS A N 1
ATOM 5339 C CA . LYS A 1 1137 ? 149.707 126.399 116.202 1.00 22.01 1137 LYS A CA 1
ATOM 5340 C C . LYS A 1 1137 ? 150.917 127.317 116.172 1.00 23.74 1137 LYS A C 1
ATOM 5341 O O . LYS A 1 1137 ? 152.048 126.814 116.221 1.00 26.44 1137 LYS A O 1
ATOM 5347 N N . PRO A 1 1138 ? 150.726 128.637 116.022 1.00 21.27 1138 PRO A N 1
ATOM 5348 C CA . PRO A 1 1138 ? 151.887 129.541 115.878 1.00 22.78 1138 PRO A CA 1
ATOM 5349 C C . PRO A 1 1138 ? 152.784 129.636 117.102 1.00 25.86 1138 PRO A C 1
ATOM 5350 O O . PRO A 1 1138 ? 153.990 129.377 117.000 1.00 27.43 1138 PRO A O 1
ATOM 5354 N N . CYS A 1 1139 ? 152.229 129.982 118.259 1.00 26.45 1139 CYS A N 1
ATOM 5355 C CA . CYS A 1 1139 ? 153.037 130.231 119.443 1.00 26.18 1139 CYS A CA 1
ATOM 5356 C C . CYS A 1 1139 ? 152.143 130.064 120.661 1.00 26.13 1139 CYS A C 1
ATOM 5357 O O . CYS A 1 1139 ? 150.920 130.194 120.575 1.00 27.24 1139 CYS A O 1
ATOM 5360 N N . ASN A 1 1140 ? 152.769 129.762 121.797 1.00 24.54 1140 ASN A N 1
ATOM 5361 C CA . ASN A 1 1140 ? 152.055 129.623 123.063 1.00 22.51 1140 ASN A CA 1
ATOM 5362 C C . ASN A 1 1140 ? 152.062 131.012 123.691 1.00 22.06 1140 ASN A C 1
ATOM 5363 O O . ASN A 1 1140 ? 153.025 131.426 124.336 1.00 26.41 1140 ASN A O 1
ATOM 5368 N N . TRP A 1 1141 ? 150.965 131.741 123.473 1.00 18.65 1141 TRP A N 1
ATOM 5369 C CA . TRP A 1 1141 ? 150.809 133.108 123.963 1.00 18.70 1141 TRP A CA 1
ATOM 5370 C C . TRP A 1 1141 ? 150.721 133.203 125.483 1.00 19.21 1141 TRP A C 1
ATOM 5371 O O . TRP A 1 1141 ? 151.127 134.219 126.061 1.00 22.70 1141 TRP A O 1
ATOM 5382 N N . ARG A 1 1142 ? 150.211 132.167 126.145 1.00 18.60 1142 ARG A N 1
ATOM 5383 C CA . ARG A 1 1142 ? 150.021 132.237 127.590 1.00 17.35 1142 ARG A CA 1
ATOM 5384 C C . ARG A 1 1142 ? 151.344 132.096 128.343 1.00 18.54 1142 ARG A C 1
ATOM 5385 O O . ARG A 1 1142 ? 151.589 132.809 129.333 1.00 21.33 1142 ARG A O 1
ATOM 5393 N N . LYS A 1 1143 ? 152.239 131.238 127.849 1.00 18.23 1143 LYS A N 1
ATOM 5394 C CA . LYS A 1 1143 ? 153.587 131.191 128.399 1.00 20.40 1143 LYS A CA 1
ATOM 5395 C C . LYS A 1 1143 ? 154.388 132.434 128.032 1.00 19.66 1143 LYS A C 1
ATOM 5396 O O . LYS A 1 1143 ? 155.300 132.808 128.769 1.00 21.69 1143 LYS A O 1
ATOM 5402 N N . ASN A 1 1144 ? 154.048 133.097 126.921 1.00 19.25 1144 ASN A N 1
ATOM 5403 C CA . ASN A 1 1144 ? 154.665 134.382 126.596 1.00 19.43 1144 ASN A CA 1
ATOM 5404 C C . ASN A 1 1144 ? 154.240 135.461 127.591 1.00 21.04 1144 ASN A C 1
ATOM 5405 O O . ASN A 1 1144 ? 155.055 136.310 127.977 1.00 24.42 1144 ASN A O 1
ATOM 5410 N N . GLU A 1 1145 ? 152.972 135.427 128.027 1.00 20.11 1145 GLU A N 1
ATOM 5411 C CA . GLU A 1 1145 ? 152.507 136.317 129.093 1.00 18.51 1145 GLU A CA 1
ATOM 5412 C C . GLU A 1 1145 ? 153.227 136.048 130.410 1.00 20.15 1145 GLU A C 1
ATOM 5413 O O . GLU A 1 1145 ? 153.583 136.986 131.133 1.00 21.17 1145 GLU A O 1
ATOM 5419 N N . PHE A 1 1146 ? 153.487 134.776 130.725 1.00 19.32 1146 PHE A N 1
ATOM 5420 C CA . PHE A 1 1146 ? 154.202 134.491 131.972 1.00 18.71 1146 PHE A CA 1
ATOM 5421 C C . PHE A 1 1146 ? 155.683 134.878 131.879 1.00 19.94 1146 PHE A C 1
ATOM 5422 O O . PHE A 1 1146 ? 156.272 135.345 132.866 1.00 21.59 1146 PHE A O 1
ATOM 5430 N N . LYS A 1 1147 ? 156.302 134.671 130.709 1.00 19.47 1147 LYS A N 1
ATOM 5431 C CA . LYS A 1 1147 ? 157.684 135.097 130.478 1.00 19.53 1147 LYS A CA 1
ATOM 5432 C C . LYS A 1 1147 ? 157.837 136.609 130.592 1.00 19.57 1147 LYS A C 1
ATOM 5433 O O . LYS A 1 1147 ? 158.824 137.101 131.147 1.00 22.21 1147 LYS A O 1
ATOM 5439 N N . LYS A 1 1148 ? 156.870 137.369 130.072 1.00 17.86 1148 LYS A N 1
ATOM 5440 C CA . LYS A 1 1148 ? 156.946 138.807 130.302 1.00 19.53 1148 LYS A CA 1
ATOM 5441 C C . LYS A 1 1148 ? 156.488 139.220 131.703 1.00 18.96 1148 LYS A C 1
ATOM 5442 O O . LYS A 1 1148 ? 156.708 140.376 132.079 1.00 19.04 1148 LYS A O 1
ATOM 5448 N N . TRP A 1 1149 ? 155.855 138.330 132.480 1.00 20.13 1149 TRP A N 1
ATOM 5449 C CA . TRP A 1 1149 ? 155.665 138.621 133.903 1.00 17.86 1149 TRP A CA 1
ATOM 5450 C C . TRP A 1 1149 ? 156.989 138.531 134.650 1.00 18.77 1149 TRP A C 1
ATOM 5451 O O . TRP A 1 1149 ? 157.292 139.381 135.497 1.00 21.45 1149 TRP A O 1
ATOM 5462 N N . THR A 1 1150 ? 157.792 137.493 134.358 1.00 18.12 1150 THR A N 1
ATOM 5463 C CA . THR A 1 1150 ? 159.055 137.308 135.081 1.00 18.89 1150 THR A CA 1
ATOM 5464 C C . THR A 1 1150 ? 160.106 138.371 134.764 1.00 20.46 1150 THR A C 1
ATOM 5465 O O . THR A 1 1150 ? 161.100 138.470 135.490 1.00 22.16 1150 THR A O 1
ATOM 5469 N N . LYS A 1 1151 ? 159.920 139.159 133.708 1.00 19.43 1151 LYS A N 1
ATOM 5470 C CA . LYS A 1 1151 ? 160.864 140.200 133.332 1.00 18.88 1151 LYS A CA 1
ATOM 5471 C C . LYS A 1 1151 ? 160.576 141.550 133.984 1.00 19.64 1151 LYS A C 1
ATOM 5472 O O . LYS A 1 1151 ? 161.356 142.487 133.787 1.00 22.15 1151 LYS A O 1
ATOM 5478 N N . LEU A 1 1152 ? 159.485 141.681 134.737 1.00 19.75 1152 LEU A N 1
ATOM 5479 C CA . LEU A 1 1152 ? 159.199 142.931 135.432 1.00 20.76 1152 LEU A CA 1
ATOM 5480 C C . LEU A 1 1152 ? 160.108 143.107 136.645 1.00 23.86 1152 LEU A C 1
ATOM 5481 O O . LEU A 1 1152 ? 160.586 142.139 137.240 1.00 23.99 1152 LEU A O 1
ATOM 5486 N N . ALA A 1 1153 ? 160.348 144.369 137.006 1.00 26.46 1153 ALA A N 1
ATOM 5487 C CA . ALA A 1 1153 ? 161.308 144.675 138.062 1.00 26.83 1153 ALA A CA 1
ATOM 5488 C C . ALA A 1 1153 ? 160.701 144.546 139.455 1.00 29.19 1153 ALA A C 1
ATOM 5489 O O . ALA A 1 1153 ? 161.305 143.927 140.337 1.00 36.52 1153 ALA A O 1
ATOM 5491 N N . SER A 1 1154 ? 159.520 145.119 139.679 1.00 27.58 1154 SER A N 1
ATOM 5492 C CA . SER A 1 1154 ? 158.903 145.131 141.000 1.00 31.62 1154 SER A CA 1
ATOM 5493 C C . SER A 1 1154 ? 157.723 144.180 141.115 1.00 29.33 1154 SER A C 1
ATOM 5494 O O . SER A 1 1154 ? 157.648 143.404 142.072 1.00 37.84 1154 SER A O 1
ATOM 5497 N N . GLN A 1 1155 ? 156.791 144.218 140.160 1.00 23.57 1155 GLN A N 1
ATOM 5498 C CA . GLN A 1 1155 ? 155.624 143.346 140.204 1.00 18.91 1155 GLN A CA 1
ATOM 5499 C C . GLN A 1 1155 ? 155.933 141.910 139.798 1.00 19.19 1155 GLN A C 1
ATOM 5500 O O . GLN A 1 1155 ? 155.096 141.031 140.022 1.00 22.41 1155 GLN A O 1
ATOM 5506 N N . GLY A 1 1156 ? 157.095 141.653 139.211 1.00 19.18 1156 GLY A N 1
ATOM 5507 C CA . GLY A 1 1156 ? 157.525 140.322 138.852 1.00 19.87 1156 GLY A CA 1
ATOM 5508 C C . GLY A 1 1156 ? 158.550 139.712 139.778 1.00 23.85 1156 GLY A C 1
ATOM 5509 O O . GLY A 1 1156 ? 159.173 138.711 139.412 1.00 26.19 1156 GLY A O 1
ATOM 5510 N N . ARG A 1 1157 ? 158.763 140.303 140.953 1.00 27.43 1157 ARG A N 1
ATOM 5511 C CA . ARG A 1 1157 ? 159.771 139.867 141.914 1.00 28.37 1157 ARG A CA 1
ATOM 5512 C C . ARG A 1 1157 ? 159.461 138.501 142.511 1.00 26.17 1157 ARG A C 1
ATOM 5513 O O . ARG A 1 1157 ? 158.453 138.338 143.204 1.00 26.87 1157 ARG A O 1
ATOM 5521 N N . GLY A 1 1158 ? 160.318 137.516 142.247 1.00 24.04 1158 GLY A N 1
ATOM 5522 C CA . GLY A 1 1158 ? 160.164 136.198 142.821 1.00 25.36 1158 GLY A CA 1
ATOM 5523 C C . GLY A 1 1158 ? 159.077 135.344 142.208 1.00 23.77 1158 GLY A C 1
ATOM 5524 O O . GLY A 1 1158 ? 158.732 134.307 142.787 1.00 23.93 1158 GLY A O 1
ATOM 5525 N N . ILE A 1 1159 ? 158.519 135.748 141.065 1.00 23.03 1159 ILE A N 1
ATOM 5526 C CA . ILE A 1 1159 ? 157.386 135.060 140.454 1.00 20.76 1159 ILE A CA 1
ATOM 5527 C C . ILE A 1 1159 ? 157.798 133.710 139.866 1.00 23.71 1159 ILE A C 1
ATOM 5528 O O . ILE A 1 1159 ? 156.983 132.780 139.819 1.00 27.13 1159 ILE A O 1
ATOM 5533 N N . VAL A 1 1160 ? 159.087 133.539 139.545 1.00 23.37 1160 VAL A N 1
ATOM 5534 C CA . VAL A 1 1160 ? 159.673 132.347 138.922 1.00 22.75 1160 VAL A CA 1
ATOM 5535 C C . VAL A 1 1160 ? 159.531 131.089 139.793 1.00 24.42 1160 VAL A C 1
ATOM 5536 O O . VAL A 1 1160 ? 159.584 129.962 139.285 1.00 25.20 1160 VAL A O 1
ATOM 5540 N N . ASN A 1 1161 ? 159.307 131.276 141.102 1.00 25.15 1161 ASN A N 1
ATOM 5541 C CA . ASN A 1 1161 ? 159.031 130.173 142.023 1.00 25.30 1161 ASN A CA 1
ATOM 5542 C C . ASN A 1 1161 ? 157.740 129.431 141.686 1.00 25.49 1161 ASN A C 1
ATOM 5543 O O . ASN A 1 1161 ? 157.640 128.225 141.929 1.00 27.79 1161 ASN A O 1
ATOM 5548 N N . PHE A 1 1162 ? 156.754 130.126 141.123 1.00 23.19 1162 PHE A N 1
ATOM 5549 C CA . PHE A 1 1162 ? 155.389 129.641 140.980 1.00 22.99 1162 PHE A CA 1
ATOM 5550 C C . PHE A 1 1162 ? 155.078 129.142 139.573 1.00 26.33 1162 PHE A C 1
ATOM 5551 O O . PHE A 1 1162 ? 153.905 129.135 139.186 1.00 26.93 1162 PHE A O 1
ATOM 5559 N N . GLU A 1 1163 ? 156.099 128.748 138.799 1.00 27.40 1163 GLU A N 1
ATOM 5560 C CA . GLU A 1 1163 ? 155.950 128.600 137.351 1.00 27.38 1163 GLU A CA 1
ATOM 5561 C C . GLU A 1 1163 ? 155.102 127.389 136.969 1.00 30.95 1163 GLU A C 1
ATOM 5562 O O . GLU A 1 1163 ? 154.247 127.481 136.091 1.00 34.47 1163 GLU A O 1
ATOM 5568 N N . ARG A 1 1164 ? 155.308 126.239 137.614 1.00 28.66 1164 ARG A N 1
ATOM 5569 C CA . ARG A 1 1164 ? 154.531 125.062 137.233 1.00 28.17 1164 ARG A CA 1
ATOM 5570 C C . ARG A 1 1164 ? 154.087 124.310 138.492 1.00 31.87 1164 ARG A C 1
ATOM 5571 O O . ARG A 1 1164 ? 153.905 123.089 138.465 1.00 35.03 1164 ARG A O 1
ATOM 5579 N N . ASP A 1 1165 ? 153.918 125.015 139.603 1.00 27.23 1165 ASP A N 1
ATOM 5580 C CA . ASP A 1 1165 ? 153.679 124.366 140.885 1.00 25.35 1165 ASP A CA 1
ATOM 5581 C C . ASP A 1 1165 ? 152.164 124.256 141.048 1.00 24.65 1165 ASP A C 1
ATOM 5582 O O . ASP A 1 1165 ? 151.482 125.241 141.344 1.00 24.49 1165 ASP A O 1
ATOM 5587 N N . LYS A 1 1166 ? 151.639 123.044 140.847 1.00 25.59 1166 LYS A N 1
ATOM 5588 C CA . LYS A 1 1166 ? 150.219 122.763 141.034 1.00 24.36 1166 LYS A CA 1
ATOM 5589 C C . LYS A 1 1166 ? 149.809 122.717 142.502 1.00 25.13 1166 LYS A C 1
ATOM 5590 O O . LYS A 1 1166 ? 148.611 122.745 142.797 1.00 26.84 1166 LYS A O 1
ATOM 5596 N N . ILE A 1 1167 ? 150.766 122.630 143.419 1.00 24.55 1167 ILE A N 1
ATOM 5597 C CA . ILE A 1 1167 ? 150.473 122.614 144.848 1.00 24.08 1167 ILE A CA 1
ATOM 5598 C C . ILE A 1 1167 ? 150.337 124.030 145.401 1.00 23.37 1167 ILE A C 1
ATOM 5599 O O . ILE A 1 1167 ? 149.386 124.339 146.123 1.00 22.81 1167 ILE A O 1
ATOM 5604 N N . SER A 1 1168 ? 151.276 124.915 145.051 1.00 23.45 1168 SER A N 1
ATOM 5605 C CA . SER A 1 1168 ? 151.271 126.281 145.563 1.00 20.82 1168 SER A CA 1
ATOM 5606 C C . SER A 1 1168 ? 150.159 127.143 144.982 1.00 20.49 1168 SER A C 1
ATOM 5607 O O . SER A 1 1168 ? 149.771 128.133 145.610 1.00 21.31 1168 SER A O 1
ATOM 5610 N N . ASN A 1 1169 ? 149.627 126.788 143.817 1.00 18.52 1169 ASN A N 1
ATOM 5611 C CA . ASN A 1 1169 ? 148.546 127.539 143.196 1.00 15.77 1169 ASN A CA 1
ATOM 5612 C C . ASN A 1 1169 ? 147.214 126.814 143.312 1.00 17.64 1169 ASN A C 1
ATOM 5613 O O . ASN A 1 1169 ? 146.326 127.022 142.479 1.00 19.55 1169 ASN A O 1
ATOM 5618 N N . HIS A 1 1170 ? 147.081 125.934 144.305 1.00 18.49 1170 HIS A N 1
ATOM 5619 C CA . HIS A 1 1170 ? 145.862 125.153 144.487 1.00 19.54 1170 HIS A CA 1
ATOM 5620 C C . HIS A 1 1170 ? 144.700 126.030 144.944 1.00 18.28 1170 HIS A C 1
ATOM 5621 O O . HIS A 1 1170 ? 143.543 125.765 144.603 1.00 22.31 1170 HIS A O 1
ATOM 5628 N N . TRP A 1 1171 ? 144.996 127.079 145.716 1.00 15.52 1171 TRP A N 1
ATOM 5629 C CA . TRP A 1 1171 ? 143.977 127.943 146.305 1.00 14.90 1171 TRP A CA 1
ATOM 5630 C C . TRP A 1 1171 ? 143.255 128.816 145.286 1.00 15.82 1171 TRP A C 1
ATOM 5631 O O . TRP A 1 1171 ? 142.161 129.305 145.587 1.00 17.28 1171 TRP A O 1
ATOM 5642 N N . ILE A 1 1172 ? 143.843 129.045 144.107 1.00 15.20 1172 ILE A N 1
ATOM 5643 C CA . ILE A 1 1172 ? 143.193 129.883 143.103 1.00 13.22 1172 ILE A CA 1
ATOM 5644 C C . ILE A 1 1172 ? 142.007 129.148 142.490 1.00 16.72 1172 ILE A C 1
ATOM 5645 O O . ILE A 1 1172 ? 141.006 129.767 142.110 1.00 20.40 1172 ILE A O 1
ATOM 5650 N N . GLN A 1 1173 ? 142.069 127.821 142.436 1.00 17.18 1173 GLN A N 1
ATOM 5651 C CA . GLN A 1 1173 ? 140.959 127.030 141.928 1.00 18.76 1173 GLN A CA 1
ATOM 5652 C C . GLN A 1 1173 ? 139.913 126.755 143.002 1.00 20.89 1173 GLN A C 1
ATOM 5653 O O . GLN A 1 1173 ? 138.735 127.074 142.824 1.00 21.84 1173 GLN A O 1
ATOM 5659 N N . TYR A 1 1174 ? 140.331 126.150 144.112 1.00 22.02 1174 TYR A N 1
ATOM 5660 C CA . TYR A 1 1174 ? 139.416 125.674 145.142 1.00 20.94 1174 TYR A CA 1
ATOM 5661 C C . TYR A 1 1174 ? 139.353 126.617 146.341 1.00 21.34 1174 TYR A C 1
ATOM 5662 O O . TYR A 1 1174 ? 139.808 126.273 147.435 1.00 21.81 1174 TYR A O 1
ATOM 5671 N N . TYR A 1 1175 ? 138.801 127.811 146.135 1.00 19.18 1175 TYR A N 1
ATOM 5672 C CA . TYR A 1 1175 ? 138.796 128.890 147.115 1.00 17.83 1175 TYR A CA 1
ATOM 5673 C C . TYR A 1 1175 ? 137.542 128.933 147.989 1.00 19.55 1175 TYR A C 1
ATOM 5674 O O . TYR A 1 1175 ? 137.263 129.987 148.570 1.00 21.51 1175 TYR A O 1
ATOM 5683 N N . ARG A 1 1176 ? 136.798 127.820 148.086 1.00 20.63 1176 ARG A N 1
ATOM 5684 C CA . ARG A 1 1176 ? 135.417 127.824 148.582 1.00 21.46 1176 ARG A CA 1
ATOM 5685 C C . ARG A 1 1176 ? 135.290 128.231 150.052 1.00 24.34 1176 ARG A C 1
ATOM 5686 O O . ARG A 1 1176 ? 134.422 129.039 150.404 1.00 25.53 1176 ARG A O 1
ATOM 5694 N N . ARG A 1 1177 ? 136.158 127.713 150.919 1.00 25.79 1177 ARG A N 1
ATOM 5695 C CA . ARG A 1 1177 ? 136.029 127.940 152.354 1.00 25.96 1177 ARG A CA 1
ATOM 5696 C C . ARG A 1 1177 ? 136.909 129.082 152.859 1.00 24.55 1177 ARG A C 1
ATOM 5697 O O . ARG A 1 1177 ? 137.212 129.134 154.055 1.00 26.61 1177 ARG A O 1
ATOM 5705 N N . ILE A 1 1178 ? 137.325 129.982 151.981 1.00 22.12 1178 ILE A N 1
ATOM 5706 C CA . ILE A 1 1178 ? 138.195 131.108 152.318 1.00 17.62 1178 ILE A CA 1
ATOM 5707 C C . ILE A 1 1178 ? 137.390 132.394 152.166 1.00 17.67 1178 ILE A C 1
ATOM 5708 O O . ILE A 1 1178 ? 136.651 132.529 151.184 1.00 20.09 1178 ILE A O 1
ATOM 5713 N N . PRO A 1 1179 ? 137.458 133.328 153.122 1.00 13.99 1179 PRO A N 1
ATOM 5714 C CA . PRO A 1 1179 ? 136.826 134.643 152.931 1.00 14.65 1179 PRO A CA 1
ATOM 5715 C C . PRO A 1 1179 ? 137.487 135.444 151.815 1.00 15.36 1179 PRO A C 1
ATOM 5716 O O . PRO A 1 1179 ? 138.682 135.308 151.553 1.00 17.33 1179 PRO A O 1
ATOM 5720 N N . HIS A 1 1180 ? 136.687 136.280 151.146 1.00 14.24 1180 HIS A N 1
ATOM 5721 C CA . HIS A 1 1180 ? 137.153 136.938 149.926 1.00 14.18 1180 HIS A CA 1
ATOM 5722 C C . HIS A 1 1180 ? 138.065 138.129 150.193 1.00 15.04 1180 HIS A C 1
ATOM 5723 O O . HIS A 1 1180 ? 138.803 138.532 149.288 1.00 18.00 1180 HIS A O 1
ATOM 5730 N N . ARG A 1 1181 ? 138.002 138.726 151.392 1.00 13.54 1181 ARG A N 1
ATOM 5731 C CA . ARG A 1 1181 ? 138.996 139.719 151.808 1.00 14.39 1181 ARG A CA 1
ATOM 5732 C C . ARG A 1 1181 ? 140.403 139.141 151.780 1.00 15.93 1181 ARG A C 1
ATOM 5733 O O . ARG A 1 1181 ? 141.333 139.751 151.231 1.00 19.17 1181 ARG A O 1
ATOM 5741 N N . LYS A 1 1182 ? 140.551 137.927 152.305 1.00 13.36 1182 LYS A N 1
ATOM 5742 C CA . LYS A 1 1182 ? 141.829 137.238 152.349 1.00 12.71 1182 LYS A CA 1
ATOM 5743 C C . LYS A 1 1182 ? 142.275 136.817 150.953 1.00 13.00 1182 LYS A C 1
ATOM 5744 O O . LYS A 1 1182 ? 143.468 136.876 150.642 1.00 15.60 1182 LYS A O 1
ATOM 5750 N N . LEU A 1 1183 ? 141.322 136.431 150.097 1.00 11.37 1183 LEU A N 1
ATOM 5751 C CA . LEU A 1 1183 ? 141.630 136.071 148.714 1.00 10.57 1183 LEU A CA 1
ATOM 5752 C C . LEU A 1 1183 ? 142.121 137.266 147.904 1.00 11.20 1183 LEU A C 1
ATOM 5753 O O . LEU A 1 1183 ? 143.100 137.151 147.156 1.00 12.53 1183 LEU A O 1
ATOM 5758 N N . LEU A 1 1184 ? 141.457 138.420 148.034 1.00 11.00 1184 LEU A N 1
ATOM 5759 C CA . LEU A 1 1184 ? 141.895 139.598 147.290 1.00 10.03 1184 LEU A CA 1
ATOM 5760 C C . LEU A 1 1184 ? 143.209 140.155 147.819 1.00 10.58 1184 LEU A C 1
ATOM 5761 O O . LEU A 1 1184 ? 144.020 140.653 147.029 1.00 10.76 1184 LEU A O 1
ATOM 5766 N N . THR A 1 1185 ? 143.467 140.040 149.126 1.00 10.45 1185 THR A N 1
ATOM 5767 C CA . THR A 1 1185 ? 144.777 140.451 149.624 1.00 10.03 1185 THR A CA 1
ATOM 5768 C C . THR A 1 1185 ? 145.866 139.463 149.207 1.00 11.77 1185 THR A C 1
ATOM 5769 O O . THR A 1 1185 ? 147.000 139.873 148.960 1.00 15.30 1185 THR A O 1
ATOM 5773 N N . ALA A 1 1186 ? 145.533 138.173 149.072 1.00 10.08 1186 ALA A N 1
ATOM 5774 C CA . ALA A 1 1186 ? 146.485 137.206 148.522 1.00 8.39 1186 ALA A CA 1
ATOM 5775 C C . ALA A 1 1186 ? 146.808 137.493 147.058 1.00 10.06 1186 ALA A C 1
ATOM 5776 O O . ALA A 1 1186 ? 147.957 137.328 146.626 1.00 12.09 1186 ALA A O 1
ATOM 5778 N N . LEU A 1 1187 ? 145.808 137.925 146.284 1.00 11.03 1187 LEU A N 1
ATOM 5779 C CA . LEU A 1 1187 ? 146.048 138.328 144.898 1.00 9.39 1187 LEU A CA 1
ATOM 5780 C C . LEU A 1 1187 ? 146.896 139.594 144.821 1.00 10.71 1187 LEU A C 1
ATOM 5781 O O . LEU A 1 1187 ? 147.750 139.722 143.939 1.00 12.26 1187 LEU A O 1
ATOM 5786 N N . GLN A 1 1188 ? 146.652 140.555 145.720 1.00 11.29 1188 GLN A N 1
ATOM 5787 C CA . GLN A 1 1188 ? 147.474 141.766 145.760 1.00 10.57 1188 GLN A CA 1
ATOM 5788 C C . GLN A 1 1188 ? 148.902 141.479 146.224 1.00 11.60 1188 GLN A C 1
ATOM 5789 O O . GLN A 1 1188 ? 149.847 142.100 145.734 1.00 13.35 1188 GLN A O 1
ATOM 5795 N N . LEU A 1 1189 ? 149.085 140.553 147.168 1.00 11.39 1189 LEU A N 1
ATOM 5796 C CA . LEU A 1 1189 ? 150.437 140.192 147.593 1.00 11.65 1189 LEU A CA 1
ATOM 5797 C C . LEU A 1 1189 ? 151.179 139.390 146.537 1.00 12.17 1189 LEU A C 1
ATOM 5798 O O . LEU A 1 1189 ? 152.412 139.445 146.484 1.00 14.37 1189 LEU A O 1
ATOM 5803 N N . ARG A 1 1190 ? 150.466 138.617 145.716 1.00 12.21 1190 ARG A N 1
ATOM 5804 C CA . ARG A 1 1190 ? 151.157 137.851 144.684 1.00 12.47 1190 ARG A CA 1
ATOM 5805 C C . ARG A 1 1190 ? 151.621 138.750 143.540 1.00 14.93 1190 ARG A C 1
ATOM 5806 O O . ARG A 1 1190 ? 152.696 138.533 142.972 1.00 17.25 1190 ARG A O 1
ATOM 5814 N N . ALA A 1 1191 ? 150.826 139.763 143.190 1.00 15.52 1191 ALA A N 1
ATOM 5815 C CA . ALA A 1 1191 ? 151.206 140.724 142.159 1.00 14.12 1191 ALA A CA 1
ATOM 5816 C C . ALA A 1 1191 ? 152.120 141.830 142.669 1.00 14.72 1191 ALA A C 1
ATOM 5817 O O . ALA A 1 1191 ? 152.629 142.596 141.841 1.00 16.43 1191 ALA A O 1
ATOM 5819 N N . ASN A 1 1192 ? 152.327 141.913 143.994 1.00 15.50 1192 ASN A N 1
ATOM 5820 C CA . ASN A 1 1192 ? 153.065 142.980 144.690 1.00 14.54 1192 ASN A CA 1
ATOM 5821 C C . ASN A 1 1192 ? 152.477 144.357 144.353 1.00 16.19 1192 ASN A C 1
ATOM 5822 O O . ASN A 1 1192 ? 153.156 145.262 143.864 1.00 19.90 1192 ASN A O 1
ATOM 5827 N N . VAL A 1 1193 ? 151.166 144.487 144.563 1.00 15.86 1193 VAL A N 1
ATOM 5828 C CA . VAL A 1 1193 ? 150.427 145.727 144.335 1.00 14.84 1193 VAL A CA 1
ATOM 5829 C C . VAL A 1 1193 ? 149.622 146.119 145.571 1.00 16.05 1193 VAL A C 1
ATOM 5830 O O . VAL A 1 1193 ? 148.668 146.900 145.473 1.00 17.43 1193 VAL A O 1
ATOM 5834 N N . TYR A 1 1194 ? 149.991 145.584 146.737 1.00 16.16 1194 TYR A N 1
ATOM 5835 C CA . TYR A 1 1194 ? 149.320 145.968 147.980 1.00 19.35 1194 TYR A CA 1
ATOM 5836 C C . TYR A 1 1194 ? 149.692 147.409 148.320 1.00 22.71 1194 TYR A C 1
ATOM 5837 O O . TYR A 1 1194 ? 150.855 147.789 148.158 1.00 28.19 1194 TYR A O 1
ATOM 5846 N N . PRO A 1 1195 ? 148.733 148.250 148.756 1.00 21.19 1195 PRO A N 1
ATOM 5847 C CA . PRO A 1 1195 ? 149.024 149.684 148.981 1.00 23.11 1195 PRO A CA 1
ATOM 5848 C C . PRO A 1 1195 ? 149.688 150.013 150.315 1.00 28.03 1195 PRO A C 1
ATOM 5849 O O . PRO A 1 1195 ? 149.097 150.573 151.243 1.00 32.96 1195 PRO A O 1
ATOM 5853 N N . THR A 1 1196 ? 150.962 149.651 150.422 1.00 26.84 1196 THR A N 1
ATOM 5854 C CA . THR A 1 1196 ? 151.880 150.263 151.364 1.00 30.47 1196 THR A CA 1
ATOM 5855 C C . THR A 1 1196 ? 152.359 151.597 150.797 1.00 35.02 1196 THR A C 1
ATOM 5856 O O . THR A 1 1196 ? 152.068 151.943 149.655 1.00 36.84 1196 THR A O 1
ATOM 5860 N N . ARG A 1 1197 ? 153.094 152.360 151.612 1.00 37.95 1197 ARG A N 1
ATOM 5861 C CA . ARG A 1 1197 ? 153.545 153.682 151.175 1.00 40.09 1197 ARG A CA 1
ATOM 5862 C C . ARG A 1 1197 ? 154.648 153.596 150.126 1.00 38.50 1197 ARG A C 1
ATOM 5863 O O . ARG A 1 1197 ? 154.835 154.539 149.347 1.00 41.90 1197 ARG A O 1
ATOM 5871 N N . GLU A 1 1198 ? 155.378 152.480 150.093 1.00 36.25 1198 GLU A N 1
ATOM 5872 C CA . GLU A 1 1198 ? 156.348 152.242 149.030 1.00 36.74 1198 GLU A CA 1
ATOM 5873 C C . GLU A 1 1198 ? 155.640 152.054 147.691 1.00 39.75 1198 GLU A C 1
ATOM 5874 O O . GLU A 1 1198 ? 156.144 152.482 146.648 1.00 44.51 1198 GLU A O 1
ATOM 5880 N N . PHE A 1 1199 ? 154.484 151.387 147.696 1.00 36.70 1199 PHE A N 1
ATOM 5881 C CA . PHE A 1 1199 ? 153.694 151.266 146.474 1.00 33.25 1199 PHE A CA 1
ATOM 5882 C C . PHE A 1 1199 ? 153.000 152.583 146.133 1.00 35.21 1199 PHE A C 1
ATOM 5883 O O . PHE A 1 1199 ? 152.761 152.883 144.959 1.00 39.96 1199 PHE A O 1
ATOM 5891 N N . LEU A 1 1200 ? 152.644 153.375 147.144 1.00 34.09 1200 LEU A N 1
ATOM 5892 C CA . LEU A 1 1200 ? 152.068 154.685 146.869 1.00 33.79 1200 LEU A CA 1
ATOM 5893 C C . LEU A 1 1200 ? 153.104 155.694 146.396 1.00 41.83 1200 LEU A C 1
ATOM 5894 O O . LEU A 1 1200 ? 152.724 156.740 145.860 1.00 49.36 1200 LEU A O 1
ATOM 5899 N N . ALA A 1 1201 ? 154.396 155.419 146.578 1.00 41.99 1201 ALA A N 1
ATOM 5900 C CA . ALA A 1 1201 ? 155.419 156.248 145.934 1.00 44.05 1201 ALA A CA 1
ATOM 5901 C C . ALA A 1 1201 ? 155.721 155.712 144.537 1.00 51.63 1201 ALA A C 1
ATOM 5902 O O . ALA A 1 1201 ? 155.335 156.329 143.541 1.00 59.70 1201 ALA A O 1
ATOM 5904 N N . ARG A 1 1202 ? 156.279 154.498 144.465 1.00 49.89 1202 ARG A N 1
ATOM 5905 C CA . ARG A 1 1202 ? 156.869 153.887 143.269 1.00 53.24 1202 ARG A CA 1
ATOM 5906 C C . ARG A 1 1202 ? 157.799 154.839 142.526 1.00 62.77 1202 ARG A C 1
ATOM 5907 O O . ARG A 1 1202 ? 158.898 155.127 143.004 1.00 68.98 1202 ARG A O 1
ATOM 5915 N N . GLY A 1 1203 ? 157.387 155.298 141.342 1.00 55.54 1203 GLY A N 1
ATOM 5916 C CA . GLY A 1 1203 ? 158.196 156.227 140.574 1.00 56.43 1203 GLY A CA 1
ATOM 5917 C C . GLY A 1 1203 ? 158.008 157.687 140.929 1.00 64.25 1203 GLY A C 1
ATOM 5918 O O . GLY A 1 1203 ? 158.742 158.536 140.404 1.00 69.70 1203 GLY A O 1
ATOM 5919 N N . ARG A 1 1204 ? 157.036 157.999 141.799 1.00 66.50 1204 ARG A N 1
ATOM 5920 C CA . ARG A 1 1204 ? 156.579 159.366 142.019 1.00 71.34 1204 ARG A CA 1
ATOM 5921 C C . ARG A 1 1204 ? 157.405 159.851 143.235 1.00 79.62 1204 ARG A C 1
ATOM 5922 O O . ARG A 1 1204 ? 156.883 160.178 144.305 1.00 82.17 1204 ARG A O 1
ATOM 5930 N N . GLN A 1 1205 ? 158.733 159.810 143.119 1.00 83.06 1205 GLN A N 1
ATOM 5931 C CA . GLN A 1 1205 ? 159.564 159.827 144.319 1.00 91.46 1205 GLN A CA 1
ATOM 5932 C C . GLN A 1 1205 ? 159.777 161.215 144.907 1.00 97.65 1205 GLN A C 1
ATOM 5933 O O . GLN A 1 1205 ? 160.260 161.314 146.041 1.00 97.38 1205 GLN A O 1
ATOM 5939 N N . ASP A 1 1206 ? 159.447 162.281 144.174 1.00 100.08 1206 ASP A N 1
ATOM 5940 C CA . ASP A 1 1206 ? 159.744 163.624 144.656 1.00 101.66 1206 ASP A CA 1
ATOM 5941 C C . ASP A 1 1206 ? 158.817 164.057 145.789 1.00 99.55 1206 ASP A C 1
ATOM 5942 O O . ASP A 1 1206 ? 159.229 164.846 146.644 1.00 95.52 1206 ASP A O 1
ATOM 5947 N N . GLN A 1 1207 ? 157.582 163.549 145.831 1.00 97.03 1207 GLN A N 1
ATOM 5948 C CA . GLN A 1 1207 ? 156.557 164.139 146.681 1.00 95.79 1207 GLN A CA 1
ATOM 5949 C C . GLN A 1 1207 ? 156.166 163.298 147.895 1.00 94.60 1207 GLN A C 1
ATOM 5950 O O . GLN A 1 1207 ? 155.450 163.811 148.762 1.00 95.81 1207 GLN A O 1
ATOM 5956 N N . TYR A 1 1208 ? 156.602 162.044 148.000 1.00 91.20 1208 TYR A N 1
ATOM 5957 C CA . TYR A 1 1208 ? 156.066 161.139 149.013 1.00 86.49 1208 TYR A CA 1
ATOM 5958 C C . TYR A 1 1208 ? 157.160 160.447 149.811 1.00 80.72 1208 TYR A C 1
ATOM 5959 O O . TYR A 1 1208 ? 158.305 160.322 149.367 1.00 78.30 1208 TYR A O 1
ATOM 5968 N N . ILE A 1 1209 ? 156.771 159.992 151.001 1.00 78.06 1209 ILE A N 1
ATOM 5969 C CA . ILE A 1 1209 ? 157.670 159.396 151.980 1.00 72.74 1209 ILE A CA 1
ATOM 5970 C C . ILE A 1 1209 ? 157.515 157.883 151.925 1.00 66.72 1209 ILE A C 1
ATOM 5971 O O . ILE A 1 1209 ? 156.396 157.362 152.011 1.00 63.43 1209 ILE A O 1
ATOM 5976 N N . LYS A 1 1210 ? 158.636 157.178 151.781 1.00 62.09 1210 LYS A N 1
ATOM 5977 C CA . LYS A 1 1210 ? 158.656 155.725 151.695 1.00 56.28 1210 LYS A CA 1
ATOM 5978 C C . LYS A 1 1210 ? 158.864 155.039 153.041 1.00 60.05 1210 LYS A C 1
ATOM 5979 O O . LYS A 1 1210 ? 158.924 153.806 153.081 1.00 59.57 1210 LYS A O 1
ATOM 5985 N N . ALA A 1 1211 ? 158.998 155.797 154.128 1.00 61.57 1211 ALA A N 1
ATOM 5986 C CA . ALA A 1 1211 ? 159.370 155.232 155.421 1.00 59.84 1211 ALA A CA 1
ATOM 5987 C C . ALA A 1 1211 ? 158.218 154.465 156.066 1.00 58.66 1211 ALA A C 1
ATOM 5988 O O . ALA A 1 1211 ? 157.041 154.698 155.773 1.00 57.73 1211 ALA A O 1
ATOM 5990 N N . CYS A 1 1212 ? 158.579 153.531 156.950 1.00 55.79 1212 CYS A N 1
ATOM 5991 C CA . CYS A 1 1212 ? 157.594 152.724 157.661 1.00 55.35 1212 CYS A CA 1
ATOM 5992 C C . CYS A 1 1212 ? 156.837 153.563 158.684 1.00 55.78 1212 CYS A C 1
ATOM 5993 O O . CYS A 1 1212 ? 157.399 154.458 159.319 1.00 61.31 1212 CYS A O 1
ATOM 5996 N N . ARG A 1 1213 ? 155.543 153.270 158.825 1.00 53.74 1213 ARG A N 1
ATOM 5997 C CA . ARG A 1 1213 ? 154.665 153.986 159.740 1.00 53.54 1213 ARG A CA 1
ATOM 5998 C C . ARG A 1 1213 ? 154.937 153.677 161.207 1.00 59.88 1213 ARG A C 1
ATOM 5999 O O . ARG A 1 1213 ? 154.536 154.463 162.072 1.00 60.91 1213 ARG A O 1
ATOM 6007 N N . HIS A 1 1214 ? 155.594 152.560 161.512 1.00 62.54 1214 HIS A N 1
ATOM 6008 C CA . HIS A 1 1214 ? 155.708 152.088 162.884 1.00 62.04 1214 HIS A CA 1
ATOM 6009 C C . HIS A 1 1214 ? 157.140 151.973 163.387 1.00 61.64 1214 HIS A C 1
ATOM 6010 O O . HIS A 1 1214 ? 157.335 151.720 164.581 1.00 61.51 1214 HIS A O 1
ATOM 6017 N N . CYS A 1 1215 ? 158.140 152.160 162.528 1.00 63.35 1215 CYS A N 1
ATOM 6018 C CA . CYS A 1 1215 ? 159.537 152.122 162.945 1.00 67.42 1215 CYS A CA 1
ATOM 6019 C C . CYS A 1 1215 ? 160.357 152.938 161.956 1.00 72.20 1215 CYS A C 1
ATOM 6020 O O . CYS A 1 1215 ? 159.845 153.421 160.944 1.00 69.55 1215 CYS A O 1
ATOM 6023 N N . ASP A 1 1216 ? 161.641 153.094 162.269 1.00 80.11 1216 ASP A N 1
ATOM 6024 C CA . ASP A 1 1216 ? 162.530 153.972 161.511 1.00 84.51 1216 ASP A CA 1
ATOM 6025 C C . ASP A 1 1216 ? 163.149 153.308 160.279 1.00 82.19 1216 ASP A C 1
ATOM 6026 O O . ASP A 1 1216 ? 164.115 153.856 159.733 1.00 82.38 1216 ASP A O 1
ATOM 6031 N N . ALA A 1 1217 ? 162.643 152.149 159.856 1.00 77.65 1217 ALA A N 1
ATOM 6032 C CA . ALA A 1 1217 ? 163.161 151.477 158.670 1.00 76.36 1217 ALA A CA 1
ATOM 6033 C C . ALA A 1 1217 ? 162.833 152.266 157.409 1.00 75.33 1217 ALA A C 1
ATOM 6034 O O . ALA A 1 1217 ? 161.745 152.837 157.285 1.00 74.75 1217 ALA A O 1
ATOM 6036 N N . ASP A 1 1218 ? 163.796 152.298 156.481 1.00 75.80 1218 ASP A N 1
ATOM 6037 C CA . ASP A 1 1218 ? 163.737 153.214 155.344 1.00 75.53 1218 ASP A CA 1
ATOM 6038 C C . ASP A 1 1218 ? 162.653 152.834 154.338 1.00 70.18 1218 ASP A C 1
ATOM 6039 O O . ASP A 1 1218 ? 162.004 153.720 153.771 1.00 68.76 1218 ASP A O 1
ATOM 6044 N N . ILE A 1 1219 ? 162.436 151.540 154.100 1.00 69.04 1219 ILE A N 1
ATOM 6045 C CA . ILE A 1 1219 ? 161.540 151.075 153.041 1.00 61.79 1219 ILE A CA 1
ATOM 6046 C C . ILE A 1 1219 ? 160.407 150.269 153.663 1.00 56.56 1219 ILE A C 1
ATOM 6047 O O . ILE A 1 1219 ? 160.645 149.216 154.268 1.00 55.27 1219 ILE A O 1
ATOM 6052 N N . GLU A 1 1220 ? 159.174 150.750 153.491 1.00 52.07 1220 GLU A N 1
ATOM 6053 C CA . GLU A 1 1220 ? 157.980 150.008 153.895 1.00 43.41 1220 GLU A CA 1
ATOM 6054 C C . GLU A 1 1220 ? 157.504 149.090 152.765 1.00 40.92 1220 GLU A C 1
ATOM 6055 O O . GLU A 1 1220 ? 156.466 149.297 152.138 1.00 42.43 1220 GLU A O 1
ATOM 6061 N N . SER A 1 1221 ? 158.300 148.063 152.493 1.00 42.01 1221 SER A N 1
ATOM 6062 C CA . SER A 1 1221 ? 157.877 147.048 151.547 1.00 41.70 1221 SER A CA 1
ATOM 6063 C C . SER A 1 1221 ? 156.925 146.061 152.221 1.00 41.69 1221 SER A C 1
ATOM 6064 O O . SER A 1 1221 ? 156.688 146.107 153.432 1.00 41.53 1221 SER A O 1
ATOM 6067 N N . CYS A 1 1222 ? 156.361 145.162 151.411 1.00 40.76 1222 CYS A N 1
ATOM 6068 C CA . CYS A 1 1222 ? 155.582 144.060 151.965 1.00 38.81 1222 CYS A CA 1
ATOM 6069 C C . CYS A 1 1222 ? 156.472 143.024 152.638 1.00 39.48 1222 CYS A C 1
ATOM 6070 O O . CYS A 1 1222 ? 156.024 142.334 153.561 1.00 40.70 1222 CYS A O 1
ATOM 6073 N N . ALA A 1 1223 ? 157.722 142.889 152.182 1.00 38.21 1223 ALA A N 1
ATOM 6074 C CA . ALA A 1 1223 ? 158.667 141.989 152.837 1.00 35.72 1223 ALA A CA 1
ATOM 6075 C C . ALA A 1 1223 ? 159.054 142.491 154.223 1.00 38.12 1223 ALA A C 1
ATOM 6076 O O . ALA A 1 1223 ? 159.319 141.681 155.117 1.00 41.10 1223 ALA A O 1
ATOM 6078 N N . HIS A 1 1224 ? 159.097 143.814 154.407 1.00 38.09 1224 HIS A N 1
ATOM 6079 C CA . HIS A 1 1224 ? 159.284 144.404 155.730 1.00 39.40 1224 HIS A CA 1
ATOM 6080 C C . HIS A 1 1224 ? 158.136 144.065 156.670 1.00 39.95 1224 HIS A C 1
ATOM 6081 O O . HIS A 1 1224 ? 158.360 143.718 157.835 1.00 44.60 1224 HIS A O 1
ATOM 6088 N N . ILE A 1 1225 ? 156.900 144.200 156.188 1.00 35.27 1225 ILE A N 1
ATOM 6089 C CA . ILE A 1 1225 ? 155.722 143.965 157.020 1.00 32.69 1225 ILE A CA 1
ATOM 6090 C C . ILE A 1 1225 ? 155.596 142.488 157.376 1.00 33.99 1225 ILE A C 1
ATOM 6091 O O . ILE A 1 1225 ? 155.362 142.131 158.538 1.00 38.53 1225 ILE A O 1
ATOM 6096 N N . ILE A 1 1226 ? 155.776 141.610 156.385 1.00 34.68 1226 ILE A N 1
ATOM 6097 C CA . ILE A 1 1226 ? 155.641 140.175 156.617 1.00 30.93 1226 ILE A CA 1
ATOM 6098 C C . ILE A 1 1226 ? 156.810 139.633 157.441 1.00 36.51 1226 ILE A C 1
ATOM 6099 O O . ILE A 1 1226 ? 156.607 138.853 158.379 1.00 39.45 1226 ILE A O 1
ATOM 6104 N N . GLY A 1 1227 ? 158.036 140.072 157.158 1.00 37.15 1227 GLY A N 1
ATOM 6105 C CA . GLY A 1 1227 ? 159.184 139.362 157.686 1.00 40.40 1227 GLY A CA 1
ATOM 6106 C C . GLY A 1 1227 ? 160.008 139.946 158.818 1.00 48.80 1227 GLY A C 1
ATOM 6107 O O . GLY A 1 1227 ? 160.609 139.180 159.578 1.00 56.17 1227 GLY A O 1
ATOM 6108 N N . ASN A 1 1228 ? 160.070 141.271 158.960 1.00 47.03 1228 ASN A N 1
ATOM 6109 C CA . ASN A 1 1228 ? 161.110 141.850 159.809 1.00 52.04 1228 ASN A CA 1
ATOM 6110 C C . ASN A 1 1228 ? 160.606 142.862 160.836 1.00 52.22 1228 ASN A C 1
ATOM 6111 O O . ASN A 1 1228 ? 161.250 142.992 161.884 1.00 55.67 1228 ASN A O 1
ATOM 6116 N N . CYS A 1 1229 ? 159.473 143.535 160.600 1.00 49.07 1229 CYS A N 1
ATOM 6117 C CA . CYS A 1 1229 ? 159.041 144.686 161.394 1.00 49.16 1229 CYS A CA 1
ATOM 6118 C C . CYS A 1 1229 ? 158.691 144.274 162.825 1.00 49.20 1229 CYS A C 1
ATOM 6119 O O . CYS A 1 1229 ? 158.075 143.222 163.033 1.00 49.15 1229 CYS A O 1
ATOM 6122 N N . PRO A 1 1230 ? 159.094 145.059 163.835 1.00 49.73 1230 PRO A N 1
ATOM 6123 C CA . PRO A 1 1230 ? 158.892 144.628 165.229 1.00 47.98 1230 PRO A CA 1
ATOM 6124 C C . PRO A 1 1230 ? 157.452 144.691 165.714 1.00 46.93 1230 PRO A C 1
ATOM 6125 O O . PRO A 1 1230 ? 157.173 144.189 166.808 1.00 48.36 1230 PRO A O 1
ATOM 6129 N N . VAL A 1 1231 ? 156.534 145.298 164.960 1.00 45.35 1231 VAL A N 1
ATOM 6130 C CA . VAL A 1 1231 ? 155.142 145.333 165.390 1.00 47.07 1231 VAL A CA 1
ATOM 6131 C C . VAL A 1 1231 ? 154.424 143.999 165.136 1.00 50.84 1231 VAL A C 1
ATOM 6132 O O . VAL A 1 1231 ? 153.443 143.688 165.823 1.00 55.15 1231 VAL A O 1
ATOM 6136 N N . THR A 1 1232 ? 154.907 143.174 164.203 1.00 47.18 1232 THR A N 1
ATOM 6137 C CA . THR A 1 1232 ? 154.246 141.926 163.828 1.00 44.13 1232 THR A CA 1
ATOM 6138 C C . THR A 1 1232 ? 154.957 140.685 164.368 1.00 44.14 1232 THR A C 1
ATOM 6139 O O . THR A 1 1232 ? 154.743 139.576 163.847 1.00 48.82 1232 THR A O 1
ATOM 6143 N N . GLN A 1 1233 ? 155.795 140.857 165.396 1.00 43.10 1233 GLN A N 1
ATOM 6144 C CA . GLN A 1 1233 ? 156.639 139.779 165.909 1.00 46.42 1233 GLN A CA 1
ATOM 6145 C C . GLN A 1 1233 ? 155.820 138.671 166.569 1.00 46.35 1233 GLN A C 1
ATOM 6146 O O . GLN A 1 1233 ? 156.123 137.484 166.392 1.00 46.82 1233 GLN A O 1
ATOM 6152 N N . ASP A 1 1234 ? 154.770 139.039 167.314 1.00 44.64 1234 ASP A N 1
ATOM 6153 C CA . ASP A 1 1234 ? 153.908 138.048 167.957 1.00 44.82 1234 ASP A CA 1
ATOM 6154 C C . ASP A 1 1234 ? 153.126 137.227 166.939 1.00 43.66 1234 ASP A C 1
ATOM 6155 O O . ASP A 1 1234 ? 152.927 136.019 167.134 1.00 43.54 1234 ASP A O 1
ATOM 6160 N N . ALA A 1 1235 ? 152.711 137.858 165.837 1.00 43.45 1235 ALA A N 1
ATOM 6161 C CA . ALA A 1 1235 ? 152.023 137.142 164.769 1.00 40.24 1235 ALA A CA 1
ATOM 6162 C C . ALA A 1 1235 ? 152.960 136.184 164.043 1.00 38.71 1235 ALA A C 1
ATOM 6163 O O . ALA A 1 1235 ? 152.549 135.076 163.677 1.00 40.75 1235 ALA A O 1
ATOM 6165 N N . ARG A 1 1236 ? 154.225 136.583 163.840 1.00 36.76 1236 ARG A N 1
ATOM 6166 C CA . ARG A 1 1236 ? 155.205 135.660 163.259 1.00 36.89 1236 ARG A CA 1
ATOM 6167 C C . ARG A 1 1236 ? 155.501 134.473 164.175 1.00 37.56 1236 ARG A C 1
ATOM 6168 O O . ARG A 1 1236 ? 155.659 133.339 163.695 1.00 40.68 1236 ARG A O 1
ATOM 6176 N N . ILE A 1 1237 ? 155.582 134.717 165.489 1.00 37.94 1237 ILE A N 1
ATOM 6177 C CA . ILE A 1 1237 ? 155.810 133.640 166.459 1.00 37.74 1237 ILE A CA 1
ATOM 6178 C C . ILE A 1 1237 ? 154.639 132.658 166.466 1.00 37.01 1237 ILE A C 1
ATOM 6179 O O . ILE A 1 1237 ? 154.837 131.434 166.450 1.00 36.89 1237 ILE A O 1
ATOM 6184 N N . LYS A 1 1238 ? 153.406 133.182 166.439 1.00 34.98 1238 LYS A N 1
ATOM 6185 C CA . LYS A 1 1238 ? 152.221 132.323 166.415 1.00 36.02 1238 LYS A CA 1
ATOM 6186 C C . LYS A 1 1238 ? 152.104 131.541 165.105 1.00 38.10 1238 LYS A C 1
ATOM 6187 O O . LYS A 1 1238 ? 151.674 130.379 165.110 1.00 39.09 1238 LYS A O 1
ATOM 6193 N N . ARG A 1 1239 ? 152.505 132.159 163.982 1.00 37.89 1239 ARG A N 1
ATOM 6194 C CA . ARG A 1 1239 ? 152.567 131.474 162.688 1.00 34.34 1239 ARG A CA 1
ATOM 6195 C C . ARG A 1 1239 ? 153.532 130.289 162.710 1.00 35.51 1239 ARG A C 1
ATOM 6196 O O . ARG A 1 1239 ? 153.183 129.176 162.279 1.00 38.94 1239 ARG A O 1
ATOM 6204 N N . HIS A 1 1240 ? 154.751 130.522 163.220 1.00 34.39 1240 HIS A N 1
ATOM 6205 C CA . HIS A 1 1240 ? 155.769 129.474 163.301 1.00 33.90 1240 HIS A CA 1
ATOM 6206 C C . HIS A 1 1240 ? 155.341 128.342 164.235 1.00 36.42 1240 HIS A C 1
ATOM 6207 O O . HIS A 1 1240 ? 155.527 127.158 163.911 1.00 38.19 1240 HIS A O 1
ATOM 6214 N N . ASN A 1 1241 ? 154.737 128.690 165.380 1.00 35.67 1241 ASN A N 1
ATOM 6215 C CA . ASN A 1 1241 ? 154.262 127.682 166.329 1.00 35.99 1241 ASN A CA 1
ATOM 6216 C C . ASN A 1 1241 ? 153.122 126.844 165.756 1.00 35.84 1241 ASN A C 1
ATOM 6217 O O . ASN A 1 1241 ? 153.079 125.627 165.973 1.00 38.35 1241 ASN A O 1
ATOM 6222 N N . TYR A 1 1242 ? 152.195 127.472 165.018 1.00 34.01 1242 TYR A N 1
ATOM 6223 C CA . TYR A 1 1242 ? 151.082 126.725 164.433 1.00 34.22 1242 TYR A CA 1
ATOM 6224 C C . TYR A 1 1242 ? 151.549 125.789 163.322 1.00 33.86 1242 TYR A C 1
ATOM 6225 O O . TYR A 1 1242 ? 151.022 124.673 163.189 1.00 36.66 1242 TYR A O 1
ATOM 6234 N N . ILE A 1 1243 ? 152.558 126.205 162.546 1.00 32.56 1243 ILE A N 1
ATOM 6235 C CA . ILE A 1 1243 ? 153.120 125.324 161.519 1.00 32.31 1243 ILE A CA 1
ATOM 6236 C C . ILE A 1 1243 ? 153.857 124.137 162.153 1.00 34.60 1243 ILE A C 1
ATOM 6237 O O . ILE A 1 1243 ? 153.732 122.990 161.686 1.00 35.18 1243 ILE A O 1
ATOM 6242 N N . CYS A 1 1244 ? 154.579 124.377 163.259 1.00 35.07 1244 CYS A N 1
ATOM 6243 C CA . CYS A 1 1244 ? 155.230 123.277 163.979 1.00 32.40 1244 CYS A CA 1
ATOM 6244 C C . CYS A 1 1244 ? 154.222 122.319 164.614 1.00 35.34 1244 CYS A C 1
ATOM 6245 O O . CYS A 1 1244 ? 154.467 121.110 164.663 1.00 40.50 1244 CYS A O 1
ATOM 6248 N N . GLU A 1 1245 ? 153.081 122.832 165.089 1.00 37.18 1245 GLU A N 1
ATOM 6249 C CA . GLU A 1 1245 ? 152.029 121.949 165.600 1.00 36.87 1245 GLU A CA 1
ATOM 6250 C C . GLU A 1 1245 ? 151.398 121.111 164.492 1.00 37.46 1245 GLU A C 1
ATOM 6251 O O . GLU A 1 1245 ? 151.050 119.940 164.712 1.00 40.71 1245 GLU A O 1
ATOM 6257 N N . LEU A 1 1246 ? 151.246 121.693 163.295 1.00 36.44 1246 LEU A N 1
ATOM 6258 C CA . LEU A 1 1246 ? 150.700 120.947 162.160 1.00 35.14 1246 LEU A CA 1
ATOM 6259 C C . LEU A 1 1246 ? 151.640 119.836 161.706 1.00 35.22 1246 LEU A C 1
ATOM 6260 O O . LEU A 1 1246 ? 151.184 118.758 161.311 1.00 37.18 1246 LEU A O 1
ATOM 6265 N N . LEU A 1 1247 ? 152.952 120.075 161.756 1.00 35.97 1247 LEU A N 1
ATOM 6266 C CA . LEU A 1 1247 ? 153.889 118.995 161.449 1.00 36.73 1247 LEU A CA 1
ATOM 6267 C C . LEU A 1 1247 ? 153.951 117.965 162.579 1.00 40.93 1247 LEU A C 1
ATOM 6268 O O . LEU A 1 1247 ? 154.110 116.758 162.327 1.00 46.67 1247 LEU A O 1
ATOM 6273 N N . LEU A 1 1248 ? 153.793 118.427 163.825 1.00 40.51 1248 LEU A N 1
ATOM 6274 C CA . LEU A 1 1248 ? 153.865 117.551 164.992 1.00 46.07 1248 LEU A CA 1
ATOM 6275 C C . LEU A 1 1248 ? 152.710 116.555 165.036 1.00 49.02 1248 LEU A C 1
ATOM 6276 O O . LEU A 1 1248 ? 152.901 115.405 165.441 1.00 54.28 1248 LEU A O 1
ATOM 6281 N N . GLU A 1 1249 ? 151.503 116.984 164.645 1.00 46.90 1249 GLU A N 1
ATOM 6282 C CA . GLU A 1 1249 ? 150.358 116.067 164.630 1.00 47.50 1249 GLU A CA 1
ATOM 6283 C C . GLU A 1 1249 ? 150.516 114.963 163.582 1.00 51.66 1249 GLU A C 1
ATOM 6284 O O . GLU A 1 1249 ? 150.147 113.807 163.837 1.00 56.87 1249 GLU A O 1
ATOM 6290 N N . GLU A 1 1250 ? 151.100 115.286 162.424 1.00 50.17 1250 GLU A N 1
ATOM 6291 C CA . GLU A 1 1250 ? 151.413 114.259 161.431 1.00 51.40 1250 GLU A CA 1
ATOM 6292 C C . GLU A 1 1250 ? 152.522 113.330 161.908 1.00 53.06 1250 GLU A C 1
ATOM 6293 O O . GLU A 1 1250 ? 152.570 112.161 161.507 1.00 53.79 1250 GLU A O 1
ATOM 6299 N N . ALA A 1 1251 ? 153.440 113.837 162.730 1.00 53.86 1251 ALA A N 1
ATOM 6300 C CA . ALA A 1 1251 ? 154.416 112.944 163.351 1.00 56.20 1251 ALA A CA 1
ATOM 6301 C C . ALA A 1 1251 ? 153.770 112.020 164.380 1.00 60.59 1251 ALA A C 1
ATOM 6302 O O . ALA A 1 1251 ? 154.171 110.858 164.513 1.00 62.38 1251 ALA A O 1
ATOM 6304 N N . LYS A 1 1252 ? 152.803 112.538 165.145 1.00 59.88 1252 LYS A N 1
ATOM 6305 C CA . LYS A 1 1252 ? 152.085 111.735 166.135 1.00 57.99 1252 LYS A CA 1
ATOM 6306 C C . LYS A 1 1252 ? 151.253 110.643 165.475 1.00 60.63 1252 LYS A C 1
ATOM 6307 O O . LYS A 1 1252 ? 151.090 109.552 166.033 1.00 64.48 1252 LYS A O 1
ATOM 6313 N N . LYS A 1 1253 ? 150.687 110.945 164.301 1.00 60.62 1253 LYS A N 1
ATOM 6314 C CA . LYS A 1 1253 ? 149.780 110.023 163.618 1.00 63.06 1253 LYS A CA 1
ATOM 6315 C C . LYS A 1 1253 ? 150.490 108.760 163.132 1.00 64.49 1253 LYS A C 1
ATOM 6316 O O . LYS A 1 1253 ? 149.878 107.687 163.077 1.00 66.09 1253 LYS A O 1
ATOM 6322 N N . LYS A 1 1254 ? 151.777 108.854 162.793 1.00 64.64 1254 LYS A N 1
ATOM 6323 C CA . LYS A 1 1254 ? 152.566 107.689 162.417 1.00 64.71 1254 LYS A CA 1
ATOM 6324 C C . LYS A 1 1254 ? 153.390 107.128 163.572 1.00 68.00 1254 LYS A C 1
ATOM 6325 O O . LYS A 1 1254 ? 154.387 106.438 163.319 1.00 67.76 1254 LYS A O 1
ATOM 6331 N N . ASP A 1 1255 ? 152.998 107.441 164.817 1.00 70.63 1255 ASP A N 1
ATOM 6332 C CA . ASP A 1 1255 ? 153.538 106.861 166.059 1.00 72.64 1255 ASP A CA 1
ATOM 6333 C C . ASP A 1 1255 ? 155.032 107.134 166.242 1.00 72.38 1255 ASP A C 1
ATOM 6334 O O . ASP A 1 1255 ? 155.784 106.282 166.720 1.00 72.83 1255 ASP A O 1
ATOM 6339 N N . TRP A 1 1256 ? 155.467 108.331 165.854 1.00 70.70 1256 TRP A N 1
ATOM 6340 C CA . TRP A 1 1256 ? 156.784 108.824 166.234 1.00 70.34 1256 TRP A CA 1
ATOM 6341 C C . TRP A 1 1256 ? 156.722 109.502 167.597 1.00 71.20 1256 TRP A C 1
ATOM 6342 O O . TRP A 1 1256 ? 155.796 110.264 167.886 1.00 71.33 1256 TRP A O 1
ATOM 6353 N N . VAL A 1 1257 ? 157.716 109.224 168.433 1.00 70.95 1257 VAL A N 1
ATOM 6354 C CA . VAL A 1 1257 ? 157.852 109.908 169.714 1.00 73.18 1257 VAL A CA 1
ATOM 6355 C C . VAL A 1 1257 ? 158.520 111.254 169.482 1.00 73.78 1257 VAL A C 1
ATOM 6356 O O . VAL A 1 1257 ? 159.605 111.333 168.898 1.00 75.31 1257 VAL A O 1
ATOM 6360 N N . VAL A 1 1258 ? 157.890 112.320 169.965 1.00 72.17 1258 VAL A N 1
ATOM 6361 C CA . VAL A 1 1258 ? 158.303 113.681 169.647 1.00 72.77 1258 VAL A CA 1
ATOM 6362 C C . VAL A 1 1258 ? 158.939 114.300 170.880 1.00 72.80 1258 VAL A C 1
ATOM 6363 O O . VAL A 1 1258 ? 158.308 114.377 171.941 1.00 75.09 1258 VAL A O 1
ATOM 6367 N N . PHE A 1 1259 ? 160.185 114.740 170.737 1.00 71.91 1259 PHE A N 1
ATOM 6368 C CA . PHE A 1 1259 ? 160.813 115.661 171.681 1.00 71.61 1259 PHE A CA 1
ATOM 6369 C C . PHE A 1 1259 ? 160.581 117.057 171.121 1.00 69.88 1259 PHE A C 1
ATOM 6370 O O . PHE A 1 1259 ? 161.370 117.557 170.318 1.00 71.08 1259 PHE A O 1
ATOM 6378 N N . LYS A 1 1260 ? 159.481 117.689 171.522 1.00 69.78 1260 LYS A N 1
ATOM 6379 C CA . LYS A 1 1260 ? 159.264 119.062 171.099 1.00 67.64 1260 LYS A CA 1
ATOM 6380 C C . LYS A 1 1260 ? 160.110 119.991 171.961 1.00 69.11 1260 LYS A C 1
ATOM 6381 O O . LYS A 1 1260 ? 160.269 119.776 173.173 1.00 71.17 1260 LYS A O 1
ATOM 6387 N N . GLU A 1 1261 ? 160.731 120.975 171.283 1.00 66.83 1261 GLU A N 1
ATOM 6388 C CA . GLU A 1 1261 ? 161.541 122.115 171.730 1.00 68.39 1261 GLU A CA 1
ATOM 6389 C C . GLU A 1 1261 ? 162.534 121.729 172.833 1.00 73.92 1261 GLU A C 1
ATOM 6390 O O . GLU A 1 1261 ? 162.266 121.964 174.012 1.00 80.40 1261 GLU A O 1
ATOM 6396 N N . PRO A 1 1262 ? 163.618 121.015 172.518 1.00 73.60 1262 PRO A N 1
ATOM 6397 C CA . PRO A 1 1262 ? 164.583 120.671 173.567 1.00 80.14 1262 PRO A CA 1
ATOM 6398 C C . PRO A 1 1262 ? 165.481 121.841 173.924 1.00 85.02 1262 PRO A C 1
ATOM 6399 O O . PRO A 1 1262 ? 165.580 122.828 173.198 1.00 85.71 1262 PRO A O 1
ATOM 6403 N N . HIS A 1 1263 ? 166.132 121.712 175.076 1.00 86.20 1263 HIS A N 1
ATOM 6404 C CA . HIS A 1 1263 ? 167.176 122.635 175.496 1.00 88.47 1263 HIS A CA 1
ATOM 6405 C C . HIS A 1 1263 ? 168.505 121.890 175.474 1.00 91.68 1263 HIS A C 1
ATOM 6406 O O . HIS A 1 1263 ? 168.766 121.048 176.339 1.00 95.43 1263 HIS A O 1
ATOM 6413 N N . ILE A 1 1264 ? 169.339 122.191 174.482 1.00 92.53 1264 ILE A N 1
ATOM 6414 C CA . ILE A 1 1264 ? 170.605 121.500 174.274 1.00 95.50 1264 ILE A CA 1
ATOM 6415 C C . ILE A 1 1264 ? 171.744 122.481 174.500 1.00 102.85 1264 ILE A C 1
ATOM 6416 O O . ILE A 1 1264 ? 171.822 123.522 173.836 1.00 103.21 1264 ILE A O 1
ATOM 6421 N N . ARG A 1 1265 ? 172.631 122.141 175.430 1.00 108.00 1265 ARG A N 1
ATOM 6422 C CA . ARG A 1 1265 ? 173.812 122.937 175.729 1.00 111.63 1265 ARG A CA 1
ATOM 6423 C C . ARG A 1 1265 ? 175.024 122.209 175.158 1.00 113.83 1265 ARG A C 1
ATOM 6424 O O . ARG A 1 1265 ? 175.276 121.053 175.513 1.00 114.42 1265 ARG A O 1
ATOM 6432 N N . ASP A 1 1266 ? 175.772 122.879 174.284 1.00 112.67 1266 ASP A N 1
ATOM 6433 C CA . ASP A 1 1266 ? 176.937 122.257 173.669 1.00 114.20 1266 ASP A CA 1
ATOM 6434 C C . ASP A 1 1266 ? 178.160 122.286 174.595 1.00 117.39 1266 ASP A C 1
ATOM 6435 O O . ASP A 1 1266 ? 178.080 122.641 175.774 1.00 118.29 1266 ASP A O 1
ATOM 6440 N N . SER A 1 1267 ? 179.310 121.891 174.039 1.00 117.14 1267 SER A N 1
ATOM 6441 C CA . SER A 1 1267 ? 180.564 121.814 174.784 1.00 119.19 1267 SER A CA 1
ATOM 6442 C C . SER A 1 1267 ? 181.124 123.178 175.180 1.00 120.16 1267 SER A C 1
ATOM 6443 O O . SER A 1 1267 ? 181.955 123.243 176.093 1.00 120.61 1267 SER A O 1
ATOM 6446 N N . ASN A 1 1268 ? 180.692 124.256 174.528 1.00 117.93 1268 ASN A N 1
ATOM 6447 C CA . ASN A 1 1268 ? 181.083 125.616 174.868 1.00 116.12 1268 ASN A CA 1
ATOM 6448 C C . ASN A 1 1268 ? 179.999 126.283 175.728 1.00 116.25 1268 ASN A C 1
ATOM 6449 O O . ASN A 1 1268 ? 180.067 127.488 176.002 1.00 117.54 1268 ASN A O 1
ATOM 6454 N N . LYS A 1 1269 ? 178.999 125.497 176.156 1.00 116.61 1269 LYS A N 1
ATOM 6455 C CA . LYS A 1 1269 ? 177.859 125.891 176.998 1.00 117.17 1269 LYS A CA 1
ATOM 6456 C C . LYS A 1 1269 ? 176.988 126.975 176.359 1.00 116.67 1269 LYS A C 1
ATOM 6457 O O . LYS A 1 1269 ? 176.389 127.780 177.064 1.00 116.86 1269 LYS A O 1
ATOM 6463 N N . GLU A 1 1270 ? 176.933 127.019 175.030 1.00 114.92 1270 GLU A N 1
ATOM 6464 C CA . GLU A 1 1270 ? 175.958 127.851 174.339 1.00 111.08 1270 GLU A CA 1
ATOM 6465 C C . GLU A 1 1270 ? 174.637 127.093 174.206 1.00 108.31 1270 GLU A C 1
ATOM 6466 O O . GLU A 1 1270 ? 174.608 125.863 174.132 1.00 106.69 1270 GLU A O 1
ATOM 6472 N N . LEU A 1 1271 ? 173.538 127.841 174.184 1.00 105.53 1271 LEU A N 1
ATOM 6473 C CA . LEU A 1 1271 ? 172.192 127.283 174.194 1.00 102.05 1271 LEU A CA 1
ATOM 6474 C C . LEU A 1 1271 ? 171.601 127.256 172.789 1.00 98.50 1271 LEU A C 1
ATOM 6475 O O . LEU A 1 1271 ? 171.680 128.248 172.061 1.00 99.24 1271 LEU A O 1
ATOM 6480 N N . TYR A 1 1272 ? 171.010 126.117 172.414 1.00 96.98 1272 TYR A N 1
ATOM 6481 C CA . TYR A 1 1272 ? 170.351 125.943 171.123 1.00 92.12 1272 TYR A CA 1
ATOM 6482 C C . TYR A 1 1272 ? 168.968 125.337 171.318 1.00 86.97 1272 TYR A C 1
ATOM 6483 O O . TYR A 1 1272 ? 168.728 124.585 172.265 1.00 88.38 1272 TYR A O 1
ATOM 6492 N N . LYS A 1 1273 ? 168.055 125.690 170.413 1.00 82.15 1273 LYS A N 1
ATOM 6493 C CA . LYS A 1 1273 ? 166.642 125.313 170.509 1.00 76.62 1273 LYS A CA 1
ATOM 6494 C C . LYS A 1 1273 ? 166.093 124.893 169.152 1.00 77.06 1273 LYS A C 1
ATOM 6495 O O . LYS A 1 1273 ? 165.484 125.699 168.439 1.00 75.12 1273 LYS A O 1
ATOM 6501 N N . PRO A 1 1274 ? 166.307 123.636 168.748 1.00 75.53 1274 PRO A N 1
ATOM 6502 C CA . PRO A 1 1274 ? 165.574 123.110 167.588 1.00 68.60 1274 PRO A CA 1
ATOM 6503 C C . PRO A 1 1274 ? 164.102 122.934 167.922 1.00 64.34 1274 PRO A C 1
ATOM 6504 O O . PRO A 1 1274 ? 163.732 122.765 169.083 1.00 72.35 1274 PRO A O 1
ATOM 6508 N N . ASP A 1 1275 ? 163.251 123.034 166.900 1.00 54.19 1275 ASP A N 1
ATOM 6509 C CA . ASP A 1 1275 ? 161.818 122.939 167.155 1.00 54.19 1275 ASP A CA 1
ATOM 6510 C C . ASP A 1 1275 ? 161.373 121.505 167.432 1.00 56.53 1275 ASP A C 1
ATOM 6511 O O . ASP A 1 1275 ? 160.590 121.267 168.355 1.00 62.27 1275 ASP A O 1
ATOM 6516 N N . LEU A 1 1276 ? 161.812 120.540 166.623 1.00 55.24 1276 LEU A N 1
ATOM 6517 C CA . LEU A 1 1276 ? 161.225 119.203 166.640 1.00 56.96 1276 LEU A CA 1
ATOM 6518 C C . LEU A 1 1276 ? 162.291 118.133 166.438 1.00 61.82 1276 LEU A C 1
ATOM 6519 O O . LEU A 1 1276 ? 163.146 118.264 165.562 1.00 65.88 1276 LEU A O 1
ATOM 6524 N N . ILE A 1 1277 ? 162.247 117.081 167.258 1.00 60.67 1277 ILE A N 1
ATOM 6525 C CA . ILE A 1 1277 ? 163.043 115.868 167.054 1.00 60.87 1277 ILE A CA 1
ATOM 6526 C C . ILE A 1 1277 ? 162.087 114.682 167.017 1.00 66.64 1277 ILE A C 1
ATOM 6527 O O . ILE A 1 1277 ? 161.279 114.505 167.936 1.00 69.94 1277 ILE A O 1
ATOM 6532 N N . PHE A 1 1278 ? 162.166 113.879 165.957 1.00 66.86 1278 PHE A N 1
ATOM 6533 C CA . PHE A 1 1278 ? 161.242 112.770 165.755 1.00 67.66 1278 PHE A CA 1
ATOM 6534 C C . PHE A 1 1278 ? 162.002 111.452 165.884 1.00 73.59 1278 PHE A C 1
ATOM 6535 O O . PHE A 1 1278 ? 162.951 111.209 165.133 1.00 74.92 1278 PHE A O 1
ATOM 6543 N N . VAL A 1 1279 ? 161.576 110.596 166.814 1.00 76.74 1279 VAL A N 1
ATOM 6544 C CA . VAL A 1 1279 ? 162.304 109.381 167.172 1.00 79.00 1279 VAL A CA 1
ATOM 6545 C C . VAL A 1 1279 ? 161.434 108.157 166.906 1.00 80.40 1279 VAL A C 1
ATOM 6546 O O . VAL A 1 1279 ? 160.343 108.032 167.473 1.00 77.93 1279 VAL A O 1
ATOM 6550 N N . LYS A 1 1280 ? 161.943 107.239 166.080 1.00 83.45 1280 LYS A N 1
ATOM 6551 C CA . LYS A 1 1280 ? 161.323 105.934 165.865 1.00 82.39 1280 LYS A CA 1
ATOM 6552 C C . LYS A 1 1280 ? 162.369 104.969 165.333 1.00 91.21 1280 LYS A C 1
ATOM 6553 O O . LYS A 1 1280 ? 162.996 105.254 164.305 1.00 89.33 1280 LYS A O 1
ATOM 6559 N N . ASP A 1 1281 ? 162.509 103.823 166.018 1.00 96.27 1281 ASP A N 1
ATOM 6560 C CA . ASP A 1 1281 ? 163.360 102.685 165.631 1.00 99.45 1281 ASP A CA 1
ATOM 6561 C C . ASP A 1 1281 ? 164.816 103.098 165.423 1.00 97.61 1281 ASP A C 1
ATOM 6562 O O . ASP A 1 1281 ? 165.398 102.891 164.353 1.00 97.10 1281 ASP A O 1
ATOM 6567 N N . ALA A 1 1282 ? 165.367 103.761 166.452 1.00 93.61 1282 ALA A N 1
ATOM 6568 C CA . ALA A 1 1282 ? 166.729 104.295 166.567 1.00 97.06 1282 ALA A CA 1
ATOM 6569 C C . ALA A 1 1282 ? 167.065 105.388 165.549 1.00 100.25 1282 ALA A C 1
ATOM 6570 O O . ALA A 1 1282 ? 168.232 105.769 165.419 1.00 101.68 1282 ALA A O 1
ATOM 6572 N N . ARG A 1 1283 ? 166.073 105.895 164.819 1.00 97.12 1283 ARG A N 1
ATOM 6573 C CA . ARG A 1 1283 ? 166.251 107.077 163.987 1.00 93.93 1283 ARG A CA 1
ATOM 6574 C C . ARG A 1 1283 ? 165.889 108.334 164.774 1.00 91.91 1283 ARG A C 1
ATOM 6575 O O . ARG A 1 1283 ? 165.039 108.305 165.665 1.00 87.79 1283 ARG A O 1
ATOM 6583 N N . ALA A 1 1284 ? 166.565 109.437 164.456 1.00 89.46 1284 ALA A N 1
ATOM 6584 C CA . ALA A 1 1284 ? 166.256 110.749 165.011 1.00 82.25 1284 ALA A CA 1
ATOM 6585 C C . ALA A 1 1284 ? 166.320 111.787 163.900 1.00 80.53 1284 ALA A C 1
ATOM 6586 O O . ALA A 1 1284 ? 167.318 111.861 163.175 1.00 81.41 1284 ALA A O 1
ATOM 6588 N N . LEU A 1 1285 ? 165.262 112.585 163.770 1.00 75.68 1285 LEU A N 1
ATOM 6589 C CA . LEU A 1 1285 ? 165.137 113.587 162.716 1.00 69.10 1285 LEU A CA 1
ATOM 6590 C C . LEU A 1 1285 ? 165.005 114.969 163.346 1.00 67.81 1285 LEU A C 1
ATOM 6591 O O . LEU A 1 1285 ? 163.961 115.288 163.921 1.00 70.11 1285 LEU A O 1
ATOM 6596 N N . VAL A 1 1286 ? 166.030 115.803 163.195 1.00 63.19 1286 VAL A N 1
ATOM 6597 C CA . VAL A 1 1286 ? 166.031 117.144 163.774 1.00 61.87 1286 VAL A CA 1
ATOM 6598 C C . VAL A 1 1286 ? 165.542 118.131 162.715 1.00 61.09 1286 VAL A C 1
ATOM 6599 O O . VAL A 1 1286 ? 166.263 118.446 161.767 1.00 62.67 1286 VAL A O 1
ATOM 6603 N N . VAL A 1 1287 ? 164.327 118.646 162.894 1.00 56.74 1287 VAL A N 1
ATOM 6604 C CA . VAL A 1 1287 ? 163.641 119.480 161.912 1.00 53.31 1287 VAL A CA 1
ATOM 6605 C C . VAL A 1 1287 ? 163.538 120.899 162.454 1.00 50.61 1287 VAL A C 1
ATOM 6606 O O . VAL A 1 1287 ? 163.093 121.104 163.590 1.00 55.01 1287 VAL A O 1
ATOM 6610 N N . ASP A 1 1288 ? 163.936 121.877 161.639 1.00 50.46 1288 ASP A N 1
ATOM 6611 C CA . ASP A 1 1288 ? 163.866 123.284 162.010 1.00 51.39 1288 ASP A CA 1
ATOM 6612 C C . ASP A 1 1288 ? 163.097 124.048 160.935 1.00 48.93 1288 ASP A C 1
ATOM 6613 O O . ASP A 1 1288 ? 163.474 124.020 159.760 1.00 50.46 1288 ASP A O 1
ATOM 6618 N N . VAL A 1 1289 ? 162.031 124.739 161.344 1.00 45.52 1289 VAL A N 1
ATOM 6619 C CA . VAL A 1 1289 ? 161.078 125.357 160.428 1.00 37.59 1289 VAL A CA 1
ATOM 6620 C C . VAL A 1 1289 ? 161.377 126.850 160.296 1.00 40.40 1289 VAL A C 1
ATOM 6621 O O . VAL A 1 1289 ? 161.703 127.530 161.271 1.00 46.78 1289 VAL A O 1
ATOM 6625 N N . THR A 1 1290 ? 161.250 127.376 159.073 1.00 35.23 1290 THR A N 1
ATOM 6626 C CA . THR A 1 1290 ? 161.346 128.810 158.827 1.00 35.54 1290 THR A CA 1
ATOM 6627 C C . THR A 1 1290 ? 160.419 129.203 157.683 1.00 31.73 1290 THR A C 1
ATOM 6628 O O . THR A 1 1290 ? 160.158 128.402 156.784 1.00 30.01 1290 THR A O 1
ATOM 6632 N N . VAL A 1 1291 ? 159.863 130.410 157.773 1.00 33.19 1291 VAL A N 1
ATOM 6633 C CA . VAL A 1 1291 ? 158.981 130.964 156.750 1.00 29.54 1291 VAL A CA 1
ATOM 6634 C C . VAL A 1 1291 ? 159.666 132.193 156.162 1.00 30.85 1291 VAL A C 1
ATOM 6635 O O . VAL A 1 1291 ? 159.668 133.266 156.769 1.00 37.45 1291 VAL A O 1
ATOM 6639 N N . ARG A 1 1292 ? 160.225 132.051 154.964 1.00 28.10 1292 ARG A N 1
ATOM 6640 C CA . ARG A 1 1292 ? 160.940 133.126 154.287 1.00 30.00 1292 ARG A CA 1
ATOM 6641 C C . ARG A 1 1292 ? 160.101 133.707 153.153 1.00 29.19 1292 ARG A C 1
ATOM 6642 O O . ARG A 1 1292 ? 159.521 132.960 152.359 1.00 32.57 1292 ARG A O 1
ATOM 6650 N N . TYR A 1 1293 ? 160.023 135.039 153.099 1.00 28.01 1293 TYR A N 1
ATOM 6651 C CA . TYR A 1 1293 ? 159.501 135.729 151.925 1.00 27.05 1293 TYR A CA 1
ATOM 6652 C C . TYR A 1 1293 ? 160.433 135.486 150.745 1.00 30.21 1293 TYR A C 1
ATOM 6653 O O . TYR A 1 1293 ? 161.627 135.788 150.812 1.00 34.33 1293 TYR A O 1
ATOM 6662 N N . GLU A 1 1294 ? 159.881 134.980 149.647 1.00 30.31 1294 GLU A N 1
ATOM 6663 C CA . GLU A 1 1294 ? 160.678 134.510 148.522 1.00 33.09 1294 GLU A CA 1
ATOM 6664 C C . GLU A 1 1294 ? 160.888 135.657 147.536 1.00 34.85 1294 GLU A C 1
ATOM 6665 O O . GLU A 1 1294 ? 159.957 136.413 147.236 1.00 37.57 1294 GLU A O 1
ATOM 6671 N N . ALA A 1 1295 ? 162.135 135.836 147.109 1.00 32.12 1295 ALA A N 1
ATOM 6672 C CA . ALA A 1 1295 ? 162.483 136.901 146.182 1.00 33.18 1295 ALA A CA 1
ATOM 6673 C C . ALA A 1 1295 ? 163.446 136.448 145.096 1.00 36.90 1295 ALA A C 1
ATOM 6674 O O . ALA A 1 1295 ? 163.817 137.263 144.247 1.00 40.88 1295 ALA A O 1
ATOM 6676 N N . ALA A 1 1296 ? 163.865 135.186 145.101 1.00 37.15 1296 ALA A N 1
ATOM 6677 C CA . ALA A 1 1296 ? 164.719 134.626 144.068 1.00 36.94 1296 ALA A CA 1
ATOM 6678 C C . ALA A 1 1296 ? 164.354 133.160 143.895 1.00 38.60 1296 ALA A C 1
ATOM 6679 O O . ALA A 1 1296 ? 163.574 132.600 144.668 1.00 38.10 1296 ALA A O 1
ATOM 6681 N N . LYS A 1 1297 ? 164.921 132.538 142.859 1.00 38.15 1297 LYS A N 1
ATOM 6682 C CA . LYS A 1 1297 ? 164.666 131.126 142.593 1.00 38.55 1297 LYS A CA 1
ATOM 6683 C C . LYS A 1 1297 ? 165.293 130.215 143.651 1.00 42.92 1297 LYS A C 1
ATOM 6684 O O . LYS A 1 1297 ? 164.802 129.102 143.874 1.00 44.92 1297 LYS A O 1
ATOM 6690 N N . SER A 1 1298 ? 166.310 130.692 144.367 1.00 42.48 1298 SER A N 1
ATOM 6691 C CA . SER A 1 1298 ? 167.076 129.871 145.293 1.00 41.56 1298 SER A CA 1
ATOM 6692 C C . SER A 1 1298 ? 166.900 130.254 146.759 1.00 44.74 1298 SER A C 1
ATOM 6693 O O . SER A 1 1298 ? 167.739 129.864 147.578 1.00 48.33 1298 SER A O 1
ATOM 6696 N N . SER A 1 1299 ? 165.854 131.017 147.107 1.00 44.17 1299 SER A N 1
ATOM 6697 C CA . SER A 1 1299 ? 165.725 131.579 148.455 1.00 41.66 1299 SER A CA 1
ATOM 6698 C C . SER A 1 1299 ? 165.453 130.515 149.519 1.00 42.97 1299 SER A C 1
ATOM 6699 O O . SER A 1 1299 ? 166.124 130.488 150.560 1.00 48.14 1299 SER A O 1
ATOM 6702 N N . LEU A 1 1300 ? 164.479 129.627 149.281 1.00 38.73 1300 LEU A N 1
ATOM 6703 C CA . LEU A 1 1300 ? 164.123 128.637 150.295 1.00 39.22 1300 LEU A CA 1
ATOM 6704 C C . LEU A 1 1300 ? 165.163 127.536 150.411 1.00 43.24 1300 LEU A C 1
ATOM 6705 O O . LEU A 1 1300 ? 165.291 126.923 151.476 1.00 44.63 1300 LEU A O 1
ATOM 6710 N N . GLU A 1 1301 ? 165.898 127.274 149.331 1.00 43.38 1301 GLU A N 1
ATOM 6711 C CA . GLU A 1 1301 ? 167.006 126.328 149.375 1.00 46.63 1301 GLU A CA 1
ATOM 6712 C C . GLU A 1 1301 ? 168.128 126.838 150.275 1.00 49.03 1301 GLU A C 1
ATOM 6713 O O . GLU A 1 1301 ? 168.683 126.076 151.079 1.00 51.55 1301 GLU A O 1
ATOM 6719 N N . GLU A 1 1302 ? 168.431 128.139 150.192 1.00 45.51 1302 GLU A N 1
ATOM 6720 C CA . GLU A 1 1302 ? 169.383 128.759 151.111 1.00 44.40 1302 GLU A CA 1
ATOM 6721 C C . GLU A 1 1302 ? 168.847 128.801 152.533 1.00 48.70 1302 GLU A C 1
ATOM 6722 O O . GLU A 1 1302 ? 169.624 128.699 153.488 1.00 52.71 1302 GLU A O 1
ATOM 6728 N N . ALA A 1 1303 ? 167.530 128.983 152.690 1.00 48.13 1303 ALA A N 1
ATOM 6729 C CA . ALA A 1 1303 ? 166.916 128.957 154.017 1.00 46.70 1303 ALA A CA 1
ATOM 6730 C C . ALA A 1 1303 ? 167.046 127.585 154.672 1.00 49.49 1303 ALA A C 1
ATOM 6731 O O . ALA A 1 1303 ? 167.386 127.486 155.857 1.00 52.35 1303 ALA A O 1
ATOM 6733 N N . ALA A 1 1304 ? 166.815 126.520 153.898 1.00 45.81 1304 ALA A N 1
ATOM 6734 C CA . ALA A 1 1304 ? 167.010 125.158 154.387 1.00 43.80 1304 ALA A CA 1
ATOM 6735 C C . ALA A 1 1304 ? 168.475 124.878 154.698 1.00 52.24 1304 ALA A C 1
ATOM 6736 O O . ALA A 1 1304 ? 168.783 124.209 155.689 1.00 58.10 1304 ALA A O 1
ATOM 6738 N N . ALA A 1 1305 ? 169.388 125.403 153.873 1.00 51.39 1305 ALA A N 1
ATOM 6739 C CA . ALA A 1 1305 ? 170.821 125.225 154.108 1.00 49.62 1305 ALA A CA 1
ATOM 6740 C C . ALA A 1 1305 ? 171.280 125.917 155.393 1.00 54.11 1305 ALA A C 1
ATOM 6741 O O . ALA A 1 1305 ? 172.044 125.340 156.173 1.00 57.44 1305 ALA A O 1
ATOM 6743 N N . GLU A 1 1306 ? 170.819 127.147 155.639 1.00 55.32 1306 GLU A N 1
ATOM 6744 C CA . GLU A 1 1306 ? 171.244 127.850 156.848 1.00 57.61 1306 GLU A CA 1
ATOM 6745 C C . GLU A 1 1306 ? 170.554 127.302 158.094 1.00 57.64 1306 GLU A C 1
ATOM 6746 O O . GLU A 1 1306 ? 171.114 127.370 159.194 1.00 59.12 1306 GLU A O 1
ATOM 6752 N N . LYS A 1 1307 ? 169.348 126.739 157.955 1.00 57.28 1307 LYS A N 1
ATOM 6753 C CA . LYS A 1 1307 ? 168.761 126.069 159.112 1.00 56.11 1307 LYS A CA 1
ATOM 6754 C C . LYS A 1 1307 ? 169.375 124.692 159.353 1.00 59.15 1307 LYS A C 1
ATOM 6755 O O . LYS A 1 1307 ? 169.253 124.161 160.460 1.00 63.33 1307 LYS A O 1
ATOM 6761 N N . VAL A 1 1308 ? 170.016 124.097 158.344 1.00 58.51 1308 VAL A N 1
ATOM 6762 C CA . VAL A 1 1308 ? 170.865 122.931 158.582 1.00 58.28 1308 VAL A CA 1
ATOM 6763 C C . VAL A 1 1308 ? 172.156 123.346 159.283 1.00 59.10 1308 VAL A C 1
ATOM 6764 O O . VAL A 1 1308 ? 172.588 122.706 160.250 1.00 63.28 1308 VAL A O 1
ATOM 6768 N N . ARG A 1 1309 ? 172.753 124.459 158.836 1.00 60.15 1309 ARG A N 1
ATOM 6769 C CA . ARG A 1 1309 ? 174.075 124.889 159.299 1.00 63.84 1309 ARG A CA 1
ATOM 6770 C C . ARG A 1 1309 ? 174.073 125.342 160.762 1.00 65.10 1309 ARG A C 1
ATOM 6771 O O . ARG A 1 1309 ? 175.134 125.386 161.396 1.00 65.88 1309 ARG A O 1
ATOM 6779 N N . LYS A 1 1310 ? 172.899 125.672 161.315 1.00 65.40 1310 LYS A N 1
ATOM 6780 C CA . LYS A 1 1310 ? 172.806 126.176 162.684 1.00 66.79 1310 LYS A CA 1
ATOM 6781 C C . LYS A 1 1310 ? 173.070 125.089 163.730 1.00 72.64 1310 LYS A C 1
ATOM 6782 O O . LYS A 1 1310 ? 173.574 125.393 164.817 1.00 77.77 1310 LYS A O 1
ATOM 6788 N N . TYR A 1 1311 ? 172.766 123.821 163.425 1.00 72.70 1311 TYR A N 1
ATOM 6789 C CA . TYR A 1 1311 ? 172.788 122.771 164.438 1.00 73.20 1311 TYR A CA 1
ATOM 6790 C C . TYR A 1 1311 ? 173.630 121.544 164.119 1.00 77.18 1311 TYR A C 1
ATOM 6791 O O . TYR A 1 1311 ? 173.547 120.580 164.884 1.00 81.27 1311 TYR A O 1
ATOM 6800 N N . LYS A 1 1312 ? 174.410 121.536 163.026 1.00 74.16 1312 LYS A N 1
ATOM 6801 C CA . LYS A 1 1312 ? 175.069 120.324 162.523 1.00 74.74 1312 LYS A CA 1
ATOM 6802 C C . LYS A 1 1312 ? 176.104 119.745 163.498 1.00 83.49 1312 LYS A C 1
ATOM 6803 O O . LYS A 1 1312 ? 176.346 118.532 163.505 1.00 86.06 1312 LYS A O 1
ATOM 6809 N N . HIS A 1 1313 ? 176.671 120.581 164.372 1.00 83.16 1313 HIS A N 1
ATOM 6810 C CA . HIS A 1 1313 ? 177.669 120.113 165.333 1.00 83.32 1313 HIS A CA 1
ATOM 6811 C C . HIS A 1 1313 ? 177.044 119.312 166.479 1.00 85.75 1313 HIS A C 1
ATOM 6812 O O . HIS A 1 1313 ? 177.754 118.576 167.174 1.00 90.37 1313 HIS A O 1
ATOM 6819 N N . LEU A 1 1314 ? 175.728 119.422 166.677 1.00 86.01 1314 LEU A N 1
ATOM 6820 C CA . LEU A 1 1314 ? 175.001 118.816 167.795 1.00 88.80 1314 LEU A CA 1
ATOM 6821 C C . LEU A 1 1314 ? 174.652 117.332 167.670 1.00 90.18 1314 LEU A C 1
ATOM 6822 O O . LEU A 1 1314 ? 173.646 116.919 168.253 1.00 89.34 1314 LEU A O 1
ATOM 6827 N N . GLU A 1 1315 ? 175.395 116.562 166.860 1.00 90.21 1315 GLU A N 1
ATOM 6828 C CA . GLU A 1 1315 ? 175.130 115.136 166.620 1.00 91.28 1315 GLU A CA 1
ATOM 6829 C C . GLU A 1 1315 ? 175.058 114.304 167.905 1.00 95.86 1315 GLU A C 1
ATOM 6830 O O . GLU A 1 1315 ? 174.006 113.731 168.235 1.00 96.74 1315 GLU A O 1
ATOM 6836 N N . THR A 1 1316 ? 176.165 114.266 168.664 1.00 96.80 1316 THR A N 1
ATOM 6837 C CA . THR A 1 1316 ? 176.279 113.361 169.808 1.00 95.11 1316 THR A CA 1
ATOM 6838 C C . THR A 1 1316 ? 175.366 113.763 170.963 1.00 95.65 1316 THR A C 1
ATOM 6839 O O . THR A 1 1316 ? 174.913 112.888 171.712 1.00 98.11 1316 THR A O 1
ATOM 6843 N N . GLU A 1 1317 ? 175.078 115.066 171.109 1.00 95.70 1317 GLU A N 1
ATOM 6844 C CA . GLU A 1 1317 ? 174.159 115.534 172.144 1.00 96.78 1317 GLU A CA 1
ATOM 6845 C C . GLU A 1 1317 ? 172.744 115.037 171.875 1.00 97.89 1317 GLU A C 1
ATOM 6846 O O . GLU A 1 1317 ? 172.035 114.629 172.804 1.00 98.94 1317 GLU A O 1
ATOM 6852 N N . VAL A 1 1318 ? 172.321 115.064 170.604 1.00 97.64 1318 VAL A N 1
ATOM 6853 C CA . VAL A 1 1318 ? 171.034 114.489 170.209 1.00 94.71 1318 VAL A CA 1
ATOM 6854 C C . VAL A 1 1318 ? 171.032 112.973 170.422 1.00 96.38 1318 VAL A C 1
ATOM 6855 O O . VAL A 1 1318 ? 170.012 112.402 170.842 1.00 95.56 1318 VAL A O 1
ATOM 6859 N N . ARG A 1 1319 ? 172.186 112.318 170.202 1.00 97.04 1319 ARG A N 1
ATOM 6860 C CA . ARG A 1 1319 ? 172.307 110.880 170.472 1.00 97.48 1319 ARG A CA 1
ATOM 6861 C C . ARG A 1 1319 ? 172.079 110.521 171.943 1.00 101.29 1319 ARG A C 1
ATOM 6862 O O . ARG A 1 1319 ? 171.328 109.586 172.243 1.00 103.03 1319 ARG A O 1
ATOM 6870 N N . HIS A 1 1320 ? 172.722 111.226 172.890 1.00 99.62 1320 HIS A N 1
ATOM 6871 C CA . HIS A 1 1320 ? 172.412 110.819 174.274 1.00 99.67 1320 HIS A CA 1
ATOM 6872 C C . HIS A 1 1320 ? 171.109 111.445 174.771 1.00 100.17 1320 HIS A C 1
ATOM 6873 O O . HIS A 1 1320 ? 170.604 111.022 175.815 1.00 100.84 1320 HIS A O 1
ATOM 6880 N N . LEU A 1 1321 ? 170.568 112.455 174.074 1.00 100.53 1321 LEU A N 1
ATOM 6881 C CA . LEU A 1 1321 ? 169.242 112.961 174.420 1.00 100.81 1321 LEU A CA 1
ATOM 6882 C C . LEU A 1 1321 ? 168.153 111.943 174.109 1.00 100.05 1321 LEU A C 1
ATOM 6883 O O . LEU A 1 1321 ? 167.273 111.695 174.942 1.00 97.39 1321 LEU A O 1
ATOM 6888 N N . THR A 1 1322 ? 168.197 111.330 172.922 1.00 100.59 1322 THR A N 1
ATOM 6889 C CA . THR A 1 1322 ? 167.081 110.510 172.464 1.00 102.15 1322 THR A CA 1
ATOM 6890 C C . THR A 1 1322 ? 167.360 109.014 172.453 1.00 105.59 1322 THR A C 1
ATOM 6891 O O . THR A 1 1322 ? 166.474 108.254 172.040 1.00 105.87 1322 THR A O 1
ATOM 6895 N N . ASN A 1 1323 ? 168.570 108.588 172.846 1.00 104.80 1323 ASN A N 1
ATOM 6896 C CA . ASN A 1 1323 ? 169.059 107.199 172.836 1.00 106.95 1323 ASN A CA 1
ATOM 6897 C C . ASN A 1 1323 ? 169.040 106.594 171.423 1.00 109.03 1323 ASN A C 1
ATOM 6898 O O . ASN A 1 1323 ? 168.872 105.382 171.253 1.00 110.66 1323 ASN A O 1
ATOM 6903 N N . ALA A 1 1324 ? 169.193 107.435 170.400 1.00 106.24 1324 ALA A N 1
ATOM 6904 C CA . ALA A 1 1324 ? 169.129 107.021 169.007 1.00 104.17 1324 ALA A CA 1
ATOM 6905 C C . ALA A 1 1324 ? 170.506 106.626 168.479 1.00 104.47 1324 ALA A C 1
ATOM 6906 O O . ALA A 1 1324 ? 171.544 106.916 169.080 1.00 104.12 1324 ALA A O 1
ATOM 6908 N N . LYS A 1 1325 ? 170.500 105.942 167.335 1.00 103.26 1325 LYS A N 1
ATOM 6909 C CA . LYS A 1 1325 ? 171.714 105.522 166.644 1.00 105.45 1325 LYS A CA 1
ATOM 6910 C C . LYS A 1 1325 ? 172.018 106.402 165.435 1.00 106.68 1325 LYS A C 1
ATOM 6911 O O . LYS A 1 1325 ? 173.125 106.931 165.318 1.00 105.61 1325 LYS A O 1
ATOM 6917 N N . ASP A 1 1326 ? 171.041 106.608 164.554 1.00 105.75 1326 ASP A N 1
ATOM 6918 C CA . ASP A 1 1326 ? 171.216 107.362 163.317 1.00 102.16 1326 ASP A CA 1
ATOM 6919 C C . ASP A 1 1326 ? 170.525 108.711 163.465 1.00 100.20 1326 ASP A C 1
ATOM 6920 O O . ASP A 1 1326 ? 169.352 108.764 163.836 1.00 99.27 1326 ASP A O 1
ATOM 6925 N N . VAL A 1 1327 ? 171.249 109.801 163.188 1.00 96.91 1327 VAL A N 1
ATOM 6926 C CA . VAL A 1 1327 ? 170.707 111.156 163.282 1.00 88.52 1327 VAL A CA 1
ATOM 6927 C C . VAL A 1 1327 ? 170.960 111.874 161.958 1.00 86.27 1327 VAL A C 1
ATOM 6928 O O . VAL A 1 1327 ? 172.083 111.852 161.443 1.00 86.93 1327 VAL A O 1
ATOM 6932 N N . THR A 1 1328 ? 169.913 112.504 161.404 1.00 83.17 1328 THR A N 1
ATOM 6933 C CA . THR A 1 1328 ? 170.013 113.382 160.241 1.00 78.81 1328 THR A CA 1
ATOM 6934 C C . THR A 1 1328 ? 169.366 114.720 160.571 1.00 73.64 1328 THR A C 1
ATOM 6935 O O . THR A 1 1328 ? 168.405 114.773 161.345 1.00 71.75 1328 THR A O 1
ATOM 6939 N N . PHE A 1 1329 ? 169.889 115.800 159.992 1.00 69.81 1329 PHE A N 1
ATOM 6940 C CA . PHE A 1 1329 ? 169.360 117.139 160.239 1.00 65.35 1329 PHE A CA 1
ATOM 6941 C C . PHE A 1 1329 ? 168.737 117.696 158.962 1.00 63.47 1329 PHE A C 1
ATOM 6942 O O . PHE A 1 1329 ? 169.371 117.693 157.902 1.00 64.45 1329 PHE A O 1
ATOM 6950 N N . VAL A 1 1330 ? 167.500 118.185 159.076 1.00 56.72 1330 VAL A N 1
ATOM 6951 C CA . VAL A 1 1330 ? 166.682 118.628 157.950 1.00 52.74 1330 VAL A CA 1
ATOM 6952 C C . VAL A 1 1330 ? 166.154 120.029 158.246 1.00 52.04 1330 VAL A C 1
ATOM 6953 O O . VAL A 1 1330 ? 165.626 120.279 159.334 1.00 53.91 1330 VAL A O 1
ATOM 6957 N N . GLY A 1 1331 ? 166.315 120.945 157.292 1.00 49.64 1331 GLY A N 1
ATOM 6958 C CA . GLY A 1 1331 ? 165.591 122.208 157.313 1.00 45.52 1331 GLY A CA 1
ATOM 6959 C C . GLY A 1 1331 ? 164.297 122.100 156.519 1.00 43.06 1331 GLY A C 1
ATOM 6960 O O . GLY A 1 1331 ? 164.236 121.423 155.495 1.00 46.68 1331 GLY A O 1
ATOM 6961 N N . PHE A 1 1332 ? 163.257 122.782 157.005 1.00 38.04 1332 PHE A N 1
ATOM 6962 C CA . PHE A 1 1332 ? 161.906 122.686 156.453 1.00 31.29 1332 PHE A CA 1
ATOM 6963 C C . PHE A 1 1332 ? 161.398 124.092 156.126 1.00 32.41 1332 PHE A C 1
ATOM 6964 O O . PHE A 1 1332 ? 160.696 124.711 156.936 1.00 37.32 1332 PHE A O 1
ATOM 6972 N N . PRO A 1 1333 ? 161.776 124.651 154.975 1.00 30.62 1333 PRO A N 1
ATOM 6973 C CA . PRO A 1 1333 ? 161.356 126.017 154.648 1.00 26.10 1333 PRO A CA 1
ATOM 6974 C C . PRO A 1 1333 ? 159.984 126.076 153.993 1.00 24.43 1333 PRO A C 1
ATOM 6975 O O . PRO A 1 1333 ? 159.516 125.119 153.372 1.00 28.62 1333 PRO A O 1
ATOM 6979 N N . LEU A 1 1334 ? 159.333 127.227 154.153 1.00 23.66 1334 LEU A N 1
ATOM 6980 C CA . LEU A 1 1334 ? 158.088 127.544 153.466 1.00 23.02 1334 LEU A CA 1
ATOM 6981 C C . LEU A 1 1334 ? 158.125 128.980 152.965 1.00 24.46 1334 LEU A C 1
ATOM 6982 O O . LEU A 1 1334 ? 158.739 129.852 153.582 1.00 28.18 1334 LEU A O 1
ATOM 6987 N N . GLY A 1 1335 ? 157.462 129.217 151.836 1.00 23.41 1335 GLY A N 1
ATOM 6988 C CA . GLY A 1 1335 ? 157.363 130.566 151.304 1.00 21.45 1335 GLY A CA 1
ATOM 6989 C C . GLY A 1 1335 ? 156.223 131.335 151.951 1.00 20.42 1335 GLY A C 1
ATOM 6990 O O . GLY A 1 1335 ? 155.160 130.787 152.238 1.00 21.58 1335 GLY A O 1
ATOM 6991 N N . ALA A 1 1336 ? 156.465 132.627 152.190 1.00 20.18 1336 ALA A N 1
ATOM 6992 C CA . ALA A 1 1336 ? 155.461 133.480 152.816 1.00 17.81 1336 ALA A CA 1
ATOM 6993 C C . ALA A 1 1336 ? 154.274 133.768 151.906 1.00 18.96 1336 ALA A C 1
ATOM 6994 O O . ALA A 1 1336 ? 153.204 134.123 152.405 1.00 18.36 1336 ALA A O 1
ATOM 6996 N N . ARG A 1 1337 ? 154.430 133.630 150.590 1.00 20.66 1337 ARG A N 1
ATOM 6997 C CA . ARG A 1 1337 ? 153.315 133.741 149.662 1.00 17.28 1337 ARG A CA 1
ATOM 6998 C C . ARG A 1 1337 ? 152.863 132.385 149.131 1.00 18.42 1337 ARG A C 1
ATOM 6999 O O . ARG A 1 1337 ? 152.281 132.314 148.044 1.00 20.85 1337 ARG A O 1
ATOM 7007 N N . GLY A 1 1338 ? 153.122 131.313 149.871 1.00 16.14 1338 GLY A N 1
ATOM 7008 C CA . GLY A 1 1338 ? 152.565 130.015 149.565 1.00 15.80 1338 GLY A CA 1
ATOM 7009 C C . GLY A 1 1338 ? 153.447 129.041 148.817 1.00 19.97 1338 GLY A C 1
ATOM 7010 O O . GLY A 1 1338 ? 152.937 128.020 148.356 1.00 21.74 1338 GLY A O 1
ATOM 7011 N N . LYS A 1 1339 ? 154.743 129.312 148.680 1.00 20.26 1339 LYS A N 1
ATOM 7012 C CA . LYS A 1 1339 ? 155.628 128.406 147.955 1.00 20.04 1339 LYS A CA 1
ATOM 7013 C C . LYS A 1 1339 ? 155.905 127.143 148.767 1.00 23.29 1339 LYS A C 1
ATOM 7014 O O . LYS A 1 1339 ? 156.498 127.206 149.847 1.00 23.55 1339 LYS A O 1
ATOM 7020 N N . TRP A 1 1340 ? 155.468 126.000 148.247 1.00 25.72 1340 TRP A N 1
ATOM 7021 C CA . TRP A 1 1340 ? 155.863 124.704 148.783 1.00 26.35 1340 TRP A CA 1
ATOM 7022 C C . TRP A 1 1340 ? 157.232 124.324 148.236 1.00 27.83 1340 TRP A C 1
ATOM 7023 O O . TRP A 1 1340 ? 157.414 124.226 147.018 1.00 27.44 1340 TRP A O 1
ATOM 7034 N N . HIS A 1 1341 ? 158.191 124.105 149.129 1.00 28.05 1341 HIS A N 1
ATOM 7035 C CA . HIS A 1 1341 ? 159.524 123.700 148.712 1.00 30.98 1341 HIS A CA 1
ATOM 7036 C C . HIS A 1 1341 ? 159.516 122.216 148.367 1.00 35.22 1341 HIS A C 1
ATOM 7037 O O . HIS A 1 1341 ? 158.919 121.411 149.085 1.00 38.40 1341 HIS A O 1
ATOM 7044 N N . GLN A 1 1342 ? 160.167 121.869 147.252 1.00 35.65 1342 GLN A N 1
ATOM 7045 C CA . GLN A 1 1342 ? 160.030 120.539 146.661 1.00 38.07 1342 GLN A CA 1
ATOM 7046 C C . GLN A 1 1342 ? 160.696 119.448 147.493 1.00 42.87 1342 GLN A C 1
ATOM 7047 O O . GLN A 1 1342 ? 160.244 118.298 147.478 1.00 45.55 1342 GLN A O 1
ATOM 7053 N N . ASP A 1 1343 ? 161.767 119.777 148.215 1.00 43.29 1343 ASP A N 1
ATOM 7054 C CA . ASP A 1 1343 ? 162.515 118.776 148.968 1.00 43.54 1343 ASP A CA 1
ATOM 7055 C C . ASP A 1 1343 ? 161.848 118.376 150.280 1.00 41.41 1343 ASP A C 1
ATOM 7056 O O . ASP A 1 1343 ? 162.351 117.470 150.951 1.00 44.65 1343 ASP A O 1
ATOM 7061 N N . ASN A 1 1344 ? 160.752 119.030 150.673 1.00 38.58 1344 ASN A N 1
ATOM 7062 C CA . ASN A 1 1344 ? 160.058 118.677 151.909 1.00 38.26 1344 ASN A CA 1
ATOM 7063 C C . ASN A 1 1344 ? 159.302 117.355 151.803 1.00 37.83 1344 ASN A C 1
ATOM 7064 O O . ASN A 1 1344 ? 158.958 116.752 152.836 1.00 38.32 1344 ASN A O 1
ATOM 7069 N N . PHE A 1 1345 ? 159.045 116.887 150.575 1.00 36.44 1345 PHE A N 1
ATOM 7070 C CA . PHE A 1 1345 ? 158.537 115.535 150.369 1.00 38.76 1345 PHE A CA 1
ATOM 7071 C C . PHE A 1 1345 ? 159.500 114.456 150.846 1.00 41.47 1345 PHE A C 1
ATOM 7072 O O . PHE A 1 1345 ? 159.041 113.360 151.165 1.00 44.10 1345 PHE A O 1
ATOM 7080 N N . LYS A 1 1346 ? 160.808 114.739 150.923 1.00 40.67 1346 LYS A N 1
ATOM 7081 C CA . LYS A 1 1346 ? 161.752 113.790 151.509 1.00 43.30 1346 LYS A CA 1
ATOM 7082 C C . LYS A 1 1346 ? 161.502 113.580 152.999 1.00 43.95 1346 LYS A C 1
ATOM 7083 O O . LYS A 1 1346 ? 161.521 112.438 153.471 1.00 45.81 1346 LYS A O 1
ATOM 7089 N N . LEU A 1 1347 ? 161.207 114.653 153.738 1.00 41.44 1347 LEU A N 1
ATOM 7090 C CA . LEU A 1 1347 ? 160.848 114.527 155.148 1.00 40.15 1347 LEU A CA 1
ATOM 7091 C C . LEU A 1 1347 ? 159.490 113.857 155.320 1.00 43.25 1347 LEU A C 1
ATOM 7092 O O . LEU A 1 1347 ? 159.316 113.007 156.205 1.00 46.35 1347 LEU A O 1
ATOM 7097 N N . LEU A 1 1348 ? 158.523 114.218 154.470 1.00 41.72 1348 LEU A N 1
ATOM 7098 C CA . LEU A 1 1348 ? 157.198 113.605 154.567 1.00 39.40 1348 LEU A CA 1
ATOM 7099 C C . LEU A 1 1348 ? 157.201 112.127 154.169 1.00 44.23 1348 LEU A C 1
ATOM 7100 O O . LEU A 1 1348 ? 156.389 111.353 154.685 1.00 46.24 1348 LEU A O 1
ATOM 7105 N N . THR A 1 1349 ? 158.097 111.710 153.266 1.00 46.30 1349 THR A N 1
ATOM 7106 C CA . THR A 1 1349 ? 158.196 110.292 152.931 1.00 47.25 1349 THR A CA 1
ATOM 7107 C C . THR A 1 1349 ? 159.120 109.540 153.885 1.00 50.48 1349 THR A C 1
ATOM 7108 O O . THR A 1 1349 ? 159.065 108.307 153.940 1.00 55.97 1349 THR A O 1
ATOM 7112 N N . GLU A 1 1350 ? 159.982 110.245 154.627 1.00 47.46 1350 GLU A N 1
ATOM 7113 C CA . GLU A 1 1350 ? 160.727 109.582 155.688 1.00 50.63 1350 GLU A CA 1
ATOM 7114 C C . GLU A 1 1350 ? 159.832 109.332 156.894 1.00 53.05 1350 GLU A C 1
ATOM 7115 O O . GLU A 1 1350 ? 159.968 108.309 157.576 1.00 55.44 1350 GLU A O 1
ATOM 7121 N N . LEU A 1 1351 ? 158.900 110.252 157.162 1.00 50.57 1351 LEU A N 1
ATOM 7122 C CA . LEU A 1 1351 ? 157.860 110.013 158.159 1.00 50.00 1351 LEU A CA 1
ATOM 7123 C C . LEU A 1 1351 ? 156.900 108.896 157.752 1.00 50.90 1351 LEU A C 1
ATOM 7124 O O . LEU A 1 1351 ? 156.260 108.301 158.624 1.00 53.30 1351 LEU A O 1
ATOM 7129 N N . GLY A 1 1352 ? 156.779 108.607 156.457 1.00 49.45 1352 GLY A N 1
ATOM 7130 C CA . GLY A 1 1352 ? 156.009 107.468 156.000 1.00 50.18 1352 GLY A CA 1
ATOM 7131 C C . GLY A 1 1352 ? 154.579 107.751 155.605 1.00 51.69 1352 GLY A C 1
ATOM 7132 O O . GLY A 1 1352 ? 153.745 106.840 155.652 1.00 54.28 1352 GLY A O 1
ATOM 7133 N N . LEU A 1 1353 ? 154.267 108.980 155.209 1.00 48.77 1353 LEU A N 1
ATOM 7134 C CA . LEU A 1 1353 ? 152.936 109.292 154.706 1.00 46.92 1353 LEU A CA 1
ATOM 7135 C C . LEU A 1 1353 ? 152.730 108.690 153.322 1.00 46.58 1353 LEU A C 1
ATOM 7136 O O . LEU A 1 1353 ? 153.679 108.521 152.553 1.00 47.97 1353 LEU A O 1
ATOM 7141 N N . SER A 1 1354 ? 151.479 108.353 153.017 1.00 46.53 1354 SER A N 1
ATOM 7142 C CA . SER A 1 1354 ? 151.126 107.817 151.710 1.00 49.84 1354 SER A CA 1
ATOM 7143 C C . SER A 1 1354 ? 151.203 108.900 150.637 1.00 50.58 1354 SER A C 1
ATOM 7144 O O . SER A 1 1354 ? 151.289 110.093 150.935 1.00 52.71 1354 SER A O 1
ATOM 7147 N N . LYS A 1 1355 ? 151.193 108.453 149.374 1.00 50.87 1355 LYS A N 1
ATOM 7148 C CA . LYS A 1 1355 ? 151.482 109.318 148.229 1.00 48.51 1355 LYS A CA 1
ATOM 7149 C C . LYS A 1 1355 ? 150.430 110.407 148.030 1.00 46.67 1355 LYS A C 1
ATOM 7150 O O . LYS A 1 1355 ? 150.766 111.519 147.607 1.00 48.52 1355 LYS A O 1
ATOM 7156 N N . SER A 1 1356 ? 149.161 110.115 148.323 1.00 47.09 1356 SER A N 1
ATOM 7157 C CA . SER A 1 1356 ? 148.120 111.137 148.235 1.00 44.87 1356 SER A CA 1
ATOM 7158 C C . SER A 1 1356 ? 148.158 112.078 149.436 1.00 45.65 1356 SER A C 1
ATOM 7159 O O . SER A 1 1356 ? 147.902 113.285 149.306 1.00 49.15 1356 SER A O 1
ATOM 7162 N N . ARG A 1 1357 ? 148.441 111.527 150.622 1.00 42.75 1357 ARG A N 1
ATOM 7163 C CA . ARG A 1 1357 ? 148.395 112.297 151.863 1.00 41.61 1357 ARG A CA 1
ATOM 7164 C C . ARG A 1 1357 ? 149.524 113.323 151.915 1.00 42.49 1357 ARG A C 1
ATOM 7165 O O . ARG A 1 1357 ? 149.356 114.398 152.503 1.00 44.99 1357 ARG A O 1
ATOM 7173 N N . GLN A 1 1358 ? 150.659 113.015 151.273 1.00 41.53 1358 GLN A N 1
ATOM 7174 C CA . GLN A 1 1358 ? 151.752 113.975 151.111 1.00 37.72 1358 GLN A CA 1
ATOM 7175 C C . GLN A 1 1358 ? 151.316 115.193 150.302 1.00 35.13 1358 GLN A C 1
ATOM 7176 O O . GLN A 1 1358 ? 151.623 116.336 150.668 1.00 38.98 1358 GLN A O 1
ATOM 7182 N N . VAL A 1 1359 ? 150.599 114.958 149.195 1.00 33.62 1359 VAL A N 1
ATOM 7183 C CA . VAL A 1 1359 ? 150.118 116.037 148.331 1.00 33.02 1359 VAL A CA 1
ATOM 7184 C C . VAL A 1 1359 ? 149.096 116.900 149.063 1.00 33.95 1359 VAL A C 1
ATOM 7185 O O . VAL A 1 1359 ? 149.143 118.142 149.001 1.00 37.35 1359 VAL A O 1
ATOM 7189 N N . LYS A 1 1360 ? 148.185 116.252 149.800 1.00 32.34 1360 LYS A N 1
ATOM 7190 C CA . LYS A 1 1360 ? 147.174 116.981 150.561 1.00 31.09 1360 LYS A CA 1
ATOM 7191 C C . LYS A 1 1360 ? 147.780 117.804 151.699 1.00 30.97 1360 LYS A C 1
ATOM 7192 O O . LYS A 1 1360 ? 147.384 118.962 151.897 1.00 29.65 1360 LYS A O 1
ATOM 7198 N N . MET A 1 1361 ? 148.777 117.253 152.407 1.00 31.61 1361 MET A N 1
ATOM 7199 C CA . MET A 1 1361 ? 149.480 118.002 153.447 1.00 28.69 1361 MET A CA 1
ATOM 7200 C C . MET A 1 1361 ? 150.278 119.165 152.875 1.00 25.79 1361 MET A C 1
ATOM 7201 O O . MET A 1 1361 ? 150.364 120.221 153.511 1.00 26.10 1361 MET A O 1
ATOM 7206 N N . ALA A 1 1362 ? 150.878 118.977 151.692 1.00 23.78 1362 ALA A N 1
ATOM 7207 C CA . ALA A 1 1362 ? 151.616 120.047 151.027 1.00 23.26 1362 ALA A CA 1
ATOM 7208 C C . ALA A 1 1362 ? 150.714 121.225 150.682 1.00 23.04 1362 ALA A C 1
ATOM 7209 O O . ALA A 1 1362 ? 151.075 122.390 150.928 1.00 21.82 1362 ALA A O 1
ATOM 7211 N N . GLU A 1 1363 ? 149.517 120.925 150.160 1.00 24.45 1363 GLU A N 1
ATOM 7212 C CA . GLU A 1 1363 ? 148.511 121.955 149.897 1.00 21.57 1363 GLU A CA 1
ATOM 7213 C C . GLU A 1 1363 ? 148.057 122.651 151.180 1.00 20.19 1363 GLU A C 1
ATOM 7214 O O . GLU A 1 1363 ? 147.875 123.881 151.189 1.00 20.81 1363 GLU A O 1
ATOM 7220 N N . THR A 1 1364 ? 147.946 121.892 152.281 1.00 22.00 1364 THR A N 1
ATOM 7221 C CA . THR A 1 1364 ? 147.563 122.467 153.573 1.00 18.84 1364 THR A CA 1
ATOM 7222 C C . THR A 1 1364 ? 148.618 123.437 154.108 1.00 18.59 1364 THR A C 1
ATOM 7223 O O . THR A 1 1364 ? 148.275 124.551 154.527 1.00 21.38 1364 THR A O 1
ATOM 7227 N N . PHE A 1 1365 ? 149.902 123.038 154.079 1.00 18.51 1365 PHE A N 1
ATOM 7228 C CA . PHE A 1 1365 ? 150.988 123.902 154.560 1.00 16.82 1365 PHE A CA 1
ATOM 7229 C C . PHE A 1 1365 ? 151.111 125.186 153.742 1.00 15.66 1365 PHE A C 1
ATOM 7230 O O . PHE A 1 1365 ? 151.319 126.270 154.310 1.00 18.10 1365 PHE A O 1
ATOM 7238 N N . SER A 1 1366 ? 150.986 125.082 152.409 1.00 15.92 1366 SER A N 1
ATOM 7239 C CA . SER A 1 1366 ? 151.088 126.275 151.565 1.00 15.05 1366 SER A CA 1
ATOM 7240 C C . SER A 1 1366 ? 149.934 127.254 151.804 1.00 15.72 1366 SER A C 1
ATOM 7241 O O . SER A 1 1366 ? 150.160 128.473 151.908 1.00 18.49 1366 SER A O 1
ATOM 7244 N N . THR A 1 1367 ? 148.701 126.733 151.944 1.00 14.22 1367 THR A N 1
ATOM 7245 C CA . THR A 1 1367 ? 147.547 127.590 152.231 1.00 12.85 1367 THR A CA 1
ATOM 7246 C C . THR A 1 1367 ? 147.648 128.254 153.608 1.00 14.88 1367 THR A C 1
ATOM 7247 O O . THR A 1 1367 ? 147.339 129.452 153.743 1.00 18.20 1367 THR A O 1
ATOM 7251 N N . VAL A 1 1368 ? 148.129 127.511 154.620 1.00 13.25 1368 VAL A N 1
ATOM 7252 C CA . VAL A 1 1368 ? 148.291 128.064 155.969 1.00 13.01 1368 VAL A CA 1
ATOM 7253 C C . VAL A 1 1368 ? 149.332 129.181 155.996 1.00 14.37 1368 VAL A C 1
ATOM 7254 O O . VAL A 1 1368 ? 149.072 130.256 156.559 1.00 16.06 1368 VAL A O 1
ATOM 7258 N N . ALA A 1 1369 ? 150.481 128.975 155.327 1.00 13.88 1369 ALA A N 1
ATOM 7259 C CA . ALA A 1 1369 ? 151.542 129.988 155.284 1.00 12.31 1369 ALA A CA 1
ATOM 7260 C C . ALA A 1 1369 ? 151.089 131.268 154.580 1.00 13.90 1369 ALA A C 1
ATOM 7261 O O . ALA A 1 1369 ? 151.309 132.383 155.093 1.00 17.02 1369 ALA A O 1
ATOM 7263 N N . LEU A 1 1370 ? 150.392 131.120 153.441 1.00 12.98 1370 LEU A N 1
ATOM 7264 C CA . LEU A 1 1370 ? 149.926 132.281 152.682 1.00 13.84 1370 LEU A CA 1
ATOM 7265 C C . LEU A 1 1370 ? 148.888 133.093 153.457 1.00 15.21 1370 LEU A C 1
ATOM 7266 O O . LEU A 1 1370 ? 149.022 134.318 153.600 1.00 16.25 1370 LEU A O 1
ATOM 7271 N N . PHE A 1 1371 ? 147.863 132.434 153.997 1.00 14.38 1371 PHE A N 1
ATOM 7272 C CA . PHE A 1 1371 ? 146.830 133.245 154.626 1.00 14.98 1371 PHE A CA 1
ATOM 7273 C C . PHE A 1 1371 ? 147.188 133.698 156.040 1.00 18.37 1371 PHE A C 1
ATOM 7274 O O . PHE A 1 1371 ? 146.628 134.701 156.507 1.00 20.07 1371 PHE A O 1
ATOM 7282 N N . SER A 1 1372 ? 148.196 133.098 156.683 1.00 18.17 1372 SER A N 1
ATOM 7283 C CA . SER A 1 1372 ? 148.718 133.726 157.891 1.00 18.05 1372 SER A CA 1
ATOM 7284 C C . SER A 1 1372 ? 149.565 134.958 157.574 1.00 20.04 1372 SER A C 1
ATOM 7285 O O . SER A 1 1372 ? 149.561 135.920 158.360 1.00 23.81 1372 SER A O 1
ATOM 7288 N N . SER A 1 1373 ? 150.254 134.978 156.420 1.00 19.08 1373 SER A N 1
ATOM 7289 C CA . SER A 1 1373 ? 150.892 136.225 155.984 1.00 18.15 1373 SER A CA 1
ATOM 7290 C C . SER A 1 1373 ? 149.863 137.310 155.651 1.00 17.64 1373 SER A C 1
ATOM 7291 O O . SER A 1 1373 ? 150.106 138.502 155.902 1.00 20.88 1373 SER A O 1
ATOM 7294 N N . VAL A 1 1374 ? 148.707 136.907 155.107 1.00 16.49 1374 VAL A N 1
ATOM 7295 C CA . VAL A 1 1374 ? 147.601 137.844 154.869 1.00 17.32 1374 VAL A CA 1
ATOM 7296 C C . VAL A 1 1374 ? 147.080 138.423 156.189 1.00 20.11 1374 VAL A C 1
ATOM 7297 O O . VAL A 1 1374 ? 146.793 139.627 156.286 1.00 23.02 1374 VAL A O 1
ATOM 7301 N N . ASP A 1 1375 ? 146.991 137.582 157.231 1.00 18.48 1375 ASP A N 1
ATOM 7302 C CA . ASP A 1 1375 ? 146.595 138.054 158.564 1.00 19.67 1375 ASP A CA 1
ATOM 7303 C C . ASP A 1 1375 ? 147.603 139.038 159.158 1.00 23.64 1375 ASP A C 1
ATOM 7304 O O . ASP A 1 1375 ? 147.208 139.999 159.834 1.00 29.38 1375 ASP A O 1
ATOM 7309 N N . ILE A 1 1376 ? 148.901 138.814 158.912 1.00 21.87 1376 ILE A N 1
ATOM 7310 C CA . ILE A 1 1376 ? 149.942 139.746 159.364 1.00 20.86 1376 ILE A CA 1
ATOM 7311 C C . ILE A 1 1376 ? 149.799 141.113 158.687 1.00 23.10 1376 ILE A C 1
ATOM 7312 O O . ILE A 1 1376 ? 149.871 142.166 159.350 1.00 28.07 1376 ILE A O 1
ATOM 7317 N N . VAL A 1 1377 ? 149.560 141.111 157.368 1.00 21.08 1377 VAL A N 1
ATOM 7318 C CA . VAL A 1 1377 ? 149.403 142.357 156.610 1.00 21.20 1377 VAL A CA 1
ATOM 7319 C C . VAL A 1 1377 ? 148.143 143.121 157.041 1.00 25.52 1377 VAL A C 1
ATOM 7320 O O . VAL A 1 1377 ? 148.169 144.356 157.198 1.00 30.15 1377 VAL A O 1
ATOM 7324 N N . HIS A 1 1378 ? 147.045 142.394 157.303 1.00 24.54 1378 HIS A N 1
ATOM 7325 C CA . HIS A 1 1378 ? 145.822 143.015 157.821 1.00 25.34 1378 HIS A CA 1
ATOM 7326 C C . HIS A 1 1378 ? 146.013 143.596 159.214 1.00 31.51 1378 HIS A C 1
ATOM 7327 O O . HIS A 1 1378 ? 145.433 144.642 159.535 1.00 40.52 1378 HIS A O 1
ATOM 7334 N N . MET A 1 1379 ? 146.801 142.917 160.055 1.00 32.10 1379 MET A N 1
ATOM 7335 C CA . MET A 1 1379 ? 147.096 143.426 161.391 1.00 36.53 1379 MET A CA 1
ATOM 7336 C C . MET A 1 1379 ? 147.881 144.732 161.331 1.00 40.60 1379 MET A C 1
ATOM 7337 O O . MET A 1 1379 ? 147.582 145.675 162.076 1.00 46.40 1379 MET A O 1
ATOM 7342 N N . PHE A 1 1380 ? 148.876 144.805 160.434 1.00 38.83 1380 PHE A N 1
ATOM 7343 C CA . PHE A 1 1380 ? 149.663 146.032 160.272 1.00 38.47 1380 PHE A CA 1
ATOM 7344 C C . PHE A 1 1380 ? 148.790 147.182 159.772 1.00 44.72 1380 PHE A C 1
ATOM 7345 O O . PHE A 1 1380 ? 148.912 148.316 160.255 1.00 52.55 1380 PHE A O 1
ATOM 7353 N N . ALA A 1 1381 ? 147.888 146.898 158.821 1.00 44.42 1381 ALA A N 1
ATOM 7354 C CA . ALA A 1 1381 ? 146.976 147.928 158.318 1.00 48.13 1381 ALA A CA 1
ATOM 7355 C C . ALA A 1 1381 ? 146.002 148.406 159.397 1.00 60.65 1381 ALA A C 1
ATOM 7356 O O . ALA A 1 1381 ? 145.692 149.603 159.475 1.00 67.61 1381 ALA A O 1
ATOM 7358 N N . SER A 1 1382 ? 145.541 147.490 160.258 1.00 58.20 1382 SER A N 1
ATOM 7359 C CA . SER A 1 1382 ? 144.604 147.853 161.321 1.00 63.62 1382 SER A CA 1
ATOM 7360 C C . SER A 1 1382 ? 145.257 148.727 162.389 1.00 69.65 1382 SER A C 1
ATOM 7361 O O . SER A 1 1382 ? 144.693 149.757 162.785 1.00 79.20 1382 SER A O 1
ATOM 7364 N N . ARG A 1 1383 ? 146.438 148.323 162.883 1.00 66.32 1383 ARG A N 1
ATOM 7365 C CA . ARG A 1 1383 ? 147.129 149.137 163.886 1.00 66.57 1383 ARG A CA 1
ATOM 7366 C C . ARG A 1 1383 ? 147.679 150.431 163.295 1.00 71.57 1383 ARG A C 1
ATOM 7367 O O . ARG A 1 1383 ? 147.934 151.385 164.038 1.00 76.98 1383 ARG A O 1
ATOM 7375 N N . ALA A 1 1384 ? 147.882 150.483 161.974 1.00 73.68 1384 ALA A N 1
ATOM 7376 C CA . ALA A 1 1384 ? 148.171 151.753 161.318 1.00 77.74 1384 ALA A CA 1
ATOM 7377 C C . ALA A 1 1384 ? 146.965 152.686 161.351 1.00 85.71 1384 ALA A C 1
ATOM 7378 O O . ALA A 1 1384 ? 147.082 153.851 161.748 1.00 91.90 1384 ALA A O 1
ATOM 7380 N N . ARG A 1 1385 ? 145.796 152.194 160.921 1.00 87.97 1385 ARG A N 1
ATOM 7381 C CA . ARG A 1 1385 ? 144.641 153.076 160.744 1.00 92.96 1385 ARG A CA 1
ATOM 7382 C C . ARG A 1 1385 ? 144.027 153.520 162.071 1.00 101.28 1385 ARG A C 1
ATOM 7383 O O . ARG A 1 1385 ? 143.712 154.704 162.242 1.00 105.13 1385 ARG A O 1
ATOM 7391 N N . LYS A 1 1386 ? 143.837 152.595 163.024 1.00 100.20 1386 LYS A N 1
ATOM 7392 C CA . LYS A 1 1386 ? 143.082 152.961 164.227 1.00 105.41 1386 LYS A CA 1
ATOM 7393 C C . LYS A 1 1386 ? 143.881 153.817 165.212 1.00 109.67 1386 LYS A C 1
ATOM 7394 O O . LYS A 1 1386 ? 143.294 154.350 166.160 1.00 112.24 1386 LYS A O 1
ATOM 7400 N N . SER A 1 1387 ? 145.192 153.957 165.017 1.00 110.49 1387 SER A N 1
ATOM 7401 C CA . SER A 1 1387 ? 146.029 154.794 165.869 1.00 117.81 1387 SER A CA 1
ATOM 7402 C C . SER A 1 1387 ? 146.029 156.265 165.449 1.00 125.99 1387 SER A C 1
ATOM 7403 O O . SER A 1 1387 ? 146.680 157.081 166.112 1.00 129.74 1387 SER A O 1
ATOM 7406 N N . MET A 1 1388 ? 145.312 156.619 164.375 1.00 127.70 1388 MET A N 1
ATOM 7407 C CA . MET A 1 1388 ? 145.343 157.972 163.821 1.00 130.50 1388 MET A CA 1
ATOM 7408 C C . MET A 1 1388 ? 144.619 158.989 164.706 1.00 136.78 1388 MET A C 1
ATOM 7409 O O . MET A 1 1388 ? 145.001 160.166 164.726 1.00 137.28 1388 MET A O 1
ATOM 7414 N N . VAL A 1 1389 ? 143.634 158.557 165.488 1.00 137.89 1389 VAL A N 1
ATOM 7415 C CA . VAL A 1 1389 ? 142.867 159.484 166.316 1.00 141.33 1389 VAL A CA 1
ATOM 7416 C C . VAL A 1 1389 ? 143.614 159.833 167.599 1.00 142.75 1389 VAL A C 1
ATOM 7417 O O . VAL A 1 1389 ? 143.688 161.005 167.981 1.00 144.76 1389 VAL A O 1
ATOM 7421 N N . MET A 1 1390 ? 144.216 158.841 168.249 1.00 142.10 1390 MET A N 1
ATOM 7422 C CA . MET A 1 1390 ? 144.898 159.045 169.526 1.00 143.65 1390 MET A CA 1
ATOM 7423 C C . MET A 1 1390 ? 146.231 159.778 169.353 1.00 143.22 1390 MET A C 1
ATOM 7424 O O . MET A 1 1390 ? 146.773 160.345 170.302 1.00 145.46 1390 MET A O 1
#

Secondary structure (DSSP, 8-state):
-EEEE-SSSSPBPTTT--B-SSHHHHHHHIIIII----EEEE-TTT--EES-HHHHHHHHHH----EE-TTT--EESSHHHHHHHHHHT-TTTHHHHHHHH---S--SHHHHHHHHHHHHHHHHHHHHH-HHHHHHHHHH---HHHHHHHHHHHSSPP-----TT---SS---GGGGTSPPPHHHHHHHHHHS-TTPPP-TT---HHHHHHH-TTSHHHHHHHHHHHHH----GGG-EEEEEEEES---TTTTTSGGGEEEEEE--HHHHHHHHHHHHHHHHHSPPPTTB-SSSSS-HHHHHHHHHHHHHHHHHHTT--EEEEEEEBTTHHHH--HHHHHHHHHHTT--HHHHHHHHHHTSS-EEEEEETTTEEEEEEE--SS--TT-TTHHHHHHHHHHHHHHHHHHH---EEETTEEE-EEEETTEEEEEESSHHHHHHHHHHHHHHHHHH---B-GGG-EEEEEEE-SSSEEE--SPPPEETTEEPEE--TT--EEETTEEEETTTEE----HHHHHHHHHHHHHTSS--HHHHHHIIIIIIGGGSHHHHHHTT--HHHHHHHHHHHHHHHHHHTT--TTS-THHHHS-GGGTS--PPPHHHHHHHHHHHHHHHHHT-S-TTTTTSS-HHHHHHHHHHHHHHTT--GGGPPP---TTTSPP----PPP---HHHHHHHHHHT-SSTTTTGGGGSS-TTTTHHHH--TTS-HHHHHHHHHHHHT----HHHHHTT-TTT---S-SSSS-S---HHHHHHT-GGGHHHHHHHHHHHHHHHHHHHHHTT-EEEES--EE-TT--EE--SEEEEETTEEEEEEEEEE---STTHHHHHHHHHHHTTGGGHHHHHHHHT-SEEEEEEEEEETTSPBPTTHHHHHHHTT--HHHHHHHHHHHHHHHHHHHHHHHHHHHHHHHTTS--

Radius of gyration: 36.02 Å; Cα contacts (8 Å, |Δi|>4): 1343; chains: 1; bounding box: 87×86×93 Å

Foldseek 3Di:
DAEDEDPDQWAPAPVPRHIDDGVVVNCVCCCPVPNCPQYKYAYPPPGDIDSDPVVNVVCHVVPDDDDADPPPRDHDHDVVVVLVCCLPPPAPVNLVVVVVVLVPPDDDVVVVVVVVVVLLVVLVVCLPPPVPVVLCVLAPVFACVLCVVVQVLFFDFADFDDQPPQAFDAAWDQPLLPDADDLLLLVQLLVVDDDDDAFWPVGDDSVNVCVVPVSCPVLSVQLRVCQVVLADDPPWQEKEWEWDAQDGDPVPVVDPLRIDTAIHTHPSQQSSLLSLQVSVPNTGDFDVLEQAPDPAPQLLLVLQLQLLVLVVCQVVQFKKKKKKWFWRPQQSNFGPVLLLVLNVSNVHPVSNSSSSCNSLPWHKYWYDDPPGDIDDIHTGRGGDHRHRNNRLVSSSSSCRSLLVCCLVDQAFDDDPPDGDAWHHHRRMIMGMHRDDVSVVVNLVSVLVSCVNRVIDIDLVGIEIKIWHGDPPTTHIPPDDFDDRPRDGHHYQGAPDWDDDSRFTAGSSPGTDDQCVVVSLVSSLVSLVPRPDQLLSSVVSCAPPVVVVCQVSCQSVVDDQPVLVVSVVVVVVSSCVSLVFDPPQACLLDQADLLLNHLNHHRRQQPRLQSNLVSLLSNLPDPSPSSNVSDPQVVSQVSSLVSLVSNPADNVDRDDSNVPSNDHDDDDDDDGGDDVNVVSSVVLCVDDQQNFQSVLRGRHCQLSVCSPVVPPPDSLLVSVLSCVNRQCPDDQCNVCPPVPPPGAQADLPDGDRHPGLQCLLPPDPVLVVLQVVLQVVLLVLVVVLLVVLPWDKDAFDWFQDPVRDTDTQGIWTDDPLEIEGEHEDEHAGGDNCVQVVVFVVQQVVCVVCVVSVCVVRVHDHYDYTYAYAYQSQRQDPCVVVVVVVSPDDPVVSSVSSSVSSVSSNSSSVVSVVVSVVVSPVVVVD

InterPro domains:
  IPR000477 Reverse transcriptase domain [PF00078] (685-941)
  IPR000477 Reverse transcriptase domain [PS50878] (662-942)
  IPR001005 SANT/Myb domain [cd00167] (331-371)
  IPR013087 Zinc finger C2H2-type [PS00028] (218-239)
  IPR013087 Zinc finger C2H2-type [PS00028] (283-304)
  IPR013087 Zinc finger C2H2-type [PS50157] (281-309)
  IPR013087 Zinc finger C2H2-type [SM00355] (216-239)
  IPR013087 Zinc finger C2H2-type [SM00355] (281-304)
  IPR043502 DNA/RNA polymerase superfamily [SSF56672] (624-921)

B-factor: mean 56.68, std 41.68, range [5.19, 215.78]